Protein 3WAJ (pdb70)

InterPro domains:
  IPR003674 Oligosaccharyl transferase, STT3 subunit [PTHR13872] (5-811)
  IPR026410 Oligosaccharyl transferase, archaeal [TIGR04154] (15-861)
  IPR041154 Archaeal glycosylation protein B, peripheral domain [PF18079] (779-864)
  IPR048307 Oligosaccharyl transferase STT3, N-terminal domain [PF02516] (18-418)
  IPR054479 AglB-like, core domain [PF22627] (501-614)

CATH classification: 3.40.50.12610 (+2 more: 1.20.58.1650, 2.60.40.3390)

Structure (mmCIF, N/CA/C/O backbone):
data_3WAJ
#
_entry.id   3WAJ
#
_cell.length_a   234.195
_cell.length_b   108.961
_cell.length_c   56.069
_cell.angle_alpha   90.00
_cell.angle_beta   96.08
_cell.angle_gamma   90.00
#
_symmetry.space_group_name_H-M   'C 1 2 1'
#
loop_
_entity.id
_entity.type
_entity.pdbx_description
1 polymer 'Transmembrane oligosaccharyl transferase'
2 non-polymer 'ZINC ION'
3 non-polymer 'SULFATE ION'
4 water water
#
loop_
_atom_site.group_PDB
_atom_site.id
_atom_site.type_symbol
_atom_site.label_atom_id
_atom_site.label_alt_id
_atom_site.label_comp_id
_atom_site.label_asym_id
_atom_site.label_entity_id
_atom_site.label_seq_id
_atom_site.pdbx_PDB_ins_code
_atom_site.Cartn_x
_atom_site.Cartn_y
_atom_site.Cartn_z
_atom_site.occupancy
_atom_site.B_iso_or_equiv
_atom_site.auth_seq_id
_atom_site.auth_comp_id
_atom_site.auth_asym_id
_atom_site.auth_atom_id
_atom_site.pdbx_PDB_model_num
ATOM 1 N N . SER A 1 15 ? -33.201 -42.565 40.121 1.00 102.82 15 SER A N 1
ATOM 2 C CA . SER A 1 15 ? -33.902 -42.661 38.847 1.00 98.78 15 SER A CA 1
ATOM 3 C C . SER A 1 15 ? -33.124 -41.966 37.735 1.00 96.10 15 SER A C 1
ATOM 4 O O . SER A 1 15 ? -32.310 -41.077 37.993 1.00 93.97 15 SER A O 1
ATOM 7 N N . VAL A 1 16 ? -33.383 -42.383 36.498 1.00 98.17 16 VAL A N 1
ATOM 8 C CA . VAL A 1 16 ? -32.735 -41.809 35.319 1.00 99.78 16 VAL A CA 1
ATOM 9 C C . VAL A 1 16 ? -33.145 -40.341 35.083 1.00 98.80 16 VAL A C 1
ATOM 10 O O . VAL A 1 16 ? -32.509 -39.627 34.301 1.00 89.69 16 VAL A O 1
ATOM 14 N N . LEU A 1 17 ? -34.202 -39.904 35.774 1.00 101.37 17 LEU A N 1
ATOM 15 C CA . LEU A 1 17 ? -34.705 -38.527 35.694 1.00 95.49 17 LEU A CA 1
ATOM 16 C C . LEU A 1 17 ? -33.909 -37.562 36.578 1.00 93.87 17 LEU A C 1
ATOM 17 O O . LEU A 1 17 ? -34.341 -36.434 36.842 1.00 92.43 17 LEU A O 1
ATOM 22 N N . VAL A 1 18 ? -32.743 -38.009 37.032 1.00 90.17 18 VAL A N 1
ATOM 23 C CA . VAL A 1 18 ? -31.831 -37.130 37.747 1.00 84.30 18 VAL A CA 1
ATOM 24 C C . VAL A 1 18 ? -30.510 -36.989 36.979 1.00 79.51 18 VAL A C 1
ATOM 25 O O . VAL A 1 18 ? -29.837 -35.969 37.094 1.00 83.61 18 VAL A O 1
ATOM 29 N N . ILE A 1 19 ? -30.162 -37.997 36.179 1.00 72.67 19 ILE A N 1
ATOM 30 C CA . ILE A 1 19 ? -28.931 -37.968 35.380 1.00 73.02 19 ILE A CA 1
ATOM 31 C C . ILE A 1 19 ? -28.997 -36.920 34.275 1.00 70.08 19 ILE A C 1
ATOM 32 O O . ILE A 1 19 ? -28.186 -35.990 34.229 1.00 66.99 19 ILE A O 1
ATOM 37 N N . ALA A 1 20 ? -29.962 -37.095 33.376 1.00 73.77 20 ALA A N 1
ATOM 38 C CA . ALA A 1 20 ? -30.217 -36.138 32.305 1.00 71.04 20 ALA A CA 1
ATOM 39 C C . ALA A 1 20 ? -30.461 -34.734 32.863 1.00 64.82 20 ALA A C 1
ATOM 40 O O . ALA A 1 20 ? -30.005 -33.754 32.283 1.00 66.64 20 ALA A O 1
ATOM 42 N N . ALA A 1 21 ? -31.159 -34.645 33.996 1.00 59.24 21 ALA A N 1
ATOM 43 C CA . ALA A 1 21 ? -31.383 -33.357 34.658 1.00 56.51 21 ALA A CA 1
ATOM 44 C C . ALA A 1 21 ? -30.067 -32.680 35.014 1.00 66.85 21 ALA A C 1
ATOM 45 O O . ALA A 1 21 ? -30.002 -31.456 35.098 1.00 72.55 21 ALA A O 1
ATOM 47 N N . LEU A 1 22 ? -29.024 -33.480 35.224 1.00 70.80 22 LEU A N 1
ATOM 48 C CA . LEU A 1 22 ? -27.692 -32.953 35.532 1.00 68.94 22 LEU A CA 1
ATOM 49 C C . LEU A 1 22 ? -26.937 -32.605 34.248 1.00 64.36 22 LEU A C 1
ATOM 50 O O . LEU A 1 22 ? -26.238 -31.596 34.188 1.00 61.43 22 LEU A O 1
ATOM 55 N N . ILE A 1 23 ? -27.086 -33.449 33.231 1.00 60.06 23 ILE A N 1
ATOM 56 C CA . ILE A 1 23 ? -26.529 -33.186 31.910 1.00 65.01 23 ILE A CA 1
ATOM 57 C C . ILE A 1 23 ? -27.134 -31.901 31.345 1.00 69.53 23 ILE A C 1
ATOM 58 O O . ILE A 1 23 ? -26.478 -31.147 30.614 1.00 70.57 23 ILE A O 1
ATOM 63 N N . SER A 1 24 ? -28.391 -31.652 31.700 1.00 65.35 24 SER A N 1
ATOM 64 C CA . SER A 1 24 ? -29.104 -30.481 31.214 1.00 63.89 24 SER A CA 1
ATOM 65 C C . SER A 1 24 ? -28.622 -29.220 31.943 1.00 62.94 24 SER A C 1
ATOM 66 O O . SER A 1 24 ? -28.492 -28.155 31.334 1.00 61.20 24 SER A O 1
ATOM 69 N N . VAL A 1 25 ? -28.349 -29.343 33.240 1.00 56.54 25 VAL A N 1
ATOM 70 C CA . VAL A 1 25 ? -27.789 -28.226 33.988 1.00 53.60 25 VAL A CA 1
ATOM 71 C C . VAL A 1 25 ? -26.395 -27.929 33.468 1.00 59.64 25 VAL A C 1
ATOM 72 O O . VAL A 1 25 ? -26.029 -26.768 33.281 1.00 66.07 25 VAL A O 1
ATOM 76 N N . LYS A 1 26 ? -25.624 -28.985 33.239 1.00 60.91 26 LYS A N 1
ATOM 77 C CA . LYS A 1 26 ? -24.259 -28.852 32.736 1.00 63.66 26 LYS A CA 1
ATOM 78 C C . LYS A 1 26 ? -24.281 -28.100 31.415 1.00 57.29 26 LYS A C 1
ATOM 79 O O . LYS A 1 26 ? -23.516 -27.161 31.210 1.00 55.21 26 LYS A O 1
ATOM 85 N N . LEU A 1 27 ? -25.192 -28.510 30.540 1.00 60.58 27 LEU A N 1
ATOM 86 C CA . LEU A 1 27 ? -25.357 -27.891 29.226 1.00 58.45 27 LEU A CA 1
ATOM 87 C C . LEU A 1 27 ? -25.915 -26.466 29.301 1.00 52.82 27 LEU A C 1
ATOM 88 O O . LEU A 1 27 ? -25.443 -25.574 28.606 1.00 52.63 27 LEU A O 1
ATOM 93 N N . ARG A 1 28 ? -26.902 -26.223 30.151 1.00 57.82 28 ARG A N 1
ATOM 94 C CA . ARG A 1 28 ? -27.586 -24.925 30.097 1.00 56.59 28 ARG A CA 1
ATOM 95 C C . ARG A 1 28 ? -27.126 -23.851 31.080 1.00 57.94 28 ARG A C 1
ATOM 96 O O . ARG A 1 28 ? -27.272 -22.662 30.810 1.00 61.12 28 ARG A O 1
ATOM 104 N N . ILE A 1 29 ? -26.569 -24.271 32.209 1.00 58.45 29 ILE A N 1
ATOM 105 C CA . ILE A 1 29 ? -26.125 -23.333 33.237 1.00 54.92 29 ILE A CA 1
ATOM 106 C C . ILE A 1 29 ? -24.600 -23.245 33.300 1.00 58.02 29 ILE A C 1
ATOM 107 O O . ILE A 1 29 ? -24.036 -22.159 33.440 1.00 62.06 29 ILE A O 1
ATOM 112 N N . LEU A 1 30 ? -23.938 -24.391 33.170 1.00 59.88 30 LEU A N 1
ATOM 113 C CA . LEU A 1 30 ? -22.484 -24.488 33.370 1.00 63.82 30 LEU A CA 1
ATOM 114 C C . LEU A 1 30 ? -21.651 -24.152 32.135 1.00 60.29 30 LEU A C 1
ATOM 115 O O . LEU A 1 30 ? -20.705 -23.368 32.207 1.00 60.50 30 LEU A O 1
ATOM 120 N N . ASN A 1 31 ? -21.987 -24.764 31.008 1.00 59.69 31 ASN A N 1
ATOM 121 C CA . ASN A 1 31 ? -21.279 -24.489 29.759 1.00 62.68 31 ASN A CA 1
ATOM 122 C C . ASN A 1 31 ? -21.126 -23.002 29.369 1.00 60.02 31 ASN A C 1
ATOM 123 O O . ASN A 1 31 ? -20.011 -22.566 29.079 1.00 67.11 31 ASN A O 1
ATOM 128 N N . PRO A 1 32 ? -22.228 -22.217 29.375 1.00 50.26 32 PRO A N 1
ATOM 129 C CA . PRO A 1 32 ? -22.039 -20.832 28.930 1.00 49.84 32 PRO A CA 1
ATOM 130 C C . PRO A 1 32 ? -21.838 -19.852 30.088 1.00 49.81 32 PRO A C 1
ATOM 131 O O . PRO A 1 32 ? -21.891 -18.647 29.854 1.00 51.29 32 PRO A O 1
ATOM 135 N N . TRP A 1 33 ? -21.612 -20.357 31.299 1.00 46.03 33 TRP A N 1
ATOM 136 C CA . TRP A 1 33 ? -21.496 -19.516 32.492 1.00 45.28 33 TRP A CA 1
ATOM 137 C C . TRP A 1 33 ? -20.630 -18.249 32.317 1.00 52.80 33 TRP A C 1
ATOM 138 O O . TRP A 1 33 ? -21.018 -17.156 32.749 1.00 55.59 33 TRP A O 1
ATOM 149 N N . ASN A 1 34 ? -19.466 -18.390 31.691 1.00 54.02 34 ASN A N 1
ATOM 150 C CA . ASN A 1 34 ? -18.550 -17.255 31.574 1.00 53.62 34 ASN A CA 1
ATOM 151 C C . ASN A 1 34 ? -18.903 -16.297 30.435 1.00 57.29 34 ASN A C 1
ATOM 152 O O . ASN A 1 34 ? -18.366 -15.193 30.358 1.00 64.94 34 ASN A O 1
ATOM 157 N N . SER A 1 35 ? -19.804 -16.718 29.556 1.00 49.03 35 SER A N 1
ATOM 158 C CA . SER A 1 35 ? -20.321 -15.808 28.536 1.00 55.41 35 SER A CA 1
ATOM 159 C C . SER A 1 35 ? -21.425 -14.901 29.103 1.00 49.39 35 SER A C 1
ATOM 160 O O . SER A 1 35 ? -21.633 -13.786 28.629 1.00 46.72 35 SER A O 1
ATOM 163 N N . VAL A 1 36 ? -22.134 -15.401 30.109 1.00 45.93 36 VAL A N 1
ATOM 164 C CA . VAL A 1 36 ? -23.197 -14.653 30.763 1.00 43.12 36 VAL A CA 1
ATOM 165 C C . VAL A 1 36 ? -22.648 -13.817 31.919 1.00 47.86 36 VAL A C 1
ATOM 166 O O . VAL A 1 36 ? -22.971 -12.632 32.060 1.00 52.48 36 VAL A O 1
ATOM 170 N N . PHE A 1 37 ? -21.795 -14.416 32.739 1.00 52.40 37 PHE A N 1
ATOM 171 C CA . PHE A 1 37 ? -21.192 -13.652 33.827 1.00 47.83 37 PHE A CA 1
ATOM 172 C C . PHE A 1 37 ? -19.787 -13.155 33.484 1.00 48.90 37 PHE A C 1
ATOM 173 O O . PHE A 1 37 ? -18.790 -13.740 33.889 1.00 51.51 37 PHE A O 1
ATOM 181 N N . THR A 1 38 ? -19.743 -12.059 32.726 1.00 45.19 38 THR A N 1
ATOM 182 C CA . THR A 1 38 ? -18.498 -11.434 32.295 1.00 45.37 38 THR A CA 1
ATOM 183 C C . THR A 1 38 ? -18.406 -10.046 32.881 1.00 45.83 38 THR A C 1
ATOM 184 O O . THR A 1 38 ? -18.775 -9.819 34.039 1.00 48.30 38 THR A O 1
ATOM 188 N N . TRP A 1 39 ? -17.949 -9.110 32.051 1.00 40.43 39 TRP A N 1
ATOM 189 C CA . TRP A 1 39 ? -17.747 -7.730 32.472 1.00 41.10 39 TRP A CA 1
ATOM 190 C C . TRP A 1 39 ? -19.042 -7.103 33.001 1.00 38.12 39 TRP A C 1
ATOM 191 O O . TRP A 1 39 ? -18.993 -6.127 33.736 1.00 42.24 39 TRP A O 1
ATOM 202 N N . THR A 1 40 ? -20.186 -7.673 32.624 1.00 32.54 40 THR A N 1
ATOM 203 C CA . THR A 1 40 ? -21.472 -7.346 33.241 1.00 38.82 40 THR A CA 1
ATOM 204 C C . THR A 1 40 ? -22.275 -8.640 33.255 1.00 37.74 40 THR A C 1
ATOM 205 O O . THR A 1 40 ? -21.783 -9.660 32.770 1.00 38.88 40 THR A O 1
ATOM 209 N N . VAL A 1 41 ? -23.491 -8.639 33.799 1.00 38.16 41 VAL A N 1
ATOM 210 C CA . VAL A 1 41 ? -24.320 -9.826 33.597 1.00 33.48 41 VAL A CA 1
ATOM 211 C C . VAL A 1 41 ? -25.090 -9.597 32.320 1.00 38.89 41 VAL A C 1
ATOM 212 O O . VAL A 1 41 ? -25.836 -8.624 32.167 1.00 40.26 41 VAL A O 1
ATOM 216 N N . ARG A 1 42 ? -24.874 -10.511 31.393 1.00 40.33 42 ARG A N 1
ATOM 217 C CA . ARG A 1 42 ? -25.078 -10.240 29.989 1.00 41.08 42 ARG A CA 1
ATOM 218 C C . ARG A 1 42 ? -26.115 -11.207 29.443 1.00 39.76 42 ARG A C 1
ATOM 219 O O . ARG A 1 42 ? -25.812 -12.365 29.179 1.00 41.36 42 ARG A O 1
ATOM 227 N N . LEU A 1 43 ? -27.348 -10.718 29.315 1.00 40.88 43 LEU A N 1
ATOM 228 C CA . LEU A 1 43 ? -28.467 -11.495 28.790 1.00 40.94 43 LEU A CA 1
ATOM 229 C C . LEU A 1 43 ? -28.233 -11.704 27.299 1.00 33.73 43 LEU A C 1
ATOM 230 O O . LEU A 1 43 ? -27.548 -10.909 26.665 1.00 34.24 43 LEU A O 1
ATOM 235 N N . GLY A 1 44 ? -28.802 -12.764 26.739 1.00 30.97 44 GLY A N 1
ATOM 236 C CA . GLY A 1 44 ? -28.577 -13.079 25.342 1.00 33.46 44 GLY A CA 1
ATOM 237 C C . GLY A 1 44 ? -29.379 -12.225 24.378 1.00 38.20 44 GLY A C 1
ATOM 238 O O . GLY A 1 44 ? -30.338 -11.541 24.780 1.00 38.74 44 GLY A O 1
ATOM 239 N N . GLY A 1 45 ? -28.974 -12.271 23.105 1.00 35.21 45 GLY A N 1
ATOM 240 C CA . GLY A 1 45 ? -29.736 -11.721 21.992 1.00 28.16 45 GLY A CA 1
ATOM 241 C C . GLY A 1 45 ? -30.306 -10.323 22.176 1.00 35.92 45 GLY A C 1
ATOM 242 O O . GLY A 1 45 ? -29.641 -9.434 22.720 1.00 34.72 45 GLY A O 1
ATOM 243 N N . ASN A 1 46 ? -31.535 -10.120 21.703 1.00 35.22 46 ASN A N 1
ATOM 244 C CA . ASN A 1 46 ? -32.202 -8.843 21.874 1.00 35.02 46 ASN A CA 1
ATOM 245 C C . ASN A 1 46 ? -33.435 -8.977 22.768 1.00 34.65 46 ASN A C 1
ATOM 246 O O . ASN A 1 46 ? -33.621 -8.206 23.706 1.00 35.66 46 ASN A O 1
ATOM 251 N N . ASP A 1 47 ? -34.286 -9.943 22.453 1.00 37.68 47 ASP A N 1
ATOM 252 C CA . ASP A 1 47 ? -35.555 -10.091 23.167 1.00 42.05 47 ASP A CA 1
ATOM 253 C C . ASP A 1 47 ? -35.476 -10.296 24.696 1.00 37.31 47 ASP A C 1
ATOM 254 O O . ASP A 1 47 ? -36.320 -9.760 25.422 1.00 33.80 47 ASP A O 1
ATOM 259 N N . PRO A 1 48 ? -34.465 -11.041 25.190 1.00 32.92 48 PRO A N 1
ATOM 260 C CA . PRO A 1 48 ? -34.340 -11.097 26.655 1.00 35.99 48 PRO A CA 1
ATOM 261 C C . PRO A 1 48 ? -34.123 -9.721 27.284 1.00 37.57 48 PRO A C 1
ATOM 262 O O . PRO A 1 48 ? -34.536 -9.515 28.423 1.00 39.74 48 PRO A O 1
ATOM 266 N N . TRP A 1 49 ? -33.490 -8.793 26.575 1.00 36.11 49 TRP A N 1
ATOM 267 C CA . TRP A 1 49 ? -33.365 -7.444 27.122 1.00 35.79 49 TRP A CA 1
ATOM 268 C C . TRP A 1 49 ? -34.717 -6.740 27.263 1.00 34.77 49 TRP A C 1
ATOM 269 O O . TRP A 1 49 ? -34.906 -5.915 28.160 1.00 36.05 49 TRP A O 1
ATOM 280 N N . TYR A 1 50 ? -35.657 -7.066 26.384 1.00 25.71 50 TYR A N 1
ATOM 281 C CA . TYR A 1 50 ? -36.968 -6.438 26.453 1.00 26.22 50 TYR A CA 1
ATOM 282 C C . TYR A 1 50 ? -37.830 -7.059 27.558 1.00 32.93 50 TYR A C 1
ATOM 283 O O . TYR A 1 50 ? -38.575 -6.342 28.235 1.00 37.91 50 TYR A O 1
ATOM 292 N N . TYR A 1 51 ? -37.740 -8.381 27.744 1.00 31.95 51 TYR A N 1
ATOM 293 C CA . TYR A 1 51 ? -38.345 -8.988 28.936 1.00 34.27 51 TYR A CA 1
ATOM 294 C C . TYR A 1 51 ? -37.859 -8.271 30.189 1.00 35.10 51 TYR A C 1
ATOM 295 O O . TYR A 1 51 ? -38.648 -7.875 31.038 1.00 42.90 51 TYR A O 1
ATOM 304 N N . TYR A 1 52 ? -36.550 -8.086 30.257 1.00 27.21 52 TYR A N 1
ATOM 305 C CA . TYR A 1 52 ? -35.897 -7.386 31.344 1.00 32.13 52 TYR A CA 1
ATOM 306 C C . TYR A 1 52 ? -36.540 -6.017 31.556 1.00 35.37 52 TYR A C 1
ATOM 307 O O . TYR A 1 52 ? -36.903 -5.666 32.683 1.00 34.01 52 TYR A O 1
ATOM 316 N N . ARG A 1 53 ? -36.694 -5.262 30.469 1.00 29.87 53 ARG A N 1
ATOM 317 C CA . ARG A 1 53 ? -37.331 -3.951 30.516 1.00 30.78 53 ARG A CA 1
ATOM 318 C C . ARG A 1 53 ? -38.742 -4.074 31.113 1.00 34.07 53 ARG A C 1
ATOM 319 O O . ARG A 1 53 ? -39.132 -3.285 31.980 1.00 35.76 53 ARG A O 1
ATOM 327 N N . LEU A 1 54 ? -39.497 -5.057 30.636 1.00 34.42 54 LEU A N 1
ATOM 328 C CA . LEU A 1 54 ? -40.863 -5.255 31.105 1.00 37.69 54 LEU A CA 1
ATOM 329 C C . LEU A 1 54 ? -40.912 -5.699 32.574 1.00 39.56 54 LEU A C 1
ATOM 330 O O . LEU A 1 54 ? -41.714 -5.187 33.351 1.00 36.76 54 LEU A O 1
ATOM 335 N N . ILE A 1 55 ? -40.062 -6.653 32.948 1.00 39.30 55 ILE A N 1
ATOM 336 C CA . ILE A 1 55 ? -40.088 -7.208 34.299 1.00 38.76 55 ILE A CA 1
ATOM 337 C C . ILE A 1 55 ? -39.745 -6.130 35.357 1.00 39.74 55 ILE A C 1
ATOM 338 O O . ILE A 1 55 ? -40.391 -6.025 36.388 1.00 42.85 55 ILE A O 1
ATOM 343 N N . GLU A 1 56 ? -38.733 -5.326 35.069 1.00 40.28 56 GLU A N 1
ATOM 344 C CA . GLU A 1 56 ? -38.354 -4.188 35.894 1.00 45.43 56 GLU A CA 1
ATOM 345 C C . GLU A 1 56 ? -39.536 -3.232 36.098 1.00 49.73 56 GLU A C 1
ATOM 346 O O . GLU A 1 56 ? -39.820 -2.792 37.211 1.00 53.31 56 GLU A O 1
ATOM 352 N N . ASN A 1 57 ? -40.218 -2.906 35.010 1.00 44.86 57 ASN A N 1
ATOM 353 C CA . ASN A 1 57 ? -41.372 -2.024 35.077 1.00 42.42 57 ASN A CA 1
ATOM 354 C C . ASN A 1 57 ? -42.539 -2.682 35.830 1.00 47.83 57 ASN A C 1
ATOM 355 O O . ASN A 1 57 ? -43.252 -2.034 36.596 1.00 53.00 57 ASN A O 1
ATOM 360 N N . THR A 1 58 ? -42.730 -3.973 35.603 1.00 43.62 58 THR A N 1
ATOM 361 C CA . THR A 1 58 ? -43.796 -4.710 36.260 1.00 43.83 58 THR A CA 1
ATOM 362 C C . THR A 1 58 ? -43.520 -4.849 37.755 1.00 47.45 58 THR A C 1
ATOM 363 O O . THR A 1 58 ? -44.431 -4.728 38.573 1.00 43.65 58 THR A O 1
ATOM 367 N N . ILE A 1 59 ? -42.261 -5.103 38.110 1.00 44.60 59 ILE A N 1
ATOM 368 C CA . ILE A 1 59 ? -41.911 -5.204 39.515 1.00 49.80 59 ILE A CA 1
ATOM 369 C C . ILE A 1 59 ? -42.304 -3.902 40.210 1.00 54.06 59 ILE A C 1
ATOM 370 O O . ILE A 1 59 ? -42.998 -3.918 41.225 1.00 53.26 59 ILE A O 1
ATOM 375 N N . HIS A 1 60 ? -41.896 -2.779 39.626 1.00 53.19 60 HIS A N 1
ATOM 376 C CA . HIS A 1 60 ? -42.210 -1.465 40.171 1.00 46.04 60 HIS A CA 1
ATOM 377 C C . HIS A 1 60 ? -43.713 -1.218 40.352 1.00 50.02 60 HIS A C 1
ATOM 378 O O . HIS A 1 60 ? -44.126 -0.635 41.353 1.00 48.69 60 HIS A O 1
ATOM 385 N N . ASN A 1 61 ? -44.518 -1.644 39.381 1.00 46.15 61 ASN A N 1
ATOM 386 C CA . ASN A 1 61 ? -45.958 -1.400 39.402 1.00 41.63 61 ASN A CA 1
ATOM 387 C C . ASN A 1 61 ? -46.773 -2.636 39.841 1.00 47.03 61 ASN A C 1
ATOM 388 O O . ASN A 1 61 ? -47.959 -2.777 39.505 1.00 51.26 61 ASN A O 1
ATOM 393 N N . PHE A 1 62 ? -46.134 -3.522 40.598 1.00 44.18 62 PHE A N 1
ATOM 394 C CA . PHE A 1 62 ? -46.707 -4.827 40.910 1.00 48.11 62 PHE A CA 1
ATOM 395 C C . PHE A 1 62 ? -48.059 -4.746 41.652 1.00 56.51 62 PHE A C 1
ATOM 396 O O . PHE A 1 62 ? -48.224 -3.966 42.601 1.00 54.17 62 PHE A O 1
ATOM 404 N N . PRO A 1 63 ? -49.030 -5.579 41.238 1.00 60.59 63 PRO A N 1
ATOM 405 C CA . PRO A 1 63 ? -48.889 -6.599 40.196 1.00 61.44 63 PRO A CA 1
ATOM 406 C C . PRO A 1 63 ? -49.409 -6.157 38.833 1.00 57.70 63 PRO A C 1
ATOM 407 O O . PRO A 1 63 ? -49.911 -7.001 38.083 1.00 55.88 63 PRO A O 1
ATOM 411 N N . HIS A 1 64 ? -49.319 -4.875 38.507 1.00 50.55 64 HIS A N 1
ATOM 412 C CA . HIS A 1 64 ? -49.787 -4.448 37.195 1.00 53.54 64 HIS A CA 1
ATOM 413 C C . HIS A 1 64 ? -48.643 -4.471 36.186 1.00 47.41 64 HIS A C 1
ATOM 414 O O . HIS A 1 64 ? -47.478 -4.397 36.569 1.00 45.79 64 HIS A O 1
ATOM 421 N N . ARG A 1 65 ? -48.974 -4.596 34.903 1.00 42.51 65 ARG A N 1
ATOM 422 C CA . ARG A 1 65 ? -47.962 -4.508 33.856 1.00 39.47 65 ARG A CA 1
ATOM 423 C C . ARG A 1 65 ? -48.498 -3.651 32.735 1.00 35.66 65 ARG A C 1
ATOM 424 O O . ARG A 1 65 ? -49.707 -3.463 32.625 1.00 34.93 65 ARG A O 1
ATOM 432 N N . ILE A 1 66 ? -47.594 -3.103 31.924 1.00 34.10 66 ILE A N 1
ATOM 433 C CA . ILE A 1 66 ? -47.988 -2.321 30.752 1.00 31.20 66 ILE A CA 1
ATOM 434 C C . ILE A 1 66 ? -48.356 -3.247 29.580 1.00 32.20 66 ILE A C 1
ATOM 435 O O . ILE A 1 66 ? -47.956 -4.419 29.541 1.00 34.37 66 ILE A O 1
ATOM 440 N N . TRP A 1 67 ? -49.105 -2.710 28.621 1.00 30.74 67 TRP A N 1
ATOM 441 C CA . TRP A 1 67 ? -49.460 -3.433 27.398 1.00 28.81 67 TRP A CA 1
ATOM 442 C C . TRP A 1 67 ? -49.152 -2.541 26.225 1.00 33.76 67 TRP A C 1
ATOM 443 O O . TRP A 1 67 ? -49.476 -2.845 25.070 1.00 41.07 67 TRP A O 1
ATOM 454 N N . PHE A 1 68 ? -48.515 -1.421 26.543 1.00 33.81 68 PHE A N 1
ATOM 455 C CA . PHE A 1 68 ? -48.033 -0.486 25.538 1.00 34.55 68 PHE A CA 1
ATOM 456 C C . PHE A 1 68 ? -46.806 0.265 26.075 1.00 34.36 68 PHE A C 1
ATOM 457 O O . PHE A 1 68 ? -46.707 0.543 27.277 1.00 32.74 68 PHE A O 1
ATOM 465 N N . ASP A 1 69 ? -45.863 0.569 25.185 1.00 33.89 69 ASP A N 1
ATOM 466 C CA . ASP A 1 69 ? -44.549 1.038 25.608 1.00 28.98 69 ASP A CA 1
ATOM 467 C C . ASP A 1 69 ? -44.123 2.186 24.722 1.00 32.96 69 ASP A C 1
ATOM 468 O O . ASP A 1 69 ? -43.591 1.976 23.641 1.00 32.88 69 ASP A O 1
ATOM 473 N N . PRO A 1 70 ? -44.381 3.421 25.172 1.00 38.21 70 PRO A N 1
ATOM 474 C CA . PRO A 1 70 ? -44.012 4.593 24.374 1.00 40.37 70 PRO A CA 1
ATOM 475 C C . PRO A 1 70 ? -42.509 4.829 24.354 1.00 34.93 70 PRO A C 1
ATOM 476 O O . PRO A 1 70 ? -42.029 5.707 23.628 1.00 29.62 70 PRO A O 1
ATOM 480 N N . PHE A 1 71 ? -41.783 4.049 25.148 1.00 32.53 71 PHE A N 1
ATOM 481 C CA . PHE A 1 71 ? -40.337 4.211 25.284 1.00 36.57 71 PHE A CA 1
ATOM 482 C C . PHE A 1 71 ? -39.618 3.593 24.081 1.00 44.28 71 PHE A C 1
ATOM 483 O O . PHE A 1 71 ? -38.435 3.859 23.841 1.00 50.71 71 PHE A O 1
ATOM 491 N N . THR A 1 72 ? -40.335 2.767 23.324 1.00 40.82 72 THR A N 1
ATOM 492 C CA . THR A 1 72 ? -39.784 2.186 22.105 1.00 37.45 72 THR A CA 1
ATOM 493 C C . THR A 1 72 ? -40.558 2.617 20.855 1.00 39.61 72 THR A C 1
ATOM 494 O O . THR A 1 72 ? -41.613 3.247 20.958 1.00 37.29 72 THR A O 1
ATOM 498 N N . TYR A 1 73 ? -40.025 2.296 19.677 1.00 35.49 73 TYR A N 1
ATOM 499 C CA . TYR A 1 73 ? -40.641 2.745 18.422 1.00 32.74 73 TYR A CA 1
ATOM 500 C C . TYR A 1 73 ? -40.958 4.255 18.477 1.00 33.99 73 TYR A C 1
ATOM 501 O O . TYR A 1 73 ? -42.067 4.709 18.157 1.00 38.87 73 TYR A O 1
ATOM 510 N N . TYR A 1 74 ? -39.964 5.038 18.870 1.00 33.29 74 TYR A N 1
ATOM 511 C CA . TYR A 1 74 ? -40.137 6.477 19.012 1.00 35.66 74 TYR A CA 1
ATOM 512 C C . TYR A 1 74 ? -40.388 7.163 17.664 1.00 39.67 74 TYR A C 1
ATOM 513 O O . TYR A 1 74 ? -39.735 6.855 16.667 1.00 40.41 74 TYR A O 1
ATOM 522 N N . PRO A 1 75 ? -41.317 8.127 17.636 1.00 35.54 75 PRO A N 1
ATOM 523 C CA . PRO A 1 75 ? -42.099 8.598 18.781 1.00 30.45 75 PRO A CA 1
ATOM 524 C C . PRO A 1 75 ? -43.530 8.094 18.765 1.00 34.63 75 PRO A C 1
ATOM 525 O O . PRO A 1 75 ? -44.436 8.881 19.075 1.00 35.58 75 PRO A O 1
ATOM 529 N N . TYR A 1 76 ? -43.748 6.835 18.405 1.00 35.01 76 TYR A N 1
ATOM 530 C CA . TYR A 1 76 ? -45.119 6.310 18.357 1.00 34.59 76 TYR A CA 1
ATOM 531 C C . TYR A 1 76 ? -45.442 5.396 19.532 1.00 32.26 76 TYR A C 1
ATOM 532 O O . TYR A 1 76 ? -46.547 5.422 20.070 1.00 35.55 76 TYR A O 1
ATOM 541 N N . GLY A 1 77 ? -44.483 4.576 19.935 1.00 28.95 77 GLY A N 1
ATOM 542 C CA . GLY A 1 77 ? -44.743 3.614 20.991 1.00 30.95 77 GLY A CA 1
ATOM 543 C C . GLY A 1 77 ? -45.191 2.292 20.391 1.00 33.40 77 GLY A C 1
ATOM 544 O O . GLY A 1 77 ? -45.679 2.250 19.258 1.00 34.17 77 GLY A O 1
ATOM 545 N N . SER A 1 78 ? -45.031 1.211 21.147 1.00 30.97 78 SER A N 1
ATOM 546 C CA . SER A 1 78 ? -45.349 -0.127 20.668 1.00 36.04 78 SER A CA 1
ATOM 547 C C . SER A 1 78 ? -46.243 -0.859 21.667 1.00 41.10 78 SER A C 1
ATOM 548 O O . SER A 1 78 ? -45.954 -0.892 22.881 1.00 35.46 78 SER A O 1
ATOM 551 N N . TYR A 1 79 ? -47.307 -1.473 21.156 1.00 37.11 79 TYR A N 1
ATOM 552 C CA . TYR A 1 79 ? -48.039 -2.443 21.953 1.00 37.67 79 TYR A CA 1
ATOM 553 C C . TYR A 1 79 ? -47.109 -3.605 22.222 1.00 35.35 79 TYR A C 1
ATOM 554 O O . TYR A 1 79 ? -46.294 -3.947 21.379 1.00 39.16 79 TYR A O 1
ATOM 563 N N . THR A 1 80 ? -47.249 -4.221 23.386 1.00 30.08 80 THR A N 1
ATOM 564 C CA . THR A 1 80 ? -46.341 -5.276 23.804 1.00 30.67 80 THR A CA 1
ATOM 565 C C . THR A 1 80 ? -46.993 -6.630 23.598 1.00 38.24 80 THR A C 1
ATOM 566 O O . THR A 1 80 ? -47.933 -6.985 24.322 1.00 39.26 80 THR A O 1
ATOM 570 N N . HIS A 1 81 ? -46.512 -7.404 22.630 1.00 38.57 81 HIS A N 1
ATOM 571 C CA . HIS A 1 81 ? -47.056 -8.756 22.492 1.00 32.19 81 HIS A CA 1
ATOM 572 C C . HIS A 1 81 ? -46.450 -9.754 23.474 1.00 32.92 81 HIS A C 1
ATOM 573 O O . HIS A 1 81 ? -46.987 -10.852 23.634 1.00 37.76 81 HIS A O 1
ATOM 580 N N . PHE A 1 82 ? -45.352 -9.393 24.135 1.00 32.10 82 PHE A N 1
ATOM 581 C CA . PHE A 1 82 ? -44.716 -10.325 25.082 1.00 37.06 82 PHE A CA 1
ATOM 582 C C . PHE A 1 82 ? -45.674 -10.685 26.197 1.00 40.37 82 PHE A C 1
ATOM 583 O O . PHE A 1 82 ? -46.242 -9.805 26.845 1.00 40.20 82 PHE A O 1
ATOM 591 N N . GLY A 1 83 ? -45.852 -11.981 26.414 1.00 46.62 83 GLY A N 1
ATOM 592 C CA . GLY A 1 83 ? -46.912 -12.471 27.276 1.00 40.25 83 GLY A CA 1
ATOM 593 C C . GLY A 1 83 ? -46.716 -12.278 28.768 1.00 41.17 83 GLY A C 1
ATOM 594 O O . GLY A 1 83 ? -45.587 -12.126 29.249 1.00 41.36 83 GLY A O 1
ATOM 595 N N . PRO A 1 84 ? -47.832 -12.299 29.518 1.00 43.19 84 PRO A N 1
ATOM 596 C CA . PRO A 1 84 ? -47.751 -12.156 30.972 1.00 40.50 84 PRO A CA 1
ATOM 597 C C . PRO A 1 84 ? -47.081 -13.329 31.675 1.00 40.03 84 PRO A C 1
ATOM 598 O O . PRO A 1 84 ? -46.543 -13.096 32.757 1.00 44.08 84 PRO A O 1
ATOM 602 N N . PHE A 1 85 ? -47.087 -14.538 31.115 1.00 37.45 85 PHE A N 1
ATOM 603 C CA . PHE A 1 85 ? -46.460 -15.643 31.846 1.00 39.43 85 PHE A CA 1
ATOM 604 C C . PHE A 1 85 ? -45.026 -15.332 32.283 1.00 40.75 85 PHE A C 1
ATOM 605 O O . PHE A 1 85 ? -44.683 -15.409 33.471 1.00 44.58 85 PHE A O 1
ATOM 613 N N . LEU A 1 86 ? -44.180 -14.984 31.317 1.00 41.40 86 LEU A N 1
ATOM 614 C CA . LEU A 1 86 ? -42.761 -14.767 31.610 1.00 35.23 86 LEU A CA 1
ATOM 615 C C . LEU A 1 86 ? -42.574 -13.439 32.317 1.00 34.95 86 LEU A C 1
ATOM 616 O O . LEU A 1 86 ? -41.719 -13.329 33.190 1.00 36.21 86 LEU A O 1
ATOM 621 N N . VAL A 1 87 ? -43.356 -12.423 31.946 1.00 36.81 87 VAL A N 1
ATOM 622 C CA . VAL A 1 87 ? -43.248 -11.157 32.662 1.00 37.86 87 VAL A CA 1
ATOM 623 C C . VAL A 1 87 ? -43.513 -11.390 34.156 1.00 39.11 87 VAL A C 1
ATOM 624 O O . VAL A 1 87 ? -42.707 -11.009 34.984 1.00 40.97 87 VAL A O 1
ATOM 628 N N . TYR A 1 88 ? -44.617 -12.049 34.500 1.00 38.87 88 TYR A N 1
ATOM 629 C CA . TYR A 1 88 ? -44.899 -12.307 35.902 1.00 36.31 88 TYR A CA 1
ATOM 630 C C . TYR A 1 88 ? -43.919 -13.286 36.517 1.00 37.41 88 TYR A C 1
ATOM 631 O O . TYR A 1 88 ? -43.394 -12.998 37.586 1.00 46.49 88 TYR A O 1
ATOM 640 N N . LEU A 1 89 ? -43.644 -14.415 35.858 1.00 37.61 89 LEU A N 1
ATOM 641 C CA . LEU A 1 89 ? -42.614 -15.342 36.370 1.00 40.54 89 LEU A CA 1
ATOM 642 C C . LEU A 1 89 ? -41.336 -14.602 36.774 1.00 45.67 89 LEU A C 1
ATOM 643 O O . LEU A 1 89 ? -40.814 -14.800 37.881 1.00 51.61 89 LEU A O 1
ATOM 648 N N . GLY A 1 90 ? -40.860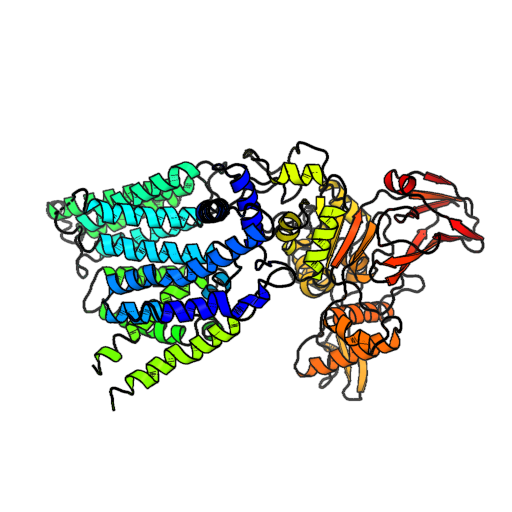 -13.716 35.895 1.00 40.07 90 GLY A N 1
ATOM 649 C CA . GLY A 1 90 ? -39.655 -12.940 36.169 1.00 38.37 90 GLY A CA 1
ATOM 650 C C . GLY A 1 90 ? -39.798 -11.856 37.236 1.00 43.71 90 GLY A C 1
ATOM 651 O O . GLY A 1 90 ? -38.863 -11.596 38.014 1.00 44.28 90 GLY A O 1
ATOM 652 N N . SER A 1 91 ? -40.954 -11.197 37.264 1.00 39.93 91 SER A N 1
ATOM 653 C CA . SER A 1 91 ? -41.262 -10.273 38.349 1.00 42.36 91 SER A CA 1
ATOM 654 C C . SER A 1 91 ? -41.294 -11.016 39.687 1.00 48.12 91 SER A C 1
ATOM 655 O O . SER A 1 91 ? -40.708 -10.557 40.678 1.00 45.23 91 SER A O 1
ATOM 658 N N . ILE A 1 92 ? -41.971 -12.166 39.713 1.00 43.13 92 ILE A N 1
ATOM 659 C CA . ILE A 1 92 ? -42.106 -12.923 40.954 1.00 48.09 92 ILE A CA 1
ATOM 660 C C . ILE A 1 92 ? -40.738 -13.395 41.433 1.00 50.15 92 ILE A C 1
ATOM 661 O O . ILE A 1 92 ? -40.396 -13.241 42.610 1.00 54.19 92 ILE A O 1
ATOM 666 N N . ALA A 1 93 ? -39.950 -13.945 40.511 1.00 45.34 93 ALA A N 1
ATOM 667 C CA . ALA A 1 93 ? -38.579 -14.341 40.822 1.00 45.47 93 ALA A CA 1
ATOM 668 C C . ALA A 1 93 ? -37.808 -13.174 41.425 1.00 46.94 93 ALA A C 1
ATOM 669 O O . ALA A 1 93 ? -37.071 -13.337 42.405 1.00 52.06 93 ALA A O 1
ATOM 671 N N . GLY A 1 94 ? -37.987 -11.994 40.840 1.00 44.28 94 GLY A N 1
ATOM 672 C CA . GLY A 1 94 ? -37.230 -10.822 41.253 1.00 49.19 94 GLY A CA 1
ATOM 673 C C . GLY A 1 94 ? -37.564 -10.375 42.660 1.00 50.99 94 GLY A C 1
ATOM 674 O O . GLY A 1 94 ? -36.676 -10.134 43.478 1.00 53.79 94 GLY A O 1
ATOM 675 N N . ILE A 1 95 ? -38.857 -10.267 42.936 1.00 51.96 95 ILE A N 1
ATOM 676 C CA . ILE A 1 95 ? -39.347 -9.901 44.260 1.00 53.82 95 ILE A CA 1
ATOM 677 C C . ILE A 1 95 ? -38.907 -10.930 45.308 1.00 55.63 95 ILE A C 1
ATOM 678 O O . ILE A 1 95 ? -38.456 -10.559 46.391 1.00 57.95 95 ILE A O 1
ATOM 683 N N . ILE A 1 96 ? -39.012 -12.214 44.966 1.00 57.48 96 ILE A N 1
ATOM 684 C CA . ILE A 1 96 ? -38.576 -13.307 45.846 1.00 58.33 96 ILE A CA 1
ATOM 685 C C . ILE A 1 96 ? -37.107 -13.192 46.271 1.00 63.18 96 ILE A C 1
ATOM 686 O O . ILE A 1 96 ? -36.777 -13.392 47.448 1.00 68.51 96 ILE A O 1
ATOM 691 N N . PHE A 1 97 ? -36.225 -12.887 45.320 1.00 57.74 97 PHE A N 1
ATOM 692 C CA . PHE A 1 97 ? -34.800 -12.830 45.626 1.00 52.80 97 PHE A CA 1
ATOM 693 C C . PHE A 1 97 ? -34.385 -11.388 45.826 1.00 55.03 97 PHE A C 1
ATOM 694 O O . PHE A 1 97 ? -33.191 -11.066 45.760 1.00 53.02 97 PHE A O 1
ATOM 702 N N . SER A 1 98 ? -35.384 -10.533 46.070 1.00 61.61 98 SER A N 1
ATOM 703 C CA . SER A 1 98 ? -35.193 -9.086 46.266 1.00 68.36 98 SER A CA 1
ATOM 704 C C . SER A 1 98 ? -34.141 -8.494 45.326 1.00 67.39 98 SER A C 1
ATOM 705 O O . SER A 1 98 ? -33.295 -7.696 45.730 1.00 68.35 98 SER A O 1
ATOM 708 N N . ALA A 1 99 ? -34.201 -8.926 44.072 1.00 64.80 99 ALA A N 1
ATOM 709 C CA . ALA A 1 99 ? -33.361 -8.405 43.014 1.00 56.66 99 ALA A CA 1
ATOM 710 C C . ALA A 1 99 ? -34.306 -7.724 42.034 1.00 55.74 99 ALA A C 1
ATOM 711 O O . ALA A 1 99 ? -34.865 -8.356 41.127 1.00 53.35 99 ALA A O 1
ATOM 713 N N . THR A 1 100 ? -34.470 -6.421 42.217 1.00 53.27 100 THR A N 1
ATOM 714 C CA . THR A 1 100 ? -35.524 -5.688 41.537 1.00 53.99 100 THR A CA 1
ATOM 715 C C . THR A 1 100 ? -35.067 -4.851 40.323 1.00 53.72 100 THR A C 1
ATOM 716 O O . THR A 1 100 ? -35.903 -4.320 39.577 1.00 52.66 100 THR A O 1
ATOM 720 N N . SER A 1 101 ? -33.755 -4.731 40.124 1.00 55.13 101 SER A N 1
ATOM 721 C CA . SER A 1 101 ? -33.211 -3.960 38.996 1.00 50.48 101 SER A CA 1
ATOM 722 C C . SER A 1 101 ? -31.755 -4.332 38.718 1.00 43.76 101 SER A C 1
ATOM 723 O O . SER A 1 101 ? -31.181 -5.140 39.445 1.00 53.22 101 SER A O 1
ATOM 726 N N . GLY A 1 102 ? -31.174 -3.762 37.659 1.00 36.53 102 GLY A N 1
ATOM 727 C CA . GLY A 1 102 ? -29.753 -3.916 37.359 1.00 32.63 102 GLY A CA 1
ATOM 728 C C . GLY A 1 102 ? -29.225 -5.341 37.247 1.00 41.33 102 GLY A C 1
ATOM 729 O O . GLY A 1 102 ? -29.965 -6.271 36.855 1.00 44.87 102 GLY A O 1
ATOM 730 N N . GLU A 1 103 ? -27.945 -5.502 37.589 1.00 46.46 103 GLU A N 1
ATOM 731 C CA . GLU A 1 103 ? -27.247 -6.791 37.558 1.00 51.89 103 GLU A CA 1
ATOM 732 C C . GLU A 1 103 ? -27.953 -7.894 38.331 1.00 47.43 103 GLU A C 1
ATOM 733 O O . GLU A 1 103 ? -28.088 -9.014 37.838 1.00 46.57 103 GLU A O 1
ATOM 739 N N . SER A 1 104 ? -28.392 -7.584 39.546 1.00 47.61 104 SER A N 1
ATOM 740 C CA . SER A 1 104 ? -29.074 -8.580 40.374 1.00 53.49 104 SER A CA 1
ATOM 741 C C . SER A 1 104 ? -30.296 -9.157 39.668 1.00 49.40 104 SER A C 1
ATOM 742 O O . SER A 1 104 ? -30.471 -10.373 39.623 1.00 51.94 104 SER A O 1
ATOM 745 N N . LEU A 1 105 ? -31.135 -8.280 39.116 1.00 45.89 105 LEU A N 1
ATOM 746 C CA . LEU A 1 105 ? -32.328 -8.702 38.384 1.00 42.54 105 LEU A CA 1
ATOM 747 C C . LEU A 1 105 ? -31.927 -9.599 37.222 1.00 40.67 105 LEU A C 1
ATOM 748 O O . LEU A 1 105 ? -32.442 -10.713 37.085 1.00 47.87 105 LEU A O 1
ATOM 753 N N . ARG A 1 106 ? -30.998 -9.107 36.402 1.00 34.86 106 ARG A N 1
ATOM 754 C CA . ARG A 1 106 ? -30.516 -9.821 35.221 1.00 35.39 106 ARG A CA 1
ATOM 755 C C . ARG A 1 106 ? -30.016 -11.220 35.556 1.00 38.41 106 ARG A C 1
ATOM 756 O O . ARG A 1 106 ? -30.322 -12.194 34.852 1.00 40.37 106 ARG A O 1
ATOM 764 N N . ALA A 1 107 ? -29.252 -11.315 36.641 1.00 44.00 107 ALA A N 1
ATOM 765 C CA . ALA A 1 107 ? -28.729 -12.602 37.113 1.00 46.26 107 ALA A CA 1
ATOM 766 C C . ALA A 1 107 ? -29.867 -13.586 37.355 1.00 41.26 107 ALA A C 1
ATOM 767 O O . ALA A 1 107 ? -29.880 -14.698 36.793 1.00 44.46 107 ALA A O 1
ATOM 769 N N . VAL A 1 108 ? -30.822 -13.182 38.188 1.00 35.95 108 VAL A N 1
ATOM 770 C CA . VAL A 1 108 ? -32.015 -14.004 38.402 1.00 43.62 108 VAL A CA 1
ATOM 771 C C . VAL A 1 108 ? -32.676 -14.380 37.062 1.00 41.57 108 VAL A C 1
ATOM 772 O O . VAL A 1 108 ? -32.866 -15.562 36.776 1.00 44.88 108 VAL A O 1
ATOM 776 N N . LEU A 1 109 ? -33.003 -13.382 36.241 1.00 37.84 109 LEU A N 1
ATOM 777 C CA . LEU A 1 109 ? -33.648 -13.641 34.956 1.00 40.30 109 LEU A CA 1
ATOM 778 C C . LEU A 1 109 ? -32.834 -14.595 34.092 1.00 41.40 109 LEU A C 1
ATOM 779 O O . LEU A 1 109 ? -33.406 -15.399 33.366 1.00 42.94 109 LEU A O 1
ATOM 784 N N . ALA A 1 110 ? -31.507 -14.516 34.185 1.00 40.96 110 ALA A N 1
ATOM 785 C CA . ALA A 1 110 ? -30.615 -15.385 33.396 1.00 43.07 110 ALA A CA 1
ATOM 786 C C . ALA A 1 110 ? -30.872 -16.872 33.621 1.00 45.29 110 ALA A C 1
ATOM 787 O O . ALA A 1 110 ? -30.756 -17.676 32.696 1.00 46.21 110 ALA A O 1
ATOM 789 N N . PHE A 1 111 ? -31.205 -17.238 34.855 1.00 46.52 111 PHE A N 1
ATOM 790 C CA . PHE A 1 111 ? -31.418 -18.644 35.196 1.00 45.04 111 PHE A CA 1
ATOM 791 C C . PHE A 1 111 ? -32.748 -19.195 34.719 1.00 47.67 111 PHE A C 1
ATOM 792 O O . PHE A 1 111 ? -32.890 -20.396 34.529 1.00 49.01 111 PHE A O 1
ATOM 800 N N . ILE A 1 112 ? -33.721 -18.312 34.536 1.00 44.30 112 ILE A N 1
ATOM 801 C CA . ILE A 1 112 ? -35.076 -18.726 34.203 1.00 38.97 112 ILE A CA 1
ATOM 802 C C . ILE A 1 112 ? -35.218 -19.622 32.955 1.00 45.19 112 ILE A C 1
ATOM 803 O O . ILE A 1 112 ? -35.936 -20.624 33.005 1.00 49.28 112 ILE A O 1
ATOM 808 N N . PRO A 1 113 ? -34.555 -19.272 31.835 1.00 44.95 113 PRO A N 1
ATOM 809 C CA . PRO A 1 113 ? -34.726 -20.167 30.679 1.00 37.83 113 PRO A CA 1
ATOM 810 C C . PRO A 1 113 ? -33.994 -21.489 30.867 1.00 43.92 113 PRO A C 1
ATOM 811 O O . PRO A 1 113 ? -34.448 -22.529 30.372 1.00 45.60 113 PRO A O 1
ATOM 815 N N . ALA A 1 114 ? -32.863 -21.453 31.562 1.00 46.08 114 ALA A N 1
ATOM 816 C CA . ALA A 1 114 ? -32.141 -22.694 31.880 1.00 44.57 114 ALA A CA 1
ATOM 817 C C . ALA A 1 114 ? -33.017 -23.616 32.717 1.00 44.27 114 ALA A C 1
ATOM 818 O O . ALA A 1 114 ? -33.118 -24.803 32.440 1.00 47.04 114 ALA A O 1
ATOM 820 N N . ILE A 1 115 ? -33.629 -23.069 33.760 1.00 47.95 115 ILE A N 1
ATOM 821 C CA . ILE A 1 115 ? -34.483 -23.867 34.630 1.00 56.25 115 ILE A CA 1
ATOM 822 C C . ILE A 1 115 ? -35.651 -24.425 33.817 1.00 59.93 115 ILE A C 1
ATOM 823 O O . ILE A 1 115 ? -36.000 -25.600 33.940 1.00 63.46 115 ILE A O 1
ATOM 828 N N . GLY A 1 116 ? -36.234 -23.577 32.974 1.00 56.51 116 GLY A N 1
ATOM 829 C CA . GLY A 1 116 ? -37.336 -23.982 32.115 1.00 55.44 116 GLY A CA 1
ATOM 830 C C . GLY A 1 116 ? -36.949 -25.129 31.196 1.00 55.47 116 GLY A C 1
ATOM 831 O O . GLY A 1 116 ? -37.715 -26.075 31.009 1.00 52.95 116 GLY A O 1
ATOM 832 N N . GLY A 1 117 ? -35.751 -25.052 30.624 1.00 53.48 117 GLY A N 1
ATOM 833 C CA . GLY A 1 117 ? -35.263 -26.112 29.761 1.00 54.68 117 GLY A CA 1
ATOM 834 C C . GLY A 1 117 ? -34.902 -27.407 30.478 1.00 66.21 117 GLY A C 1
ATOM 835 O O . GLY A 1 117 ? -34.979 -28.496 29.899 1.00 69.68 117 GLY A O 1
ATOM 836 N N . VAL A 1 118 ? -34.485 -27.299 31.736 1.00 64.83 118 VAL A N 1
ATOM 837 C CA . VAL A 1 118 ? -34.209 -28.490 32.531 1.00 62.43 118 VAL A CA 1
ATOM 838 C C . VAL A 1 118 ? -35.528 -29.150 32.929 1.00 60.99 118 VAL A C 1
ATOM 839 O O . VAL A 1 118 ? -35.698 -30.357 32.776 1.00 61.01 118 VAL A O 1
ATOM 843 N N . LEU A 1 119 ? -36.460 -28.335 33.420 1.00 61.90 119 LEU A N 1
ATOM 844 C CA . LEU A 1 119 ? -37.779 -28.796 33.840 1.00 62.31 119 LEU A CA 1
ATOM 845 C C . LEU A 1 119 ? -38.578 -29.426 32.697 1.00 66.73 119 LEU A C 1
ATOM 846 O O . LEU A 1 119 ? -39.614 -30.040 32.943 1.00 69.82 119 LEU A O 1
ATOM 851 N N . ALA A 1 120 ? -38.108 -29.277 31.455 1.00 65.30 120 ALA A N 1
ATOM 852 C CA . ALA A 1 120 ? -38.826 -29.817 30.288 1.00 58.08 120 ALA A CA 1
ATOM 853 C C . ALA A 1 120 ? -38.891 -31.338 30.337 1.00 62.55 120 ALA A C 1
ATOM 854 O O . ALA A 1 120 ? -39.676 -31.960 29.609 1.00 57.89 120 ALA A O 1
ATOM 856 N N . ILE A 1 121 ? -38.045 -31.923 31.187 1.00 63.94 121 ILE A N 1
ATOM 857 C CA . ILE A 1 121 ? -38.093 -33.350 31.484 1.00 60.95 121 ILE A CA 1
ATOM 858 C C . ILE A 1 121 ? -39.521 -33.762 31.868 1.00 57.89 121 ILE A C 1
ATOM 859 O O . ILE A 1 121 ? -40.072 -34.711 31.303 1.00 58.26 121 ILE A O 1
ATOM 864 N N . LEU A 1 122 ? -40.127 -33.022 32.797 1.00 56.71 122 LEU A N 1
ATOM 865 C CA . LEU A 1 122 ? -41.460 -33.363 33.310 1.00 61.92 122 LEU A CA 1
ATOM 866 C C . LEU A 1 122 ? -42.573 -33.494 32.231 1.00 60.65 122 LEU A C 1
ATOM 867 O O . LEU A 1 122 ? -43.178 -34.564 32.102 1.00 60.85 122 LEU A O 1
ATOM 872 N N . PRO A 1 123 ? -42.823 -32.432 31.436 1.00 60.80 123 PRO A N 1
ATOM 873 C CA . PRO A 1 123 ? -43.888 -32.581 30.431 1.00 57.88 123 PRO A CA 1
ATOM 874 C C . PRO A 1 123 ? -43.570 -33.643 29.382 1.00 55.62 123 PRO A C 1
ATOM 875 O O . PRO A 1 123 ? -44.505 -34.281 28.890 1.00 52.40 123 PRO A O 1
ATOM 879 N N . VAL A 1 124 ? -42.293 -33.814 29.027 1.00 54.18 124 VAL A N 1
ATOM 880 C CA . VAL A 1 124 ? -41.940 -34.806 28.012 1.00 59.42 124 VAL A CA 1
ATOM 881 C C . VAL A 1 124 ? -42.187 -36.218 28.533 1.00 67.62 124 VAL A C 1
ATOM 882 O O . VAL A 1 124 ? -42.967 -36.960 27.938 1.00 70.53 124 VAL A O 1
ATOM 886 N N . TYR A 1 125 ? -41.539 -36.568 29.644 1.00 63.53 125 TYR A N 1
ATOM 887 C CA . TYR A 1 125 ? -41.809 -37.826 30.322 1.00 70.53 125 TYR A CA 1
ATOM 888 C C . TYR A 1 125 ? -43.308 -38.056 30.386 1.00 73.48 125 TYR A C 1
ATOM 889 O O . TYR A 1 125 ? -43.794 -39.071 29.896 1.00 82.32 125 TYR A O 1
ATOM 898 N N . LEU A 1 126 ? -44.030 -37.102 30.976 1.00 68.03 126 LEU A N 1
ATOM 899 C CA . LEU A 1 126 ? -45.486 -37.190 31.101 1.00 60.70 126 LEU A CA 1
ATOM 900 C C . LEU A 1 126 ? -46.146 -37.500 29.772 1.00 63.19 126 LEU A C 1
ATOM 901 O O . LEU A 1 126 ? -46.965 -38.415 29.694 1.00 72.84 126 LEU A O 1
ATOM 906 N N . LEU A 1 127 ? -45.787 -36.756 28.726 1.00 57.40 127 LEU A N 1
ATOM 907 C CA . LEU A 1 127 ? -46.382 -36.976 27.400 1.00 60.74 127 LEU A CA 1
ATOM 908 C C . LEU A 1 127 ? -46.053 -38.338 26.775 1.00 68.65 127 LEU A C 1
ATOM 909 O O . LEU A 1 127 ? -46.956 -39.027 26.302 1.00 73.05 127 LEU A O 1
ATOM 914 N N . THR A 1 128 ? -44.777 -38.724 26.754 1.00 67.88 128 THR A N 1
ATOM 915 C CA . THR A 1 128 ? -44.421 -39.993 26.121 1.00 75.58 128 THR A CA 1
ATOM 916 C C . THR A 1 128 ? -44.698 -41.199 27.020 1.00 77.85 128 THR A C 1
ATOM 917 O O . THR A 1 128 ? -44.616 -42.342 26.571 1.00 72.10 128 THR A O 1
ATOM 921 N N . ARG A 1 129 ? -45.020 -40.938 28.284 1.00 80.49 129 ARG A N 1
ATOM 922 C CA . ARG A 1 129 ? -45.538 -41.981 29.168 1.00 82.77 129 ARG A CA 1
ATOM 923 C C . ARG A 1 129 ? -47.014 -42.216 28.848 1.00 82.77 129 ARG A C 1
ATOM 924 O O . ARG A 1 129 ? -47.468 -43.353 28.755 1.00 83.90 129 ARG A O 1
ATOM 932 N N . GLU A 1 130 ? -47.753 -41.124 28.676 1.00 79.74 130 GLU A N 1
ATOM 933 C CA . GLU A 1 130 ? -49.205 -41.171 28.524 1.00 73.78 130 GLU A CA 1
ATOM 934 C C . GLU A 1 130 ? -49.643 -41.711 27.173 1.00 70.05 130 GLU A C 1
ATOM 935 O O . GLU A 1 130 ? -50.800 -42.111 26.994 1.00 67.96 130 GLU A O 1
ATOM 941 N N . VAL A 1 131 ? -48.720 -41.708 26.219 1.00 68.08 131 VAL A N 1
ATOM 942 C CA . VAL A 1 131 ? -49.006 -42.215 24.886 1.00 71.10 131 VAL A CA 1
ATOM 943 C C . VAL A 1 131 ? -48.505 -43.638 24.823 1.00 84.28 131 VAL A C 1
ATOM 944 O O . VAL A 1 131 ? -49.201 -44.545 24.365 1.00 92.93 131 VAL A O 1
ATOM 948 N N . PHE A 1 132 ? -47.290 -43.832 25.314 1.00 86.62 132 PHE A N 1
ATOM 949 C CA . PHE A 1 132 ? -46.684 -45.152 25.305 1.00 84.95 132 PHE A CA 1
ATOM 950 C C . PHE A 1 132 ? -46.578 -45.769 26.707 1.00 90.49 132 PHE A C 1
ATOM 951 O O . PHE A 1 132 ? -47.596 -45.953 27.377 1.00 94.37 132 PHE A O 1
ATOM 959 N N . ASP A 1 133 ? -45.358 -46.080 27.133 1.00 92.18 133 ASP A N 1
ATOM 960 C CA . ASP A 1 133 ? -45.132 -46.672 28.446 1.00 95.45 133 ASP A CA 1
ATOM 961 C C . ASP A 1 133 ? -44.108 -45.873 29.244 1.00 97.32 133 ASP A C 1
ATOM 962 O O . ASP A 1 133 ? -43.852 -44.705 28.950 1.00 101.08 133 ASP A O 1
ATOM 967 N N . LYS A 1 134 ? -43.525 -46.509 30.254 1.00 90.54 134 LYS A N 1
ATOM 968 C CA . LYS A 1 134 ? -42.527 -45.859 31.096 1.00 80.36 134 LYS A CA 1
ATOM 969 C C . LYS A 1 134 ? -41.106 -45.974 30.557 1.00 76.83 134 LYS A C 1
ATOM 970 O O . LYS A 1 134 ? -40.303 -45.051 30.694 1.00 81.18 134 LYS A O 1
ATOM 976 N N . ARG A 1 135 ? -40.801 -47.113 29.943 1.00 78.54 135 ARG A N 1
ATOM 977 C CA . ARG A 1 135 ? -39.476 -47.350 29.382 1.00 81.46 135 ARG A CA 1
ATOM 978 C C . ARG A 1 135 ? -39.154 -46.245 28.382 1.00 72.00 135 ARG A C 1
ATOM 979 O O . ARG A 1 135 ? -38.065 -45.672 28.406 1.00 68.60 135 ARG A O 1
ATOM 987 N N . ALA A 1 136 ? -40.108 -45.950 27.505 1.00 71.63 136 ALA A N 1
ATOM 988 C CA . ALA A 1 136 ? -39.927 -44.906 26.491 1.00 75.90 136 ALA A CA 1
ATOM 989 C C . ALA A 1 136 ? -39.832 -43.507 27.114 1.00 76.49 136 ALA A C 1
ATOM 990 O O . ALA A 1 136 ? -39.059 -42.664 26.661 1.00 75.69 136 ALA A O 1
ATOM 992 N N . ALA A 1 137 ? -40.615 -43.281 28.163 1.00 75.61 137 ALA A N 1
ATOM 993 C CA . ALA A 1 137 ? -40.710 -41.974 28.802 1.00 76.56 137 ALA A CA 1
ATOM 994 C C . ALA A 1 137 ? -39.440 -41.550 29.527 1.00 85.03 137 ALA A C 1
ATOM 995 O O . ALA A 1 137 ? -39.275 -40.380 29.878 1.00 87.63 137 ALA A O 1
ATOM 997 N N . VAL A 1 138 ? -38.548 -42.508 29.751 1.00 89.39 138 VAL A N 1
ATOM 998 C CA . VAL A 1 138 ? -37.283 -42.246 30.429 1.00 89.10 138 VAL A CA 1
ATOM 999 C C . VAL A 1 138 ? -36.196 -41.901 29.412 1.00 82.61 138 VAL A C 1
ATOM 1000 O O . VAL A 1 138 ? -35.441 -40.938 29.594 1.00 81.04 138 VAL A O 1
ATOM 1004 N N . ILE A 1 139 ? -36.139 -42.680 28.336 1.00 74.89 139 ILE A N 1
ATOM 1005 C CA . ILE A 1 139 ? -35.263 -42.365 27.219 1.00 73.88 139 ILE A CA 1
ATOM 1006 C C . ILE A 1 139 ? -35.650 -40.987 26.678 1.00 75.63 139 ILE A C 1
ATOM 1007 O O . ILE A 1 139 ? -34.803 -40.216 26.219 1.00 72.16 139 ILE A O 1
ATOM 1012 N N . ALA A 1 140 ? -36.945 -40.694 26.763 1.00 73.68 140 ALA A N 1
ATOM 1013 C CA . ALA A 1 140 ? -37.508 -39.429 26.314 1.00 75.40 140 ALA A CA 1
ATOM 1014 C C . ALA A 1 140 ? -36.927 -38.254 27.078 1.00 73.54 140 ALA A C 1
ATOM 1015 O O . ALA A 1 140 ? -36.382 -37.322 26.482 1.00 69.55 140 ALA A O 1
ATOM 1017 N N . ALA A 1 141 ? -37.062 -38.303 28.399 1.00 72.44 141 ALA A N 1
ATOM 1018 C CA . ALA A 1 141 ? -36.585 -37.229 29.255 1.00 73.60 141 ALA A CA 1
ATOM 1019 C C . ALA A 1 141 ? -35.082 -37.028 29.102 1.00 77.43 141 ALA A C 1
ATOM 1020 O O . ALA A 1 141 ? -34.573 -35.930 29.326 1.00 80.62 141 ALA A O 1
ATOM 1022 N N . PHE A 1 142 ? -34.378 -38.090 28.719 1.00 80.40 142 PHE A N 1
ATOM 1023 C CA . PHE A 1 142 ? -32.934 -38.010 28.515 1.00 79.78 142 PHE A CA 1
ATOM 1024 C C . PHE A 1 142 ? -32.606 -37.335 27.187 1.00 70.04 142 PHE A C 1
ATOM 1025 O O . PHE A 1 142 ? -31.632 -36.595 27.079 1.00 69.35 142 PHE A O 1
ATOM 1033 N N . LEU A 1 143 ? -33.413 -37.609 26.172 1.00 68.52 143 LEU A N 1
ATOM 1034 C CA . LEU A 1 143 ? -33.163 -37.071 24.841 1.00 70.91 143 LEU A CA 1
ATOM 1035 C C . LEU A 1 143 ? -33.445 -35.576 24.745 1.00 72.04 143 LEU A C 1
ATOM 1036 O O . LEU A 1 143 ? -32.711 -34.844 24.075 1.00 76.78 143 LEU A O 1
ATOM 1041 N N . ILE A 1 144 ? -34.494 -35.117 25.422 1.00 68.61 144 ILE A N 1
ATOM 1042 C CA . ILE A 1 144 ? -34.835 -33.694 25.398 1.00 66.90 144 ILE A CA 1
ATOM 1043 C C . ILE A 1 144 ? -33.793 -32.899 26.181 1.00 66.51 144 ILE A C 1
ATOM 1044 O O . ILE A 1 144 ? -33.559 -31.722 25.906 1.00 65.47 144 ILE A O 1
ATOM 1049 N N . ALA A 1 145 ? -33.147 -33.562 27.138 1.00 63.24 145 ALA A N 1
ATOM 1050 C CA . ALA A 1 145 ? -32.113 -32.925 27.943 1.00 64.45 145 ALA A CA 1
ATOM 1051 C C . ALA A 1 145 ? -30.841 -32.638 27.138 1.00 59.15 145 ALA A C 1
ATOM 1052 O O . ALA A 1 145 ? -30.001 -31.851 27.564 1.00 64.95 145 ALA A O 1
ATOM 1054 N N . ILE A 1 146 ? -30.704 -33.268 25.975 1.00 52.93 146 ILE A N 1
ATOM 1055 C CA . ILE A 1 146 ? -29.491 -33.108 25.168 1.00 53.59 146 ILE A CA 1
ATOM 1056 C C . ILE A 1 146 ? -29.708 -32.689 23.711 1.00 57.70 146 ILE A C 1
ATOM 1057 O O . ILE A 1 146 ? -28.746 -32.493 22.985 1.00 59.45 146 ILE A O 1
ATOM 1062 N N . VAL A 1 147 ? -30.953 -32.573 23.262 1.00 62.59 147 VAL A N 1
ATOM 1063 C CA . VAL A 1 147 ? -31.184 -32.168 21.871 1.00 65.13 147 VAL A CA 1
ATOM 1064 C C . VAL A 1 147 ? -30.506 -30.795 21.690 1.00 67.58 147 VAL A C 1
ATOM 1065 O O . VAL A 1 147 ? -30.476 -29.986 22.624 1.00 66.86 147 VAL A O 1
ATOM 1069 N N . PRO A 1 148 ? -30.141 -30.379 20.523 1.00 66.96 148 PRO A N 1
ATOM 1070 C CA . PRO A 1 148 ? -29.324 -29.174 20.299 1.00 64.19 148 PRO A CA 1
ATOM 1071 C C . PRO A 1 148 ? -30.251 -28.284 19.475 1.00 59.59 148 PRO A C 1
ATOM 1072 O O . PRO A 1 148 ? -31.477 -28.419 19.557 1.00 64.13 148 PRO A O 1
ATOM 1076 N N . GLY A 1 149 ? -29.664 -27.385 18.686 1.00 52.56 149 GLY A N 1
ATOM 1077 C CA . GLY A 1 149 ? -30.432 -26.502 17.823 1.00 51.23 149 GLY A CA 1
ATOM 1078 C C . GLY A 1 149 ? -31.064 -25.320 18.546 1.00 53.98 149 GLY A C 1
ATOM 1079 O O . GLY A 1 149 ? -30.636 -24.933 19.648 1.00 52.77 149 GLY A O 1
ATOM 1080 N N . GLN A 1 150 ? -32.088 -24.748 17.917 1.00 54.11 150 GLN A N 1
ATOM 1081 C CA . GLN A 1 150 ? -32.800 -23.609 18.472 1.00 54.74 150 GLN A CA 1
ATOM 1082 C C . GLN A 1 150 ? -33.319 -23.877 19.869 1.00 51.97 150 GLN A C 1
ATOM 1083 O O . GLN A 1 150 ? -33.263 -23.003 20.733 1.00 60.32 150 GLN A O 1
ATOM 1089 N N . PHE A 1 151 ? -33.842 -25.079 20.079 1.00 43.97 151 PHE A N 1
ATOM 1090 C CA . PHE A 1 151 ? -34.472 -25.417 21.343 1.00 44.03 151 PHE A CA 1
ATOM 1091 C C . PHE A 1 151 ? -33.496 -25.262 22.486 1.00 48.84 151 PHE A C 1
ATOM 1092 O O . PHE A 1 151 ? -33.868 -24.789 23.549 1.00 50.46 151 PHE A O 1
ATOM 1100 N N . LEU A 1 152 ? -32.247 -25.660 22.264 1.00 51.05 152 LEU A N 1
ATOM 1101 C CA . LEU A 1 152 ? -31.195 -25.485 23.266 1.00 47.96 152 LEU A CA 1
ATOM 1102 C C . LEU A 1 152 ? -30.706 -24.035 23.353 1.00 47.55 152 LEU A C 1
ATOM 1103 O O . LEU A 1 152 ? -30.566 -23.485 24.455 1.00 51.96 152 LEU A O 1
ATOM 1108 N N . GLN A 1 153 ? -30.440 -23.419 22.201 1.00 41.05 153 GLN A N 1
ATOM 1109 C CA . GLN A 1 153 ? -29.899 -22.060 22.183 1.00 41.57 153 GLN A CA 1
ATOM 1110 C C . GLN A 1 153 ? -30.800 -21.065 22.914 1.00 44.96 153 GLN A C 1
ATOM 1111 O O . GLN A 1 153 ? -30.315 -20.143 23.556 1.00 49.17 153 GLN A O 1
ATOM 1117 N N . ARG A 1 154 ? -32.109 -21.287 22.839 1.00 44.41 154 ARG A N 1
ATOM 1118 C CA . ARG A 1 154 ? -33.098 -20.435 23.498 1.00 45.36 154 ARG A CA 1
ATOM 1119 C C . ARG A 1 154 ? -33.511 -20.923 24.888 1.00 45.11 154 ARG A C 1
ATOM 1120 O O . ARG A 1 154 ? -34.533 -20.508 25.429 1.00 42.18 154 ARG A O 1
ATOM 1128 N N . SER A 1 155 ? -32.675 -21.774 25.474 1.00 45.59 155 SER A N 1
ATOM 1129 C CA . SER A 1 155 ? -33.011 -22.486 26.699 1.00 46.29 155 SER A CA 1
ATOM 1130 C C . SER A 1 155 ? -31.785 -22.489 27.606 1.00 46.95 155 SER A C 1
ATOM 1131 O O . SER A 1 155 ? -31.727 -23.146 28.647 1.00 47.90 155 SER A O 1
ATOM 1134 N N . ILE A 1 156 ? -30.801 -21.726 27.165 1.00 46.00 156 ILE A N 1
ATOM 1135 C CA . ILE A 1 156 ? -29.505 -21.591 27.806 1.00 47.04 156 ILE A CA 1
ATOM 1136 C C . ILE A 1 156 ? -29.551 -20.459 28.847 1.00 49.10 156 ILE A C 1
ATOM 1137 O O . ILE A 1 156 ? -30.432 -19.589 28.788 1.00 47.45 156 ILE A O 1
ATOM 1142 N N . LEU A 1 157 ? -28.623 -20.488 29.806 1.00 49.26 157 LEU A N 1
ATOM 1143 C CA . LEU A 1 157 ? -28.420 -19.389 30.757 1.00 48.92 157 LEU A CA 1
ATOM 1144 C C . LEU A 1 157 ? -28.472 -18.038 30.035 1.00 49.11 157 LEU A C 1
ATOM 1145 O O . LEU A 1 157 ? -27.781 -17.833 29.027 1.00 45.51 157 LEU A O 1
ATOM 1150 N N . GLY A 1 158 ? -29.287 -17.113 30.535 1.00 41.46 158 GLY A N 1
ATOM 1151 C CA . GLY A 1 158 ? -29.288 -15.769 29.981 1.00 31.18 158 GLY A CA 1
ATOM 1152 C C . GLY A 1 158 ? -30.227 -15.516 28.809 1.00 43.96 158 GLY A C 1
ATOM 1153 O O . GLY A 1 158 ? -30.556 -14.358 28.545 1.00 41.02 158 GLY A O 1
ATOM 1154 N N . PHE A 1 159 ? -30.664 -16.556 28.093 1.00 45.36 159 PHE A N 1
ATOM 1155 C CA . PHE A 1 159 ? -31.595 -16.307 26.999 1.00 38.42 159 PHE A CA 1
ATOM 1156 C C . PHE A 1 159 ? -33.042 -16.303 27.467 1.00 42.20 159 PHE A C 1
ATOM 1157 O O . PHE A 1 159 ? -33.857 -17.139 27.056 1.00 37.93 159 PHE A O 1
ATOM 1165 N N . ASN A 1 160 ? -33.358 -15.333 28.315 1.00 41.01 160 ASN A N 1
ATOM 1166 C CA . ASN A 1 160 ? -34.653 -15.283 28.965 1.00 39.41 160 ASN A CA 1
ATOM 1167 C C . ASN A 1 160 ? -35.755 -14.813 28.020 1.00 42.23 160 ASN A C 1
ATOM 1168 O O . ASN A 1 160 ? -36.160 -13.649 28.050 1.00 42.74 160 ASN A O 1
ATOM 1173 N N . ASP A 1 161 ? -36.228 -15.733 27.183 1.00 39.62 161 ASP A N 1
ATOM 1174 C CA . ASP A 1 161 ? -37.226 -15.443 26.167 1.00 30.92 161 ASP A CA 1
ATOM 1175 C C . ASP A 1 161 ? -38.331 -16.497 26.330 1.00 31.44 161 ASP A C 1
ATOM 1176 O O . ASP A 1 161 ? -38.167 -17.457 27.095 1.00 34.83 161 ASP A O 1
ATOM 1181 N N . HIS A 1 162 ? -39.451 -16.320 25.634 1.00 28.03 162 HIS A N 1
ATOM 1182 C CA . HIS A 1 162 ? -40.605 -17.174 25.869 1.00 36.36 162 HIS A CA 1
ATOM 1183 C C . HIS A 1 162 ? -40.616 -18.463 25.029 1.00 40.75 162 HIS A C 1
ATOM 1184 O O . HIS A 1 162 ? -41.529 -19.282 25.163 1.00 43.90 162 HIS A O 1
ATOM 1191 N N . HIS A 1 163 ? -39.619 -18.650 24.166 1.00 38.30 163 HIS A N 1
ATOM 1192 C CA . HIS A 1 163 ? -39.650 -19.802 23.247 1.00 38.66 163 HIS A CA 1
ATOM 1193 C C . HIS A 1 163 ? -39.516 -21.140 23.990 1.00 38.14 163 HIS A C 1
ATOM 1194 O O . HIS A 1 163 ? -40.116 -22.140 23.592 1.00 36.12 163 HIS A O 1
ATOM 1201 N N . ILE A 1 164 ? -38.728 -21.176 25.062 1.00 36.10 164 ILE A N 1
ATOM 1202 C CA . ILE A 1 164 ? -38.664 -22.405 25.847 1.00 39.86 164 ILE A CA 1
ATOM 1203 C C . ILE A 1 164 ? -40.037 -22.691 26.441 1.00 43.98 164 ILE A C 1
ATOM 1204 O O . ILE A 1 164 ? -40.453 -23.842 26.515 1.00 47.19 164 ILE A O 1
ATOM 1209 N N . TRP A 1 165 ? -40.766 -21.638 26.806 1.00 41.02 165 TRP A N 1
ATOM 1210 C CA . TRP A 1 165 ? -42.054 -21.819 27.468 1.00 41.32 165 TRP A CA 1
ATOM 1211 C C . TRP A 1 165 ? -43.185 -22.170 26.520 1.00 40.36 165 TRP A C 1
ATOM 1212 O O . TRP A 1 165 ? -44.171 -22.793 26.927 1.00 49.81 165 TRP A O 1
ATOM 1223 N N . GLU A 1 166 ? -43.057 -21.756 25.265 1.00 35.24 166 GLU A N 1
ATOM 1224 C CA . GLU A 1 166 ? -43.950 -22.252 24.235 1.00 39.88 166 GLU A CA 1
ATOM 1225 C C . GLU A 1 166 ? -43.813 -23.766 24.203 1.00 41.48 166 GLU A C 1
ATOM 1226 O O . GLU A 1 166 ? -44.799 -24.486 24.268 1.00 41.44 166 GLU A O 1
ATOM 1232 N N . ALA A 1 167 ? -42.577 -24.249 24.109 1.00 38.98 167 ALA A N 1
ATOM 1233 C CA . ALA A 1 167 ? -42.354 -25.692 24.053 1.00 43.25 167 ALA A CA 1
ATOM 1234 C C . ALA A 1 167 ? -42.855 -26.384 25.322 1.00 46.96 167 ALA A C 1
ATOM 1235 O O . ALA A 1 167 ? -43.587 -27.373 25.259 1.00 50.98 167 ALA A O 1
ATOM 1237 N N . PHE A 1 168 ? -42.484 -25.841 26.473 1.00 40.47 168 PHE A N 1
ATOM 1238 C CA . PHE A 1 168 ? -42.829 -26.446 27.752 1.00 41.92 168 PHE A CA 1
ATOM 1239 C C . PHE A 1 168 ? -44.349 -26.541 27.933 1.00 48.37 168 PHE A C 1
ATOM 1240 O O . PHE A 1 168 ? -44.866 -27.599 28.267 1.00 55.57 168 PHE A O 1
ATOM 1248 N N . TRP A 1 169 ? -45.075 -25.451 27.725 1.00 45.48 169 TRP A N 1
ATOM 1249 C CA . TRP A 1 169 ? -46.514 -25.515 27.949 1.00 47.11 169 TRP A CA 1
ATOM 1250 C C . TRP A 1 169 ? -47.262 -26.272 26.844 1.00 52.50 169 TRP A C 1
ATOM 1251 O O . TRP A 1 169 ? -48.319 -26.853 27.100 1.00 62.55 169 TRP A O 1
ATOM 1262 N N . GLN A 1 170 ? -46.730 -26.284 25.624 1.00 46.14 170 GLN A N 1
ATOM 1263 C CA . GLN A 1 170 ? -47.411 -27.006 24.547 1.00 47.45 170 GLN A CA 1
ATOM 1264 C C . GLN A 1 170 ? -47.387 -28.506 24.820 1.00 49.44 170 GLN A C 1
ATOM 1265 O O . GLN A 1 170 ? -48.428 -29.170 24.800 1.00 44.64 170 GLN A O 1
ATOM 1271 N N . VAL A 1 171 ? -46.186 -29.023 25.072 1.00 50.59 171 VAL A N 1
ATOM 1272 C CA . VAL A 1 171 ? -45.992 -30.421 25.441 1.00 52.95 171 VAL A CA 1
ATOM 1273 C C . VAL A 1 171 ? -46.777 -30.759 26.709 1.00 57.19 171 VAL A C 1
ATOM 1274 O O . VAL A 1 171 ? -47.453 -31.786 26.771 1.00 66.18 171 VAL A O 1
ATOM 1278 N N . SER A 1 172 ? -46.683 -29.889 27.710 1.00 49.12 172 SER A N 1
ATOM 1279 C CA . SER A 1 172 ? -47.454 -30.031 28.943 1.00 46.58 172 SER A CA 1
ATOM 1280 C C . SER A 1 172 ? -48.929 -30.152 28.644 1.00 53.75 172 SER A C 1
ATOM 1281 O O . SER A 1 172 ? -49.610 -30.987 29.232 1.00 55.82 172 SER A O 1
ATOM 1284 N N . ALA A 1 173 ? -49.426 -29.306 27.741 1.00 55.99 173 ALA A N 1
ATOM 1285 C CA . ALA A 1 173 ? -50.848 -29.302 27.419 1.00 53.86 173 ALA A CA 1
ATOM 1286 C C . ALA A 1 173 ? -51.267 -30.638 26.799 1.00 57.82 173 ALA A C 1
ATOM 1287 O O . ALA A 1 173 ? -52.310 -31.182 27.148 1.00 57.18 173 ALA A O 1
ATOM 1289 N N . LEU A 1 174 ? -50.443 -31.171 25.898 1.00 56.36 174 LEU A N 1
ATOM 1290 C CA . LEU A 1 174 ? -50.724 -32.461 25.279 1.00 55.51 174 LEU A CA 1
ATOM 1291 C C . LEU A 1 174 ? -50.733 -33.592 26.319 1.00 58.76 174 LEU A C 1
ATOM 1292 O O . LEU A 1 174 ? -51.726 -34.316 26.460 1.00 59.07 174 LEU A O 1
ATOM 1297 N N . GLY A 1 175 ? -49.625 -33.738 27.039 1.00 54.09 175 GLY A N 1
ATOM 1298 C CA . GLY A 1 175 ? -49.484 -34.781 28.038 1.00 57.42 175 GLY A CA 1
ATOM 1299 C C . GLY A 1 175 ? -50.551 -34.732 29.112 1.00 58.51 175 GLY A C 1
ATOM 1300 O O . GLY A 1 175 ? -51.066 -35.765 29.533 1.00 63.83 175 GLY A O 1
ATOM 1301 N N . THR A 1 176 ? -50.885 -33.529 29.560 1.00 54.39 176 THR A N 1
ATOM 1302 C CA . THR A 1 176 ? -51.912 -33.370 30.584 1.00 57.95 176 THR A CA 1
ATOM 1303 C C . THR A 1 176 ? -53.304 -33.591 30.009 1.00 62.74 176 THR A C 1
ATOM 1304 O O . THR A 1 176 ? -54.206 -34.070 30.700 1.00 64.96 176 THR A O 1
ATOM 1308 N N . PHE A 1 177 ? -53.495 -33.213 28.749 1.00 60.77 177 PHE A N 1
ATOM 1309 C CA . PHE A 1 177 ? -54.765 -33.501 28.096 1.00 56.66 177 PHE A CA 1
ATOM 1310 C C . PHE A 1 177 ? -54.960 -35.011 27.909 1.00 61.04 177 PHE A C 1
ATOM 1311 O O . PHE A 1 177 ? -56.047 -35.535 28.158 1.00 59.52 177 PHE A O 1
ATOM 1319 N N . LEU A 1 178 ? -53.916 -35.704 27.460 1.00 57.75 178 LEU A N 1
ATOM 1320 C CA . LEU A 1 178 ? -54.029 -37.135 27.240 1.00 57.40 178 LEU A CA 1
ATOM 1321 C C . LEU A 1 178 ? -54.222 -37.831 28.578 1.00 67.71 178 LEU A C 1
ATOM 1322 O O . LEU A 1 178 ? -55.033 -38.747 28.696 1.00 79.03 178 LEU A O 1
ATOM 1327 N N . LEU A 1 179 ? -53.514 -37.357 29.595 1.00 70.53 179 LEU A N 1
ATOM 1328 C CA . LEU A 1 179 ? -53.697 -37.847 30.957 1.00 70.82 179 LEU A CA 1
ATOM 1329 C C . LEU A 1 179 ? -55.151 -37.687 31.418 1.00 77.08 179 LEU A C 1
ATOM 1330 O O . LEU A 1 179 ? -55.683 -38.541 32.124 1.00 87.21 179 LEU A O 1
ATOM 1335 N N . ALA A 1 180 ? -55.803 -36.604 31.015 1.00 76.34 180 ALA A N 1
ATOM 1336 C CA . ALA A 1 180 ? -57.206 -36.408 31.388 1.00 81.22 180 ALA A CA 1
ATOM 1337 C C . ALA A 1 180 ? -58.193 -37.280 30.578 1.00 86.21 180 ALA A C 1
ATOM 1338 O O . ALA A 1 180 ? -59.374 -37.355 30.923 1.00 82.38 180 ALA A O 1
ATOM 1340 N N . TYR A 1 181 ? -57.708 -37.925 29.509 1.00 93.48 181 TYR A N 1
ATOM 1341 C CA . TYR A 1 181 ? -58.505 -38.899 28.737 1.00 97.27 181 TYR A CA 1
ATOM 1342 C C . TYR A 1 181 ? -58.310 -40.319 29.275 1.00 98.92 181 TYR A C 1
ATOM 1343 O O . TYR A 1 181 ? -59.149 -41.188 29.060 1.00 99.41 181 TYR A O 1
ATOM 1352 N N . ASN A 1 182 ? -57.200 -40.539 29.971 1.00 102.11 182 ASN A N 1
ATOM 1353 C CA . ASN A 1 182 ? -56.895 -41.850 30.532 1.00 70.94 182 ASN A CA 1
ATOM 1354 C C . ASN A 1 182 ? -57.352 -41.981 31.981 1.00 76.25 182 ASN A C 1
ATOM 1355 O O . ASN A 1 182 ? -56.543 -42.214 32.878 1.00 89.33 182 ASN A O 1
ATOM 1360 N N . ARG A 1 183 ? -58.654 -41.831 32.202 1.00 105.14 183 ARG A N 1
ATOM 1361 C CA . ARG A 1 183 ? -59.221 -41.935 33.541 1.00 104.06 183 ARG A CA 1
ATOM 1362 C C . ARG A 1 183 ? -60.668 -41.454 33.569 1.00 102.04 183 ARG A C 1
ATOM 1363 O O . ARG A 1 183 ? -61.549 -42.136 34.094 1.00 101.78 183 ARG A O 1
ATOM 1371 N N . TRP A 1 184 ? -60.906 -40.277 33.000 1.00 94.67 184 TRP A N 1
ATOM 1372 C CA . TRP A 1 184 ? -62.238 -39.703 32.965 1.00 78.77 184 TRP A CA 1
ATOM 1373 C C . TRP A 1 184 ? -63.233 -40.665 32.386 1.00 73.37 184 TRP A C 1
ATOM 1374 O O . TRP A 1 184 ? -64.457 -40.416 32.421 1.00 67.07 184 TRP A O 1
ATOM 1385 N N . LYS A 1 185 ? -62.734 -41.772 31.846 1.00 73.63 185 LYS A N 1
ATOM 1386 C CA . LYS A 1 185 ? -63.593 -42.787 31.248 1.00 84.23 185 LYS A CA 1
ATOM 1387 C C . LYS A 1 185 ? -64.716 -43.191 32.197 1.00 88.87 185 LYS A C 1
ATOM 1388 O O . LYS A 1 185 ? -64.664 -42.903 33.393 1.00 94.36 185 LYS A O 1
ATOM 1394 N N . GLY A 1 186 ? -65.729 -43.859 31.657 1.00 80.86 186 GLY A N 1
ATOM 1395 C CA . GLY A 1 186 ? -66.861 -44.301 32.450 1.00 74.17 186 GLY A CA 1
ATOM 1396 C C . GLY A 1 186 ? -67.563 -43.154 33.148 1.00 84.45 186 GLY A C 1
ATOM 1397 O O . GLY A 1 186 ? -68.310 -42.399 32.525 1.00 92.31 186 GLY A O 1
ATOM 1398 N N . HIS A 1 187 ? -67.323 -43.023 34.449 1.00 93.41 187 HIS A N 1
ATOM 1399 C CA . HIS A 1 187 ? -67.933 -41.967 35.234 1.00 98.08 187 HIS A CA 1
ATOM 1400 C C . HIS A 1 187 ? -67.708 -42.183 36.701 1.00 106.29 187 HIS A C 1
ATOM 1401 O O . HIS A 1 187 ? -68.552 -42.789 37.396 1.00 109.76 187 HIS A O 1
ATOM 1408 N N . ASP A 1 188 ? -66.576 -41.696 37.199 1.00 102.91 188 ASP A N 1
ATOM 1409 C CA . ASP A 1 188 ? -66.236 -41.838 38.610 1.00 101.04 188 ASP A CA 1
ATOM 1410 C C . ASP A 1 188 ? -66.502 -40.546 39.374 1.00 92.88 188 ASP A C 1
ATOM 1411 O O . ASP A 1 188 ? -67.653 -40.160 39.578 1.00 85.99 188 ASP A O 1
ATOM 1416 N N . LEU A 1 193 ? -67.641 -36.211 36.146 1.00 93.51 193 LEU A N 1
ATOM 1417 C CA . LEU A 1 193 ? -67.066 -36.985 37.234 1.00 90.38 193 LEU A CA 1
ATOM 1418 C C . LEU A 1 193 ? -66.993 -36.116 38.479 1.00 93.70 193 LEU A C 1
ATOM 1419 O O . LEU A 1 193 ? -67.605 -35.047 38.527 1.00 92.93 193 LEU A O 1
ATOM 1424 N N . THR A 1 194 ? -66.239 -36.567 39.479 1.00 95.67 194 THR A N 1
ATOM 1425 C CA . THR A 1 194 ? -66.157 -35.856 40.753 1.00 98.93 194 THR A CA 1
ATOM 1426 C C . THR A 1 194 ? -65.003 -34.851 40.851 1.00 102.39 194 THR A C 1
ATOM 1427 O O . THR A 1 194 ? -64.127 -34.795 39.986 1.00 104.63 194 THR A O 1
ATOM 1431 N N . ALA A 1 195 ? -65.001 -34.079 41.935 1.00 98.70 195 ALA A N 1
ATOM 1432 C CA . ALA A 1 195 ? -64.012 -33.024 42.148 1.00 96.81 195 ALA A CA 1
ATOM 1433 C C . ALA A 1 195 ? -62.614 -33.532 42.519 1.00 90.96 195 ALA A C 1
ATOM 1434 O O . ALA A 1 195 ? -61.841 -32.811 43.129 1.00 83.05 195 ALA A O 1
ATOM 1436 N N . ARG A 1 196 ? -62.304 -34.773 42.166 1.00 92.42 196 ARG A N 1
ATOM 1437 C CA . ARG A 1 196 ? -60.948 -35.295 42.267 1.00 91.06 196 ARG A CA 1
ATOM 1438 C C . ARG A 1 196 ? -60.539 -35.634 40.856 1.00 85.88 196 ARG A C 1
ATOM 1439 O O . ARG A 1 196 ? -59.387 -35.462 40.466 1.00 80.11 196 ARG A O 1
ATOM 1447 N N . GLN A 1 197 ? -61.517 -36.124 40.100 1.00 86.34 197 GLN A N 1
ATOM 1448 C CA . GLN A 1 197 ? -61.357 -36.390 38.684 1.00 84.21 197 GLN A CA 1
ATOM 1449 C C . GLN A 1 197 ? -61.500 -35.096 37.873 1.00 79.93 197 GLN A C 1
ATOM 1450 O O . GLN A 1 197 ? -61.030 -35.014 36.743 1.00 77.44 197 GLN A O 1
ATOM 1456 N N . MET A 1 198 ? -62.156 -34.094 38.458 1.00 76.19 198 MET A N 1
ATOM 1457 C CA . MET A 1 198 ? -62.310 -32.780 37.836 1.00 73.13 198 MET A CA 1
ATOM 1458 C C . MET A 1 198 ? -60.960 -32.063 37.813 1.00 77.20 198 MET A C 1
ATOM 1459 O O . MET A 1 198 ? -60.729 -31.151 37.011 1.00 71.29 198 MET A O 1
ATOM 1464 N N . ALA A 1 199 ? -60.069 -32.484 38.705 1.00 82.06 199 ALA A N 1
ATOM 1465 C CA . ALA A 1 199 ? -58.759 -31.862 38.821 1.00 79.77 199 ALA A CA 1
ATOM 1466 C C . ALA A 1 199 ? -57.948 -32.101 37.558 1.00 77.44 199 ALA A C 1
ATOM 1467 O O . ALA A 1 199 ? -57.181 -31.228 37.134 1.00 72.67 199 ALA A O 1
ATOM 1469 N N . TYR A 1 200 ? -58.118 -33.277 36.960 1.00 69.90 200 TYR A N 1
ATOM 1470 C CA . TYR A 1 200 ? -57.299 -33.646 35.809 1.00 73.12 200 TYR A CA 1
ATOM 1471 C C . TYR A 1 200 ? -57.550 -32.755 34.563 1.00 82.11 200 TYR A C 1
ATOM 1472 O O . TYR A 1 200 ? -56.595 -32.252 33.964 1.00 73.19 200 TYR A O 1
ATOM 1481 N N . PRO A 1 201 ? -58.827 -32.539 34.174 1.00 83.34 201 PRO A N 1
ATOM 1482 C CA . PRO A 1 201 ? -59.020 -31.577 33.077 1.00 78.26 201 PRO A CA 1
ATOM 1483 C C . PRO A 1 201 ? -58.723 -30.126 33.468 1.00 71.76 201 PRO A C 1
ATOM 1484 O O . PRO A 1 201 ? -58.176 -29.403 32.636 1.00 70.14 201 PRO A O 1
ATOM 1488 N N . VAL A 1 202 ? -59.083 -29.715 34.686 1.00 70.22 202 VAL A N 1
ATOM 1489 C CA . VAL A 1 202 ? -58.774 -28.367 35.187 1.00 73.24 202 VAL A CA 1
ATOM 1490 C C . VAL A 1 202 ? -57.277 -28.028 35.056 1.00 73.13 202 VAL A C 1
ATOM 1491 O O . VAL A 1 202 ? -56.910 -26.911 34.664 1.00 73.55 202 VAL A O 1
ATOM 1495 N N . ILE A 1 203 ? -56.427 -29.004 35.368 1.00 68.10 203 ILE A N 1
ATOM 1496 C CA . ILE A 1 203 ? -54.986 -28.855 35.200 1.00 67.39 203 ILE A CA 1
ATOM 1497 C C . ILE A 1 203 ? -54.641 -28.648 33.723 1.00 62.32 203 ILE A C 1
ATOM 1498 O O . ILE A 1 203 ? -53.884 -27.738 33.371 1.00 55.07 203 ILE A O 1
ATOM 1503 N N . ALA A 1 204 ? -55.199 -29.501 32.867 1.00 55.94 204 ALA A N 1
ATOM 1504 C CA . ALA A 1 204 ? -54.928 -29.440 31.435 1.00 54.84 204 ALA A CA 1
ATOM 1505 C C . ALA A 1 204 ? -55.358 -28.085 30.863 1.00 52.63 204 ALA A C 1
ATOM 1506 O O . ALA A 1 204 ? -54.668 -27.502 30.025 1.00 50.73 204 ALA A O 1
ATOM 1508 N N . GLY A 1 205 ? -56.502 -27.589 31.323 1.00 51.34 205 GLY A N 1
ATOM 1509 C CA . GLY A 1 205 ? -56.965 -26.269 30.948 1.00 52.26 205 GLY A CA 1
ATOM 1510 C C . GLY A 1 205 ? -55.997 -25.192 31.411 1.00 61.03 205 GLY A C 1
ATOM 1511 O O . GLY A 1 205 ? -55.896 -24.135 30.792 1.00 63.20 205 GLY A O 1
ATOM 1512 N N . ILE A 1 206 ? -55.281 -25.462 32.502 1.00 63.39 206 ILE A N 1
ATOM 1513 C CA . ILE A 1 206 ? -54.314 -24.507 33.040 1.00 58.23 206 ILE A CA 1
ATOM 1514 C C . ILE A 1 206 ? -53.081 -24.450 32.157 1.00 52.41 206 ILE A C 1
ATOM 1515 O O . ILE A 1 206 ? -52.559 -23.371 31.879 1.00 56.16 206 ILE A O 1
ATOM 1520 N N . THR A 1 207 ? -52.619 -25.615 31.714 1.00 49.19 207 THR A N 1
ATOM 1521 C CA . THR A 1 207 ? -51.453 -25.688 30.837 1.00 50.83 207 THR A CA 1
ATOM 1522 C C . THR A 1 207 ? -51.735 -25.006 29.494 1.00 47.08 207 THR A C 1
ATOM 1523 O O . THR A 1 207 ? -50.866 -24.333 28.945 1.00 53.76 207 THR A O 1
ATOM 1527 N N . ILE A 1 208 ? -52.947 -25.164 28.967 1.00 38.85 208 ILE A N 1
ATOM 1528 C CA . ILE A 1 208 ? -53.297 -24.423 27.756 1.00 41.62 208 ILE A CA 1
ATOM 1529 C C . ILE A 1 208 ? -53.280 -22.921 28.030 1.00 46.20 208 ILE A C 1
ATOM 1530 O O . ILE A 1 208 ? -52.580 -22.161 27.347 1.00 45.30 208 ILE A O 1
ATOM 1535 N N . GLY A 1 209 ? -54.036 -22.508 29.047 1.00 47.78 209 GLY A N 1
ATOM 1536 C CA . GLY A 1 209 ? -54.024 -21.134 29.517 1.00 42.99 209 GLY A CA 1
ATOM 1537 C C . GLY A 1 209 ? -52.618 -20.572 29.617 1.00 43.18 209 GLY A C 1
ATOM 1538 O O . GLY A 1 209 ? -52.352 -19.470 29.109 1.00 42.89 209 GLY A O 1
ATOM 1539 N N . LEU A 1 210 ? -51.714 -21.326 30.242 1.00 44.04 210 LEU A N 1
ATOM 1540 C CA . LEU A 1 210 ? -50.346 -20.840 30.445 1.00 44.87 210 LEU A CA 1
ATOM 1541 C C . LEU A 1 210 ? -49.615 -20.742 29.114 1.00 40.39 210 LEU A C 1
ATOM 1542 O O . LEU A 1 210 ? -48.826 -19.814 28.893 1.00 36.87 210 LEU A O 1
ATOM 1547 N N . TYR A 1 211 ? -49.912 -21.677 28.213 1.00 35.45 211 TYR A N 1
ATOM 1548 C CA . TYR A 1 211 ? -49.366 -21.631 26.852 1.00 34.43 211 TYR A CA 1
ATOM 1549 C C . TYR A 1 211 ? -49.713 -20.308 26.136 1.00 39.02 211 TYR A C 1
ATOM 1550 O O . TYR A 1 211 ? -48.824 -19.587 25.680 1.00 41.62 211 TYR A O 1
ATOM 1559 N N . VAL A 1 212 ? -50.998 -19.972 26.058 1.00 42.30 212 VAL A N 1
ATOM 1560 C CA . VAL A 1 212 ? -51.411 -18.706 25.438 1.00 37.90 212 VAL A CA 1
ATOM 1561 C C . VAL A 1 212 ? -50.857 -17.510 26.213 1.00 36.68 212 VAL A C 1
ATOM 1562 O O . VAL A 1 212 ? -50.562 -16.469 25.638 1.00 38.48 212 VAL A O 1
ATOM 1566 N N . LEU A 1 213 ? -50.702 -17.654 27.525 1.00 38.68 213 LEU A N 1
ATOM 1567 C CA . LEU A 1 213 ? -50.189 -16.538 28.330 1.00 40.50 213 LEU A CA 1
ATOM 1568 C C . LEU A 1 213 ? -48.671 -16.376 28.154 1.00 42.47 213 LEU A C 1
ATOM 1569 O O . LEU A 1 213 ? -48.103 -15.343 28.513 1.00 38.33 213 LEU A O 1
ATOM 1574 N N . SER A 1 214 ? -48.018 -17.392 27.590 1.00 41.82 214 SER A N 1
ATOM 1575 C CA . SER A 1 214 ? -46.589 -17.295 27.268 1.00 41.30 214 SER A CA 1
ATOM 1576 C C . SER A 1 214 ? -46.395 -16.727 25.878 1.00 37.66 214 SER A C 1
ATOM 1577 O O . SER A 1 214 ? -45.399 -16.069 25.590 1.00 30.41 214 SER A O 1
ATOM 1580 N N . TRP A 1 215 ? -47.368 -16.999 25.020 1.00 37.78 215 TRP A N 1
ATOM 1581 C CA . TRP A 1 215 ? -47.289 -16.648 23.614 1.00 39.91 215 TRP A CA 1
ATOM 1582 C C . TRP A 1 215 ? -48.712 -16.502 23.051 1.00 39.17 215 TRP A C 1
ATOM 1583 O O . TRP A 1 215 ? -49.483 -17.476 23.034 1.00 38.51 215 TRP A O 1
ATOM 1594 N N . GLY A 1 216 ? -49.052 -15.296 22.591 1.00 33.82 216 GLY A N 1
ATOM 1595 C CA . GLY A 1 216 ? -50.410 -14.982 22.155 1.00 35.42 216 GLY A CA 1
ATOM 1596 C C . GLY A 1 216 ? -50.976 -15.854 21.040 1.00 38.87 216 GLY A C 1
ATOM 1597 O O . GLY A 1 216 ? -52.189 -16.095 20.979 1.00 40.75 216 GLY A O 1
ATOM 1598 N N . ALA A 1 217 ? -50.089 -16.333 20.168 1.00 36.78 217 ALA A N 1
ATOM 1599 C CA . ALA A 1 217 ? -50.460 -17.189 19.041 1.00 40.13 217 ALA A CA 1
ATOM 1600 C C . ALA A 1 217 ? -50.740 -18.615 19.493 1.00 39.55 217 ALA A C 1
ATOM 1601 O O . ALA A 1 217 ? -51.095 -19.474 18.677 1.00 42.26 217 ALA A O 1
ATOM 1603 N N . GLY A 1 218 ? -50.583 -18.855 20.795 1.00 37.29 218 GLY A N 1
ATOM 1604 C CA . GLY A 1 218 ? -50.703 -20.186 21.370 1.00 40.25 218 GLY A CA 1
ATOM 1605 C C . GLY A 1 218 ? -52.101 -20.753 21.375 1.00 44.17 218 GLY A C 1
ATOM 1606 O O . GLY A 1 218 ? -52.294 -21.926 21.712 1.00 49.57 218 GLY A O 1
ATOM 1607 N N . PHE A 1 219 ? -53.081 -19.935 20.994 1.00 43.63 219 PHE A N 1
ATOM 1608 C CA . PHE A 1 219 ? -54.448 -20.430 20.807 1.00 42.68 219 PHE A CA 1
ATOM 1609 C C . PHE A 1 219 ? -54.446 -21.571 19.784 1.00 40.38 219 PHE A C 1
ATOM 1610 O O . PHE A 1 219 ? -55.365 -22.373 19.741 1.00 41.34 219 PHE A O 1
ATOM 1618 N N . ILE A 1 220 ? -53.406 -21.616 18.955 1.00 39.09 220 ILE A N 1
ATOM 1619 C CA . ILE A 1 220 ? -53.245 -22.637 17.924 1.00 42.37 220 ILE A CA 1
ATOM 1620 C C . ILE A 1 220 ? -53.299 -24.069 18.472 1.00 44.36 220 ILE A C 1
ATOM 1621 O O . ILE A 1 220 ? -53.625 -24.994 17.739 1.00 53.44 220 ILE A O 1
ATOM 1626 N N . ILE A 1 221 ? -52.989 -24.259 19.754 1.00 41.07 221 ILE A N 1
ATOM 1627 C CA . ILE A 1 221 ? -53.106 -25.584 20.364 1.00 39.91 221 ILE A CA 1
ATOM 1628 C C . ILE A 1 221 ? -54.577 -26.028 20.386 1.00 49.85 221 ILE A C 1
ATOM 1629 O O . ILE A 1 221 ? -54.879 -27.222 20.418 1.00 54.53 221 ILE A O 1
ATOM 1634 N N . ALA A 1 222 ? -55.499 -25.067 20.352 1.00 50.62 222 ALA A N 1
ATOM 1635 C CA . ALA A 1 222 ? -56.927 -25.407 20.381 1.00 50.06 222 ALA A CA 1
ATOM 1636 C C . ALA A 1 222 ? -57.420 -26.173 19.129 1.00 48.43 222 ALA A C 1
ATOM 1637 O O . ALA A 1 222 ? -58.039 -27.230 19.273 1.00 46.73 222 ALA A O 1
ATOM 1639 N N . PRO A 1 223 ? -57.157 -25.646 17.908 1.00 45.09 223 PRO A N 1
ATOM 1640 C CA . PRO A 1 223 ? -57.477 -26.414 16.695 1.00 38.54 223 PRO A CA 1
ATOM 1641 C C . PRO A 1 223 ? -56.823 -27.793 16.696 1.00 44.52 223 PRO A C 1
ATOM 1642 O O . PRO A 1 223 ? -57.436 -28.764 16.247 1.00 54.47 223 PRO A O 1
ATOM 1646 N N . ILE A 1 224 ? -55.593 -27.878 17.199 1.00 43.68 224 ILE A N 1
ATOM 1647 C CA . ILE A 1 224 ? -54.871 -29.153 17.249 1.00 42.94 224 ILE A CA 1
ATOM 1648 C C . ILE A 1 224 ? -55.634 -30.217 18.041 1.00 44.57 224 ILE A C 1
ATOM 1649 O O . ILE A 1 224 ? -55.914 -31.295 17.529 1.00 46.89 224 ILE A O 1
ATOM 1654 N N . ILE A 1 225 ? -55.968 -29.906 19.289 1.00 46.42 225 ILE A N 1
ATOM 1655 C CA . ILE A 1 225 ? -56.768 -30.798 20.122 1.00 44.06 225 ILE A CA 1
ATOM 1656 C C . ILE A 1 225 ? -58.133 -31.114 19.504 1.00 50.43 225 ILE A C 1
ATOM 1657 O O . ILE A 1 225 ? -58.628 -32.233 19.621 1.00 54.00 225 ILE A O 1
ATOM 1662 N N . LEU A 1 226 ? -58.745 -30.133 18.847 1.00 51.52 226 LEU A N 1
ATOM 1663 C CA . LEU A 1 226 ? -60.038 -30.368 18.210 1.00 47.70 226 LEU A CA 1
ATOM 1664 C C . LEU A 1 226 ? -59.893 -31.356 17.062 1.00 47.85 226 LEU A C 1
ATOM 1665 O O . LEU A 1 226 ? -60.799 -32.141 16.806 1.00 52.38 226 LEU A O 1
ATOM 1670 N N . ALA A 1 227 ? -58.747 -31.334 16.384 1.00 44.85 227 ALA A N 1
ATOM 1671 C CA . ALA A 1 227 ? -58.454 -32.359 15.379 1.00 43.22 227 ALA A CA 1
ATOM 1672 C C . ALA A 1 227 ? -58.420 -33.767 15.995 1.00 48.39 227 ALA A C 1
ATOM 1673 O O . ALA A 1 227 ? -58.811 -34.738 15.338 1.00 47.94 227 ALA A O 1
ATOM 1675 N N . PHE A 1 228 ? -57.972 -33.875 17.249 1.00 48.90 228 PHE A N 1
ATOM 1676 C CA . PHE A 1 228 ? -57.995 -35.162 17.958 1.00 51.49 228 PHE A CA 1
ATOM 1677 C C . PHE A 1 228 ? -59.414 -35.686 18.012 1.00 59.49 228 PHE A C 1
ATOM 1678 O O . PHE A 1 228 ? -59.651 -36.879 17.820 1.00 72.15 228 PHE A O 1
ATOM 1686 N N . MET A 1 229 ? -60.357 -34.795 18.298 1.00 56.56 229 MET A N 1
ATOM 1687 C CA . MET A 1 229 ? -61.747 -35.200 18.430 1.00 55.53 229 MET A CA 1
ATOM 1688 C C . MET A 1 229 ? -62.343 -35.488 17.064 1.00 54.40 229 MET A C 1
ATOM 1689 O O . MET A 1 229 ? -63.038 -36.489 16.885 1.00 55.41 229 MET A O 1
ATOM 1694 N N . PHE A 1 230 ? -62.057 -34.616 16.105 1.00 49.11 230 PHE A N 1
ATOM 1695 C CA . PHE A 1 230 ? -62.520 -34.818 14.739 1.00 52.19 230 PHE A CA 1
ATOM 1696 C C . PHE A 1 230 ? -62.219 -36.253 14.289 1.00 55.22 230 PHE A C 1
ATOM 1697 O O . PHE A 1 230 ? -63.129 -37.011 13.961 1.00 58.73 230 PHE A O 1
ATOM 1705 N N . PHE A 1 231 ? -60.945 -36.634 14.334 1.00 58.70 231 PHE A N 1
ATOM 1706 C CA . PHE A 1 231 ? -60.513 -37.952 13.866 1.00 57.39 231 PHE A CA 1
ATOM 1707 C C . PHE A 1 231 ? -60.995 -39.129 14.724 1.00 55.28 231 PHE A C 1
ATOM 1708 O O . PHE A 1 231 ? -61.322 -40.181 14.184 1.00 60.69 231 PHE A O 1
ATOM 1716 N N . ALA A 1 232 ? -61.054 -38.955 16.044 1.00 51.64 232 ALA A N 1
ATOM 1717 C CA . ALA A 1 232 ? -61.645 -39.980 16.919 1.00 50.77 232 ALA A CA 1
ATOM 1718 C C . ALA A 1 232 ? -63.120 -40.243 16.584 1.00 53.70 232 ALA A C 1
ATOM 1719 O O . ALA A 1 232 ? -63.659 -41.309 16.885 1.00 58.93 232 ALA A O 1
ATOM 1721 N N . PHE A 1 233 ? -63.765 -39.261 15.967 1.00 53.16 233 PHE A N 1
ATOM 1722 C CA . PHE A 1 233 ? -65.152 -39.412 15.557 1.00 55.07 233 PHE A CA 1
ATOM 1723 C C . PHE A 1 233 ? -65.272 -39.998 14.145 1.00 57.94 233 PHE A C 1
ATOM 1724 O O . PHE A 1 233 ? -65.878 -41.056 13.981 1.00 56.81 233 PHE A O 1
ATOM 1732 N N . VAL A 1 234 ? -64.682 -39.356 13.131 1.00 53.12 234 VAL A N 1
ATOM 1733 C CA . VAL A 1 234 ? -64.835 -39.881 11.761 1.00 58.21 234 VAL A CA 1
ATOM 1734 C C . VAL A 1 234 ? -64.123 -41.221 11.535 1.00 65.14 234 VAL A C 1
ATOM 1735 O O . VAL A 1 234 ? -64.254 -41.821 10.471 1.00 70.85 234 VAL A O 1
ATOM 1739 N N . LEU A 1 235 ? -63.384 -41.684 12.541 1.00 64.21 235 LEU A N 1
ATOM 1740 C CA . LEU A 1 235 ? -62.759 -43.003 12.496 1.00 61.28 235 LEU A CA 1
ATOM 1741 C C . LEU A 1 235 ? -63.237 -43.904 13.637 1.00 65.82 235 LEU A C 1
ATOM 1742 O O . LEU A 1 235 ? -62.553 -44.860 14.005 1.00 73.90 235 LEU A O 1
ATOM 1747 N N . ALA A 1 236 ? -64.416 -43.611 14.187 1.00 64.11 236 ALA A N 1
ATOM 1748 C CA . ALA A 1 236 ? -64.979 -44.411 15.286 1.00 65.25 236 ALA A CA 1
ATOM 1749 C C . ALA A 1 236 ? -65.106 -45.900 14.934 1.00 70.51 236 ALA A C 1
ATOM 1750 O O . ALA A 1 236 ? -65.230 -46.752 15.821 1.00 73.71 236 ALA A O 1
ATOM 1752 N N . GLY A 1 237 ? -65.094 -46.197 13.638 1.00 73.50 237 GLY A N 1
ATOM 1753 C CA . GLY A 1 237 ? -64.929 -47.561 13.175 1.00 80.50 237 GLY A CA 1
ATOM 1754 C C . GLY A 1 237 ? -63.645 -48.191 13.698 1.00 83.65 237 GLY A C 1
ATOM 1755 O O . GLY A 1 237 ? -63.690 -49.006 14.623 1.00 83.08 237 GLY A O 1
ATOM 1756 N N . PHE A 1 238 ? -62.501 -47.820 13.122 1.00 88.24 238 PHE A N 1
ATOM 1757 C CA . PHE A 1 238 ? -61.241 -48.455 13.512 1.00 97.07 238 PHE A CA 1
ATOM 1758 C C . PHE A 1 238 ? -60.376 -47.641 14.483 1.00 96.67 238 PHE A C 1
ATOM 1759 O O . PHE A 1 238 ? -59.152 -47.701 14.436 1.00 102.03 238 PHE A O 1
ATOM 1767 N N . VAL A 1 239 ? -61.033 -46.885 15.360 1.00 89.11 239 VAL A N 1
ATOM 1768 C CA . VAL A 1 239 ? -60.387 -46.267 16.516 1.00 82.55 239 VAL A CA 1
ATOM 1769 C C . VAL A 1 239 ? -61.390 -46.221 17.662 1.00 80.46 239 VAL A C 1
ATOM 1770 O O . VAL A 1 239 ? -62.438 -45.587 17.538 1.00 84.79 239 VAL A O 1
ATOM 1774 N N . ASN A 1 240 ? -61.079 -46.886 18.771 1.00 79.91 240 ASN A N 1
ATOM 1775 C CA . ASN A 1 240 ? -61.936 -46.812 19.949 1.00 87.92 240 ASN A CA 1
ATOM 1776 C C . ASN A 1 240 ? -61.545 -45.627 20.838 1.00 90.31 240 ASN A C 1
ATOM 1777 O O . ASN A 1 240 ? -60.374 -45.239 20.883 1.00 94.73 240 ASN A O 1
ATOM 1782 N N . ALA A 1 241 ? -62.531 -45.055 21.526 1.00 81.53 241 ALA A N 1
ATOM 1783 C CA . ALA A 1 241 ? -62.316 -43.981 22.485 1.00 74.19 241 ALA A CA 1
ATOM 1784 C C . ALA A 1 241 ? -63.632 -43.706 23.171 1.00 72.58 241 ALA A C 1
ATOM 1785 O O . ALA A 1 241 ? -64.681 -43.765 22.528 1.00 81.28 241 ALA A O 1
ATOM 1787 N N . ASP A 1 242 ? -63.590 -43.418 24.470 1.00 68.15 242 ASP A N 1
ATOM 1788 C CA . ASP A 1 242 ? -64.799 -43.008 25.184 1.00 64.60 242 ASP A CA 1
ATOM 1789 C C . ASP A 1 242 ? -65.115 -41.564 24.757 1.00 70.78 242 ASP A C 1
ATOM 1790 O O . ASP A 1 242 ? -64.838 -40.590 25.477 1.00 72.39 242 ASP A O 1
ATOM 1795 N N . ARG A 1 243 ? -65.691 -41.457 23.565 1.00 63.65 243 ARG A N 1
ATOM 1796 C CA . ARG A 1 243 ? -65.926 -40.190 22.905 1.00 60.31 243 ARG A CA 1
ATOM 1797 C C . ARG A 1 243 ? -66.748 -39.206 23.733 1.00 57.89 243 ARG A C 1
ATOM 1798 O O . ARG A 1 243 ? -66.556 -37.998 23.616 1.00 59.93 243 ARG A O 1
ATOM 1806 N N . LYS A 1 244 ? -67.661 -39.703 24.564 1.00 56.55 244 LYS A N 1
ATOM 1807 C CA . LYS A 1 244 ? -68.425 -38.794 25.425 1.00 58.75 244 LYS A CA 1
ATOM 1808 C C . LYS A 1 244 ? -67.542 -38.127 26.486 1.00 65.14 244 LYS A C 1
ATOM 1809 O O . LYS A 1 244 ? -67.635 -36.915 26.711 1.00 60.27 244 LYS A O 1
ATOM 1815 N N . ASN A 1 245 ? -66.683 -38.915 27.125 1.00 62.21 245 ASN A N 1
ATOM 1816 C CA . ASN A 1 245 ? -65.743 -38.361 28.087 1.00 63.20 245 ASN A CA 1
ATOM 1817 C C . ASN A 1 245 ? -64.594 -37.579 27.426 1.00 64.60 245 ASN A C 1
ATOM 1818 O O . ASN A 1 245 ? -64.153 -36.559 27.964 1.00 66.80 245 ASN A O 1
ATOM 1823 N N . LEU A 1 246 ? -64.125 -38.043 26.267 1.00 64.02 246 LEU A N 1
ATOM 1824 C CA . LEU A 1 246 ? -63.109 -37.316 25.497 1.00 59.73 246 LEU A CA 1
ATOM 1825 C C . LEU A 1 246 ? -63.601 -35.896 25.247 1.00 61.36 246 LEU A C 1
ATOM 1826 O O . LEU A 1 246 ? -62.847 -34.930 25.367 1.00 62.70 246 LEU A O 1
ATOM 1831 N N . SER A 1 247 ? -64.885 -35.791 24.922 1.00 59.25 247 SER A N 1
ATOM 1832 C CA . SER A 1 247 ? -65.528 -34.515 24.664 1.00 60.73 247 SER A CA 1
ATOM 1833 C C . SER A 1 247 ? -65.735 -33.692 25.933 1.00 65.34 247 SER A C 1
ATOM 1834 O O . SER A 1 247 ? -65.459 -32.487 25.943 1.00 67.80 247 SER A O 1
ATOM 1837 N N . LEU A 1 248 ? -66.233 -34.334 26.991 1.00 66.98 24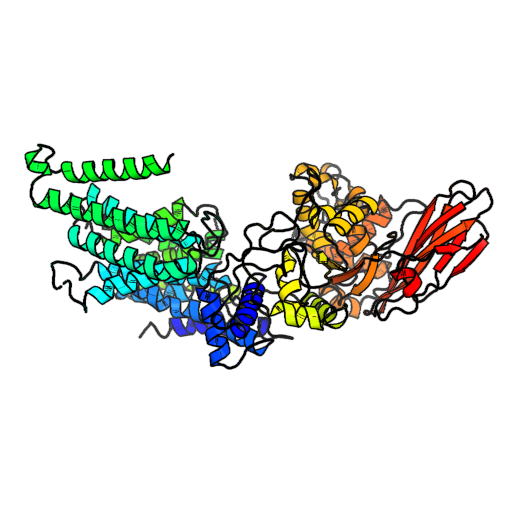8 LEU A N 1
ATOM 1838 C CA . LEU A 1 248 ? -66.518 -33.638 28.251 1.00 68.19 248 LEU A CA 1
ATOM 1839 C C . LEU A 1 248 ? -65.239 -33.026 28.849 1.00 64.28 248 LEU A C 1
ATOM 1840 O O . LEU A 1 248 ? -65.230 -31.868 29.289 1.00 60.60 248 LEU A O 1
ATOM 1845 N N . VAL A 1 249 ? -64.162 -33.806 28.834 1.00 55.45 249 VAL A N 1
ATOM 1846 C CA . VAL A 1 249 ? -62.854 -33.332 29.252 1.00 55.91 249 VAL A CA 1
ATOM 1847 C C . VAL A 1 249 ? -62.434 -32.079 28.479 1.00 59.78 249 VAL A C 1
ATOM 1848 O O . VAL A 1 249 ? -61.944 -31.100 29.064 1.00 59.41 249 VAL A O 1
ATOM 1852 N N . ALA A 1 250 ? -62.630 -32.121 27.162 1.00 55.18 250 ALA A N 1
ATOM 1853 C CA . ALA A 1 250 ? -62.305 -30.988 26.310 1.00 48.12 250 ALA A CA 1
ATOM 1854 C C . ALA A 1 250 ? -63.167 -29.789 26.696 1.00 47.24 250 ALA A C 1
ATOM 1855 O O . ALA A 1 250 ? -62.674 -28.667 26.744 1.00 50.13 250 ALA A O 1
ATOM 1857 N N . VAL A 1 251 ? -64.450 -30.027 26.978 1.00 47.35 251 VAL A N 1
ATOM 1858 C CA . VAL A 1 251 ? -65.331 -28.951 27.426 1.00 48.98 251 VAL A CA 1
ATOM 1859 C C . VAL A 1 251 ? -64.744 -28.251 28.653 1.00 57.69 251 VAL A C 1
ATOM 1860 O O . VAL A 1 251 ? -64.630 -27.027 28.673 1.00 60.59 251 VAL A O 1
ATOM 1864 N N . VAL A 1 252 ? -64.341 -29.033 29.652 1.00 61.17 252 VAL A N 1
ATOM 1865 C CA . VAL A 1 252 ? -63.766 -28.487 30.881 1.00 59.50 252 VAL A CA 1
ATOM 1866 C C . VAL A 1 252 ? -62.444 -27.772 30.606 1.00 59.92 252 VAL A C 1
ATOM 1867 O O . VAL A 1 252 ? -62.258 -26.614 31.007 1.00 57.48 252 VAL A O 1
ATOM 1871 N N . THR A 1 253 ? -61.542 -28.466 29.914 1.00 59.03 253 THR A N 1
ATOM 1872 C CA . THR A 1 253 ? -60.226 -27.931 29.545 1.00 59.27 253 THR A CA 1
ATOM 1873 C C . THR A 1 253 ? -60.313 -26.568 28.831 1.00 58.53 253 THR A C 1
ATOM 1874 O O . THR A 1 253 ? -59.697 -25.573 29.253 1.00 56.65 253 THR A O 1
ATOM 1878 N N . PHE A 1 254 ? -61.081 -26.529 27.752 1.00 54.21 254 PHE A N 1
ATOM 1879 C CA . PHE A 1 254 ? -61.257 -25.294 27.002 1.00 58.41 254 PHE A CA 1
ATOM 1880 C C . PHE A 1 254 ? -61.968 -24.232 27.835 1.00 58.36 254 PHE A C 1
ATOM 1881 O O . PHE A 1 254 ? -61.636 -23.056 27.741 1.00 59.65 254 PHE A O 1
ATOM 1889 N N . ALA A 1 255 ? -62.929 -24.645 28.660 1.00 52.35 255 ALA A N 1
ATOM 1890 C CA . ALA A 1 255 ? -63.579 -23.702 29.567 1.00 51.93 255 ALA A CA 1
ATOM 1891 C C . ALA A 1 255 ? -62.562 -23.079 30.529 1.00 51.79 255 ALA A C 1
ATOM 1892 O O . ALA A 1 255 ? -62.519 -21.853 30.702 1.00 53.35 255 ALA A O 1
ATOM 1894 N N . VAL A 1 256 ? -61.738 -23.922 31.145 1.00 48.78 256 VAL A N 1
ATOM 1895 C CA . VAL A 1 256 ? -60.762 -23.433 32.107 1.00 49.86 256 VAL A CA 1
ATOM 1896 C C . VAL A 1 256 ? -59.746 -22.513 31.434 1.00 51.12 256 VAL A C 1
ATOM 1897 O O . VAL A 1 256 ? -59.448 -21.443 31.953 1.00 52.50 256 VAL A O 1
ATOM 1901 N N . SER A 1 257 ? -59.239 -22.917 30.272 1.00 48.85 257 SER A N 1
ATOM 1902 C CA . SER A 1 257 ? -58.233 -22.123 29.563 1.00 48.61 257 SER A CA 1
ATOM 1903 C C . SER A 1 257 ? -58.755 -20.725 29.280 1.00 48.03 257 SER A C 1
ATOM 1904 O O . SER A 1 257 ? -58.014 -19.745 29.386 1.00 51.69 257 SER A O 1
ATOM 1907 N N . ALA A 1 258 ? -60.040 -20.640 28.928 1.00 44.32 258 ALA A N 1
ATOM 1908 C CA . ALA A 1 258 ? -60.686 -19.356 28.639 1.00 44.79 258 ALA A CA 1
ATOM 1909 C C . ALA A 1 258 ? -60.755 -18.463 29.886 1.00 50.55 258 ALA A C 1
ATOM 1910 O O . ALA A 1 258 ? -60.569 -17.252 29.805 1.00 48.57 258 ALA A O 1
ATOM 1912 N N . LEU A 1 259 ? -61.046 -19.074 31.031 1.00 53.54 259 LEU A N 1
ATOM 1913 C CA . LEU A 1 259 ? -61.088 -18.365 32.306 1.00 57.91 259 LEU A CA 1
ATOM 1914 C C . LEU A 1 259 ? -59.732 -17.781 32.658 1.00 59.17 259 LEU A C 1
ATOM 1915 O O . LEU A 1 259 ? -59.630 -16.642 33.118 1.00 66.42 259 LEU A O 1
ATOM 1920 N N . ILE A 1 260 ? -58.693 -18.581 32.464 1.00 51.08 260 ILE A N 1
ATOM 1921 C CA . ILE A 1 260 ? -57.329 -18.149 32.733 1.00 53.08 260 ILE A CA 1
ATOM 1922 C C . ILE A 1 260 ? -56.906 -17.038 31.771 1.00 51.79 260 ILE A C 1
ATOM 1923 O O . ILE A 1 260 ? -56.201 -16.104 32.150 1.00 51.45 260 ILE A O 1
ATOM 1928 N N . TYR A 1 261 ? -57.354 -17.136 30.526 1.00 48.31 261 TYR A N 1
ATOM 1929 C CA . TYR A 1 261 ? -57.007 -16.138 29.534 1.00 44.50 261 TYR A CA 1
ATOM 1930 C C . TYR A 1 261 ? -57.753 -14.838 29.772 1.00 47.33 261 TYR A C 1
ATOM 1931 O O . TYR A 1 261 ? -57.219 -13.752 29.520 1.00 50.00 261 TYR A O 1
ATOM 1940 N N . LEU A 1 262 ? -58.988 -14.978 30.255 1.00 45.19 262 LEU A N 1
ATOM 1941 C CA . LEU A 1 262 ? -59.966 -13.890 30.362 1.00 41.73 262 LEU A CA 1
ATOM 1942 C C . LEU A 1 262 ? -59.454 -12.539 30.890 1.00 43.55 262 LEU A C 1
ATOM 1943 O O . LEU A 1 262 ? -59.753 -11.500 30.296 1.00 47.68 262 LEU A O 1
ATOM 1948 N N . PRO A 1 263 ? -58.692 -12.541 31.998 1.00 40.92 263 PRO A N 1
ATOM 1949 C CA . PRO A 1 263 ? -58.227 -11.241 32.499 1.00 48.92 263 PRO A CA 1
ATOM 1950 C C . PRO A 1 263 ? -57.351 -10.469 31.516 1.00 49.69 263 PRO A C 1
ATOM 1951 O O . PRO A 1 263 ? -57.213 -9.247 31.660 1.00 48.64 263 PRO A O 1
ATOM 1955 N N . PHE A 1 264 ? -56.772 -11.159 30.536 1.00 46.83 264 PHE A N 1
ATOM 1956 C CA . PHE A 1 264 ? -55.808 -10.513 29.648 1.00 49.24 264 PHE A CA 1
ATOM 1957 C C . PHE A 1 264 ? -56.368 -10.248 28.255 1.00 47.80 264 PHE A C 1
ATOM 1958 O O . PHE A 1 264 ? -55.693 -9.665 27.400 1.00 48.62 264 PHE A O 1
ATOM 1966 N N . ALA A 1 265 ? -57.617 -10.651 28.056 1.00 36.19 265 ALA A N 1
ATOM 1967 C CA . ALA A 1 265 ? -58.245 -10.624 26.741 1.00 38.48 265 ALA A CA 1
ATOM 1968 C C . ALA A 1 265 ? -58.389 -9.229 26.177 1.00 39.32 265 ALA A C 1
ATOM 1969 O O . ALA A 1 265 ? -58.526 -9.065 24.976 1.00 44.49 265 ALA A O 1
ATOM 1971 N N . PHE A 1 266 ? -58.371 -8.218 27.038 1.00 48.01 266 PHE A N 1
ATOM 1972 C CA . PHE A 1 266 ? -58.761 -6.873 26.616 1.00 47.12 266 PHE A CA 1
ATOM 1973 C C . PHE A 1 266 ? -57.651 -5.839 26.706 1.00 52.39 266 PHE A C 1
ATOM 1974 O O . PHE A 1 266 ? -57.863 -4.729 27.210 1.00 56.73 266 PHE A O 1
ATOM 1982 N N . ASN A 1 267 ? -56.478 -6.201 26.195 1.00 44.70 267 ASN A N 1
ATOM 1983 C CA . ASN A 1 267 ? -55.303 -5.347 26.302 1.00 39.44 267 ASN A CA 1
ATOM 1984 C C . ASN A 1 267 ? -54.861 -4.830 24.947 1.00 45.49 267 ASN A C 1
ATOM 1985 O O . ASN A 1 267 ? -53.896 -4.067 24.835 1.00 42.57 267 ASN A O 1
ATOM 1990 N N . TYR A 1 268 ? -55.599 -5.234 23.918 1.00 44.74 268 TYR A N 1
ATOM 1991 C CA . TYR A 1 268 ? -55.331 -4.779 22.563 1.00 46.75 268 TYR A CA 1
ATOM 1992 C C . TYR A 1 268 ? -56.624 -4.332 21.885 1.00 49.28 268 TYR A C 1
ATOM 1993 O O . TYR A 1 268 ? -57.597 -5.072 21.874 1.00 43.84 268 TYR A O 1
ATOM 2002 N N . PRO A 1 269 ? -56.621 -3.121 21.302 1.00 54.91 269 PRO A N 1
ATOM 2003 C CA . PRO A 1 269 ? -57.806 -2.497 20.694 1.00 57.57 269 PRO A CA 1
ATOM 2004 C C . PRO A 1 269 ? -58.137 -3.082 19.327 1.00 60.09 269 PRO A C 1
ATOM 2005 O O . PRO A 1 269 ? -57.961 -2.396 18.310 1.00 60.56 269 PRO A O 1
ATOM 2009 N N . GLY A 1 270 ? -58.615 -4.324 19.306 1.00 57.42 270 GLY A N 1
ATOM 2010 C CA . GLY A 1 270 ? -58.897 -5.011 18.057 1.00 55.80 270 GLY A CA 1
ATOM 2011 C C . GLY A 1 270 ? -58.735 -6.515 18.171 1.00 59.33 270 GLY A C 1
ATOM 2012 O O . GLY A 1 270 ? -58.569 -7.050 19.266 1.00 63.53 270 GLY A O 1
ATOM 2013 N N . PHE A 1 271 ? -58.796 -7.198 17.034 1.00 56.33 271 PHE A N 1
ATOM 2014 C CA . PHE A 1 271 ? -58.593 -8.637 16.990 1.00 48.96 271 PHE A CA 1
ATOM 2015 C C . PHE A 1 271 ? -57.206 -8.955 16.475 1.00 46.12 271 PHE A C 1
ATOM 2016 O O . PHE A 1 271 ? -56.796 -8.466 15.419 1.00 50.67 271 PHE A O 1
ATOM 2024 N N . SER A 1 272 ? -56.480 -9.785 17.218 1.00 43.01 272 SER A N 1
ATOM 2025 C CA . SER A 1 272 ? -55.112 -10.111 16.848 1.00 39.23 272 SER A CA 1
ATOM 2026 C C . SER A 1 272 ? -54.815 -11.573 17.126 1.00 41.52 272 SER A C 1
ATOM 2027 O O . SER A 1 272 ? -55.378 -12.176 18.043 1.00 38.66 272 SER A O 1
ATOM 2030 N N . THR A 1 273 ? -53.913 -12.144 16.342 1.00 39.03 273 THR A N 1
ATOM 2031 C CA . THR A 1 273 ? -53.439 -13.491 16.624 1.00 43.69 273 THR A CA 1
ATOM 2032 C C . THR A 1 273 ? -52.136 -13.481 17.438 1.00 46.05 273 THR A C 1
ATOM 2033 O O . THR A 1 273 ? -51.642 -14.545 17.804 1.00 51.81 273 THR A O 1
ATOM 2037 N N . ILE A 1 274 ? -51.581 -12.295 17.713 1.00 36.73 274 ILE A N 1
ATOM 2038 C CA . ILE A 1 274 ? -50.320 -12.209 18.475 1.00 41.38 274 ILE A CA 1
ATOM 2039 C C . ILE A 1 274 ? -50.411 -11.350 19.762 1.00 36.44 274 ILE A C 1
ATOM 2040 O O . ILE A 1 274 ? -50.017 -11.787 20.844 1.00 41.68 274 ILE A O 1
ATOM 2045 N N . PHE A 1 275 ? -50.963 -10.151 19.644 1.00 32.36 275 PHE A N 1
ATOM 2046 C CA . PHE A 1 275 ? -51.275 -9.321 20.804 1.00 30.70 275 PHE A CA 1
ATOM 2047 C C . PHE A 1 275 ? -52.426 -9.882 21.656 1.00 41.55 275 PHE A C 1
ATOM 2048 O O . PHE A 1 275 ? -53.221 -10.713 21.189 1.00 42.08 275 PHE A O 1
ATOM 2056 N N . TYR A 1 276 ? -52.521 -9.421 22.902 1.00 44.46 276 TYR A N 1
ATOM 2057 C CA . TYR A 1 276 ? -53.499 -9.973 23.841 1.00 42.38 276 TYR A CA 1
ATOM 2058 C C . TYR A 1 276 ? -54.906 -9.388 23.671 1.00 43.39 276 TYR A C 1
ATOM 2059 O O . TYR A 1 276 ? -55.266 -8.372 24.268 1.00 43.59 276 TYR A O 1
ATOM 2068 N N . SER A 1 277 ? -55.684 -10.071 22.830 1.00 40.08 277 SER A N 1
ATOM 2069 C CA . SER A 1 277 ? -56.934 -9.551 22.299 1.00 40.79 277 SER A CA 1
ATOM 2070 C C . SER A 1 277 ? -58.074 -10.511 22.607 1.00 45.29 277 SER A C 1
ATOM 2071 O O . SER A 1 277 ? -57.842 -11.619 23.098 1.00 44.95 277 SER A O 1
ATOM 2074 N N . PRO A 1 278 ? -59.323 -10.084 22.358 1.00 48.49 278 PRO A N 1
ATOM 2075 C CA . PRO A 1 278 ? -60.349 -11.081 22.688 1.00 44.57 278 PRO A CA 1
ATOM 2076 C C . PRO A 1 278 ? -60.513 -12.168 21.618 1.00 42.34 278 PRO A C 1
ATOM 2077 O O . PRO A 1 278 ? -61.295 -13.099 21.826 1.00 45.50 278 PRO A O 1
ATOM 2081 N N . PHE A 1 279 ? -59.780 -12.066 20.512 1.00 43.47 279 PHE A N 1
ATOM 2082 C CA . PHE A 1 279 ? -59.760 -13.136 19.516 1.00 41.81 279 PHE A CA 1
ATOM 2083 C C . PHE A 1 279 ? -59.409 -14.485 20.156 1.00 42.94 279 PHE A C 1
ATOM 2084 O O . PHE A 1 279 ? -60.084 -15.498 19.937 1.00 41.48 279 PHE A O 1
ATOM 2092 N N . GLN A 1 280 ? -58.341 -14.488 20.945 1.00 39.41 280 GLN A N 1
ATOM 2093 C CA . GLN A 1 280 ? -57.870 -15.713 21.571 1.00 40.54 280 GLN A CA 1
ATOM 2094 C C . GLN A 1 280 ? -58.930 -16.294 22.518 1.00 47.30 280 GLN A C 1
ATOM 2095 O O . GLN A 1 280 ? -59.149 -17.511 22.530 1.00 50.27 280 GLN A O 1
ATOM 2101 N N . LEU A 1 281 ? -59.598 -15.413 23.276 1.00 45.61 281 LEU A N 1
ATOM 2102 C CA . LEU A 1 281 ? -60.724 -15.773 24.147 1.00 43.51 281 LEU A CA 1
ATOM 2103 C C . LEU A 1 281 ? -61.861 -16.437 23.359 1.00 45.77 281 LEU A C 1
ATOM 2104 O O . LEU A 1 281 ? -62.441 -17.431 23.799 1.00 46.36 281 LEU A O 1
ATOM 2109 N N . LEU A 1 282 ? -62.178 -15.873 22.196 1.00 42.54 282 LEU A N 1
ATOM 2110 C CA . LEU A 1 282 ? -63.180 -16.449 21.312 1.00 45.07 282 LEU A CA 1
ATOM 2111 C C . LEU A 1 282 ? -62.754 -17.850 20.904 1.00 50.36 282 LEU A C 1
ATOM 2112 O O . LEU A 1 282 ? -63.575 -18.771 20.889 1.00 55.23 282 LEU A O 1
ATOM 2117 N N . VAL A 1 283 ? -61.473 -18.018 20.580 1.00 41.29 283 VAL A N 1
ATOM 2118 C CA . VAL A 1 283 ? -60.988 -19.329 20.158 1.00 41.59 283 VAL A CA 1
ATOM 2119 C C . VAL A 1 283 ? -61.193 -20.361 21.256 1.00 37.80 283 VAL A C 1
ATOM 2120 O O . VAL A 1 283 ? -61.701 -21.446 21.009 1.00 39.25 283 VAL A O 1
ATOM 2124 N N . LEU A 1 284 ? -60.826 -20.005 22.478 1.00 37.47 284 LEU A N 1
ATOM 2125 C CA . LEU A 1 284 ? -60.930 -20.944 23.585 1.00 42.74 284 LEU A CA 1
ATOM 2126 C C . LEU A 1 284 ? -62.391 -21.213 24.001 1.00 49.43 284 LEU A C 1
ATOM 2127 O O . LEU A 1 284 ? -62.742 -22.351 24.317 1.00 53.43 284 LEU A O 1
ATOM 2132 N N . LEU A 1 285 ? -63.241 -20.184 23.979 1.00 49.60 285 LEU A N 1
ATOM 2133 C CA . LEU A 1 285 ? -64.668 -20.369 24.274 1.00 47.47 285 LEU A CA 1
ATOM 2134 C C . LEU A 1 285 ? -65.355 -21.147 23.159 1.00 45.79 285 LEU A C 1
ATOM 2135 O O . LEU A 1 285 ? -66.142 -22.053 23.420 1.00 48.23 285 LEU A O 1
ATOM 2140 N N . GLY A 1 286 ? -65.062 -20.787 21.915 1.00 42.99 286 GLY A N 1
ATOM 2141 C CA . GLY A 1 286 ? -65.628 -21.492 20.780 1.00 46.92 286 GLY A CA 1
ATOM 2142 C C . GLY A 1 286 ? -65.265 -22.964 20.835 1.00 51.48 286 GLY A C 1
ATOM 2143 O O . GLY A 1 286 ? -66.127 -23.825 20.649 1.00 53.33 286 GLY A O 1
ATOM 2144 N N . SER A 1 287 ? -63.993 -23.247 21.109 1.00 48.64 287 SER A N 1
ATOM 2145 C CA . SER A 1 287 ? -63.513 -24.625 21.208 1.00 49.80 287 SER A CA 1
ATOM 2146 C C . SER A 1 287 ? -64.296 -25.406 22.256 1.00 49.87 287 SER A C 1
ATOM 2147 O O . SER A 1 287 ? -64.550 -26.599 22.097 1.00 53.01 287 SER A O 1
ATOM 2150 N N . ALA A 1 288 ? -64.685 -24.716 23.324 1.00 43.31 288 ALA A N 1
ATOM 2151 C CA . ALA A 1 288 ? -65.434 -25.346 24.402 1.00 44.70 288 ALA A CA 1
ATOM 2152 C C . ALA A 1 288 ? -66.813 -25.729 23.882 1.00 46.99 288 ALA A C 1
ATOM 2153 O O . ALA A 1 288 ? -67.352 -26.783 24.214 1.00 50.12 288 ALA A O 1
ATOM 2155 N N . VAL A 1 289 ? -67.370 -24.856 23.056 1.00 44.55 289 VAL A N 1
ATOM 2156 C CA . VAL A 1 289 ? -68.657 -25.098 22.440 1.00 47.41 289 VAL A CA 1
ATOM 2157 C C . VAL A 1 289 ? -68.599 -26.262 21.450 1.00 50.04 289 VAL A C 1
ATOM 2158 O O . VAL A 1 289 ? -69.459 -27.144 21.504 1.00 53.67 289 VAL A O 1
ATOM 2162 N N . ILE A 1 290 ? -67.597 -26.257 20.561 1.00 46.88 290 ILE A N 1
ATOM 2163 C CA . ILE A 1 290 ? -67.368 -27.362 19.615 1.00 46.64 290 ILE A CA 1
ATOM 2164 C C . ILE A 1 290 ? -67.322 -28.714 20.338 1.00 44.08 290 ILE A C 1
ATOM 2165 O O . ILE A 1 290 ? -67.975 -29.684 19.937 1.00 48.08 290 ILE A O 1
ATOM 2170 N N . ALA A 1 291 ? -66.519 -28.768 21.393 1.00 38.21 291 ALA A N 1
ATOM 2171 C CA . ALA A 1 291 ? -66.403 -29.965 22.204 1.00 45.10 291 ALA A CA 1
ATOM 2172 C C . ALA A 1 291 ? -67.777 -30.394 22.706 1.00 49.03 291 ALA A C 1
ATOM 2173 O O . ALA A 1 291 ? -68.088 -31.580 22.735 1.00 52.80 291 ALA A O 1
ATOM 2175 N N . ALA A 1 292 ? -68.596 -29.422 23.100 1.00 51.90 292 ALA A N 1
ATOM 2176 C CA . ALA A 1 292 ? -69.940 -29.714 23.597 1.00 49.73 292 ALA A CA 1
ATOM 2177 C C . ALA A 1 292 ? -70.821 -30.244 22.477 1.00 51.04 292 ALA A C 1
ATOM 2178 O O . ALA A 1 292 ? -71.692 -31.081 22.716 1.00 54.35 292 ALA A O 1
ATOM 2180 N N . ALA A 1 293 ? -70.609 -29.750 21.258 1.00 44.01 293 ALA A N 1
ATOM 2181 C CA . ALA A 1 293 ? -71.367 -30.251 20.114 1.00 43.08 293 ALA A CA 1
ATOM 2182 C C . ALA A 1 293 ? -70.988 -31.703 19.856 1.00 51.43 293 ALA A C 1
ATOM 2183 O O . ALA A 1 293 ? -71.852 -32.540 19.564 1.00 49.73 293 ALA A O 1
ATOM 2185 N N . PHE A 1 294 ? -69.693 -31.993 19.969 1.00 48.17 294 PHE A N 1
ATOM 2186 C CA . PHE A 1 294 ? -69.201 -33.359 19.839 1.00 52.98 294 PHE A CA 1
ATOM 2187 C C . PHE A 1 294 ? -69.828 -34.280 20.865 1.00 56.69 294 PHE A C 1
ATOM 2188 O O . PHE A 1 294 ? -70.214 -35.394 20.546 1.00 56.49 294 PHE A O 1
ATOM 2196 N N . TYR A 1 295 ? -69.893 -33.814 22.104 1.00 63.92 295 TYR A N 1
ATOM 2197 C CA . TYR A 1 295 ? -70.515 -34.570 23.175 1.00 49.80 295 TYR A CA 1
ATOM 2198 C C . TYR A 1 295 ? -71.935 -34.951 22.786 1.00 47.94 295 TYR A C 1
ATOM 2199 O O . TYR A 1 295 ? -72.320 -36.126 22.857 1.00 57.74 295 TYR A O 1
ATOM 2208 N N . GLN A 1 296 ? -72.697 -33.941 22.380 1.00 55.97 296 GLN A N 1
ATOM 2209 C CA . GLN A 1 296 ? -74.055 -34.128 21.901 1.00 49.80 296 GLN A CA 1
ATOM 2210 C C . GLN A 1 296 ? -74.144 -35.069 20.684 1.00 49.34 296 GLN A C 1
ATOM 2211 O O . GLN A 1 296 ? -75.062 -35.889 20.587 1.00 51.86 296 GLN A O 1
ATOM 2217 N N . ILE A 1 297 ? -73.196 -34.956 19.760 1.00 44.90 297 ILE A N 1
ATOM 2218 C CA . ILE A 1 297 ? -73.186 -35.845 18.607 1.00 46.79 297 ILE A CA 1
ATOM 2219 C C . ILE A 1 297 ? -73.084 -37.297 19.085 1.00 48.39 297 ILE A C 1
ATOM 2220 O O . ILE A 1 297 ? -73.853 -38.174 18.633 1.00 47.84 297 ILE A O 1
ATOM 2225 N N . GLU A 1 298 ? -72.178 -37.544 20.031 1.00 39.16 298 GLU A N 1
ATOM 2226 C CA . GLU A 1 298 ? -72.041 -38.884 20.602 1.00 41.57 298 GLU A CA 1
ATOM 2227 C C . GLU A 1 298 ? -73.344 -39.362 21.293 1.00 44.72 298 GLU A C 1
ATOM 2228 O O . GLU A 1 298 ? -73.742 -40.531 21.157 1.00 41.56 298 GLU A O 1
ATOM 2234 N N . LYS A 1 299 ? -74.029 -38.453 21.986 1.00 42.66 299 LYS A N 1
ATOM 2235 C CA . LYS A 1 299 ? -75.278 -38.815 22.662 1.00 39.84 299 LYS A CA 1
ATOM 2236 C C . LYS A 1 299 ? -76.335 -39.300 21.676 1.00 41.98 299 LYS A C 1
ATOM 2237 O O . LYS A 1 299 ? -77.007 -40.297 21.937 1.00 43.67 299 LYS A O 1
ATOM 2243 N N . TRP A 1 300 ? -76.460 -38.604 20.544 1.00 42.93 300 TRP A N 1
ATOM 2244 C CA . TRP A 1 300 ? -77.389 -38.988 19.478 1.00 41.27 300 TRP A CA 1
ATOM 2245 C C . TRP A 1 300 ? -77.023 -40.337 18.892 1.00 44.17 300 TRP A C 1
ATOM 2246 O O . TRP A 1 300 ? -77.890 -41.150 18.556 1.00 47.68 300 TRP A O 1
ATOM 2257 N N . ASN A 1 301 ? -75.724 -40.561 18.763 1.00 43.25 301 ASN A N 1
ATOM 2258 C CA . ASN A 1 301 ? -75.209 -41.831 18.289 1.00 41.95 301 ASN A CA 1
ATOM 2259 C C . ASN A 1 301 ? -75.599 -42.955 19.250 1.00 41.55 301 ASN A C 1
ATOM 2260 O O . ASN A 1 301 ? -76.207 -43.954 18.846 1.00 37.64 301 ASN A O 1
ATOM 2265 N N . ASP A 1 302 ? -75.258 -42.770 20.525 1.00 41.81 302 ASP A N 1
ATOM 2266 C CA . ASP A 1 302 ? -75.498 -43.791 21.538 1.00 46.57 302 ASP A CA 1
ATOM 2267 C C . ASP A 1 302 ? -76.977 -44.119 21.717 1.00 47.09 302 ASP A C 1
ATOM 2268 O O . ASP A 1 302 ? -77.316 -45.250 22.053 1.00 40.81 302 ASP A O 1
ATOM 2273 N N . VAL A 1 303 ? -77.850 -43.138 21.481 1.00 42.91 303 VAL A N 1
ATOM 2274 C CA . VAL A 1 303 ? -79.285 -43.334 21.679 1.00 38.75 303 VAL A CA 1
ATOM 2275 C C . VAL A 1 303 ? -79.913 -44.050 20.483 1.00 41.02 303 VAL A C 1
ATOM 2276 O O . VAL A 1 303 ? -80.950 -44.696 20.605 1.00 42.88 303 VAL A O 1
ATOM 2280 N N . GLY A 1 304 ? -79.264 -43.969 19.329 1.00 39.09 304 GLY A N 1
ATOM 2281 C CA . GLY A 1 304 ? -79.766 -44.657 18.152 1.00 39.83 304 GLY A CA 1
ATOM 2282 C C . GLY A 1 304 ? -80.403 -43.695 17.172 1.00 43.72 304 GLY A C 1
ATOM 2283 O O . GLY A 1 304 ? -81.063 -44.103 16.226 1.00 44.70 304 GLY A O 1
ATOM 2284 N N . PHE A 1 305 ? -80.190 -42.406 17.394 1.00 45.93 305 PHE A N 1
ATOM 2285 C CA . PHE A 1 305 ? -80.797 -41.396 16.551 1.00 47.61 305 PHE A CA 1
ATOM 2286 C C . PHE A 1 305 ? -80.361 -41.510 15.091 1.00 49.79 305 PHE A C 1
ATOM 2287 O O . PHE A 1 305 ? -81.197 -41.481 14.186 1.00 50.08 305 PHE A O 1
ATOM 2295 N N . PHE A 1 306 ? -79.060 -41.628 14.850 1.00 49.44 306 PHE A N 1
ATOM 2296 C CA . PHE A 1 306 ? -78.602 -41.776 13.474 1.00 48.33 306 PHE A CA 1
ATOM 2297 C C . PHE A 1 306 ? -79.156 -43.070 12.886 1.00 51.30 306 PHE A C 1
ATOM 2298 O O . PHE A 1 306 ? -79.458 -43.134 11.702 1.00 53.65 306 PHE A O 1
ATOM 2306 N N . GLU A 1 307 ? -79.311 -44.089 13.727 1.00 57.61 307 GLU A N 1
ATOM 2307 C CA . GLU A 1 307 ? -79.900 -45.357 13.307 1.00 70.85 307 GLU A CA 1
ATOM 2308 C C . GLU A 1 307 ? -81.330 -45.164 12.798 1.00 71.35 307 GLU A C 1
ATOM 2309 O O . GLU A 1 307 ? -81.661 -45.606 11.701 1.00 73.22 307 GLU A O 1
ATOM 2315 N N . ARG A 1 308 ? -82.163 -44.494 13.596 1.00 68.49 308 ARG A N 1
ATOM 2316 C CA . ARG A 1 308 ? -83.571 -44.265 13.257 1.00 68.40 308 ARG A CA 1
ATOM 2317 C C . ARG A 1 308 ? -83.761 -43.428 11.991 1.00 70.58 308 ARG A C 1
ATOM 2318 O O . ARG A 1 308 ? -84.673 -43.689 11.204 1.00 72.59 308 ARG A O 1
ATOM 2326 N N . VAL A 1 309 ? -82.906 -42.429 11.787 1.00 70.45 309 VAL A N 1
ATOM 2327 C CA . VAL A 1 309 ? -83.017 -41.599 10.591 1.00 68.42 309 VAL A CA 1
ATOM 2328 C C . VAL A 1 309 ? -82.386 -42.274 9.374 1.00 67.94 309 VAL A C 1
ATOM 2329 O O . VAL A 1 309 ? -82.309 -41.676 8.300 1.00 68.24 309 VAL A O 1
ATOM 2333 N N . GLY A 1 310 ? -81.936 -43.515 9.553 1.00 65.18 310 GLY A N 1
ATOM 2334 C CA . GLY A 1 310 ? -81.404 -44.308 8.456 1.00 65.69 310 GLY A CA 1
ATOM 2335 C C . GLY A 1 310 ? -80.052 -43.856 7.919 1.00 71.74 310 GLY A C 1
ATOM 2336 O O . GLY A 1 310 ? -79.807 -43.900 6.710 1.00 73.01 310 GLY A O 1
ATOM 2337 N N . LEU A 1 311 ? -79.171 -43.414 8.813 1.00 70.11 311 LEU A N 1
ATOM 2338 C CA . LEU A 1 311 ? -77.805 -43.092 8.428 1.00 65.60 311 LEU A CA 1
ATOM 2339 C C . LEU A 1 311 ? -76.839 -44.178 8.901 1.00 65.39 311 LEU A C 1
ATOM 2340 O O . LEU A 1 311 ? -75.660 -44.166 8.530 1.00 66.76 311 LEU A O 1
ATOM 2345 N N . GLY A 1 312 ? -77.349 -45.113 9.712 1.00 63.73 312 GLY A N 1
ATOM 2346 C CA . GLY A 1 312 ? -76.562 -46.218 10.249 1.00 59.18 312 GLY A CA 1
ATOM 2347 C C . GLY A 1 312 ? -75.339 -45.765 11.026 1.00 63.53 312 GLY A C 1
ATOM 2348 O O . GLY A 1 312 ? -75.430 -44.875 11.874 1.00 63.26 312 GLY A O 1
ATOM 2349 N N . ARG A 1 313 ? -74.193 -46.371 10.722 1.00 68.03 313 ARG A N 1
ATOM 2350 C CA . ARG A 1 313 ? -72.933 -46.065 11.399 1.00 68.58 313 ARG A CA 1
ATOM 2351 C C . ARG A 1 313 ? -72.202 -44.896 10.729 1.00 72.29 313 ARG A C 1
ATOM 2352 O O . ARG A 1 313 ? -71.159 -44.451 11.210 1.00 78.52 313 ARG A O 1
ATOM 2360 N N . LYS A 1 314 ? -72.739 -44.402 9.617 1.00 72.96 314 LYS A N 1
ATOM 2361 C CA . LYS A 1 314 ? -72.135 -43.262 8.923 1.00 75.50 314 LYS A CA 1
ATOM 2362 C C . LYS A 1 314 ? -72.723 -41.960 9.467 1.00 71.54 314 LYS A C 1
ATOM 2363 O O . LYS A 1 314 ? -72.215 -40.865 9.200 1.00 65.47 314 LYS A O 1
ATOM 2369 N N . GLY A 1 315 ? -73.797 -42.101 10.240 1.00 75.72 315 GLY A N 1
ATOM 2370 C CA . GLY A 1 315 ? -74.534 -40.965 10.756 1.00 75.13 315 GLY A CA 1
ATOM 2371 C C . GLY A 1 315 ? -73.666 -40.009 11.538 1.00 73.54 315 GLY A C 1
ATOM 2372 O O . GLY A 1 315 ? -73.637 -38.804 11.255 1.00 74.84 315 GLY A O 1
ATOM 2373 N N . MET A 1 316 ? -72.946 -40.543 12.517 1.00 66.42 316 MET A N 1
ATOM 2374 C CA . MET A 1 316 ? -72.126 -39.694 13.361 1.00 62.06 316 MET A CA 1
ATOM 2375 C C . MET A 1 316 ? -70.978 -39.011 12.601 1.00 59.61 316 MET A C 1
ATOM 2376 O O . MET A 1 316 ? -70.845 -37.781 12.673 1.00 56.92 316 MET A O 1
ATOM 2381 N N . PRO A 1 317 ? -70.154 -39.788 11.867 1.00 58.22 317 PRO A N 1
ATOM 2382 C CA . PRO A 1 317 ? -69.073 -39.118 11.129 1.00 62.06 317 PRO A CA 1
ATOM 2383 C C . PRO A 1 317 ? -69.582 -38.055 10.154 1.00 60.29 317 PRO A C 1
ATOM 2384 O O . PRO A 1 317 ? -68.978 -36.984 10.067 1.00 55.85 317 PRO A O 1
ATOM 2388 N N . LEU A 1 318 ? -70.679 -38.331 9.453 1.00 61.97 318 LEU A N 1
ATOM 2389 C CA . LEU A 1 318 ? -71.286 -37.311 8.596 1.00 62.27 318 LEU A CA 1
ATOM 2390 C C . LEU A 1 318 ? -71.669 -36.036 9.369 1.00 55.84 318 LEU A C 1
ATOM 2391 O O . LEU A 1 318 ? -71.380 -34.922 8.926 1.00 53.55 318 LEU A O 1
ATOM 2396 N N . ALA A 1 319 ? -72.316 -36.197 10.520 1.00 49.55 319 ALA A N 1
ATOM 2397 C CA . ALA A 1 319 ? -72.675 -35.047 11.358 1.00 47.26 319 ALA A CA 1
ATOM 2398 C C . ALA A 1 319 ? -71.429 -34.259 11.733 1.00 54.48 319 ALA A C 1
ATOM 2399 O O . ALA A 1 319 ? -71.470 -33.033 11.870 1.00 56.90 319 ALA A O 1
ATOM 2401 N N . VAL A 1 320 ? -70.323 -34.975 11.908 1.00 50.73 320 VAL A N 1
ATOM 2402 C CA . VAL A 1 320 ? -69.066 -34.341 12.266 1.00 53.20 320 VAL A CA 1
ATOM 2403 C C . VAL A 1 320 ? -68.485 -33.601 11.060 1.00 56.42 320 VAL A C 1
ATOM 2404 O O . VAL A 1 320 ? -68.059 -32.454 11.186 1.00 56.27 320 VAL A O 1
ATOM 2408 N N . ILE A 1 321 ? -68.477 -34.262 9.902 1.00 60.63 321 ILE A N 1
ATOM 2409 C CA . ILE A 1 321 ? -68.045 -3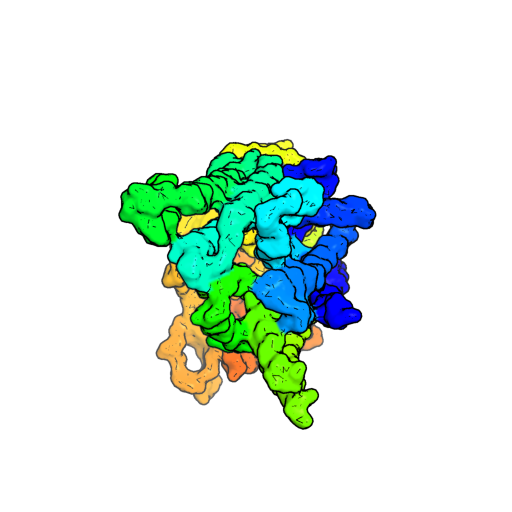3.640 8.650 1.00 64.35 321 ILE A CA 1
ATOM 2410 C C . ILE A 1 321 ? -68.821 -32.349 8.381 1.00 69.15 321 ILE A C 1
ATOM 2411 O O . ILE A 1 321 ? -68.245 -31.313 8.017 1.00 70.15 321 ILE A O 1
ATOM 2416 N N . VAL A 1 322 ? -70.133 -32.424 8.579 1.00 63.80 322 VAL A N 1
ATOM 2417 C CA . VAL A 1 322 ? -71.017 -31.294 8.348 1.00 62.32 322 VAL A CA 1
ATOM 2418 C C . VAL A 1 322 ? -70.763 -30.196 9.364 1.00 67.13 322 VAL A C 1
ATOM 2419 O O . VAL A 1 322 ? -70.650 -29.025 9.001 1.00 70.76 322 VAL A O 1
ATOM 2423 N N . LEU A 1 323 ? -70.671 -30.586 10.633 1.00 68.85 323 LEU A N 1
ATOM 2424 C CA . LEU A 1 323 ? -70.391 -29.650 11.721 1.00 70.65 323 LEU A CA 1
ATOM 2425 C C . LEU A 1 323 ? -69.141 -28.811 11.451 1.00 75.82 323 LEU A C 1
ATOM 2426 O O . LEU A 1 323 ? -69.171 -27.591 11.598 1.00 75.31 323 LEU A O 1
ATOM 2431 N N . THR A 1 324 ? -68.052 -29.463 11.052 1.00 79.92 324 THR A N 1
ATOM 2432 C CA . THR A 1 324 ? -66.811 -28.749 10.757 1.00 87.07 324 THR A CA 1
ATOM 2433 C C . THR A 1 324 ? -66.954 -27.846 9.533 1.00 90.18 324 THR A C 1
ATOM 2434 O O . THR A 1 324 ? -66.418 -26.737 9.517 1.00 92.02 324 THR A O 1
ATOM 2438 N N . ALA A 1 325 ? -67.666 -28.328 8.513 1.00 89.37 325 ALA A N 1
ATOM 2439 C CA . ALA A 1 325 ? -67.918 -27.551 7.297 1.00 85.12 325 ALA A CA 1
ATOM 2440 C C . ALA A 1 325 ? -68.522 -26.191 7.635 1.00 85.20 325 ALA A C 1
ATOM 2441 O O . ALA A 1 325 ? -68.042 -25.154 7.169 1.00 84.85 325 ALA A O 1
ATOM 2443 N N . LEU A 1 326 ? -69.571 -26.210 8.453 1.00 84.34 326 LEU A N 1
ATOM 2444 C CA . LEU A 1 326 ? -70.215 -24.989 8.930 1.00 87.12 326 LEU A CA 1
ATOM 2445 C C . LEU A 1 326 ? -69.258 -24.078 9.698 1.00 91.63 326 LEU A C 1
ATOM 2446 O O . LEU A 1 326 ? -69.189 -22.876 9.427 1.00 96.09 326 LEU A O 1
ATOM 2451 N N . ILE A 1 327 ? -68.534 -24.647 10.660 1.00 88.65 327 ILE A N 1
ATOM 2452 C CA . ILE A 1 327 ? -67.518 -23.898 11.398 1.00 88.12 327 ILE A CA 1
ATOM 2453 C C . ILE A 1 327 ? -66.504 -23.281 10.425 1.00 96.39 327 ILE A C 1
ATOM 2454 O O . ILE A 1 327 ? -66.176 -22.094 10.527 1.00 98.11 327 ILE A O 1
ATOM 2459 N N . MET A 1 328 ? -66.025 -24.094 9.482 1.00 100.00 328 MET A N 1
ATOM 2460 C CA . MET A 1 328 ? -65.201 -23.619 8.368 1.00 101.90 328 MET A CA 1
ATOM 2461 C C . MET A 1 328 ? -65.923 -22.516 7.593 1.00 106.75 328 MET A C 1
ATOM 2462 O O . MET A 1 328 ? -65.318 -21.509 7.228 1.00 108.50 328 MET A O 1
ATOM 2467 N N . GLY A 1 329 ? -67.218 -22.720 7.349 1.00 108.13 329 GLY A N 1
ATOM 2468 C CA . GLY A 1 329 ? -68.041 -21.781 6.605 1.00 107.56 329 GLY A CA 1
ATOM 2469 C C . GLY A 1 329 ? -68.157 -20.397 7.218 1.00 109.16 329 GLY A C 1
ATOM 2470 O O . GLY A 1 329 ? -67.815 -19.407 6.572 1.00 110.74 329 GLY A O 1
ATOM 2471 N N . LEU A 1 330 ? -68.641 -20.314 8.456 1.00 111.83 330 LEU A N 1
ATOM 2472 C CA . LEU A 1 330 ? -68.760 -19.020 9.134 1.00 115.04 330 LEU A CA 1
ATOM 2473 C C . LEU A 1 330 ? -67.421 -18.488 9.671 1.00 121.70 330 LEU A C 1
ATOM 2474 O O . LEU A 1 330 ? -67.392 -17.636 10.560 1.00 123.73 330 LEU A O 1
ATOM 2479 N N . PHE A 1 331 ? -66.322 -19.011 9.135 1.00 124.27 331 PHE A N 1
ATOM 2480 C CA . PHE A 1 331 ? -64.992 -18.460 9.375 1.00 126.47 331 PHE A CA 1
ATOM 2481 C C . PHE A 1 331 ? -64.355 -18.197 8.007 1.00 128.92 331 PHE A C 1
ATOM 2482 O O . PHE A 1 331 ? -63.446 -17.377 7.877 1.00 128.09 331 PHE A O 1
ATOM 2490 N N . PHE A 1 332 ? -64.858 -18.902 6.993 1.00 131.34 332 PHE A N 1
ATOM 2491 C CA . PHE A 1 332 ? -64.523 -18.646 5.593 1.00 131.13 332 PHE A CA 1
ATOM 2492 C C . PHE A 1 332 ? -64.947 -17.221 5.250 1.00 137.02 332 PHE A C 1
ATOM 2493 O O . PHE A 1 332 ? -64.274 -16.531 4.482 1.00 139.43 332 PHE A O 1
ATOM 2501 N N . VAL A 1 333 ? -66.061 -16.784 5.838 1.00 140.63 333 VAL A N 1
ATOM 2502 C CA . VAL A 1 333 ? -66.613 -15.455 5.579 1.00 105.27 333 VAL A CA 1
ATOM 2503 C C . VAL A 1 333 ? -66.572 -14.540 6.807 1.00 104.27 333 VAL A C 1
ATOM 2504 O O . VAL A 1 333 ? -66.332 -14.987 7.929 1.00 104.42 333 VAL A O 1
ATOM 2508 N N . LEU A 1 374 ? -29.819 -30.741 3.869 1.00 111.09 374 LEU A N 1
ATOM 2509 C CA . LEU A 1 374 ? -30.525 -31.283 5.022 1.00 112.63 374 LEU A CA 1
ATOM 2510 C C . LEU A 1 374 ? -29.655 -31.264 6.270 1.00 117.50 374 LEU A C 1
ATOM 2511 O O . LEU A 1 374 ? -30.179 -31.155 7.374 1.00 121.54 374 LEU A O 1
ATOM 2516 N N . THR A 1 375 ? -28.336 -31.370 6.095 1.00 116.60 375 THR A N 1
ATOM 2517 C CA . THR A 1 375 ? -27.391 -31.503 7.216 1.00 113.84 375 THR A CA 1
ATOM 2518 C C . THR A 1 375 ? -27.602 -30.444 8.313 1.00 111.21 375 THR A C 1
ATOM 2519 O O . THR A 1 375 ? -27.126 -30.600 9.442 1.00 108.00 375 THR A O 1
ATOM 2523 N N . ASN A 1 376 ? -28.316 -29.374 7.960 1.00 110.18 376 ASN A N 1
ATOM 2524 C CA . ASN A 1 376 ? -28.922 -28.474 8.933 1.00 107.93 376 ASN A CA 1
ATOM 2525 C C . ASN A 1 376 ? -29.656 -29.282 9.997 1.00 105.57 376 ASN A C 1
ATOM 2526 O O . ASN A 1 376 ? -29.495 -29.034 11.191 1.00 109.28 376 ASN A O 1
ATOM 2531 N N . ALA A 1 377 ? -30.456 -30.252 9.550 1.00 98.27 377 ALA A N 1
ATOM 2532 C CA . ALA A 1 377 ? -31.212 -31.127 10.447 1.00 89.74 377 ALA A CA 1
ATOM 2533 C C . ALA A 1 377 ? -30.305 -31.828 11.450 1.00 85.81 377 ALA A C 1
ATOM 2534 O O . ALA A 1 377 ? -30.678 -32.007 12.608 1.00 82.17 377 ALA A O 1
ATOM 2536 N N . VAL A 1 378 ? -29.116 -32.222 11.001 1.00 89.17 378 VAL A N 1
ATOM 2537 C CA . VAL A 1 378 ? -28.112 -32.796 11.894 1.00 90.98 378 VAL A CA 1
ATOM 2538 C C . VAL A 1 378 ? -27.593 -31.735 12.876 1.00 90.36 378 VAL A C 1
ATOM 2539 O O . VAL A 1 378 ? -27.424 -32.015 14.061 1.00 90.62 378 VAL A O 1
ATOM 2543 N N . LEU A 1 379 ? -27.347 -30.522 12.382 1.00 88.55 379 LEU A N 1
ATOM 2544 C CA . LEU A 1 379 ? -26.891 -29.428 13.236 1.00 90.47 379 LEU A CA 1
ATOM 2545 C C . LEU A 1 379 ? -27.949 -29.065 14.274 1.00 96.03 379 LEU A C 1
ATOM 2546 O O . LEU A 1 379 ? -27.630 -28.574 15.359 1.00 98.73 379 LEU A O 1
ATOM 2551 N N . HIS A 1 380 ? -29.210 -29.313 13.931 1.00 96.97 380 HIS A N 1
ATOM 2552 C CA . HIS A 1 380 ? -30.337 -28.851 14.735 1.00 92.62 380 HIS A CA 1
ATOM 2553 C C . HIS A 1 380 ? -30.930 -29.932 15.658 1.00 86.73 380 HIS A C 1
ATOM 2554 O O . HIS A 1 380 ? -31.501 -29.612 16.701 1.00 85.59 380 HIS A O 1
ATOM 2561 N N . PHE A 1 381 ? -30.791 -31.204 15.284 1.00 83.75 381 PHE A N 1
ATOM 2562 C CA . PHE A 1 381 ? -31.363 -32.295 16.078 1.00 79.33 381 PHE A CA 1
ATOM 2563 C C . PHE A 1 381 ? -30.360 -33.412 16.358 1.00 79.52 381 PHE A C 1
ATOM 2564 O O . PHE A 1 381 ? -30.616 -34.297 17.184 1.00 78.75 381 PHE A O 1
ATOM 2572 N N . GLY A 1 382 ? -29.216 -33.363 15.680 1.00 80.15 382 GLY A N 1
ATOM 2573 C CA . GLY A 1 382 ? -28.265 -34.459 15.714 1.00 78.61 382 GLY A CA 1
ATOM 2574 C C . GLY A 1 382 ? -28.835 -35.676 15.010 1.00 81.78 382 GLY A C 1
ATOM 2575 O O . GLY A 1 382 ? -29.421 -35.573 13.928 1.00 82.53 382 GLY A O 1
ATOM 2576 N N . ALA A 1 383 ? -28.669 -36.834 15.636 1.00 83.84 383 ALA A N 1
ATOM 2577 C CA . ALA A 1 383 ? -29.155 -38.094 15.097 1.00 84.70 383 ALA A CA 1
ATOM 2578 C C . ALA A 1 383 ? -30.594 -38.330 15.543 1.00 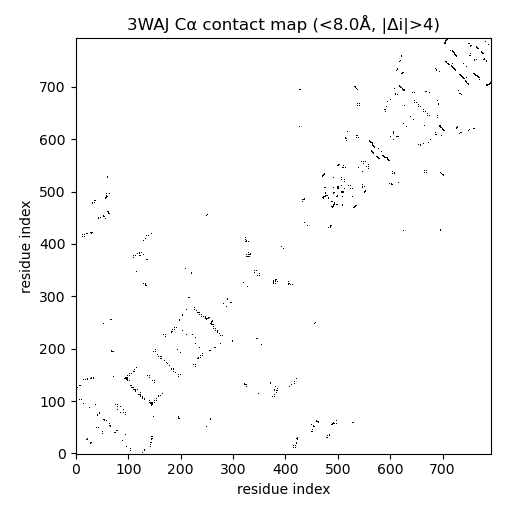89.60 383 ALA A C 1
ATOM 2579 O O . ALA A 1 383 ? -31.258 -39.250 15.059 1.00 95.10 383 ALA A O 1
ATOM 2581 N N . LEU A 1 384 ? -31.065 -37.498 16.473 1.00 87.73 384 LEU A N 1
ATOM 2582 C CA . LEU A 1 384 ? -32.443 -37.579 16.956 1.00 85.63 384 LEU A CA 1
ATOM 2583 C C . LEU A 1 384 ? -33.425 -37.229 15.849 1.00 84.65 384 LEU A C 1
ATOM 2584 O O . LEU A 1 384 ? -34.617 -37.517 15.944 1.00 84.29 384 LEU A O 1
ATOM 2589 N N . PHE A 1 385 ? -32.911 -36.601 14.802 1.00 84.00 385 PHE A N 1
ATOM 2590 C CA . PHE A 1 385 ? -33.692 -36.340 13.610 1.00 86.99 385 PHE A CA 1
ATOM 2591 C C . PHE A 1 385 ? -34.052 -37.661 12.928 1.00 86.84 385 PHE A C 1
ATOM 2592 O O . PHE A 1 385 ? -35.229 -37.986 12.754 1.00 84.61 385 PHE A O 1
ATOM 2600 N N . PHE A 1 386 ? -33.031 -38.423 12.552 1.00 89.04 386 PHE A N 1
ATOM 2601 C CA . PHE A 1 386 ? -33.229 -39.729 11.935 1.00 90.96 386 PHE A CA 1
ATOM 2602 C C . PHE A 1 386 ? -34.000 -40.685 12.839 1.00 87.96 386 PHE A C 1
ATOM 2603 O O . PHE A 1 386 ? -34.982 -41.308 12.425 1.00 86.15 386 PHE A O 1
ATOM 2611 N N . PHE A 1 387 ? -33.535 -40.797 14.077 1.00 86.51 387 PHE A N 1
ATOM 2612 C CA . PHE A 1 387 ? -34.064 -41.772 15.022 1.00 86.19 387 PHE A CA 1
ATOM 2613 C C . PHE A 1 387 ? -35.445 -41.360 15.521 1.00 89.61 387 PHE A C 1
ATOM 2614 O O . PHE A 1 387 ? -36.147 -42.141 16.161 1.00 92.26 387 PHE A O 1
ATOM 2622 N N . GLY A 1 388 ? -35.827 -40.124 15.217 1.00 88.56 388 GLY A N 1
ATOM 2623 C CA . GLY A 1 388 ? -37.173 -39.656 15.471 1.00 81.28 388 GLY A CA 1
ATOM 2624 C C . GLY A 1 388 ? -38.028 -39.817 14.231 1.00 77.51 388 GLY A C 1
ATOM 2625 O O . GLY A 1 388 ? -39.241 -39.952 14.331 1.00 73.64 388 GLY A O 1
ATOM 2626 N N . MET A 1 389 ? -37.395 -39.803 13.059 1.00 80.02 389 MET A N 1
ATOM 2627 C CA . MET A 1 389 ? -38.108 -39.996 11.796 1.00 81.18 389 MET A CA 1
ATOM 2628 C C . MET A 1 389 ? -38.551 -41.450 11.624 1.00 80.85 389 MET A C 1
ATOM 2629 O O . MET A 1 389 ? -39.624 -41.724 11.079 1.00 86.31 389 MET A O 1
ATOM 2634 N N . ALA A 1 390 ? -37.727 -42.380 12.098 1.00 78.37 390 ALA A N 1
ATOM 2635 C CA . ALA A 1 390 ? -38.074 -43.796 12.028 1.00 79.30 390 ALA A CA 1
ATOM 2636 C C . ALA A 1 390 ? -39.228 -44.074 12.977 1.00 82.09 390 ALA A C 1
ATOM 2637 O O . ALA A 1 390 ? -40.158 -44.810 12.641 1.00 85.03 390 ALA A O 1
ATOM 2639 N N . GLY A 1 391 ? -39.158 -43.475 14.163 1.00 81.10 391 GLY A N 1
ATOM 2640 C CA . GLY A 1 391 ? -40.217 -43.596 15.147 1.00 80.67 391 GLY A CA 1
ATOM 2641 C C . GLY A 1 391 ? -41.583 -43.183 14.625 1.00 79.03 391 GLY A C 1
ATOM 2642 O O . GLY A 1 391 ? -42.584 -43.837 14.943 1.00 77.77 391 GLY A O 1
ATOM 2643 N N . ILE A 1 392 ? -41.623 -42.103 13.837 1.00 80.98 392 ILE A N 1
ATOM 2644 C CA . ILE A 1 392 ? -42.866 -41.615 13.230 1.00 84.09 392 ILE A CA 1
ATOM 2645 C C . ILE A 1 392 ? -43.504 -42.738 12.449 1.00 84.83 392 ILE A C 1
ATOM 2646 O O . ILE A 1 392 ? -44.634 -43.154 12.727 1.00 86.16 392 ILE A O 1
ATOM 2651 N N . LEU A 1 393 ? -42.756 -43.201 11.451 1.00 83.79 393 LEU A N 1
ATOM 2652 C CA . LEU A 1 393 ? -43.209 -44.231 10.531 1.00 83.43 393 LEU A CA 1
ATOM 2653 C C . LEU A 1 393 ? -43.683 -45.458 11.285 1.00 76.46 393 LEU A C 1
ATOM 2654 O O . LEU A 1 393 ? -44.755 -45.979 10.999 1.00 73.74 393 LEU A O 1
ATOM 2659 N N . TYR A 1 394 ? -42.900 -45.892 12.269 1.00 77.70 394 TYR A N 1
ATOM 2660 C CA . TYR A 1 394 ? -43.247 -47.072 13.060 1.00 82.47 394 TYR A CA 1
ATOM 2661 C C . TYR A 1 394 ? -44.564 -46.864 13.782 1.00 82.81 394 TYR A C 1
ATOM 2662 O O . TYR A 1 394 ? -45.372 -47.787 13.902 1.00 83.82 394 TYR A O 1
ATOM 2671 N N . SER A 1 395 ? -44.772 -45.642 14.260 1.00 81.48 395 SER A N 1
ATOM 2672 C CA . SER A 1 395 ? -46.028 -45.285 14.898 1.00 79.36 395 SER A CA 1
ATOM 2673 C C . SER A 1 395 ? -47.128 -45.140 13.852 1.00 74.30 395 SER A C 1
ATOM 2674 O O . SER A 1 395 ? -48.279 -45.455 14.122 1.00 75.27 395 SER A O 1
ATOM 2677 N N . ALA A 1 396 ? -46.766 -44.680 12.654 1.00 71.91 396 ALA A N 1
ATOM 2678 C CA . ALA A 1 396 ? -47.727 -44.548 11.559 1.00 77.14 396 ALA A CA 1
ATOM 2679 C C . ALA A 1 396 ? -48.165 -45.913 11.023 1.00 87.39 396 ALA A C 1
ATOM 2680 O O . ALA A 1 396 ? -49.110 -46.004 10.244 1.00 93.40 396 ALA A O 1
ATOM 2682 N N . TYR A 1 397 ? -47.487 -46.973 11.459 1.00 91.63 397 TYR A N 1
ATOM 2683 C CA . TYR A 1 397 ? -47.847 -48.337 11.076 1.00 94.98 397 TYR A CA 1
ATOM 2684 C C . TYR A 1 397 ? -48.454 -49.106 12.234 1.00 88.82 397 TYR A C 1
ATOM 2685 O O . TYR A 1 397 ? -49.345 -49.935 12.041 1.00 88.19 397 TYR A O 1
ATOM 2694 N N . ARG A 1 398 ? -47.967 -48.830 13.438 1.00 82.11 398 ARG A N 1
ATOM 2695 C CA . ARG A 1 398 ? -48.422 -49.545 14.621 1.00 82.31 398 ARG A CA 1
ATOM 2696 C C . ARG A 1 398 ? -49.882 -49.252 14.979 1.00 84.63 398 ARG A C 1
ATOM 2697 O O . ARG A 1 398 ? -50.687 -50.166 15.079 1.00 87.57 398 ARG A O 1
ATOM 2705 N N . PHE A 1 399 ? -50.224 -47.982 15.177 1.00 87.22 399 PHE A N 1
ATOM 2706 C CA . PHE A 1 399 ? -51.623 -47.593 15.366 1.00 87.07 399 PHE A CA 1
ATOM 2707 C C . PHE A 1 399 ? -52.439 -47.964 14.120 1.00 86.18 399 PHE A C 1
ATOM 2708 O O . PHE A 1 399 ? -53.651 -48.131 14.191 1.00 84.41 399 PHE A O 1
ATOM 2716 N N . LEU A 1 400 ? -51.763 -48.082 12.976 1.00 88.53 400 LEU A N 1
ATOM 2717 C CA . LEU A 1 400 ? -52.397 -48.519 11.731 1.00 89.61 400 LEU A CA 1
ATOM 2718 C C . LEU A 1 400 ? -52.657 -50.026 11.801 1.00 93.89 400 LEU A C 1
ATOM 2719 O O . LEU A 1 400 ? -53.127 -50.632 10.839 1.00 95.24 400 LEU A O 1
ATOM 2724 N N . LYS A 1 401 ? -52.341 -50.614 12.955 1.00 96.73 401 LYS A N 1
ATOM 2725 C CA . LYS A 1 401 ? -52.544 -52.033 13.223 1.00 97.81 401 LYS A CA 1
ATOM 2726 C C . LYS A 1 401 ? -53.271 -52.248 14.559 1.00 104.52 401 LYS A C 1
ATOM 2727 O O . LYS A 1 401 ? -54.268 -52.971 14.617 1.00 111.58 401 LYS A O 1
ATOM 2733 N N . ARG A 1 402 ? -52.766 -51.620 15.617 1.00 103.79 402 ARG A N 1
ATOM 2734 C CA . ARG A 1 402 ? -53.351 -51.759 16.947 1.00 105.61 402 ARG A CA 1
ATOM 2735 C C . ARG A 1 402 ? -54.464 -50.742 17.183 1.00 101.78 402 ARG A C 1
ATOM 2736 O O . ARG A 1 402 ? -55.332 -50.945 18.031 1.00 96.75 402 ARG A O 1
ATOM 2744 N N . ARG A 1 403 ? -54.426 -49.648 16.430 1.00 105.33 403 ARG A N 1
ATOM 2745 C CA . ARG A 1 403 ? -55.437 -48.598 16.528 1.00 106.12 403 ARG A CA 1
ATOM 2746 C C . ARG A 1 403 ? -55.907 -47.785 17.735 1.00 104.10 403 ARG A C 1
ATOM 2747 O O . ARG A 1 403 ? -57.104 -47.570 17.927 1.00 108.61 403 ARG A O 1
ATOM 2755 N N . SER A 1 404 ? -54.950 -47.332 18.539 1.00 97.52 404 SER A N 1
ATOM 2756 C CA . SER A 1 404 ? -55.237 -46.484 19.690 1.00 89.90 404 SER A CA 1
ATOM 2757 C C . SER A 1 404 ? -55.430 -44.979 19.546 1.00 83.85 404 SER A C 1
ATOM 2758 O O . SER A 1 404 ? -55.050 -44.397 18.530 1.00 84.45 404 SER A O 1
ATOM 2761 N N . PHE A 1 405 ? -56.023 -44.345 20.554 1.00 75.82 405 PHE A N 1
ATOM 2762 C CA . PHE A 1 405 ? -56.284 -42.908 20.472 1.00 68.86 405 PHE A CA 1
ATOM 2763 C C . PHE A 1 405 ? -55.073 -42.024 20.815 1.00 67.80 405 PHE A C 1
ATOM 2764 O O . PHE A 1 405 ? -54.747 -41.132 20.030 1.00 65.51 405 PHE A O 1
ATOM 2772 N N . PRO A 1 406 ? -54.421 -42.250 21.982 1.00 70.72 406 PRO A N 1
ATOM 2773 C CA . PRO A 1 406 ? -53.258 -41.406 22.306 1.00 71.50 406 PRO A CA 1
ATOM 2774 C C . PRO A 1 406 ? -52.191 -41.413 21.219 1.00 75.96 406 PRO A C 1
ATOM 2775 O O . PRO A 1 406 ? -51.660 -40.346 20.888 1.00 77.75 406 PRO A O 1
ATOM 2779 N N . GLU A 1 407 ? -51.893 -42.589 20.672 1.00 72.10 407 GLU A N 1
ATOM 2780 C CA . GLU A 1 407 ? -50.913 -42.692 19.597 1.00 67.89 407 GLU A CA 1
ATOM 2781 C C . GLU A 1 407 ? -51.365 -41.878 18.383 1.00 61.84 407 GLU A C 1
ATOM 2782 O O . GLU A 1 407 ? -50.566 -41.199 17.740 1.00 58.68 407 GLU A O 1
ATOM 2788 N N . MET A 1 408 ? -52.655 -41.930 18.076 1.00 60.42 408 MET A N 1
ATOM 2789 C CA . MET A 1 408 ? -53.170 -41.150 16.960 1.00 63.20 408 MET A CA 1
ATOM 2790 C C . MET A 1 408 ? -53.024 -39.650 17.227 1.00 63.72 408 MET A C 1
ATOM 2791 O O . MET A 1 408 ? -52.665 -38.887 16.334 1.00 67.02 408 MET A O 1
ATOM 2796 N N . ALA A 1 409 ? -53.297 -39.240 18.463 1.00 60.65 409 ALA A N 1
ATOM 2797 C CA . ALA A 1 409 ? -53.195 -37.838 18.854 1.00 55.46 409 ALA A CA 1
ATOM 2798 C C . ALA A 1 409 ? -51.774 -37.325 18.625 1.00 51.55 409 ALA A C 1
ATOM 2799 O O . ALA A 1 409 ? -51.572 -36.230 18.109 1.00 51.45 409 ALA A O 1
ATOM 2801 N N . LEU A 1 410 ? -50.792 -38.138 18.993 1.00 49.41 410 LEU A N 1
ATOM 2802 C CA . LEU A 1 410 ? -49.393 -37.749 18.852 1.00 57.24 410 LEU A CA 1
ATOM 2803 C C . LEU A 1 410 ? -48.993 -37.513 17.391 1.00 65.13 410 LEU A C 1
ATOM 2804 O O . LEU A 1 410 ? -48.316 -36.527 17.079 1.00 71.88 410 LEU A O 1
ATOM 2809 N N . LEU A 1 411 ? -49.417 -38.412 16.503 1.00 66.12 411 LEU A N 1
ATOM 2810 C CA . LEU A 1 411 ? -49.144 -38.281 15.069 1.00 64.57 411 LEU A CA 1
ATOM 2811 C C . LEU A 1 411 ? -49.729 -36.998 14.482 1.00 61.45 411 LEU A C 1
ATOM 2812 O O . LEU A 1 411 ? -49.077 -36.311 13.694 1.00 62.81 411 LEU A O 1
ATOM 2817 N N . ILE A 1 412 ? -50.962 -36.696 14.882 1.00 56.23 412 ILE A N 1
ATOM 2818 C CA . ILE A 1 412 ? -51.669 -35.502 14.447 1.00 54.25 412 ILE A CA 1
ATOM 2819 C C . ILE A 1 412 ? -50.904 -34.262 14.882 1.00 55.44 412 ILE A C 1
ATOM 2820 O O . ILE A 1 412 ? -50.772 -33.301 14.128 1.00 56.98 412 ILE A O 1
ATOM 2825 N N . TRP A 1 413 ? -50.410 -34.286 16.114 1.00 56.58 413 TRP A N 1
ATOM 2826 C CA . TRP A 1 413 ? -49.586 -33.200 16.631 1.00 58.48 413 TRP A CA 1
ATOM 2827 C C . TRP A 1 413 ? -48.323 -33.047 15.789 1.00 57.39 413 TRP A C 1
ATOM 2828 O O . TRP A 1 413 ? -47.967 -31.943 15.393 1.00 57.86 413 TRP A O 1
ATOM 2839 N N . ALA A 1 414 ? -47.668 -34.169 15.503 1.00 56.63 414 ALA A N 1
ATOM 2840 C CA . ALA A 1 414 ? -46.432 -34.171 14.727 1.00 57.11 414 ALA A CA 1
ATOM 2841 C C . ALA A 1 414 ? -46.636 -33.657 13.298 1.00 58.12 414 ALA A C 1
ATOM 2842 O O . ALA A 1 414 ? -45.874 -32.814 12.817 1.00 56.02 414 ALA A O 1
ATOM 2844 N N . ILE A 1 415 ? -47.656 -34.177 12.622 1.00 59.55 415 ILE A N 1
ATOM 2845 C CA . ILE A 1 415 ? -47.974 -33.755 11.262 1.00 60.33 415 ILE A CA 1
ATOM 2846 C C . ILE A 1 415 ? -48.379 -32.284 11.193 1.00 65.30 415 ILE A C 1
ATOM 2847 O O . ILE A 1 415 ? -47.953 -31.569 10.294 1.00 68.80 415 ILE A O 1
ATOM 2852 N N . ALA A 1 416 ? -49.204 -31.834 12.134 1.00 70.94 416 ALA A N 1
ATOM 2853 C CA . ALA A 1 416 ? -49.625 -30.432 12.160 1.00 71.48 416 ALA A CA 1
ATOM 2854 C C . ALA A 1 416 ? -48.407 -29.542 12.313 1.00 74.39 416 ALA A C 1
ATOM 2855 O O . ALA A 1 416 ? -48.298 -28.500 11.666 1.00 78.20 416 ALA A O 1
ATOM 2857 N N . MET A 1 417 ? -47.498 -29.966 13.184 1.00 71.62 417 MET A N 1
ATOM 2858 C CA . MET A 1 417 ? -46.225 -29.293 13.379 1.00 72.29 417 MET A CA 1
ATOM 2859 C C . MET A 1 417 ? -45.505 -29.189 12.038 1.00 77.26 417 MET A C 1
ATOM 2860 O O . MET A 1 417 ? -45.134 -28.098 11.588 1.00 79.87 417 MET A O 1
ATOM 2865 N N . PHE A 1 418 ? -45.330 -30.344 11.405 1.00 72.99 418 PHE A N 1
ATOM 2866 C CA . PHE A 1 418 ? -44.692 -30.439 10.106 1.00 70.41 418 PHE A CA 1
ATOM 2867 C C . PHE A 1 418 ? -45.373 -29.569 9.060 1.00 73.63 418 PHE A C 1
ATOM 2868 O O . PHE A 1 418 ? -44.719 -28.775 8.392 1.00 79.13 418 PHE A O 1
ATOM 2876 N N . ILE A 1 419 ? -46.685 -29.729 8.921 1.00 73.76 419 ILE A N 1
ATOM 2877 C CA . ILE A 1 419 ? -47.453 -28.994 7.921 1.00 71.17 419 ILE A CA 1
ATOM 2878 C C . ILE A 1 419 ? -47.342 -27.475 8.112 1.00 70.24 419 ILE A C 1
ATOM 2879 O O . ILE A 1 419 ? -47.107 -26.737 7.160 1.00 73.98 419 ILE A O 1
ATOM 2884 N N . ALA A 1 420 ? -47.486 -27.007 9.343 1.00 72.15 420 ALA A N 1
ATOM 2885 C CA . ALA A 1 420 ? -47.496 -25.567 9.594 1.00 70.59 420 ALA A CA 1
ATOM 2886 C C . ALA A 1 420 ? -46.094 -24.953 9.632 1.00 80.46 420 ALA A C 1
ATOM 2887 O O . ALA A 1 420 ? -45.900 -23.815 9.200 1.00 87.39 420 ALA A O 1
ATOM 2889 N N . LEU A 1 421 ? -45.119 -25.701 10.145 1.00 82.15 421 LEU A N 1
ATOM 2890 C CA . LEU A 1 421 ? -43.793 -25.136 10.403 1.00 82.64 421 LEU A CA 1
ATOM 2891 C C . LEU A 1 421 ? -42.709 -25.657 9.466 1.00 88.99 421 LEU A C 1
ATOM 2892 O O . LEU A 1 421 ? -41.566 -25.836 9.875 1.00 91.51 421 LEU A O 1
ATOM 2897 N N . TRP A 1 422 ? -43.068 -25.889 8.209 1.00 93.78 422 TRP A N 1
ATOM 2898 C CA . TRP A 1 422 ? -42.118 -26.395 7.228 1.00 95.92 422 TRP A CA 1
ATOM 2899 C C . TRP A 1 422 ? -41.428 -25.237 6.517 1.00 98.58 422 TRP A C 1
ATOM 2900 O O . TRP A 1 422 ? -42.093 -24.385 5.917 1.00 99.24 422 TRP A O 1
ATOM 2911 N N . GLY A 1 423 ? -40.099 -25.198 6.604 1.00 98.89 423 GLY A N 1
ATOM 2912 C CA . GLY A 1 423 ? -39.315 -24.147 5.977 1.00 97.27 423 GLY A CA 1
ATOM 2913 C C . GLY A 1 423 ? -39.248 -22.867 6.792 1.00 97.01 423 GLY A C 1
ATOM 2914 O O . GLY A 1 423 ? -38.531 -21.932 6.423 1.00 99.14 423 GLY A O 1
ATOM 2915 N N . GLN A 1 424 ? -40.000 -22.824 7.891 1.00 94.05 424 GLN A N 1
ATOM 2916 C CA . GLN A 1 424 ? -39.997 -21.683 8.806 1.00 88.08 424 GLN A CA 1
ATOM 2917 C C . GLN A 1 424 ? -38.954 -21.869 9.900 1.00 87.58 424 GLN A C 1
ATOM 2918 O O . GLN A 1 424 ? -39.264 -22.399 10.968 1.00 88.05 424 GLN A O 1
ATOM 2924 N N . ASN A 1 425 ? -37.727 -21.427 9.640 1.00 85.58 425 ASN A N 1
ATOM 2925 C CA . ASN A 1 425 ? -36.637 -21.614 10.592 1.00 85.12 425 ASN A CA 1
ATOM 2926 C C . ASN A 1 425 ? -36.911 -21.062 11.995 1.00 81.87 425 ASN A C 1
ATOM 2927 O O . ASN A 1 425 ? -36.308 -21.521 12.964 1.00 84.04 425 ASN A O 1
ATOM 2932 N N . ARG A 1 426 ? -37.824 -20.099 12.117 1.00 74.46 426 ARG A N 1
ATOM 2933 C CA . ARG A 1 426 ? -38.034 -19.443 13.412 1.00 70.69 426 ARG A CA 1
ATOM 2934 C C . ARG A 1 426 ? -38.830 -20.289 14.416 1.00 58.18 426 ARG A C 1
ATOM 2935 O O . ARG A 1 426 ? -38.921 -19.933 15.594 1.00 53.02 426 ARG A O 1
ATOM 2943 N N . PHE A 1 427 ? -39.378 -21.409 13.943 1.00 48.60 427 PHE A N 1
ATOM 2944 C CA . PHE A 1 427 ? -40.185 -22.306 14.773 1.00 51.28 427 PHE A CA 1
ATOM 2945 C C . PHE A 1 427 ? -39.570 -23.695 14.918 1.00 54.75 427 PHE A C 1
ATOM 2946 O O . PHE A 1 427 ? -40.251 -24.637 15.326 1.00 54.52 427 PHE A O 1
ATOM 2954 N N . ALA A 1 428 ? -38.286 -23.820 14.583 1.00 59.81 428 ALA A N 1
ATOM 2955 C CA . ALA A 1 428 ? -37.584 -25.099 14.664 1.00 56.95 428 ALA A CA 1
ATOM 2956 C C . ALA A 1 428 ? -37.690 -25.741 16.046 1.00 56.71 428 ALA A C 1
ATOM 2957 O O . ALA A 1 428 ? -37.810 -26.967 16.149 1.00 61.27 428 ALA A O 1
ATOM 2959 N N . TYR A 1 429 ? -37.658 -24.915 17.097 1.00 49.00 429 TYR A N 1
ATOM 2960 C CA . TYR A 1 429 ? -37.672 -25.415 18.478 1.00 46.99 429 TYR A CA 1
ATOM 2961 C C . TYR A 1 429 ? -38.876 -26.308 18.798 1.00 53.80 429 TYR A C 1
ATOM 2962 O O . TYR A 1 429 ? -38.820 -27.154 19.693 1.00 56.55 429 TYR A O 1
ATOM 2971 N N . TYR A 1 430 ? -39.961 -26.136 18.055 1.00 52.10 430 TYR A N 1
ATOM 2972 C CA . TYR A 1 430 ? -41.127 -26.981 18.258 1.00 49.34 430 TYR A CA 1
ATOM 2973 C C . TYR A 1 430 ? -40.894 -28.443 17.853 1.00 55.04 430 TYR A C 1
ATOM 2974 O O . TYR A 1 430 ? -41.604 -29.343 18.322 1.00 54.75 430 TYR A O 1
ATOM 2983 N N . PHE A 1 431 ? -39.906 -28.690 16.992 1.00 53.85 431 PHE A N 1
ATOM 2984 C CA . PHE A 1 431 ? -39.634 -30.061 16.550 1.00 61.64 431 PHE A CA 1
ATOM 2985 C C . PHE A 1 431 ? -38.841 -30.828 17.605 1.00 59.78 431 PHE A C 1
ATOM 2986 O O . PHE A 1 431 ? -38.829 -32.060 17.611 1.00 57.61 431 PHE A O 1
ATOM 2994 N N . ALA A 1 432 ? -38.192 -30.087 18.502 1.00 56.92 432 ALA A N 1
ATOM 2995 C CA . ALA A 1 432 ? -37.342 -30.685 19.525 1.00 54.76 432 ALA A CA 1
ATOM 2996 C C . ALA A 1 432 ? -38.067 -31.782 20.318 1.00 51.03 432 ALA A C 1
ATOM 2997 O O . ALA A 1 432 ? -37.630 -32.931 20.344 1.00 51.51 432 ALA A O 1
ATOM 2999 N N . ALA A 1 433 ? -39.178 -31.424 20.955 1.00 45.54 433 ALA A N 1
ATOM 3000 C CA . ALA A 1 433 ? -39.976 -32.400 21.687 1.00 48.43 433 ALA A CA 1
ATOM 3001 C C . ALA A 1 433 ? -40.434 -33.529 20.779 1.00 56.31 433 ALA A C 1
ATOM 3002 O O . ALA A 1 433 ? -40.527 -34.668 21.225 1.00 63.62 433 ALA A O 1
ATOM 3004 N N . VAL A 1 434 ? -40.731 -33.216 19.517 1.00 53.56 434 VAL A N 1
ATOM 3005 C CA . VAL A 1 434 ? -41.157 -34.247 18.575 1.00 59.69 434 VAL A CA 1
ATOM 3006 C C . VAL A 1 434 ? -40.047 -35.252 18.337 1.00 59.05 434 VAL A C 1
ATOM 3007 O O . VAL A 1 434 ? -40.260 -36.459 18.452 1.00 57.03 434 VAL A O 1
ATOM 3011 N N . SER A 1 435 ? -38.862 -34.752 18.006 1.00 60.11 435 SER A N 1
ATOM 3012 C CA . SER A 1 435 ? -37.738 -35.631 17.690 1.00 63.73 435 SER A CA 1
ATOM 3013 C C . SER A 1 435 ? -37.268 -36.427 18.910 1.00 73.26 435 SER A C 1
ATOM 3014 O O . SER A 1 435 ? -36.658 -37.488 18.762 1.00 76.99 435 SER A O 1
ATOM 3017 N N . ALA A 1 436 ? -37.568 -35.929 20.111 1.00 70.51 436 ALA A N 1
ATOM 3018 C CA . ALA A 1 436 ? -37.191 -36.628 21.348 1.00 67.78 436 ALA A CA 1
ATOM 3019 C C . ALA A 1 436 ? -38.153 -37.767 21.750 1.00 71.33 436 ALA A C 1
ATOM 3020 O O . ALA A 1 436 ? -37.734 -38.764 22.348 1.00 66.73 436 ALA A O 1
ATOM 3022 N N . VAL A 1 437 ? -39.439 -37.595 21.443 1.00 72.71 437 VAL A N 1
ATOM 3023 C CA . VAL A 1 437 ? -40.464 -38.586 21.772 1.00 72.35 437 VAL A CA 1
ATOM 3024 C C . VAL A 1 437 ? -40.423 -39.758 20.806 1.00 71.58 437 VAL A C 1
ATOM 3025 O O . VAL A 1 437 ? -40.461 -40.914 21.231 1.00 75.09 437 VAL A O 1
ATOM 3029 N N . TYR A 1 438 ? -40.335 -39.452 19.510 1.00 70.27 438 TYR A N 1
ATOM 3030 C CA . TYR A 1 438 ? -40.295 -40.474 18.457 1.00 74.14 438 TYR A CA 1
ATOM 3031 C C . TYR A 1 438 ? -38.911 -41.132 18.302 1.00 75.67 438 TYR A C 1
ATOM 3032 O O . TYR A 1 438 ? -38.715 -42.002 17.453 1.00 78.56 438 TYR A O 1
ATOM 3041 N N . SER A 1 439 ? -37.956 -40.710 19.123 1.00 73.74 439 SER A N 1
ATOM 3042 C CA . SER A 1 439 ? -36.674 -41.399 19.212 1.00 73.67 439 SER A CA 1
ATOM 3043 C C . SER A 1 439 ? -36.687 -42.314 20.428 1.00 73.95 439 SER A C 1
ATOM 3044 O O . SER A 1 439 ? -36.203 -43.447 20.371 1.00 77.31 439 SER A O 1
ATOM 3047 N N . ALA A 1 440 ? -37.274 -41.822 21.517 1.00 68.64 440 ALA A N 1
ATOM 3048 C CA . ALA A 1 440 ? -37.491 -42.633 22.713 1.00 75.23 440 ALA A CA 1
ATOM 3049 C C . ALA A 1 440 ? -38.435 -43.800 22.424 1.00 77.06 440 ALA A C 1
ATOM 3050 O O . ALA A 1 440 ? -38.501 -44.758 23.187 1.00 73.36 440 ALA A O 1
ATOM 3052 N N . LEU A 1 441 ? -39.184 -43.695 21.333 1.00 77.17 441 LEU A N 1
ATOM 3053 C CA . LEU A 1 441 ? -40.067 -44.766 20.906 1.00 79.05 441 LEU A CA 1
ATOM 3054 C C . LEU A 1 441 ? -39.265 -45.745 20.049 1.00 79.23 441 LEU A C 1
ATOM 3055 O O . LEU A 1 441 ? -39.234 -46.943 20.335 1.00 80.44 441 LEU A O 1
ATOM 3060 N N . ALA A 1 442 ? -38.587 -45.218 19.027 1.00 75.22 442 ALA A N 1
ATOM 3061 C CA . ALA A 1 442 ? -37.719 -46.011 18.152 1.00 71.25 442 ALA A CA 1
ATOM 3062 C C . ALA A 1 442 ? -36.694 -46.835 18.933 1.00 81.34 442 ALA A C 1
ATOM 3063 O O . ALA A 1 442 ? -36.312 -47.928 18.516 1.00 87.70 442 ALA A O 1
ATOM 3065 N N . LEU A 1 443 ? -36.234 -46.292 20.053 1.00 83.77 443 LEU A N 1
ATOM 3066 C CA . LEU A 1 443 ? -35.329 -47.017 20.928 1.00 86.26 443 LEU A CA 1
ATOM 3067 C C . LEU A 1 443 ? -36.107 -48.002 21.797 1.00 93.25 443 LEU A C 1
ATOM 3068 O O . LEU A 1 443 ? -35.804 -49.195 21.803 1.00 102.83 443 LEU A O 1
ATOM 3073 N N . SER A 1 444 ? -37.132 -47.517 22.499 1.00 93.84 444 SER A N 1
ATOM 3074 C CA . SER A 1 444 ? -37.978 -48.374 23.340 1.00 99.94 444 SER A CA 1
ATOM 3075 C C . SER A 1 444 ? -38.807 -49.348 22.501 1.00 108.18 444 SER A C 1
ATOM 3076 O O . SER A 1 444 ? -39.996 -49.566 22.757 1.00 116.77 444 SER A O 1
ATOM 3079 N N . VAL A 1 445 ? -38.153 -49.933 21.503 1.00 100.43 445 VAL A N 1
ATOM 3080 C CA . VAL A 1 445 ? -38.765 -50.864 20.577 1.00 95.21 445 VAL A CA 1
ATOM 3081 C C . VAL A 1 445 ? -37.651 -51.782 20.108 1.00 102.51 445 VAL A C 1
ATOM 3082 O O . VAL A 1 445 ? -37.802 -53.002 20.124 1.00 107.93 445 VAL A O 1
ATOM 3086 N N . VAL A 1 446 ? -36.523 -51.191 19.717 1.00 98.24 446 VAL A N 1
ATOM 3087 C CA . VAL A 1 446 ? -35.322 -51.964 19.430 1.00 98.76 446 VAL A CA 1
ATOM 3088 C C . VAL A 1 446 ? -34.858 -52.636 20.719 1.00 107.97 446 VAL A C 1
ATOM 3089 O O . VAL A 1 446 ? -34.404 -53.785 20.718 1.00 111.48 446 VAL A O 1
ATOM 3093 N N . PHE A 1 447 ? -34.990 -51.901 21.819 1.00 110.09 447 PHE A N 1
ATOM 3094 C CA . PHE A 1 447 ? -34.626 -52.390 23.144 1.00 112.48 447 PHE A CA 1
ATOM 3095 C C . PHE A 1 447 ? -35.484 -53.580 23.560 1.00 116.54 447 PHE A C 1
ATOM 3096 O O . PHE A 1 447 ? -34.964 -54.600 24.017 1.00 114.09 447 PHE A O 1
ATOM 3104 N N . ASP A 1 448 ? -36.800 -53.437 23.396 1.00 118.51 448 ASP A N 1
ATOM 3105 C CA . ASP A 1 448 ? -37.755 -54.476 23.771 1.00 117.39 448 ASP A CA 1
ATOM 3106 C C . ASP A 1 448 ? -37.776 -55.632 22.762 1.00 121.56 448 ASP A C 1
ATOM 3107 O O . ASP A 1 448 ? -38.540 -56.585 22.917 1.00 125.79 448 ASP A O 1
ATOM 3112 N N . LYS A 1 449 ? -36.935 -55.537 21.733 1.00 118.76 449 LYS A N 1
ATOM 3113 C CA . LYS A 1 449 ? -36.672 -56.665 20.839 1.00 115.17 449 LYS A CA 1
ATOM 3114 C C . LYS A 1 449 ? -35.563 -57.544 21.423 1.00 116.25 449 LYS A C 1
ATOM 3115 O O . LYS A 1 449 ? -35.621 -58.773 21.345 1.00 118.82 449 LYS A O 1
ATOM 3121 N N . LEU A 1 450 ? -34.561 -56.902 22.021 1.00 113.99 450 LEU A N 1
ATOM 3122 C CA . LEU A 1 450 ? -33.398 -57.603 22.565 1.00 110.16 450 LEU A CA 1
ATOM 3123 C C . LEU A 1 450 ? -33.417 -57.621 24.099 1.00 107.97 450 LEU A C 1
ATOM 3124 O O . LEU A 1 450 ? -32.366 -57.671 24.745 1.00 103.33 450 LEU A O 1
ATOM 3129 N N . HIS A 1 451 ? -34.621 -57.584 24.669 1.00 111.00 451 HIS A N 1
ATOM 3130 C CA . HIS A 1 451 ? -34.809 -57.538 26.120 1.00 110.68 451 HIS A CA 1
ATOM 3131 C C . HIS A 1 451 ? -36.240 -57.904 26.506 1.00 107.66 451 HIS A C 1
ATOM 3132 O O . HIS A 1 451 ? -36.740 -57.485 27.552 1.00 102.12 451 HIS A O 1
ATOM 3139 N N . PHE A 1 469 ? -24.617 -60.949 24.012 1.00 126.64 469 PHE A N 1
ATOM 3140 C CA . PHE A 1 469 ? -23.860 -60.043 23.155 1.00 131.48 469 PHE A CA 1
ATOM 3141 C C . PHE A 1 469 ? -24.793 -59.235 22.261 1.00 135.22 469 PHE A C 1
ATOM 3142 O O . PHE A 1 469 ? -24.373 -58.279 21.609 1.00 135.65 469 PHE A O 1
ATOM 3150 N N . ARG A 1 470 ? -26.059 -59.641 22.223 1.00 138.49 470 ARG A N 1
ATOM 3151 C CA . ARG A 1 470 ? -27.111 -58.821 21.639 1.00 137.82 470 ARG A CA 1
ATOM 3152 C C . ARG A 1 470 ? -27.402 -57.711 22.630 1.00 139.04 470 ARG A C 1
ATOM 3153 O O . ARG A 1 470 ? -27.574 -56.545 22.256 1.00 139.60 470 ARG A O 1
ATOM 3161 N N . VAL A 1 471 ? -27.422 -58.090 23.907 1.00 138.31 471 VAL A N 1
ATOM 3162 C CA . VAL A 1 471 ? -27.699 -57.176 25.015 1.00 134.95 471 VAL A CA 1
ATOM 3163 C C . VAL A 1 471 ? -26.570 -56.152 25.231 1.00 128.54 471 VAL A C 1
ATOM 3164 O O . VAL A 1 471 ? -26.366 -55.642 26.337 1.00 126.10 471 VAL A O 1
ATOM 3168 N N . ALA A 1 472 ? -25.843 -55.865 24.154 1.00 123.36 472 ALA A N 1
ATOM 3169 C CA . ALA A 1 472 ? -24.839 -54.815 24.125 1.00 114.80 472 ALA A CA 1
ATOM 3170 C C . ALA A 1 472 ? -24.627 -54.359 22.684 1.00 114.67 472 ALA A C 1
ATOM 3171 O O . ALA A 1 472 ? -23.660 -53.667 22.385 1.00 116.65 472 ALA A O 1
ATOM 3173 N N . PHE A 1 473 ? -25.520 -54.774 21.788 1.00 116.10 473 PHE A N 1
ATOM 3174 C CA . PHE A 1 473 ? -25.659 -54.102 20.500 1.00 117.41 473 PHE A CA 1
ATOM 3175 C C . PHE A 1 473 ? -26.756 -53.060 20.673 1.00 115.30 473 PHE A C 1
ATOM 3176 O O . PHE A 1 473 ? -26.888 -52.129 19.875 1.00 110.79 473 PHE A O 1
ATOM 3184 N N . ALA A 1 474 ? -27.539 -53.240 21.735 1.00 115.48 474 ALA A N 1
ATOM 3185 C CA . ALA A 1 474 ? -28.539 -52.269 22.157 1.00 110.56 474 ALA A CA 1
ATOM 3186 C C . ALA A 1 474 ? -27.851 -50.946 22.453 1.00 114.80 474 ALA A C 1
ATOM 3187 O O . ALA A 1 474 ? -28.441 -49.879 22.290 1.00 113.53 474 ALA A O 1
ATOM 3189 N N . LEU A 1 475 ? -26.596 -51.029 22.888 1.00 116.90 475 LEU A N 1
ATOM 3190 C CA . LEU A 1 475 ? -25.807 -49.844 23.199 1.00 115.09 475 LEU A CA 1
ATOM 3191 C C . LEU A 1 475 ? -25.113 -49.270 21.962 1.00 117.03 475 LEU A C 1
ATOM 3192 O O . LEU A 1 475 ? -24.752 -48.095 21.942 1.00 117.23 475 LEU A O 1
ATOM 3197 N N . LEU A 1 476 ? -24.950 -50.088 20.924 1.00 116.93 476 LEU A N 1
ATOM 3198 C CA . LEU A 1 476 ? -24.234 -49.650 19.723 1.00 115.27 476 LEU A CA 1
ATOM 3199 C C . LEU A 1 476 ? -25.067 -48.750 18.797 1.00 115.33 476 LEU A C 1
ATOM 3200 O O . LEU A 1 476 ? -24.531 -48.121 17.881 1.00 116.27 476 LEU A O 1
ATOM 3205 N N . ILE A 1 477 ? -26.373 -48.686 19.041 1.00 110.51 477 ILE A N 1
ATOM 3206 C CA . ILE A 1 477 ? -27.225 -47.721 18.356 1.00 109.83 477 ILE A CA 1
ATOM 3207 C C . ILE A 1 477 ? -27.741 -46.681 19.349 1.00 104.60 477 ILE A C 1
ATOM 3208 O O . ILE A 1 477 ? -27.951 -45.525 18.991 1.00 98.29 477 ILE A O 1
ATOM 3213 N N . ALA A 1 478 ? -27.921 -47.090 20.605 1.00 103.20 478 ALA A N 1
ATOM 3214 C CA . ALA A 1 478 ? -28.261 -46.155 21.677 1.00 98.78 478 ALA A CA 1
ATOM 3215 C C . ALA A 1 478 ? -27.076 -45.242 21.958 1.00 100.98 478 ALA A C 1
ATOM 3216 O O . ALA A 1 478 ? -27.153 -44.351 22.804 1.00 102.98 478 ALA A O 1
ATOM 3218 N N . LEU A 1 479 ? -25.971 -45.500 21.263 1.00 100.83 479 LEU A N 1
ATOM 3219 C CA . LEU A 1 479 ? -24.851 -44.572 21.204 1.00 97.88 479 LEU A CA 1
ATOM 3220 C C . LEU A 1 479 ? -24.888 -43.823 19.872 1.00 98.17 479 LEU A C 1
ATOM 3221 O O . LEU A 1 479 ? -24.526 -42.652 19.812 1.00 103.40 479 LEU A O 1
ATOM 3226 N N . ALA A 1 480 ? -25.339 -44.491 18.811 1.00 92.86 480 ALA A N 1
ATOM 3227 C CA . ALA A 1 480 ? -25.514 -43.839 17.512 1.00 88.76 480 ALA A CA 1
ATOM 3228 C C . ALA A 1 480 ? -26.476 -42.659 17.639 1.00 90.57 480 ALA A C 1
ATOM 3229 O O . ALA A 1 480 ? -26.401 -41.686 16.883 1.00 87.86 480 ALA A O 1
ATOM 3231 N N . ALA A 1 481 ? -27.387 -42.760 18.601 1.00 92.08 481 ALA A N 1
ATOM 3232 C CA . ALA A 1 481 ? -28.319 -41.683 18.889 1.00 96.44 481 ALA A CA 1
ATOM 3233 C C . ALA A 1 481 ? -27.672 -40.647 19.812 1.00 101.04 481 ALA A C 1
ATOM 3234 O O . ALA A 1 481 ? -27.304 -39.565 19.367 1.00 105.37 481 ALA A O 1
ATOM 3236 N N . ILE A 1 482 ? -27.521 -41.005 21.086 1.00 98.33 482 ILE A N 1
ATOM 3237 C CA . ILE A 1 482 ? -27.032 -40.102 22.136 1.00 93.17 482 ILE A CA 1
ATOM 3238 C C . ILE A 1 482 ? -25.668 -39.424 21.880 1.00 92.26 482 ILE A C 1
ATOM 3239 O O . ILE A 1 482 ? -25.463 -38.271 22.268 1.00 96.51 482 ILE A O 1
ATOM 3244 N N . TYR A 1 483 ? -24.741 -40.107 21.220 1.00 86.94 483 TYR A N 1
ATOM 3245 C CA . TYR A 1 483 ? -23.388 -39.552 21.127 1.00 84.43 483 TYR A CA 1
ATOM 3246 C C . TYR A 1 483 ? -23.227 -38.270 20.303 1.00 81.68 483 TYR A C 1
ATOM 3247 O O . TYR A 1 483 ? -22.843 -37.245 20.852 1.00 85.99 483 TYR A O 1
ATOM 3256 N N . PRO A 1 484 ? -23.497 -38.316 18.985 1.00 81.96 484 PRO A N 1
ATOM 3257 C CA . PRO A 1 484 ? -23.187 -37.080 18.255 1.00 84.30 484 PRO A CA 1
ATOM 3258 C C . PRO A 1 484 ? -24.184 -35.949 18.523 1.00 86.50 484 PRO A C 1
ATOM 3259 O O . PRO A 1 484 ? -23.947 -34.826 18.079 1.00 88.48 484 PRO A O 1
ATOM 3263 N N . THR A 1 485 ? -25.271 -36.229 19.240 1.00 86.17 485 THR A N 1
ATOM 3264 C CA . THR A 1 485 ? -26.190 -35.155 19.628 1.00 89.18 485 THR A CA 1
ATOM 3265 C C . THR A 1 485 ? -25.901 -34.584 21.029 1.00 88.18 485 THR A C 1
ATOM 3266 O O . THR A 1 485 ? -26.455 -33.554 21.406 1.00 89.00 485 THR A O 1
ATOM 3270 N N . TYR A 1 486 ? -25.037 -35.247 21.795 1.00 83.61 486 TYR A N 1
ATOM 3271 C CA . TYR A 1 486 ? -24.471 -34.610 22.981 1.00 77.45 486 TYR A CA 1
ATOM 3272 C C . TYR A 1 486 ? -23.341 -33.704 22.533 1.00 76.40 486 TYR A C 1
ATOM 3273 O O . TYR A 1 486 ? -23.120 -32.632 23.103 1.00 73.64 486 TYR A O 1
ATOM 3282 N N . ILE A 1 487 ? -22.627 -34.152 21.506 1.00 79.13 487 ILE A N 1
ATOM 3283 C CA . ILE A 1 487 ? -21.493 -33.416 20.955 1.00 85.78 487 ILE A CA 1
ATOM 3284 C C . ILE A 1 487 ? -21.887 -32.014 20.483 1.00 88.85 487 ILE A C 1
ATOM 3285 O O . ILE A 1 487 ? -21.350 -31.014 20.972 1.00 93.21 487 ILE A O 1
ATOM 3290 N N . LEU A 1 488 ? -22.824 -31.942 19.540 1.00 88.76 488 LEU A N 1
ATOM 3291 C CA . LEU A 1 488 ? -23.329 -30.650 19.071 1.00 85.83 488 LEU A CA 1
ATOM 3292 C C . LEU A 1 488 ? -23.914 -29.826 20.222 1.00 74.49 488 LEU A C 1
ATOM 3293 O O . LEU A 1 488 ? -23.660 -28.628 20.329 1.00 76.68 488 LEU A O 1
ATOM 3298 N N . ALA A 1 489 ? -24.679 -30.494 21.082 1.00 67.65 489 ALA A N 1
ATOM 3299 C CA . ALA A 1 489 ? -25.304 -29.865 22.243 1.00 67.01 489 ALA A CA 1
ATOM 3300 C C . ALA A 1 489 ? -24.292 -29.293 23.226 1.00 73.80 489 ALA A C 1
ATOM 3301 O O . ALA A 1 489 ? -24.572 -28.309 23.898 1.00 76.46 489 ALA A O 1
ATOM 3303 N N . ASP A 1 490 ? -23.130 -29.927 23.336 1.00 72.68 490 ASP A N 1
ATOM 3304 C CA . ASP A 1 490 ? -22.082 -29.395 24.191 1.00 68.68 490 ASP A CA 1
ATOM 3305 C C . ASP A 1 490 ? -21.346 -28.237 23.496 1.00 71.84 490 ASP A C 1
ATOM 3306 O O . ASP A 1 490 ? -21.037 -27.206 24.118 1.00 72.35 490 ASP A O 1
ATOM 3311 N N . ALA A 1 491 ? -21.101 -28.398 22.198 1.00 70.47 491 ALA A N 1
ATOM 3312 C CA . ALA A 1 491 ? -20.383 -27.391 21.413 1.00 71.05 491 ALA A CA 1
ATOM 3313 C C . ALA A 1 491 ? -21.201 -26.129 21.145 1.00 79.03 491 ALA A C 1
ATOM 3314 O O . ALA A 1 491 ? -20.630 -25.064 20.926 1.00 83.79 491 ALA A O 1
ATOM 3316 N N . GLN A 1 492 ? -22.528 -26.249 21.128 1.00 75.20 492 GLN A N 1
ATOM 3317 C CA . GLN A 1 492 ? -23.388 -25.092 20.887 1.00 69.56 492 GLN A CA 1
ATOM 3318 C C . GLN A 1 492 ? -23.781 -24.391 22.179 1.00 63.09 492 GLN A C 1
ATOM 3319 O O . GLN A 1 492 ? -24.266 -23.281 22.159 1.00 58.71 492 GLN A O 1
ATOM 3325 N N . SER A 1 493 ? -23.570 -25.068 23.297 1.00 70.41 493 SER A N 1
ATOM 3326 C CA . SER A 1 493 ? -24.039 -24.625 24.598 1.00 66.22 493 SER A CA 1
ATOM 3327 C C . SER A 1 493 ? -22.967 -23.808 25.304 1.00 64.73 493 SER A C 1
ATOM 3328 O O . SER A 1 493 ? -23.197 -23.241 26.377 1.00 59.10 493 SER A O 1
ATOM 3331 N N . SER A 1 494 ? -21.791 -23.744 24.694 1.00 75.32 494 SER A N 1
ATOM 3332 C CA . SER A 1 494 ? -20.641 -23.142 25.356 1.00 56.30 494 SER A CA 1
ATOM 3333 C C . SER A 1 494 ? -20.456 -21.659 25.028 1.00 67.75 494 SER A C 1
ATOM 3334 O O . SER A 1 494 ? -19.715 -20.956 25.712 1.00 74.12 494 SER A O 1
ATOM 3337 N N . TYR A 1 495 ? -21.145 -21.181 23.998 1.00 110.02 495 TYR A N 1
ATOM 3338 C CA . TYR A 1 495 ? -21.129 -19.756 23.673 1.00 115.83 495 TYR A CA 1
ATOM 3339 C C . TYR A 1 495 ? -22.489 -19.108 23.928 1.00 95.05 495 TYR A C 1
ATOM 3340 O O . TYR A 1 495 ? -23.526 -19.694 23.631 1.00 95.33 495 TYR A O 1
ATOM 3349 N N . ALA A 1 496 ? -22.485 -17.899 24.479 1.00 80.16 496 ALA A N 1
ATOM 3350 C CA . ALA A 1 496 ? -23.722 -17.144 24.642 1.00 67.20 496 ALA A CA 1
ATOM 3351 C C . ALA A 1 496 ? -23.628 -15.797 23.933 1.00 59.79 496 ALA A C 1
ATOM 3352 O O . ALA A 1 496 ? -22.556 -15.193 23.857 1.00 58.86 496 ALA A O 1
ATOM 3354 N N . GLY A 1 497 ? -24.756 -15.323 23.417 1.00 52.72 497 GLY A N 1
ATOM 3355 C CA . GLY A 1 497 ? -24.781 -14.067 22.693 1.00 44.07 497 GLY A CA 1
ATOM 3356 C C . GLY A 1 497 ? -25.151 -12.882 23.564 1.00 43.57 497 GLY A C 1
ATOM 3357 O O . GLY A 1 497 ? -24.995 -12.926 24.789 1.00 46.22 497 GLY A O 1
ATOM 3358 N N . GLY A 1 498 ? -25.644 -11.820 22.932 1.00 36.11 498 GLY A N 1
ATOM 3359 C CA . GLY A 1 498 ? -25.915 -10.572 23.624 1.00 29.91 498 GLY A CA 1
ATOM 3360 C C . GLY A 1 498 ? -24.970 -9.499 23.114 1.00 34.61 498 GLY A C 1
ATOM 3361 O O . GLY A 1 498 ? -24.086 -9.791 22.306 1.00 37.83 498 GLY A O 1
ATOM 3362 N N . PRO A 1 499 ? -25.131 -8.258 23.600 1.00 30.42 499 PRO A N 1
ATOM 3363 C CA . PRO A 1 499 ? -24.266 -7.145 23.182 1.00 34.64 499 PRO A CA 1
ATOM 3364 C C . PRO A 1 499 ? -22.785 -7.419 23.498 1.00 40.57 499 PRO A C 1
ATOM 3365 O O . PRO A 1 499 ? -22.474 -8.097 24.482 1.00 39.31 499 PRO A O 1
ATOM 3369 N N . ASN A 1 500 ? -21.877 -6.926 22.659 1.00 35.44 500 ASN A N 1
ATOM 3370 C CA . ASN A 1 500 ? -20.465 -6.994 23.002 1.00 29.13 500 ASN A CA 1
ATOM 3371 C C . ASN A 1 500 ? -20.129 -5.823 23.943 1.00 36.73 500 ASN A C 1
ATOM 3372 O O . ASN A 1 500 ? -20.970 -4.941 24.179 1.00 40.28 500 ASN A O 1
ATOM 3377 N N . LYS A 1 501 ? -18.918 -5.811 24.484 1.00 34.87 501 LYS A N 1
ATOM 3378 C CA . LYS A 1 501 ? -18.544 -4.819 25.480 1.00 34.53 501 LYS A CA 1
ATOM 3379 C C . LYS A 1 501 ? -18.546 -3.389 24.934 1.00 37.48 501 LYS A C 1
ATOM 3380 O O . LYS A 1 501 ? -18.910 -2.439 25.652 1.00 32.54 501 LYS A O 1
ATOM 3386 N N . GLN A 1 502 ? -18.166 -3.239 23.667 1.00 36.48 502 GLN A N 1
ATOM 3387 C CA . GLN A 1 502 ? -18.183 -1.926 23.027 1.00 32.80 502 GLN A CA 1
ATOM 3388 C C . GLN A 1 502 ? -19.581 -1.316 23.044 1.00 36.30 502 GLN A C 1
ATOM 3389 O O . GLN A 1 502 ? -19.761 -0.165 23.460 1.00 35.39 502 GLN A O 1
ATOM 3395 N N . TRP A 1 503 ? -20.560 -2.099 22.593 1.00 28.14 503 TRP A N 1
ATOM 3396 C CA . TRP A 1 503 ? -21.969 -1.690 22.606 1.00 32.70 503 TRP A CA 1
ATOM 3397 C C . TRP A 1 503 ? -22.507 -1.449 24.008 1.00 33.61 503 TRP A C 1
ATOM 3398 O O . TRP A 1 503 ? -23.148 -0.434 24.276 1.00 35.63 503 TRP A O 1
ATOM 3409 N N . TYR A 1 504 ? -22.266 -2.390 24.909 1.00 31.18 504 TYR A N 1
ATOM 3410 C CA . TYR A 1 504 ? -22.802 -2.239 26.255 1.00 32.17 504 TYR A CA 1
ATOM 3411 C C . TYR A 1 504 ? -22.242 -0.987 26.912 1.00 34.39 504 TYR A C 1
ATOM 3412 O O . TYR A 1 504 ? -22.986 -0.244 27.564 1.00 38.63 504 TYR A O 1
ATOM 3421 N N . ASP A 1 505 ? -20.945 -0.731 26.734 1.00 34.44 505 ASP A N 1
ATOM 3422 C CA . ASP A 1 505 ? -20.335 0.466 27.343 1.00 34.88 505 ASP A CA 1
ATOM 3423 C C . ASP A 1 505 ? -20.825 1.746 26.686 1.00 34.69 505 ASP A C 1
ATOM 3424 O O . ASP A 1 505 ? -21.049 2.751 27.361 1.00 40.07 505 ASP A O 1
ATOM 3429 N N . ALA A 1 506 ? -20.994 1.702 25.367 1.00 25.46 506 ALA A N 1
ATOM 3430 C CA . ALA A 1 506 ? -21.491 2.867 24.639 1.00 28.62 506 ALA A CA 1
ATOM 3431 C C . ALA A 1 506 ? -22.863 3.285 25.183 1.00 30.04 506 ALA A C 1
ATOM 3432 O O . ALA A 1 506 ? -23.122 4.456 25.424 1.00 30.54 506 ALA A O 1
ATOM 3434 N N . LEU A 1 507 ? -23.731 2.308 25.411 1.00 31.49 507 LEU A N 1
ATOM 3435 C CA . LEU A 1 507 ? -25.077 2.594 25.905 1.00 35.31 507 LEU A CA 1
ATOM 3436 C C . LEU A 1 507 ? -25.109 3.041 27.371 1.00 37.60 507 LEU A C 1
ATOM 3437 O O . LEU A 1 507 ? -25.852 3.960 27.705 1.00 35.17 507 LEU A O 1
ATOM 3442 N N . THR A 1 508 ? -24.309 2.413 28.241 1.00 31.80 508 THR A N 1
ATOM 3443 C CA . THR A 1 508 ? -24.224 2.902 29.624 1.00 36.99 508 THR A CA 1
ATOM 3444 C C . THR A 1 508 ? -23.682 4.314 29.618 1.00 38.80 508 THR A C 1
ATOM 3445 O O . THR A 1 508 ? -24.129 5.159 30.389 1.00 43.99 508 THR A O 1
ATOM 3449 N N . TRP A 1 509 ? -22.717 4.573 28.740 1.00 35.87 509 TRP A N 1
ATOM 3450 C CA . TRP A 1 509 ? -22.200 5.929 28.582 1.00 37.69 509 TRP A CA 1
ATOM 3451 C C . TRP A 1 509 ? -23.328 6.889 28.206 1.00 39.81 509 TRP A C 1
ATOM 3452 O O . TRP A 1 509 ? -23.474 7.955 28.801 1.00 39.66 509 TRP A O 1
ATOM 3463 N N . MET A 1 510 ? -24.116 6.498 27.208 1.00 39.09 510 MET A N 1
ATOM 3464 C CA . MET A 1 510 ? -25.228 7.308 26.733 1.00 41.16 510 MET A CA 1
ATOM 3465 C C . MET A 1 510 ? -26.193 7.647 27.859 1.00 38.94 510 MET A C 1
ATOM 3466 O O . MET A 1 510 ? -26.617 8.801 27.996 1.00 37.35 510 MET A O 1
ATOM 3471 N N . ARG A 1 511 ? -26.508 6.648 28.682 1.00 35.31 511 ARG A N 1
ATOM 3472 C CA . ARG A 1 511 ? -27.449 6.833 29.794 1.00 37.80 511 ARG A CA 1
ATOM 3473 C C . ARG A 1 511 ? -26.989 7.940 30.733 1.00 37.23 511 ARG A C 1
ATOM 3474 O O . ARG A 1 511 ? -27.803 8.672 31.301 1.00 39.22 511 ARG A O 1
ATOM 3482 N N . GLU A 1 512 ? -25.674 8.068 30.858 1.00 31.65 512 GLU A N 1
ATOM 3483 C CA . GLU A 1 512 ? -25.074 8.957 31.842 1.00 43.56 512 GLU A CA 1
ATOM 3484 C C . GLU A 1 512 ? -24.757 10.341 31.279 1.00 42.44 512 GLU A C 1
ATOM 3485 O O . GLU A 1 512 ? -24.721 11.316 32.012 1.00 45.99 512 GLU A O 1
ATOM 3491 N N . ASN A 1 513 ? -24.571 10.435 29.970 1.00 36.65 513 ASN A N 1
ATOM 3492 C CA . ASN A 1 513 ? -23.976 11.644 29.395 1.00 33.48 513 ASN A CA 1
ATOM 3493 C C . ASN A 1 513 ? -24.850 12.409 28.403 1.00 31.75 513 ASN A C 1
ATOM 3494 O O . ASN A 1 513 ? -24.414 13.399 27.836 1.00 42.75 513 ASN A O 1
ATOM 3499 N N . THR A 1 514 ? -26.074 11.939 28.184 1.00 32.02 514 THR A N 1
ATOM 3500 C CA . THR A 1 514 ? -27.043 12.670 27.375 1.00 31.49 514 THR A CA 1
ATOM 3501 C C . THR A 1 514 ? -28.088 13.245 28.328 1.00 35.00 514 THR A C 1
ATOM 3502 O O . THR A 1 514 ? -28.241 12.737 29.432 1.00 37.22 514 THR A O 1
ATOM 3506 N N . PRO A 1 515 ? -28.781 14.324 27.923 1.00 39.54 515 PRO A N 1
ATOM 3507 C CA . PRO A 1 515 ? -29.588 15.081 28.897 1.00 40.24 515 PRO A CA 1
ATOM 3508 C C . PRO A 1 515 ? -30.882 14.418 29.340 1.00 39.12 515 PRO A C 1
ATOM 3509 O O . PRO A 1 515 ? -31.385 13.525 28.652 1.00 34.90 515 PRO A O 1
ATOM 3513 N N . ASP A 1 516 ? -31.391 14.877 30.486 1.00 38.76 516 ASP A N 1
ATOM 3514 C CA . ASP A 1 516 ? -32.678 14.466 31.048 1.00 29.82 516 ASP A CA 1
ATOM 3515 C C . ASP A 1 516 ? -32.724 13.025 31.588 1.00 36.60 516 ASP A C 1
ATOM 3516 O O . ASP A 1 516 ? -33.793 12.392 31.614 1.00 40.16 516 ASP A O 1
ATOM 3521 N N . GLY A 1 517 ? -31.578 12.518 32.045 1.00 33.33 517 GLY A N 1
ATOM 3522 C CA . GLY A 1 517 ? -31.480 11.134 32.499 1.00 28.14 517 GLY A CA 1
ATOM 3523 C C . GLY A 1 517 ? -32.444 10.763 33.605 1.00 32.39 517 GLY A C 1
ATOM 3524 O O . GLY A 1 517 ? -33.023 9.668 33.606 1.00 40.06 517 GLY A O 1
ATOM 3525 N N . GLU A 1 518 ? -32.640 11.681 34.546 1.00 39.33 518 GLU A N 1
ATOM 3526 C CA . GLU A 1 518 ? -33.560 11.437 35.660 1.00 44.43 518 GLU A CA 1
ATOM 3527 C C . GLU A 1 518 ? -35.006 11.214 35.173 1.00 44.95 518 GLU A C 1
ATOM 3528 O O . GLU A 1 518 ? -35.708 10.309 35.648 1.00 49.38 518 GLU A O 1
ATOM 3534 N N . LYS A 1 519 ? -35.450 12.025 34.217 1.00 39.49 519 LYS A N 1
ATOM 3535 C CA . LYS A 1 519 ? -36.799 11.864 33.684 1.00 42.04 519 LYS A CA 1
ATOM 3536 C C . LYS A 1 519 ? -36.967 10.522 32.981 1.00 37.46 519 LYS A C 1
ATOM 3537 O O . LYS A 1 519 ? -37.943 9.787 33.236 1.00 37.77 519 LYS A O 1
ATOM 3543 N N . TYR A 1 520 ? -36.004 10.198 32.120 1.00 30.65 520 TYR A N 1
ATOM 3544 C CA . TYR A 1 520 ? -35.993 8.902 31.449 1.00 30.04 520 TYR A CA 1
ATOM 3545 C C . TYR A 1 520 ? -36.069 7.770 32.474 1.00 34.90 520 TYR A C 1
ATOM 3546 O O . TYR A 1 520 ? -36.842 6.831 32.295 1.00 36.41 520 TYR A O 1
ATOM 3555 N N . ASP A 1 521 ? -35.302 7.869 33.563 1.00 33.02 521 ASP A N 1
ATOM 3556 C CA . ASP A 1 521 ? -35.353 6.835 34.607 1.00 30.35 521 ASP A CA 1
ATOM 3557 C C . ASP A 1 521 ? -36.706 6.712 35.300 1.00 35.77 521 ASP A C 1
ATOM 3558 O O . ASP A 1 521 ? -37.180 5.596 35.511 1.00 42.05 521 ASP A O 1
ATOM 3563 N N . GLU A 1 522 ? -37.344 7.834 35.636 1.00 39.12 522 GLU A N 1
ATOM 3564 C CA . GLU A 1 522 ? -38.707 7.774 36.210 1.00 38.17 522 GLU A CA 1
ATOM 3565 C C . GLU A 1 522 ? -39.689 7.177 35.220 1.00 34.70 522 GLU A C 1
ATOM 3566 O O . GLU A 1 522 ? -40.491 6.309 35.564 1.00 38.67 522 GLU A O 1
ATOM 3572 N N . TYR A 1 523 ? -39.647 7.692 33.991 1.00 32.09 523 TYR A N 1
ATOM 3573 C CA . TYR A 1 523 ? -40.660 7.372 32.986 1.00 36.45 523 TYR A CA 1
ATOM 3574 C C . TYR A 1 523 ? -40.580 5.892 32.623 1.00 37.88 523 TYR A C 1
ATOM 3575 O O . TYR A 1 523 ? -41.598 5.225 32.459 1.00 38.39 523 TYR A O 1
ATOM 3584 N N . TYR A 1 524 ? -39.352 5.389 32.537 1.00 39.48 524 TYR A N 1
ATOM 3585 C CA . TYR A 1 524 ? -39.068 3.974 32.315 1.00 36.40 524 TYR A CA 1
ATOM 3586 C C . TYR A 1 524 ? -39.896 3.067 33.227 1.00 36.11 524 TYR A C 1
ATOM 3587 O O . TYR A 1 524 ? -40.280 1.965 32.825 1.00 28.52 524 TYR A O 1
ATOM 3596 N N . LEU A 1 525 ? -40.184 3.536 34.445 1.00 27.52 525 LEU A N 1
ATOM 3597 C CA . LEU A 1 525 ? -40.860 2.691 35.430 1.00 32.01 525 LEU A CA 1
ATOM 3598 C C . LEU A 1 525 ? -42.363 2.942 35.556 1.00 40.40 525 LEU A C 1
ATOM 3599 O O . LEU A 1 525 ? -43.036 2.301 36.357 1.00 44.16 525 LEU A O 1
ATOM 3604 N N . GLN A 1 526 ? -42.896 3.853 34.746 1.00 36.19 526 GLN A N 1
ATOM 3605 C CA . GLN A 1 526 ? -44.312 4.206 34.837 1.00 30.64 526 GLN A CA 1
ATOM 3606 C C . GLN A 1 526 ? -45.238 3.224 34.141 1.00 35.56 526 GLN A C 1
ATOM 3607 O O . GLN A 1 526 ? -44.909 2.639 33.090 1.00 35.78 526 GLN A O 1
ATOM 3613 N N . LEU A 1 527 ? -46.429 3.102 34.711 1.00 33.83 527 LEU A N 1
ATOM 3614 C CA . LEU A 1 527 ? -47.445 2.227 34.182 1.00 39.15 527 LEU A CA 1
ATOM 3615 C C . LEU A 1 527 ? -48.206 2.953 33.090 1.00 41.20 527 LEU A C 1
ATOM 3616 O O . LEU A 1 527 ? -49.272 3.505 33.335 1.00 51.03 527 LEU A O 1
ATOM 3621 N N . TYR A 1 528 ? -47.658 2.959 31.883 1.00 44.15 528 TYR A N 1
ATOM 3622 C CA . TYR A 1 528 ? -48.307 3.642 30.769 1.00 46.35 528 TYR A CA 1
ATOM 3623 C C . TYR A 1 528 ? -49.683 3.046 30.526 1.00 49.57 528 TYR A C 1
ATOM 3624 O O . TYR A 1 528 ? -49.884 1.844 30.686 1.00 45.30 528 TYR A O 1
ATOM 3633 N N . PRO A 1 529 ? -50.644 3.898 30.150 1.00 56.91 529 PRO A N 1
ATOM 3634 C CA . PRO A 1 529 ? -51.999 3.458 29.793 1.00 52.15 529 PRO A CA 1
ATOM 3635 C C . PRO A 1 529 ? -52.021 2.936 28.361 1.00 45.77 529 PRO A C 1
ATOM 3636 O O . PRO A 1 529 ? -51.272 3.425 27.517 1.00 47.16 529 PRO A O 1
ATOM 3640 N N . THR A 1 530 ? -52.866 1.954 28.085 1.00 48.57 530 THR A N 1
ATOM 3641 C CA . THR A 1 530 ? -52.976 1.411 26.731 1.00 46.20 530 THR A CA 1
ATOM 3642 C C . THR A 1 530 ? -53.865 2.291 25.860 1.00 50.49 530 THR A C 1
ATOM 3643 O O . THR A 1 530 ? -55.032 2.507 26.182 1.00 63.22 530 THR A O 1
ATOM 3647 N N . PRO A 1 531 ? -53.305 2.817 24.758 1.00 47.69 531 PRO A N 1
ATOM 3648 C CA . PRO A 1 531 ? -54.016 3.721 23.839 1.00 38.70 531 PRO A CA 1
ATOM 3649 C C . PRO A 1 531 ? -54.733 2.979 22.723 1.00 43.32 531 PRO A C 1
ATOM 3650 O O . PRO A 1 531 ? -54.385 1.834 22.408 1.00 49.09 531 PRO A O 1
ATOM 3654 N N . GLN A 1 532 ? -55.715 3.638 22.123 1.00 45.01 532 GLN A N 1
ATOM 3655 C CA . GLN A 1 532 ? -56.540 3.033 21.081 1.00 45.54 532 GLN A CA 1
ATOM 3656 C C . GLN A 1 532 ? -55.792 2.884 19.771 1.00 49.15 532 GLN A C 1
ATOM 3657 O O . GLN A 1 532 ? -56.093 1.995 18.964 1.00 49.44 532 GLN A O 1
ATOM 3663 N N . SER A 1 533 ? -54.806 3.752 19.567 1.00 47.19 533 SER A N 1
ATOM 3664 C CA . SER A 1 533 ? -54.025 3.734 18.336 1.00 42.10 533 SER A CA 1
ATOM 3665 C C . SER A 1 533 ? -52.582 4.174 18.597 1.00 42.90 533 SER A C 1
ATOM 3666 O O . SER A 1 533 ? -52.286 4.778 19.633 1.00 50.95 533 SER A O 1
ATOM 3669 N N . ASN A 1 534 ? -51.689 3.845 17.667 1.00 42.43 534 ASN A N 1
ATOM 3670 C CA . ASN A 1 534 ? -50.313 4.343 17.691 1.00 44.43 534 ASN A CA 1
ATOM 3671 C C . ASN A 1 534 ? -49.906 4.848 16.305 1.00 44.67 534 ASN A C 1
ATOM 3672 O O . ASN A 1 534 ? -48.726 4.860 15.943 1.00 44.59 534 ASN A O 1
ATOM 3677 N N . LYS A 1 535 ? -50.903 5.264 15.530 1.00 46.34 535 LYS A N 1
ATOM 3678 C CA . LYS A 1 535 ? -50.655 5.742 14.174 1.00 51.60 535 LYS A CA 1
ATOM 3679 C C . LYS A 1 535 ? -50.040 7.129 14.173 1.00 43.17 535 LYS A C 1
ATOM 3680 O O . LYS A 1 535 ? -49.321 7.486 13.248 1.00 49.40 535 LYS A O 1
ATOM 3686 N N . GLU A 1 536 ? -50.333 7.906 15.212 1.00 41.64 536 GLU A N 1
ATOM 3687 C CA . GLU A 1 536 ? -49.819 9.273 15.344 1.00 44.73 536 GLU A CA 1
ATOM 3688 C C . GLU A 1 536 ? -48.801 9.363 16.512 1.00 53.40 536 GLU A C 1
ATOM 3689 O O . GLU A 1 536 ? -48.864 8.556 17.453 1.00 46.80 536 GLU A O 1
ATOM 3695 N N . PRO A 1 537 ? -47.851 10.321 16.443 1.00 50.16 537 PRO A N 1
ATOM 3696 C CA . PRO A 1 537 ? -46.844 10.449 17.511 1.00 40.67 537 PRO A CA 1
ATOM 3697 C C . PRO A 1 537 ? -47.478 10.456 18.912 1.00 38.37 537 PRO A C 1
ATOM 3698 O O . PRO A 1 537 ? -48.488 11.099 19.118 1.00 35.72 537 PRO A O 1
ATOM 3702 N N . PHE A 1 538 ? -46.897 9.715 19.848 1.00 45.42 538 PHE A N 1
ATOM 3703 C CA . PHE A 1 538 ? -47.436 9.581 21.196 1.00 37.75 538 PHE A CA 1
ATOM 3704 C C . PHE A 1 538 ? -47.277 10.904 21.900 1.00 35.37 538 PHE A C 1
ATOM 3705 O O . PHE A 1 538 ? -46.383 11.680 21.585 1.00 42.64 538 PHE A O 1
ATOM 3713 N N . SER A 1 539 ? -48.131 11.155 22.875 1.00 36.36 539 SER A N 1
ATOM 3714 C CA . SER A 1 539 ? -48.095 12.413 23.596 1.00 44.00 539 SER A CA 1
ATOM 3715 C C . SER A 1 539 ? -47.300 12.229 24.892 1.00 45.35 539 SER A C 1
ATOM 3716 O O . SER A 1 539 ? -47.864 11.865 25.929 1.00 46.10 539 SER A O 1
ATOM 3719 N N . TYR A 1 540 ? -45.990 12.466 24.828 1.00 40.64 540 TYR A N 1
ATOM 3720 C CA . TYR A 1 540 ? -45.109 12.257 25.981 1.00 37.23 540 TYR A CA 1
ATOM 3721 C C . TYR A 1 540 ? -45.344 13.292 27.076 1.00 36.23 540 TYR A C 1
ATOM 3722 O O . TYR A 1 540 ? -45.651 14.434 26.768 1.00 38.07 540 TYR A O 1
ATOM 3731 N N . PRO A 1 541 ? -45.194 12.883 28.356 1.00 41.79 541 PRO A N 1
ATOM 3732 C CA . PRO A 1 541 ? -45.454 13.714 29.545 1.00 43.00 541 PRO A CA 1
ATOM 3733 C C . PRO A 1 541 ? -44.318 14.681 29.791 1.00 41.85 541 PRO A C 1
ATOM 3734 O O . PRO A 1 541 ? -44.323 15.440 30.762 1.00 48.49 541 PRO A O 1
ATOM 3738 N N . PHE A 1 542 ? -43.323 14.623 28.921 1.00 35.94 542 PHE A N 1
ATOM 3739 C CA . PHE A 1 542 ? -42.225 15.565 28.985 1.00 32.64 542 PHE A CA 1
ATOM 3740 C C . PHE A 1 542 ? -41.523 15.712 27.639 1.00 33.78 542 PHE A C 1
ATOM 3741 O O . PHE A 1 542 ? -41.705 14.934 26.695 1.00 36.60 542 PHE A O 1
ATOM 3749 N N . GLU A 1 543 ? -40.720 16.752 27.602 1.00 33.04 543 GLU A N 1
ATOM 3750 C CA . GLU A 1 543 ? -39.835 17.107 26.518 1.00 45.13 543 GLU A CA 1
ATOM 3751 C C . GLU A 1 543 ? -38.853 15.940 26.172 1.00 46.40 543 GLU A C 1
ATOM 3752 O O . GLU A 1 543 ? -37.874 15.711 26.874 1.00 54.36 543 GLU A O 1
ATOM 3758 N N . THR A 1 544 ? -39.124 15.192 25.101 1.00 41.85 544 THR A N 1
ATOM 3759 C CA . THR A 1 544 ? -38.311 14.010 24.761 1.00 33.98 544 THR A CA 1
ATOM 3760 C C . THR A 1 544 ? -37.465 14.107 23.477 1.00 33.15 544 THR A C 1
ATOM 3761 O O . THR A 1 544 ? -37.609 15.038 22.697 1.00 38.21 544 THR A O 1
ATOM 3765 N N . TYR A 1 545 ? -36.606 13.115 23.244 1.00 32.58 545 TYR A N 1
ATOM 3766 C CA . TYR A 1 545 ? -35.875 13.018 21.972 1.00 35.56 545 TYR A CA 1
ATOM 3767 C C . TYR A 1 545 ? -35.656 11.558 21.578 1.00 36.25 545 TYR A C 1
ATOM 3768 O O . TYR A 1 545 ? -35.730 10.661 22.425 1.00 31.98 545 TYR A O 1
ATOM 3777 N N . GLY A 1 546 ? -35.379 11.317 20.298 1.00 34.21 546 GLY A N 1
ATOM 3778 C CA . GLY A 1 546 ? -35.209 9.959 19.832 1.00 26.91 546 GLY A CA 1
ATOM 3779 C C . GLY A 1 546 ? -33.765 9.618 19.531 1.00 35.22 546 GLY A C 1
ATOM 3780 O O . GLY A 1 546 ? -32.927 10.490 19.251 1.00 32.06 546 GLY A O 1
ATOM 3781 N N . VAL A 1 547 ? -33.487 8.322 19.591 1.00 30.35 547 VAL A N 1
ATOM 3782 C CA . VAL A 1 547 ? -32.182 7.785 19.299 1.00 26.01 547 VAL A CA 1
ATOM 3783 C C . VAL A 1 547 ? -32.319 6.862 18.082 1.00 31.87 547 VAL A C 1
ATOM 3784 O O . VAL A 1 547 ? -33.024 5.842 18.126 1.00 30.01 547 VAL A O 1
ATOM 3788 N N . ILE A 1 548 ? -31.642 7.218 16.994 1.00 26.92 548 ILE A N 1
ATOM 3789 C CA . ILE A 1 548 ? -31.781 6.466 15.760 1.00 28.86 548 ILE A CA 1
ATOM 3790 C C . ILE A 1 548 ? -30.596 5.527 15.482 1.00 31.53 548 ILE A C 1
ATOM 3791 O O . ILE A 1 548 ? -29.429 5.902 15.557 1.00 28.36 548 ILE A O 1
ATOM 3796 N N . SER A 1 549 ? -30.920 4.291 15.139 1.00 28.29 549 SER A N 1
ATOM 3797 C CA . SER A 1 549 ? -29.921 3.271 14.885 1.00 27.70 549 SER A CA 1
ATOM 3798 C C . SER A 1 549 ? -30.642 2.153 14.136 1.00 26.53 549 SER A C 1
ATOM 3799 O O . SER A 1 549 ? -31.849 2.206 13.966 1.00 29.02 549 SER A O 1
ATOM 3802 N N . TRP A 1 550 ? -29.923 1.138 13.688 1.00 24.71 550 TRP A N 1
ATOM 3803 C CA . TRP A 1 550 ? -30.575 0.043 12.980 1.00 28.35 550 TRP A CA 1
ATOM 3804 C C . TRP A 1 550 ? -31.563 -0.659 13.935 1.00 33.41 550 TRP A C 1
ATOM 3805 O O . TRP A 1 550 ? -31.426 -0.547 15.162 1.00 30.33 550 TRP A O 1
ATOM 3816 N N . TRP A 1 551 ? -32.556 -1.367 13.397 1.00 29.54 551 TRP A N 1
ATOM 3817 C CA . TRP A 1 551 ? -33.644 -1.868 14.247 1.00 25.83 551 TRP A CA 1
ATOM 3818 C C . TRP A 1 551 ? -33.211 -2.971 15.216 1.00 31.84 551 TRP A C 1
ATOM 3819 O O . TRP A 1 551 ? -33.810 -3.117 16.282 1.00 31.43 551 TRP A O 1
ATOM 3830 N N . ASP A 1 552 ? -32.175 -3.729 14.844 1.00 28.05 552 ASP A N 1
ATOM 3831 C CA . ASP A 1 552 ? -31.602 -4.788 15.693 1.00 28.69 552 ASP A CA 1
ATOM 3832 C C . ASP A 1 552 ? -31.340 -4.344 17.128 1.00 34.78 552 ASP A C 1
ATOM 3833 O O . ASP A 1 552 ? -31.525 -5.121 18.067 1.00 37.46 552 ASP A O 1
ATOM 3838 N N . TYR A 1 553 ? -30.911 -3.088 17.266 1.00 29.90 553 TYR A N 1
ATOM 3839 C CA . TYR A 1 553 ? -30.301 -2.559 18.484 1.00 30.41 553 TYR A CA 1
ATOM 3840 C C . TYR A 1 553 ? -31.299 -1.907 19.454 1.00 34.00 553 TYR A C 1
ATOM 3841 O O . TYR A 1 553 ? -30.914 -1.492 20.553 1.00 38.85 553 TYR A O 1
ATOM 3850 N N . GLY A 1 554 ? -32.574 -1.836 19.052 1.00 28.94 554 GLY A N 1
ATOM 3851 C CA . GLY A 1 554 ? -33.598 -1.119 19.805 1.00 23.49 554 GLY A CA 1
ATOM 3852 C C . GLY A 1 554 ? -33.750 -1.543 21.257 1.00 27.69 554 GLY A C 1
ATOM 3853 O O . GLY A 1 554 ? -33.827 -0.702 22.173 1.00 30.09 554 GLY A O 1
ATOM 3854 N N . HIS A 1 555 ? -33.783 -2.853 21.481 1.00 22.62 555 HIS A N 1
ATOM 3855 C CA . HIS A 1 555 ? -33.925 -3.373 22.838 1.00 26.73 555 HIS A CA 1
ATOM 3856 C C . HIS A 1 555 ? -32.752 -2.996 23.755 1.00 33.66 555 HIS A C 1
ATOM 3857 O O . HIS A 1 555 ? -32.972 -2.617 24.919 1.00 36.72 555 HIS A O 1
ATOM 3864 N N . TRP A 1 556 ? -31.522 -3.074 23.237 1.00 36.00 556 TRP A N 1
ATOM 3865 C CA . TRP A 1 556 ? -30.342 -2.650 24.006 1.00 31.06 556 TRP A CA 1
ATOM 3866 C C . TRP A 1 556 ? -30.385 -1.164 24.356 1.00 32.14 556 TRP A C 1
ATOM 3867 O O . TRP A 1 556 ? -30.079 -0.778 25.487 1.00 38.77 556 TRP A O 1
ATOM 3878 N N . ILE A 1 557 ? -30.749 -0.335 23.379 1.00 24.73 557 ILE A N 1
ATOM 3879 C CA . ILE A 1 557 ? -30.779 1.106 23.575 1.00 23.96 557 ILE A CA 1
ATOM 3880 C C . ILE A 1 557 ? -31.747 1.428 24.695 1.00 29.07 557 ILE A C 1
ATOM 3881 O O . ILE A 1 557 ? -31.431 2.184 25.606 1.00 32.55 557 ILE A O 1
ATOM 3886 N N . GLU A 1 558 ? -32.926 0.824 24.641 1.00 33.37 558 GLU A N 1
ATOM 3887 C CA . GLU A 1 558 ? -33.924 1.031 25.680 1.00 32.43 558 GLU A CA 1
ATOM 3888 C C . GLU A 1 558 ? -33.529 0.443 27.043 1.00 30.29 558 GLU A C 1
ATOM 3889 O O . GLU A 1 558 ? -33.619 1.121 28.055 1.00 27.34 558 GLU A O 1
ATOM 3895 N N . ALA A 1 559 ? -33.109 -0.820 27.073 1.00 26.70 559 ALA A N 1
ATOM 3896 C CA . ALA A 1 559 ? -32.811 -1.467 28.347 1.00 30.11 559 ALA A CA 1
ATOM 3897 C C . ALA A 1 559 ? -31.495 -0.993 28.981 1.00 35.20 559 ALA A C 1
ATOM 3898 O O . ALA A 1 559 ? -31.370 -0.997 30.197 1.00 43.05 559 ALA A O 1
ATOM 3900 N N . VAL A 1 560 ? -30.533 -0.559 28.169 1.00 33.91 560 VAL A N 1
ATOM 3901 C CA . VAL A 1 560 ? -29.222 -0.202 28.706 1.00 33.74 560 VAL A CA 1
ATOM 3902 C C . VAL A 1 560 ? -28.989 1.303 28.768 1.00 31.91 560 VAL A C 1
ATOM 3903 O O . VAL A 1 560 ? -28.498 1.823 29.764 1.00 35.79 560 VAL A O 1
ATOM 3907 N N . ALA A 1 561 ? -29.337 2.006 27.704 1.00 29.53 561 ALA A N 1
ATOM 3908 C CA . ALA A 1 561 ? -29.173 3.453 27.689 1.00 27.07 561 ALA A CA 1
ATOM 3909 C C . ALA A 1 561 ? -30.332 4.181 28.375 1.00 29.46 561 ALA A C 1
ATOM 3910 O O . ALA A 1 561 ? -30.209 5.366 28.691 1.00 26.58 561 ALA A O 1
ATOM 3912 N N . HIS A 1 562 ? -31.448 3.478 28.591 1.00 23.66 562 HIS A N 1
ATOM 3913 C CA . HIS A 1 562 ? -32.704 4.123 29.002 1.00 35.11 562 HIS A CA 1
ATOM 3914 C C . HIS A 1 562 ? -32.985 5.352 28.121 1.00 35.74 562 HIS A C 1
ATOM 3915 O O . HIS A 1 562 ? -33.338 6.417 28.628 1.00 37.87 562 HIS A O 1
ATOM 3922 N N . ARG A 1 563 ? -32.793 5.204 26.811 1.00 30.35 563 ARG A N 1
ATOM 3923 C CA . ARG A 1 563 ? -33.199 6.227 25.846 1.00 30.92 563 ARG A CA 1
ATOM 3924 C C . ARG A 1 563 ? -34.207 5.630 24.878 1.00 30.91 563 ARG A C 1
ATOM 3925 O O . ARG A 1 563 ? -34.478 4.438 24.930 1.00 29.15 563 ARG A O 1
ATOM 3933 N N . MET A 1 564 ? -34.772 6.442 23.995 1.00 33.89 564 MET A N 1
ATOM 3934 C CA . MET A 1 564 ? -35.884 5.950 23.190 1.00 31.31 564 MET A CA 1
ATOM 3935 C C . MET A 1 564 ? -35.504 5.738 21.729 1.00 27.64 564 MET A C 1
ATOM 3936 O O . MET A 1 564 ? -35.284 6.698 20.998 1.00 28.18 564 MET A O 1
ATOM 3941 N N . PRO A 1 565 ? -35.443 4.465 21.299 1.00 27.48 565 PRO A N 1
ATOM 3942 C CA . PRO A 1 565 ? -35.047 4.151 19.919 1.00 30.39 565 PRO A CA 1
ATOM 3943 C C . PRO A 1 565 ? -36.180 4.342 18.928 1.00 33.90 565 PRO A C 1
ATOM 3944 O O . PRO A 1 565 ? -37.359 4.061 19.212 1.00 34.14 565 PRO A O 1
ATOM 3948 N N . ILE A 1 566 ? -35.805 4.830 17.756 1.00 32.44 566 ILE A N 1
ATOM 3949 C CA . ILE A 1 566 ? -36.723 4.986 16.632 1.00 29.41 566 ILE A CA 1
ATOM 3950 C C . ILE A 1 566 ? -37.169 3.601 16.104 1.00 34.61 566 ILE A C 1
ATOM 3951 O O . ILE A 1 566 ? -38.320 3.406 15.684 1.00 31.40 566 ILE A O 1
ATOM 3956 N N . ALA A 1 567 ? -36.250 2.637 16.139 1.00 32.13 567 ALA A N 1
ATOM 3957 C CA . ALA A 1 567 ? -36.521 1.320 15.574 1.00 33.38 567 ALA A CA 1
ATOM 3958 C C . ALA A 1 567 ? -36.258 0.162 16.560 1.00 38.31 567 ALA A C 1
ATOM 3959 O O . ALA A 1 567 ? -35.425 0.285 17.463 1.00 41.20 567 ALA A O 1
ATOM 3961 N N . ASN A 1 568 ? -36.926 -0.966 16.302 1.00 31.67 568 ASN A N 1
ATOM 3962 C CA . ASN A 1 568 ? -37.165 -2.067 17.241 1.00 34.24 568 ASN A CA 1
ATOM 3963 C C . ASN A 1 568 ? -36.800 -3.401 16.642 1.00 33.37 568 ASN A C 1
ATOM 3964 O O . ASN A 1 568 ? -36.941 -3.595 15.430 1.00 33.11 568 ASN A O 1
ATOM 3969 N N . PRO A 1 569 ? -36.467 -4.376 17.496 1.00 33.31 569 PRO A N 1
ATOM 3970 C CA . PRO A 1 569 ? -36.382 -5.762 17.018 1.00 34.78 569 PRO A CA 1
ATOM 3971 C C . PRO A 1 569 ? -37.745 -6.429 16.756 1.00 38.40 569 PRO A C 1
ATOM 3972 O O . PRO A 1 569 ? -37.757 -7.600 16.381 1.00 46.13 569 PRO A O 1
ATOM 3976 N N . PHE A 1 570 ? -38.855 -5.713 16.957 1.00 37.78 570 PHE A N 1
ATOM 3977 C CA . PHE A 1 570 ? -40.159 -6.131 16.406 1.00 33.83 570 PHE A CA 1
ATOM 3978 C C . PHE A 1 570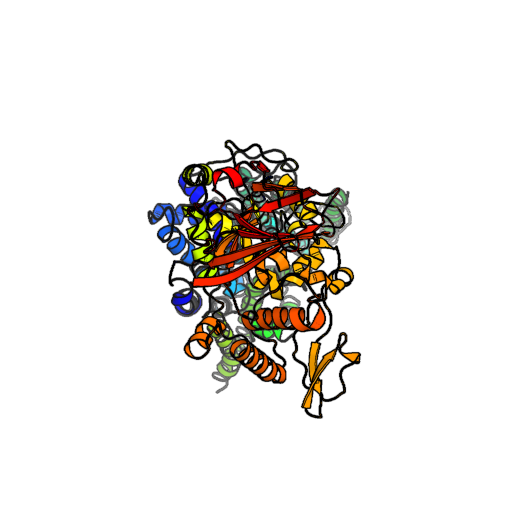 ? -40.332 -5.597 14.995 1.00 38.39 570 PHE A C 1
ATOM 3979 O O . PHE A 1 570 ? -41.425 -5.686 14.442 1.00 46.73 570 PHE A O 1
ATOM 3987 N N . GLN A 1 571 ? -39.262 -5.005 14.452 1.00 40.56 571 GLN A N 1
ATOM 3988 C CA . GLN A 1 571 ? -39.236 -4.386 13.120 1.00 36.74 571 GLN A CA 1
ATOM 3989 C C . GLN A 1 571 ? -40.136 -3.162 12.959 1.00 40.07 571 GLN A C 1
ATOM 3990 O O . GLN A 1 571 ? -40.576 -2.852 11.852 1.00 44.92 571 GLN A O 1
ATOM 3996 N N . ALA A 1 572 ? -40.392 -2.467 14.071 1.00 35.52 572 ALA A N 1
ATOM 3997 C CA . ALA A 1 572 ? -41.020 -1.148 14.037 1.00 31.67 572 ALA A CA 1
ATOM 3998 C C . ALA A 1 572 ? -39.965 -0.068 13.730 1.00 38.34 572 ALA A C 1
ATOM 3999 O O . ALA A 1 572 ? -38.803 -0.206 14.119 1.00 38.14 572 ALA A O 1
ATOM 4001 N N . GLY A 1 573 ? -40.373 1.009 13.053 1.00 39.06 573 GLY A N 1
ATOM 4002 C CA . GLY A 1 573 ? -39.506 2.163 12.858 1.00 40.05 573 GLY A CA 1
ATOM 4003 C C . GLY A 1 573 ? -38.407 2.015 11.807 1.00 41.90 573 GLY A C 1
ATOM 4004 O O . GLY A 1 573 ? -37.489 2.843 11.741 1.00 38.38 573 GLY A O 1
ATOM 4005 N N . ILE A 1 574 ? -38.490 0.975 10.979 1.00 35.81 574 ILE A N 1
ATOM 4006 C CA . ILE A 1 574 ? -37.532 0.818 9.886 1.00 37.43 574 ILE A CA 1
ATOM 4007 C C . ILE A 1 574 ? -37.761 1.854 8.773 1.00 39.49 574 ILE A C 1
ATOM 4008 O O . ILE A 1 574 ? -36.807 2.342 8.168 1.00 38.10 574 ILE A O 1
ATOM 4013 N N . GLY A 1 575 ? -39.025 2.187 8.506 1.00 35.73 575 GLY A N 1
ATOM 4014 C CA . GLY A 1 575 ? -39.363 3.115 7.432 1.00 33.95 575 GLY A CA 1
ATOM 4015 C C . GLY A 1 575 ? -38.920 2.633 6.045 1.00 32.43 575 GLY A C 1
ATOM 4016 O O . GLY A 1 575 ? -38.707 1.440 5.838 1.00 31.30 575 GLY A O 1
ATOM 4017 N N . ASN A 1 576 ? -38.802 3.557 5.092 1.00 31.59 576 ASN A N 1
ATOM 4018 C CA . ASN A 1 576 ? -38.339 3.244 3.727 1.00 40.52 576 ASN A CA 1
ATOM 4019 C C . ASN A 1 576 ? -38.198 4.496 2.874 1.00 42.02 576 ASN A C 1
ATOM 4020 O O . ASN A 1 576 ? -38.728 5.551 3.229 1.00 42.84 576 ASN A O 1
ATOM 4025 N N . LYS A 1 577 ? -37.533 4.371 1.729 1.00 42.47 577 LYS A N 1
ATOM 4026 C CA . LYS A 1 577 ? -37.393 5.518 0.818 1.00 45.98 577 LYS A CA 1
ATOM 4027 C C . LYS A 1 577 ? -38.462 5.582 -0.270 1.00 48.41 577 LYS A C 1
ATOM 4028 O O . LYS A 1 577 ? -38.890 6.667 -0.656 1.00 58.12 577 LYS A O 1
ATOM 4034 N N . TYR A 1 578 ? -38.912 4.427 -0.746 1.00 45.82 578 TYR A N 1
ATOM 4035 C CA . TYR A 1 578 ? -39.885 4.398 -1.847 1.00 46.93 578 TYR A CA 1
ATOM 4036 C C . TYR A 1 578 ? -41.252 5.031 -1.497 1.00 47.81 578 TYR A C 1
ATOM 4037 O O . TYR A 1 578 ? -41.891 5.632 -2.362 1.00 54.51 578 TYR A O 1
ATOM 4046 N N . ASN A 1 579 ? -41.693 4.910 -0.242 1.00 45.73 579 ASN A N 1
ATOM 4047 C CA . ASN A 1 579 ? -42.915 5.601 0.213 1.00 44.23 579 ASN A CA 1
ATOM 4048 C C . ASN A 1 579 ? -42.629 6.761 1.173 1.00 42.14 579 ASN A C 1
ATOM 4049 O O . ASN A 1 579 ? -43.531 7.259 1.854 1.00 42.02 579 ASN A O 1
ATOM 4054 N N . ASN A 1 580 ? -41.364 7.166 1.223 1.00 44.32 580 ASN A N 1
ATOM 4055 C CA . ASN A 1 580 ? -40.900 8.247 2.092 1.00 42.83 580 ASN A CA 1
ATOM 4056 C C . ASN A 1 580 ? -41.382 8.175 3.547 1.00 39.40 580 ASN A C 1
ATOM 4057 O O . ASN A 1 580 ? -41.801 9.174 4.130 1.00 44.69 580 ASN A O 1
ATOM 4062 N N . VAL A 1 581 ? -41.329 6.974 4.118 1.00 40.59 581 VAL A N 1
ATOM 4063 C CA . VAL A 1 581 ? -41.673 6.761 5.522 1.00 38.57 581 VAL A CA 1
ATOM 4064 C C . VAL A 1 581 ? -40.422 6.902 6.367 1.00 34.93 581 VAL A C 1
ATOM 4065 O O . VAL A 1 581 ? -39.530 6.057 6.311 1.00 37.71 581 VAL A O 1
ATOM 4069 N N . PRO A 1 582 ? -40.345 7.994 7.135 1.00 33.76 582 PRO A N 1
ATOM 4070 C CA . PRO A 1 582 ? -39.137 8.202 7.943 1.00 33.70 582 PRO A CA 1
ATOM 4071 C C . PRO A 1 582 ? -38.961 7.073 8.939 1.00 36.69 582 PRO A C 1
ATOM 4072 O O . PRO A 1 582 ? -39.926 6.634 9.593 1.00 38.41 582 PRO A O 1
ATOM 4076 N N . GLY A 1 583 ? -37.725 6.596 9.028 1.00 34.33 583 GLY A N 1
ATOM 4077 C CA . GLY A 1 583 ? -37.383 5.440 9.835 1.00 33.62 583 GLY A CA 1
ATOM 4078 C C . GLY A 1 583 ? -35.897 5.187 9.671 1.00 35.11 583 GLY A C 1
ATOM 4079 O O . GLY A 1 583 ? -35.197 5.959 9.021 1.00 38.50 583 GLY A O 1
ATOM 4080 N N . ALA A 1 584 ? -35.411 4.104 10.259 1.00 29.07 584 ALA A N 1
ATOM 4081 C CA . ALA A 1 584 ? -33.984 3.818 10.254 1.00 30.18 584 ALA A CA 1
ATOM 4082 C C . ALA A 1 584 ? -33.380 3.631 8.854 1.00 32.35 584 ALA A C 1
ATOM 4083 O O . ALA A 1 584 ? -32.296 4.132 8.577 1.00 40.08 584 ALA A O 1
ATOM 4085 N N . SER A 1 585 ? -34.065 2.924 7.966 1.00 28.83 585 SER A N 1
ATOM 4086 C CA . SER A 1 585 ? -33.482 2.634 6.661 1.00 32.34 585 SER A CA 1
ATOM 4087 C C . SER A 1 585 ? -33.413 3.893 5.801 1.00 31.74 585 SER A C 1
ATOM 4088 O O . SER A 1 585 ? -32.494 4.067 5.006 1.00 42.48 585 SER A O 1
ATOM 4091 N N . SER A 1 586 ? -34.372 4.787 5.974 1.00 30.73 586 SER A N 1
ATOM 4092 C CA . SER A 1 586 ? -34.435 5.982 5.131 1.00 34.63 586 SER A CA 1
ATOM 4093 C C . SER A 1 586 ? -33.478 7.037 5.670 1.00 35.58 586 SER A C 1
ATOM 4094 O O . SER A 1 586 ? -33.057 7.944 4.949 1.00 38.05 586 SER A O 1
ATOM 4097 N N . PHE A 1 587 ? -33.126 6.918 6.946 1.00 29.82 587 PHE A N 1
ATOM 4098 C CA . PHE A 1 587 ? -32.111 7.804 7.486 1.00 30.87 587 PHE A CA 1
ATOM 4099 C C . PHE A 1 587 ? -30.719 7.356 6.985 1.00 33.01 587 PHE A C 1
ATOM 4100 O O . PHE A 1 587 ? -30.014 8.123 6.331 1.00 37.33 587 PHE A O 1
ATOM 4108 N N . PHE A 1 588 ? -30.347 6.106 7.244 1.00 31.50 588 PHE A N 1
ATOM 4109 C CA . PHE A 1 588 ? -28.973 5.645 6.958 1.00 34.20 588 PHE A CA 1
ATOM 4110 C C . PHE A 1 588 ? -28.603 5.451 5.494 1.00 40.91 588 PHE A C 1
ATOM 4111 O O . PHE A 1 588 ? -27.415 5.466 5.153 1.00 40.59 588 PHE A O 1
ATOM 4119 N N . THR A 1 589 ? -29.596 5.270 4.626 1.00 37.31 589 THR A N 1
ATOM 4120 C CA . THR A 1 589 ? -29.284 5.147 3.201 1.00 38.40 589 THR A CA 1
ATOM 4121 C C . THR A 1 589 ? -29.581 6.433 2.454 1.00 37.02 589 THR A C 1
ATOM 4122 O O . THR A 1 589 ? -29.588 6.455 1.217 1.00 34.06 589 THR A O 1
ATOM 4126 N N . ALA A 1 590 ? -29.875 7.487 3.208 1.00 35.10 590 ALA A N 1
ATOM 4127 C CA . ALA A 1 590 ? -30.199 8.775 2.610 1.00 34.98 590 ALA A CA 1
ATOM 4128 C C . ALA A 1 590 ? -28.953 9.306 1.910 1.00 39.64 590 ALA A C 1
ATOM 4129 O O . ALA A 1 590 ? -27.845 9.318 2.483 1.00 44.85 590 ALA A O 1
ATOM 4131 N N . GLU A 1 591 ? -29.138 9.754 0.676 1.00 38.00 591 GLU A N 1
ATOM 4132 C CA . GLU A 1 591 ? -28.019 10.120 -0.174 1.00 41.14 591 GLU A CA 1
ATOM 4133 C C . GLU A 1 591 ? -27.634 11.590 -0.129 1.00 40.29 591 GLU A C 1
ATOM 4134 O O . GLU A 1 591 ? -26.726 12.009 -0.842 1.00 46.19 591 GLU A O 1
ATOM 4140 N N . ASN A 1 592 ? -28.306 12.365 0.719 1.00 41.63 592 ASN A N 1
ATOM 4141 C CA . ASN A 1 592 ? -27.853 13.724 1.052 1.00 42.28 592 ASN A CA 1
ATOM 4142 C C . ASN A 1 592 ? -28.294 14.117 2.461 1.00 40.89 592 ASN A C 1
ATOM 4143 O O . ASN A 1 592 ? -29.216 13.519 3.021 1.00 38.12 592 ASN A O 1
ATOM 4148 N N . GLU A 1 593 ? -27.638 15.113 3.043 1.00 45.43 593 GLU A N 1
ATOM 4149 C CA . GLU A 1 593 ? -27.957 15.486 4.416 1.00 44.82 593 GLU A CA 1
ATOM 4150 C C . GLU A 1 593 ? -29.377 16.069 4.563 1.00 52.04 593 GLU A C 1
ATOM 4151 O O . GLU A 1 593 ? -30.030 15.837 5.574 1.00 55.30 593 GLU A O 1
ATOM 4157 N N . SER A 1 594 ? -29.846 16.808 3.555 1.00 49.66 594 SER A N 1
ATOM 4158 C CA . SER A 1 594 ? -31.192 17.398 3.576 1.00 47.82 594 SER A CA 1
ATOM 4159 C C . SER A 1 594 ? -32.294 16.368 3.767 1.00 46.34 594 SER A C 1
ATOM 4160 O O . SER A 1 594 ? -33.190 16.563 4.594 1.00 47.54 594 SER A O 1
ATOM 4163 N N . TYR A 1 595 ? -32.244 15.289 2.987 1.00 42.52 595 TYR A N 1
ATOM 4164 C CA . TYR A 1 595 ? -33.221 14.215 3.122 1.00 41.67 595 TYR A CA 1
ATOM 4165 C C . TYR A 1 595 ? -33.138 13.579 4.512 1.00 47.98 595 TYR A C 1
ATOM 4166 O O . TYR A 1 595 ? -34.162 13.347 5.148 1.00 49.88 595 TYR A O 1
ATOM 4175 N N . ALA A 1 596 ? -31.917 13.304 4.976 1.00 44.10 596 ALA A N 1
ATOM 4176 C CA . ALA A 1 596 ? -31.713 12.769 6.324 1.00 43.05 596 ALA A CA 1
ATOM 4177 C C . ALA A 1 596 ? -32.348 13.660 7.395 1.00 40.41 596 ALA A C 1
ATOM 4178 O O . ALA A 1 596 ? -32.982 13.170 8.345 1.00 38.01 596 ALA A O 1
ATOM 4180 N N . GLU A 1 597 ? -32.153 14.967 7.228 1.00 38.59 597 GLU A N 1
ATOM 4181 C CA . GLU A 1 597 ? -32.697 15.992 8.121 1.00 44.20 597 GLU A CA 1
ATOM 4182 C C . GLU A 1 597 ? -34.233 15.978 8.123 1.00 44.38 597 GLU A C 1
ATOM 4183 O O . GLU A 1 597 ? -34.868 16.168 9.162 1.00 44.97 597 GLU A O 1
ATOM 4189 N N . PHE A 1 598 ? -34.820 15.732 6.956 1.00 42.39 598 PHE A N 1
ATOM 4190 C CA . PHE A 1 598 ? -36.257 15.563 6.853 1.00 41.17 598 PHE A CA 1
ATOM 4191 C C . PHE A 1 598 ? -36.684 14.378 7.715 1.00 41.58 598 PHE A C 1
ATOM 4192 O O . PHE A 1 598 ? -37.604 14.477 8.527 1.00 46.63 598 PHE A O 1
ATOM 4200 N N . VAL A 1 599 ? -36.000 13.255 7.550 1.00 42.79 599 VAL A N 1
ATOM 4201 C CA . VAL A 1 599 ? -36.338 12.058 8.310 1.00 42.55 599 VAL A CA 1
ATOM 4202 C C . VAL A 1 599 ? -36.146 12.270 9.817 1.00 43.93 599 VAL A C 1
ATOM 4203 O O . VAL A 1 599 ? -37.011 11.890 10.628 1.00 41.15 599 VAL A O 1
ATOM 4207 N N . ALA A 1 600 ? -35.023 12.894 10.182 1.00 39.31 600 ALA A N 1
ATOM 4208 C CA . ALA A 1 600 ? -34.666 13.048 11.593 1.00 36.97 600 ALA A CA 1
ATOM 4209 C C . ALA A 1 600 ? -35.616 13.996 12.297 1.00 37.88 600 ALA A C 1
ATOM 4210 O O . ALA A 1 600 ? -35.985 13.771 13.442 1.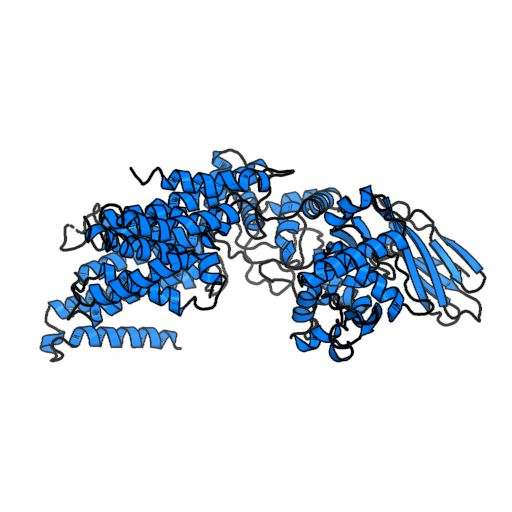00 43.00 600 ALA A O 1
ATOM 4212 N N . GLU A 1 601 ? -35.990 15.068 11.606 1.00 36.05 601 GLU A N 1
ATOM 4213 C CA . GLU A 1 601 ? -36.925 16.037 12.153 1.00 36.22 601 GLU A CA 1
ATOM 4214 C C . GLU A 1 601 ? -38.269 15.382 12.470 1.00 39.12 601 GLU A C 1
ATOM 4215 O O . GLU A 1 601 ? -38.788 15.566 13.562 1.00 46.95 601 GLU A O 1
ATOM 4221 N N . LYS A 1 602 ? -38.805 14.604 11.524 1.00 34.10 602 LYS A N 1
ATOM 4222 C CA . LYS A 1 602 ? -40.057 13.864 11.718 1.00 39.78 602 LYS A CA 1
ATOM 4223 C C . LYS A 1 602 ? -40.050 12.979 12.945 1.00 41.10 602 LYS A C 1
ATOM 4224 O O . LYS A 1 602 ? -41.068 12.850 13.613 1.00 39.73 602 LYS A O 1
ATOM 4230 N N . LEU A 1 603 ? -38.905 12.354 13.221 1.00 41.79 603 LEU A N 1
ATOM 4231 C CA . LEU A 1 603 ? -38.804 11.412 14.333 1.00 41.36 603 LEU A CA 1
ATOM 4232 C C . LEU A 1 603 ? -38.131 12.062 15.523 1.00 41.08 603 LEU A C 1
ATOM 4233 O O . LEU A 1 603 ? -37.841 11.401 16.526 1.00 38.50 603 LEU A O 1
ATOM 4238 N N . ASN A 1 604 ? -37.884 13.364 15.404 1.00 33.47 604 ASN A N 1
ATOM 4239 C CA . ASN A 1 604 ? -37.330 14.126 16.511 1.00 31.23 604 ASN A CA 1
ATOM 4240 C C . ASN A 1 604 ? -36.049 13.480 17.069 1.00 39.35 604 ASN A C 1
ATOM 4241 O O . ASN A 1 604 ? -35.906 13.297 18.291 1.00 38.58 604 ASN A O 1
ATOM 4246 N N . VAL A 1 605 ? -35.115 13.109 16.196 1.00 36.03 605 VAL A N 1
ATOM 4247 C CA . VAL A 1 605 ? -33.925 12.452 16.724 1.00 34.31 605 VAL A CA 1
ATOM 4248 C C . VAL A 1 605 ? -32.909 13.469 17.226 1.00 36.82 605 VAL A C 1
ATOM 4249 O O . VAL A 1 605 ? -32.764 14.555 16.663 1.00 35.42 605 VAL A O 1
ATOM 4253 N N . LYS A 1 606 ? -32.225 13.113 18.305 1.00 36.24 606 LYS A N 1
ATOM 4254 C CA . LYS A 1 606 ? -31.151 13.933 18.821 1.00 37.40 606 LYS A CA 1
ATOM 4255 C C . LYS A 1 606 ? -29.807 13.170 18.823 1.00 39.38 606 LYS A C 1
ATOM 4256 O O . LYS A 1 606 ? -28.729 13.772 18.827 1.00 41.88 606 LYS A O 1
ATOM 4262 N N . TYR A 1 607 ? -29.871 11.846 18.811 1.00 36.04 607 TYR A N 1
ATOM 4263 C CA . TYR A 1 607 ? -28.653 11.037 18.735 1.00 32.94 607 TYR A CA 1
ATOM 4264 C C . TYR A 1 607 ? -28.763 9.946 17.700 1.00 32.75 607 TYR A C 1
ATOM 4265 O O . TYR A 1 607 ? -29.840 9.385 17.473 1.00 35.27 607 TYR A O 1
ATOM 4274 N N . VAL A 1 608 ? -27.630 9.673 17.067 1.00 31.33 608 VAL A N 1
ATOM 4275 C CA . VAL A 1 608 ? -27.500 8.589 16.108 1.00 32.99 608 VAL A CA 1
ATOM 4276 C C . VAL A 1 608 ? -26.480 7.615 16.710 1.00 33.21 608 VAL A C 1
ATOM 4277 O O . VAL A 1 608 ? -25.438 8.042 17.212 1.00 31.77 608 VAL A O 1
ATOM 4281 N N . VAL A 1 609 ? -26.781 6.319 16.681 1.00 27.95 609 VAL A N 1
ATOM 4282 C CA . VAL A 1 609 ? -25.807 5.303 17.071 1.00 24.87 609 VAL A CA 1
ATOM 4283 C C . VAL A 1 609 ? -25.536 4.376 15.887 1.00 34.13 609 VAL A C 1
ATOM 4284 O O . VAL A 1 609 ? -26.461 3.749 15.341 1.00 29.39 609 VAL A O 1
ATOM 4288 N N . SER A 1 610 ? -24.269 4.291 15.484 1.00 33.59 610 SER A N 1
ATOM 4289 C CA . SER A 1 610 ? -23.899 3.523 14.301 1.00 28.70 610 SER A CA 1
ATOM 4290 C C . SER A 1 610 ? -22.779 2.558 14.626 1.00 33.86 610 SER A C 1
ATOM 4291 O O . SER A 1 610 ? -21.829 2.901 15.352 1.00 34.91 610 SER A O 1
ATOM 4294 N N . ASP A 1 611 ? -22.871 1.345 14.089 1.00 33.15 611 ASP A N 1
ATOM 4295 C CA . ASP A 1 611 ? -21.822 0.369 14.367 1.00 33.30 611 ASP A CA 1
ATOM 4296 C C . ASP A 1 611 ? -21.165 -0.195 13.109 1.00 32.56 611 ASP A C 1
ATOM 4297 O O . ASP A 1 611 ? -21.576 0.114 11.993 1.00 32.98 611 ASP A O 1
ATOM 4302 N N . ILE A 1 612 ? -20.128 -1.001 13.289 1.00 27.81 612 ILE A N 1
ATOM 4303 C CA . ILE A 1 612 ? -19.337 -1.401 12.146 1.00 27.42 612 ILE A CA 1
ATOM 4304 C C . ILE A 1 612 ? -20.130 -2.367 11.280 1.00 31.49 612 ILE A C 1
ATOM 4305 O O . ILE A 1 612 ? -19.845 -2.540 10.093 1.00 39.90 612 ILE A O 1
ATOM 4310 N N . GLU A 1 613 ? -21.145 -2.979 11.873 1.00 33.22 613 GLU A N 1
ATOM 4311 C CA . GLU A 1 613 ? -21.965 -3.941 11.148 1.00 36.82 613 GLU A CA 1
ATOM 4312 C C . GLU A 1 613 ? -22.910 -3.215 10.193 1.00 31.45 613 GLU A C 1
ATOM 4313 O O . GLU A 1 613 ? -23.061 -3.606 9.033 1.00 32.67 613 GLU A O 1
ATOM 4319 N N . MET A 1 614 ? -23.545 -2.170 10.709 1.00 27.57 614 MET A N 1
ATOM 4320 C CA . MET A 1 614 ? -24.292 -1.216 9.898 1.00 29.50 614 MET A CA 1
ATOM 4321 C C . MET A 1 614 ? -23.466 -0.675 8.733 1.00 34.33 614 MET A C 1
ATOM 4322 O O . MET A 1 614 ? -23.963 -0.528 7.616 1.00 30.74 614 MET A O 1
ATOM 4327 N N . GLU A 1 615 ? -22.195 -0.391 8.996 1.00 34.20 615 GLU A N 1
ATOM 4328 C CA . GLU A 1 615 ? -21.320 0.137 7.961 1.00 32.76 615 GLU A CA 1
ATOM 4329 C C . GLU A 1 615 ? -21.028 -0.933 6.912 1.00 38.61 615 GLU A C 1
ATOM 4330 O O . GLU A 1 615 ? -20.986 -0.650 5.718 1.00 38.51 615 GLU A O 1
ATOM 4336 N N . THR A 1 616 ? -20.846 -2.169 7.367 1.00 37.24 616 THR A N 1
ATOM 4337 C CA . THR A 1 616 ? -20.416 -3.246 6.490 1.00 34.94 616 THR A CA 1
ATOM 4338 C C . THR A 1 616 ? -21.489 -4.295 6.207 1.00 31.83 616 THR A C 1
ATOM 4339 O O . THR A 1 616 ? -22.292 -4.130 5.302 1.00 35.19 616 THR A O 1
ATOM 4343 N N . GLY A 1 617 ? -21.490 -5.382 6.967 1.00 33.98 617 GLY A N 1
ATOM 4344 C CA . GLY A 1 617 ? -22.304 -6.550 6.646 1.00 31.71 617 GLY A CA 1
ATOM 4345 C C . GLY A 1 617 ? -23.804 -6.316 6.587 1.00 39.45 617 GLY A C 1
ATOM 4346 O O . GLY A 1 617 ? -24.497 -6.877 5.737 1.00 45.99 617 GLY A O 1
ATOM 4347 N N . LYS A 1 618 ? -24.313 -5.483 7.487 1.00 31.00 618 LYS A N 1
ATOM 4348 C CA . LYS A 1 618 ? -25.736 -5.233 7.528 1.00 38.12 618 LYS A CA 1
ATOM 4349 C C . LYS A 1 618 ? -26.151 -4.086 6.614 1.00 40.52 618 LYS A C 1
ATOM 4350 O O . LYS A 1 618 ? -27.343 -3.774 6.542 1.00 34.19 618 LYS A O 1
ATOM 4356 N N . TYR A 1 619 ? -25.196 -3.444 5.936 1.00 38.21 619 TYR A N 1
ATOM 4357 C CA . TYR A 1 619 ? -25.583 -2.292 5.121 1.00 39.72 619 TYR A CA 1
ATOM 4358 C C . TYR A 1 619 ? -26.577 -2.693 4.025 1.00 36.09 619 TYR A C 1
ATOM 4359 O O . TYR A 1 619 ? -27.561 -1.994 3.784 1.00 36.29 619 TYR A O 1
ATOM 4368 N N . TYR A 1 620 ? -26.317 -3.821 3.374 1.00 33.59 620 TYR A N 1
ATOM 4369 C CA . TYR A 1 620 ? -27.182 -4.317 2.308 1.00 35.78 620 TYR A CA 1
ATOM 4370 C C . TYR A 1 620 ? -28.628 -4.457 2.790 1.00 36.47 620 TYR A C 1
ATOM 4371 O O . TYR A 1 620 ? -29.566 -4.048 2.112 1.00 33.87 620 TYR A O 1
ATOM 4380 N N . ALA A 1 621 ? -28.791 -5.039 3.973 1.00 36.34 621 ALA A N 1
ATOM 4381 C CA . ALA A 1 621 ? -30.098 -5.179 4.591 1.00 37.52 621 ALA A CA 1
ATOM 4382 C C . ALA A 1 621 ? -30.814 -3.832 4.743 1.00 40.39 621 ALA A C 1
ATOM 4383 O O . ALA A 1 621 ? -32.038 -3.745 4.549 1.00 42.14 621 ALA A O 1
ATOM 4385 N N . MET A 1 622 ? -30.076 -2.784 5.113 1.00 34.07 622 MET A N 1
ATOM 4386 C CA . MET A 1 622 ? -30.700 -1.462 5.246 1.00 35.41 622 MET A CA 1
ATOM 4387 C C . MET A 1 622 ? -31.151 -0.955 3.875 1.00 39.74 622 MET A C 1
ATOM 4388 O O . MET A 1 622 ? -32.237 -0.376 3.727 1.00 36.54 622 MET A O 1
ATOM 4393 N N . ALA A 1 623 ? -30.307 -1.195 2.874 1.00 35.49 623 ALA A N 1
ATOM 4394 C CA . ALA A 1 623 ? -30.625 -0.822 1.498 1.00 36.69 623 ALA A CA 1
ATOM 4395 C C . ALA A 1 623 ? -31.871 -1.538 1.005 1.00 40.62 623 ALA A C 1
ATOM 4396 O O . ALA A 1 623 ? -32.758 -0.902 0.424 1.00 44.00 623 ALA A O 1
ATOM 4398 N N . VAL A 1 624 ? -31.944 -2.853 1.229 1.00 40.09 624 VAL A N 1
ATOM 4399 C CA . VAL A 1 624 ? -33.123 -3.623 0.815 1.00 43.65 624 VAL A CA 1
ATOM 4400 C C . VAL A 1 624 ? -34.408 -3.048 1.409 1.00 40.27 624 VAL A C 1
ATOM 4401 O O . VAL A 1 624 ? -35.329 -2.729 0.663 1.00 44.53 624 VAL A O 1
ATOM 4405 N N . TRP A 1 625 ? -34.460 -2.874 2.728 1.00 35.61 625 TRP A N 1
ATOM 4406 C CA . TRP A 1 625 ? -35.636 -2.266 3.361 1.00 36.43 625 TRP A CA 1
ATOM 4407 C C . TRP A 1 625 ? -35.958 -0.878 2.791 1.00 43.05 625 TRP A C 1
ATOM 4408 O O . TRP A 1 625 ? -37.126 -0.539 2.575 1.00 41.22 625 TRP A O 1
ATOM 4419 N N . ALA A 1 626 ? -34.915 -0.073 2.573 1.00 36.55 626 ALA A N 1
ATOM 4420 C CA . ALA A 1 626 ? -35.097 1.304 2.116 1.00 40.18 626 ALA A CA 1
ATOM 4421 C C . ALA A 1 626 ? -35.672 1.332 0.708 1.00 41.04 626 ALA A C 1
ATOM 4422 O O . ALA A 1 626 ? -36.534 2.148 0.402 1.00 37.36 626 ALA A O 1
ATOM 4424 N N . GLU A 1 627 ? -35.172 0.437 -0.140 1.00 41.89 627 GLU A N 1
ATOM 4425 C CA . GLU A 1 627 ? -35.492 0.458 -1.564 1.00 50.31 627 GLU A CA 1
ATOM 4426 C C . GLU A 1 627 ? -36.723 -0.360 -1.935 1.00 51.84 627 GLU A C 1
ATOM 4427 O O . GLU A 1 627 ? -37.416 -0.020 -2.887 1.00 50.82 627 GLU A O 1
ATOM 4433 N N . GLY A 1 628 ? -36.981 -1.441 -1.203 1.00 49.79 628 GLY A N 1
ATOM 4434 C CA . GLY A 1 628 ? -38.132 -2.283 -1.482 1.00 49.95 628 GLY A CA 1
ATOM 4435 C C . GLY A 1 628 ? -37.814 -3.660 -2.051 1.00 56.46 628 GLY A C 1
ATOM 4436 O O . GLY A 1 628 ? -38.655 -4.562 -2.010 1.00 61.12 628 GLY A O 1
ATOM 4437 N N . ASP A 1 629 ? -36.612 -3.835 -2.590 1.00 55.26 629 ASP A N 1
ATOM 4438 C CA . ASP A 1 629 ? -36.218 -5.133 -3.132 1.00 59.85 629 ASP A CA 1
ATOM 4439 C C . ASP A 1 629 ? -34.709 -5.307 -3.246 1.00 69.11 629 ASP A C 1
ATOM 4440 O O . ASP A 1 629 ? -33.942 -4.378 -2.985 1.00 74.83 629 ASP A O 1
ATOM 4445 N N . LEU A 1 630 ? -34.291 -6.494 -3.672 1.00 68.13 630 LEU A N 1
ATOM 4446 C CA . LEU A 1 630 ? -32.874 -6.796 -3.795 1.00 63.98 630 LEU A CA 1
ATOM 4447 C C . LEU A 1 630 ? -32.154 -6.108 -4.970 1.00 67.53 630 LEU A C 1
ATOM 4448 O O . LEU A 1 630 ? -31.031 -5.622 -4.792 1.00 75.35 630 LEU A O 1
ATOM 4453 N N . PRO A 1 631 ? -32.776 -6.068 -6.170 1.00 64.53 631 PRO A N 1
ATOM 4454 C CA . PRO A 1 631 ? -32.007 -5.469 -7.276 1.00 64.39 631 PRO A CA 1
ATOM 4455 C C . PRO A 1 631 ? -31.682 -3.978 -7.093 1.00 59.87 631 PRO A C 1
ATOM 4456 O O . PRO A 1 631 ? -30.592 -3.547 -7.455 1.00 58.35 631 PRO A O 1
ATOM 4460 N N . LEU A 1 632 ? -32.599 -3.203 -6.529 1.00 62.45 632 LEU A N 1
ATOM 4461 C CA . LEU A 1 632 ? -32.325 -1.789 -6.276 1.00 63.27 632 LEU A CA 1
ATOM 4462 C C . LEU A 1 632 ? -31.192 -1.594 -5.263 1.00 61.34 632 LEU A C 1
ATOM 4463 O O . LEU A 1 632 ? -30.350 -0.710 -5.425 1.00 66.04 632 LEU A O 1
ATOM 4468 N N . ALA A 1 633 ? -31.155 -2.437 -4.236 1.00 51.00 633 ALA A N 1
ATOM 4469 C CA . ALA A 1 633 ? -30.077 -2.380 -3.253 1.00 50.18 633 ALA A CA 1
ATOM 4470 C C . ALA A 1 633 ? -28.705 -2.640 -3.890 1.00 55.09 633 ALA A C 1
ATOM 4471 O O . ALA A 1 633 ? -27.670 -2.186 -3.379 1.00 55.71 633 ALA A O 1
ATOM 4473 N N . GLU A 1 634 ? -28.694 -3.360 -5.007 1.00 57.24 634 GLU A N 1
ATOM 4474 C CA . GLU A 1 634 ? -27.436 -3.731 -5.642 1.00 43.86 634 GLU A CA 1
ATOM 4475 C C . GLU A 1 634 ? -26.656 -2.553 -6.239 1.00 47.66 634 GLU A C 1
ATOM 4476 O O . GLU A 1 634 ? -25.486 -2.690 -6.594 1.00 60.20 634 GLU A O 1
ATOM 4482 N N . LYS A 1 635 ? -27.299 -1.398 -6.335 1.00 55.48 635 LYS A N 1
ATOM 4483 C CA . LYS A 1 635 ? -26.636 -0.201 -6.830 1.00 48.09 635 LYS A CA 1
ATOM 4484 C C . LYS A 1 635 ? -25.667 0.368 -5.788 1.00 46.21 635 LYS A C 1
ATOM 4485 O O . LYS A 1 635 ? -24.889 1.286 -6.079 1.00 40.56 635 LYS A O 1
ATOM 4491 N N . TYR A 1 636 ? -25.716 -0.159 -4.569 1.00 43.27 636 TYR A N 1
ATOM 4492 C CA . TYR A 1 636 ? -24.775 0.295 -3.548 1.00 47.01 636 TYR A CA 1
ATOM 4493 C C . TYR A 1 636 ? -23.430 -0.462 -3.628 1.00 44.12 636 TYR A C 1
ATOM 4494 O O . TYR A 1 636 ? -22.496 -0.148 -2.902 1.00 39.38 636 TYR A O 1
ATOM 4503 N N . TYR A 1 637 ? -23.330 -1.427 -4.543 1.00 42.00 637 TYR A N 1
ATOM 4504 C CA . TYR A 1 637 ? -22.138 -2.273 -4.649 1.00 38.32 637 TYR A CA 1
ATOM 4505 C C . TYR A 1 637 ? -21.516 -2.329 -6.045 1.00 42.37 637 TYR A C 1
ATOM 4506 O O . TYR A 1 637 ? -22.220 -2.229 -7.051 1.00 45.80 637 TYR A O 1
ATOM 4515 N N . GLY A 1 638 ? -20.185 -2.451 -6.083 1.00 37.84 638 GLY A N 1
ATOM 4516 C CA . GLY A 1 638 ? -19.419 -2.534 -7.319 1.00 25.15 638 GLY A CA 1
ATOM 4517 C C . GLY A 1 638 ? -18.825 -3.919 -7.446 1.00 34.44 638 GLY A C 1
ATOM 4518 O O . GLY A 1 638 ? -19.559 -4.918 -7.340 1.00 35.38 638 GLY A O 1
ATOM 4519 N N . GLY A 1 639 ? -17.505 -4.000 -7.645 1.00 35.53 639 GLY A N 1
ATOM 4520 C CA . GLY A 1 639 ? -16.859 -5.290 -7.834 1.00 30.85 639 GLY A CA 1
ATOM 4521 C C . GLY A 1 639 ? -15.922 -5.758 -6.727 1.00 38.75 639 GLY A C 1
ATOM 4522 O O . GLY A 1 639 ? -16.285 -5.815 -5.545 1.00 40.79 639 GLY A O 1
ATOM 4523 N N . TYR A 1 640 ? -14.702 -6.118 -7.122 1.00 37.56 640 TYR A N 1
ATOM 4524 C CA . TYR A 1 640 ? -13.788 -6.814 -6.232 1.00 32.93 640 TYR A CA 1
ATOM 4525 C C . TYR A 1 640 ? -12.374 -6.412 -6.501 1.00 37.07 640 TYR A C 1
ATOM 4526 O O . TYR A 1 640 ? -12.017 -6.064 -7.645 1.00 41.73 640 TYR A O 1
ATOM 4535 N N . PHE A 1 641 ? -11.565 -6.485 -5.448 1.00 31.32 641 PHE A N 1
ATOM 4536 C CA . PHE A 1 641 ? -10.112 -6.440 -5.593 1.00 33.00 641 PHE A CA 1
ATOM 4537 C C . PHE A 1 641 ? -9.621 -7.860 -5.833 1.00 33.84 641 PHE A C 1
ATOM 4538 O O . PHE A 1 641 ? -10.185 -8.817 -5.292 1.00 36.12 641 PHE A O 1
ATOM 4546 N N . TYR A 1 642 ? -8.566 -7.999 -6.622 1.00 31.09 642 TYR A N 1
ATOM 4547 C CA . TYR A 1 642 ? -7.999 -9.319 -6.906 1.00 36.48 642 TYR A CA 1
ATOM 4548 C C . TYR A 1 642 ? -6.521 -9.248 -7.332 1.00 37.21 642 TYR A C 1
ATOM 4549 O O . TYR A 1 642 ? -6.045 -8.199 -7.789 1.00 34.84 642 TYR A O 1
ATOM 4558 N N . TYR A 1 643 ? -5.824 -10.378 -7.220 1.00 34.58 643 TYR A N 1
ATOM 4559 C CA . TYR A 1 643 ? -4.523 -10.568 -7.867 1.00 36.96 643 TYR A CA 1
ATOM 4560 C C . TYR A 1 643 ? -4.642 -11.518 -9.058 1.00 42.26 643 TYR A C 1
ATOM 4561 O O . TYR A 1 643 ? -5.202 -12.617 -8.945 1.00 36.29 643 TYR A O 1
ATOM 4570 N N . SER A 1 644 ? -4.115 -11.084 -10.200 1.00 43.43 644 SER A N 1
ATOM 4571 C CA . SER A 1 644 ? -4.174 -11.870 -11.426 1.00 42.20 644 SER A CA 1
ATOM 4572 C C . SER A 1 644 ? -3.261 -13.081 -11.288 1.00 45.32 644 SER A C 1
ATOM 4573 O O . SER A 1 644 ? -2.457 -13.154 -10.352 1.00 44.62 644 SER A O 1
ATOM 4576 N N . PRO A 1 645 ? -3.384 -14.051 -12.211 1.00 47.49 645 PRO A N 1
ATOM 4577 C CA . PRO A 1 645 ? -2.442 -15.179 -12.157 1.00 48.48 645 PRO A CA 1
ATOM 4578 C C . PRO A 1 645 ? -0.982 -14.784 -12.433 1.00 52.44 645 PRO A C 1
ATOM 4579 O O . PRO A 1 645 ? -0.098 -15.561 -12.082 1.00 52.74 645 PRO A O 1
ATOM 4583 N N . THR A 1 646 ? -0.749 -13.615 -13.038 1.00 53.29 646 THR A N 1
ATOM 4584 C CA . THR A 1 646 ? 0.600 -13.058 -13.184 1.00 48.96 646 THR A CA 1
ATOM 4585 C C . THR A 1 646 ? 1.000 -12.235 -11.957 1.00 51.76 646 THR A C 1
ATOM 4586 O O . THR A 1 646 ? 2.084 -11.643 -11.910 1.00 56.14 646 THR A O 1
ATOM 4590 N N . GLY A 1 647 ? 0.114 -12.187 -10.967 1.00 47.27 647 GLY A N 1
ATOM 4591 C CA . GLY A 1 647 ? 0.433 -11.537 -9.703 1.00 40.77 647 GLY A CA 1
ATOM 4592 C C . GLY A 1 647 ? 0.258 -10.030 -9.709 1.00 41.55 647 GLY A C 1
ATOM 4593 O O . GLY A 1 647 ? 0.840 -9.347 -8.883 1.00 44.85 647 GLY A O 1
ATOM 4594 N N . THR A 1 648 ? -0.544 -9.507 -10.635 1.00 39.58 648 THR A N 1
ATOM 4595 C CA . THR A 1 648 ? -0.830 -8.081 -10.653 1.00 36.42 648 THR A CA 1
ATOM 4596 C C . THR A 1 648 ? -2.084 -7.775 -9.844 1.00 33.90 648 THR A C 1
ATOM 4597 O O . THR A 1 648 ? -3.088 -8.474 -9.953 1.00 34.26 648 THR A O 1
ATOM 4601 N N . PHE A 1 649 ? -2.004 -6.737 -9.018 1.00 35.83 649 PHE A N 1
ATOM 4602 C CA . PHE A 1 649 ? -3.141 -6.274 -8.238 1.00 32.19 649 PHE A CA 1
ATOM 4603 C C . PHE A 1 649 ? -4.086 -5.482 -9.125 1.00 42.75 649 PHE A C 1
ATOM 4604 O O . PHE A 1 649 ? -3.646 -4.652 -9.936 1.00 44.05 649 PHE A O 1
ATOM 4612 N N . GLY A 1 650 ? -5.387 -5.721 -8.967 1.00 44.58 650 GLY A N 1
ATOM 4613 C CA . GLY A 1 650 ? -6.363 -4.983 -9.735 1.00 32.18 650 GLY A CA 1
ATOM 4614 C C . GLY A 1 650 ? -7.702 -4.857 -9.049 1.00 36.38 650 GLY A C 1
ATOM 4615 O O . GLY A 1 650 ? -7.979 -5.532 -8.043 1.00 37.34 650 GLY A O 1
ATOM 4616 N N . TYR A 1 651 ? -8.528 -3.975 -9.609 1.00 38.73 651 TYR A N 1
ATOM 4617 C CA . TYR A 1 651 ? -9.928 -3.863 -9.254 1.00 41.91 651 TYR A CA 1
ATOM 4618 C C . TYR A 1 651 ? -10.798 -4.098 -10.501 1.00 39.58 651 TYR A C 1
ATOM 4619 O O . TYR A 1 651 ? -10.559 -3.542 -11.572 1.00 36.39 651 TYR A O 1
ATOM 4628 N N . ALA A 1 652 ? -11.821 -4.920 -10.354 1.00 39.72 652 ALA A N 1
ATOM 4629 C CA . ALA A 1 652 ? -12.799 -5.102 -11.424 1.00 37.12 652 ALA A CA 1
ATOM 4630 C C . ALA A 1 652 ? -14.183 -4.716 -10.908 1.00 43.58 652 ALA A C 1
ATOM 4631 O O . ALA A 1 652 ? -14.586 -5.158 -9.834 1.00 40.13 652 ALA A O 1
ATOM 4633 N N . ASN A 1 653 ? -14.911 -3.904 -11.672 1.00 49.14 653 ASN A N 1
ATOM 4634 C CA . ASN A 1 653 ? -16.258 -3.508 -11.277 1.00 55.67 653 ASN A CA 1
ATOM 4635 C C . ASN A 1 653 ? -17.188 -4.693 -11.322 1.00 47.83 653 ASN A C 1
ATOM 4636 O O . ASN A 1 653 ? -18.260 -4.672 -10.739 1.00 46.69 653 ASN A O 1
ATOM 4641 N N . SER A 1 654 ? -16.759 -5.738 -12.013 1.00 45.85 654 SER A N 1
ATOM 4642 C CA . SER A 1 654 ? -17.542 -6.958 -12.121 1.00 46.21 654 SER A CA 1
ATOM 4643 C C . SER A 1 654 ? -16.597 -8.150 -12.083 1.00 45.69 654 SER A C 1
ATOM 4644 O O . SER A 1 654 ? -15.501 -8.091 -12.640 1.00 49.72 654 SER A O 1
ATOM 4647 N N . GLN A 1 655 ? -17.013 -9.238 -11.450 1.00 45.43 655 GLN A N 1
ATOM 4648 C CA . GLN A 1 655 ? -16.204 -10.457 -11.463 1.00 49.99 655 GLN A CA 1
ATOM 4649 C C . GLN A 1 655 ? -15.923 -10.994 -12.877 1.00 51.14 655 GLN A C 1
ATOM 4650 O O . GLN A 1 655 ? -14.998 -11.780 -13.069 1.00 49.44 655 GLN A O 1
ATOM 4656 N N . TRP A 1 656 ? -16.713 -10.577 -13.864 1.00 47.42 656 TRP A N 1
ATOM 4657 C CA . TRP A 1 656 ? -16.555 -11.103 -15.219 1.00 48.37 656 TRP A CA 1
ATOM 4658 C C . TRP A 1 656 ? -15.379 -10.448 -15.917 1.00 49.34 656 TRP A C 1
ATOM 4659 O O . TRP A 1 656 ? -14.991 -10.863 -17.006 1.00 55.64 656 TRP A O 1
ATOM 4670 N N . ASP A 1 657 ? -14.813 -9.423 -15.280 1.00 43.66 657 ASP A N 1
ATOM 4671 C CA . ASP A 1 657 ? -13.612 -8.762 -15.786 1.00 46.38 657 ASP A CA 1
ATOM 4672 C C . ASP A 1 657 ? -12.350 -9.347 -15.158 1.00 49.43 657 ASP A C 1
ATOM 4673 O O . ASP A 1 657 ? -11.234 -8.903 -15.442 1.00 50.72 657 ASP A O 1
ATOM 4678 N N . ILE A 1 658 ? -12.542 -10.340 -14.294 1.00 46.02 658 ILE A N 1
ATOM 4679 C CA . ILE A 1 658 ? -11.455 -10.945 -13.545 1.00 39.68 658 ILE A CA 1
ATOM 4680 C C . ILE A 1 658 ? -10.955 -12.206 -14.263 1.00 42.24 658 ILE A C 1
ATOM 4681 O O . ILE A 1 658 ? -11.719 -13.161 -14.430 1.00 49.85 658 ILE A O 1
ATOM 4686 N N . PRO A 1 659 ? -9.675 -12.199 -14.701 1.00 41.33 659 PRO A N 1
ATOM 4687 C CA . PRO A 1 659 ? -9.102 -13.338 -15.432 1.00 45.62 659 PRO A CA 1
ATOM 4688 C C . PRO A 1 659 ? -9.309 -14.601 -14.624 1.00 48.19 659 PRO A C 1
ATOM 4689 O O . PRO A 1 659 ? -9.201 -14.534 -13.396 1.00 43.88 659 PRO A O 1
ATOM 4693 N N . LEU A 1 660 ? -9.622 -15.712 -15.290 1.00 53.33 660 LEU A N 1
ATOM 4694 C CA . LEU A 1 660 ? -9.718 -17.005 -14.617 1.00 53.41 660 LEU A CA 1
ATOM 4695 C C . LEU A 1 660 ? -8.437 -17.260 -13.816 1.00 52.22 660 LEU A C 1
ATOM 4696 O O . LEU A 1 660 ? -7.364 -16.763 -14.178 1.00 52.25 660 LEU A O 1
ATOM 4701 N N . ASN A 1 661 ? -8.569 -18.017 -12.727 1.00 52.16 661 ASN A N 1
ATOM 4702 C CA . ASN A 1 661 ? -7.447 -18.409 -11.869 1.00 54.39 661 ASN A CA 1
ATOM 4703 C C . ASN A 1 661 ? -6.816 -17.254 -11.079 1.00 54.92 661 ASN A C 1
ATOM 4704 O O . ASN A 1 661 ? -5.662 -17.335 -10.652 1.00 56.39 661 ASN A O 1
ATOM 4709 N N . SER A 1 662 ? -7.574 -16.179 -10.897 1.00 44.60 662 SER A N 1
ATOM 4710 C CA . SER A 1 662 ? -7.118 -15.073 -10.078 1.00 39.19 662 SER A CA 1
ATOM 4711 C C . SER A 1 662 ? -7.358 -15.417 -8.623 1.00 37.45 662 SER A C 1
ATOM 4712 O O . SER A 1 662 ? -8.163 -16.277 -8.311 1.00 38.29 662 SER A O 1
ATOM 4715 N N . ILE A 1 663 ? -6.678 -14.753 -7.709 1.00 41.46 663 ILE A N 1
ATOM 4716 C CA . ILE A 1 663 ? -7.174 -14.822 -6.349 1.00 46.56 663 ILE A CA 1
ATOM 4717 C C . ILE A 1 663 ? -7.981 -13.540 -6.056 1.00 43.17 663 ILE A C 1
ATOM 4718 O O . ILE A 1 663 ? -7.495 -12.420 -6.206 1.00 43.12 663 ILE A O 1
ATOM 4723 N N . ILE A 1 664 ? -9.252 -13.732 -5.720 1.00 41.62 664 ILE A N 1
ATOM 4724 C CA . ILE A 1 664 ? -10.199 -12.632 -5.552 1.00 37.84 664 ILE A CA 1
ATOM 4725 C C . ILE A 1 664 ? -10.522 -12.439 -4.075 1.00 39.66 664 ILE A C 1
ATOM 4726 O O . ILE A 1 664 ? -10.892 -13.394 -3.384 1.00 41.88 664 ILE A O 1
ATOM 4731 N N . ILE A 1 665 ? -10.390 -11.210 -3.584 1.00 36.67 665 ILE A N 1
ATOM 4732 C CA . ILE A 1 665 ? -10.783 -10.942 -2.210 1.00 37.13 665 ILE A CA 1
ATOM 4733 C C . ILE A 1 665 ? -12.309 -10.944 -2.153 1.00 36.08 665 ILE A C 1
ATOM 4734 O O . ILE A 1 665 ? -12.960 -10.048 -2.705 1.00 40.20 665 ILE A O 1
ATOM 4739 N N . PRO A 1 666 ? -12.887 -11.952 -1.467 1.00 38.93 666 PRO A N 1
ATOM 4740 C CA . PRO A 1 666 ? -14.342 -12.170 -1.438 1.00 44.93 666 PRO A CA 1
ATOM 4741 C C . PRO A 1 666 ? -15.002 -11.141 -0.536 1.00 44.79 666 PRO A C 1
ATOM 4742 O O . PRO A 1 666 ? -15.584 -11.468 0.508 1.00 47.58 666 PRO A O 1
ATOM 4746 N N . LEU A 1 667 ? -14.864 -9.886 -0.941 1.00 41.81 667 LEU A N 1
ATOM 4747 C CA . LEU A 1 667 ? -15.515 -8.766 -0.290 1.00 38.88 667 LEU A CA 1
ATOM 4748 C C . LEU A 1 667 ? -15.963 -7.846 -1.407 1.00 35.07 667 LEU A C 1
ATOM 4749 O O . LEU A 1 667 ? -15.141 -7.282 -2.121 1.00 38.75 667 LEU A O 1
ATOM 4754 N N . ARG A 1 668 ? -17.270 -7.705 -1.572 1.00 40.25 668 ARG A N 1
ATOM 4755 C CA . ARG A 1 668 ? -17.800 -6.836 -2.608 1.00 42.42 668 ARG A CA 1
ATOM 4756 C C . ARG A 1 668 ? -17.567 -5.371 -2.218 1.00 41.04 668 ARG A C 1
ATOM 4757 O O . ARG A 1 668 ? -17.967 -4.942 -1.136 1.00 39.08 668 ARG A O 1
ATOM 4765 N N . ILE A 1 669 ? -16.899 -4.620 -3.094 1.00 41.68 669 ILE A N 1
ATOM 4766 C CA . ILE A 1 669 ? -16.585 -3.208 -2.848 1.00 36.27 669 ILE A CA 1
ATOM 4767 C C . ILE A 1 669 ? -17.800 -2.329 -3.100 1.00 42.67 669 ILE A C 1
ATOM 4768 O O . ILE A 1 669 ? -18.491 -2.506 -4.110 1.00 46.81 669 ILE A O 1
ATOM 4773 N N . PRO A 1 670 ? -18.077 -1.383 -2.179 1.00 42.94 670 PRO A N 1
ATOM 4774 C CA . PRO A 1 670 ? -19.239 -0.495 -2.381 1.00 38.14 670 PRO A CA 1
ATOM 4775 C C . PRO A 1 670 ? -19.062 0.369 -3.623 1.00 39.03 670 PRO A C 1
ATOM 4776 O O . PRO A 1 670 ? -17.913 0.642 -4.005 1.00 42.51 670 PRO A O 1
ATOM 4780 N N . SER A 1 671 ? -20.176 0.767 -4.244 1.00 37.10 671 SER A N 1
ATOM 4781 C CA . SER A 1 671 ? -20.174 1.649 -5.419 1.00 38.41 671 SER A CA 1
ATOM 4782 C C . SER A 1 671 ? -19.927 3.075 -4.957 1.00 42.93 671 SER A C 1
ATOM 4783 O O . SER A 1 671 ? -19.841 3.332 -3.749 1.00 45.82 671 SER A O 1
ATOM 4786 N N . GLU A 1 672 ? -19.831 4.007 -5.901 1.00 44.63 672 GLU A N 1
ATOM 4787 C CA . GLU A 1 672 ? -19.696 5.416 -5.547 1.00 47.42 672 GLU A CA 1
ATOM 4788 C C . GLU A 1 672 ? -20.889 5.884 -4.707 1.00 46.12 672 GLU A C 1
ATOM 4789 O O . GLU A 1 672 ? -20.741 6.713 -3.800 1.00 42.53 672 GLU A O 1
ATOM 4795 N N . LEU A 1 673 ? -22.065 5.333 -5.000 1.00 47.25 673 LEU A N 1
ATOM 4796 C CA . LEU A 1 673 ? -23.292 5.704 -4.294 1.00 43.84 673 LEU A CA 1
ATOM 4797 C C . LEU A 1 673 ? -23.187 5.533 -2.778 1.00 43.59 673 LEU A C 1
ATOM 4798 O O . LEU A 1 673 ? -23.530 6.436 -2.016 1.00 44.60 673 LEU A O 1
ATOM 4803 N N . TYR A 1 674 ? -22.711 4.369 -2.354 1.00 42.08 674 TYR A N 1
ATOM 4804 C CA . TYR A 1 674 ? -22.508 4.081 -0.941 1.00 36.15 674 TYR A CA 1
ATOM 4805 C C . TYR A 1 674 ? -21.838 5.250 -0.191 1.00 38.78 674 TYR A C 1
ATOM 4806 O O . TYR A 1 674 ? -22.334 5.702 0.853 1.00 35.10 674 TYR A O 1
ATOM 4815 N N . TYR A 1 675 ? -20.745 5.771 -0.753 1.00 28.52 675 TYR A N 1
ATOM 4816 C CA . TYR A 1 675 ? -19.988 6.821 -0.082 1.00 28.41 675 TYR A CA 1
ATOM 4817 C C . TYR A 1 675 ? -20.742 8.133 0.129 1.00 34.79 675 TYR A C 1
ATOM 4818 O O . TYR A 1 675 ? -20.283 9.014 0.861 1.00 43.30 675 TYR A O 1
ATOM 4827 N N . SER A 1 676 ? -21.917 8.236 -0.482 1.00 34.01 676 SER A N 1
ATOM 4828 C CA . SER A 1 676 ? -22.791 9.390 -0.276 1.00 39.67 676 SER A CA 1
ATOM 4829 C C . SER A 1 676 ? -23.874 9.157 0.778 1.00 37.72 676 SER A C 1
ATOM 4830 O O . SER A 1 676 ? -24.560 10.084 1.186 1.00 42.21 676 SER A O 1
ATOM 4833 N N . THR A 1 677 ? -24.039 7.919 1.210 1.00 28.67 677 THR A N 1
ATOM 4834 C CA . THR A 1 677 ? -25.080 7.628 2.184 1.00 37.62 677 THR A CA 1
ATOM 4835 C C . THR A 1 677 ? -24.687 8.176 3.543 1.00 41.19 677 THR A C 1
ATOM 4836 O O . THR A 1 677 ? -23.486 8.355 3.823 1.00 45.49 677 THR A O 1
ATOM 4840 N N . MET A 1 678 ? -25.695 8.432 4.377 1.00 32.38 678 MET A N 1
ATOM 4841 C CA . MET A 1 678 ? -25.461 8.851 5.754 1.00 34.38 678 MET A CA 1
ATOM 4842 C C . MET A 1 678 ? -24.651 7.817 6.523 1.00 36.55 678 MET A C 1
ATOM 4843 O O . MET A 1 678 ? -23.805 8.172 7.345 1.00 37.40 678 MET A O 1
ATOM 4848 N N . GLU A 1 679 ? -24.914 6.539 6.272 1.00 27.53 679 GLU A N 1
ATOM 4849 C CA . GLU A 1 679 ? -24.183 5.514 7.000 1.00 33.56 679 GLU A CA 1
ATOM 4850 C C . GLU A 1 679 ? -22.692 5.605 6.689 1.00 36.16 679 GLU A C 1
ATOM 4851 O O . GLU A 1 679 ? -21.866 5.450 7.587 1.00 35.31 679 GLU A O 1
ATOM 4857 N N . ALA A 1 680 ? -22.337 5.914 5.443 1.00 34.40 680 ALA A N 1
ATOM 4858 C CA . ALA A 1 680 ? -20.904 6.025 5.112 1.00 36.66 680 ALA A CA 1
ATOM 4859 C C . ALA A 1 680 ? -20.301 7.319 5.632 1.00 37.29 680 ALA A C 1
ATOM 4860 O O . ALA A 1 680 ? -19.157 7.339 6.081 1.00 41.18 680 ALA A O 1
ATOM 4862 N N . LYS A 1 681 ? -21.065 8.404 5.540 1.00 35.91 681 LYS A N 1
ATOM 4863 C CA . LYS A 1 681 ? -20.595 9.706 6.013 1.00 37.38 681 LYS A CA 1
ATOM 4864 C C . LYS A 1 681 ? -20.381 9.683 7.519 1.00 41.27 681 LYS A C 1
ATOM 4865 O O . LYS A 1 681 ? -19.461 10.294 8.035 1.00 39.68 681 LYS A O 1
ATOM 4871 N N . LEU A 1 682 ? -21.250 8.962 8.215 1.00 41.83 682 LEU A N 1
ATOM 4872 C CA . LEU A 1 682 ? -21.176 8.853 9.661 1.00 37.62 682 LEU A CA 1
ATOM 4873 C C . LEU A 1 682 ? -20.076 7.880 10.100 1.00 39.60 682 LEU A C 1
ATOM 4874 O O . LEU A 1 682 ? -19.134 8.250 10.801 1.00 37.14 682 LEU A O 1
ATOM 4879 N N . HIS A 1 683 ? -20.180 6.629 9.678 1.00 36.98 683 HIS A N 1
ATOM 4880 C CA . HIS A 1 683 ? -19.271 5.646 10.218 1.00 35.17 683 HIS A CA 1
ATOM 4881 C C . HIS A 1 683 ? -17.934 5.633 9.506 1.00 37.91 683 HIS A C 1
ATOM 4882 O O . HIS A 1 683 ? -16.902 5.436 10.152 1.00 43.08 683 HIS A O 1
ATOM 4889 N N . LEU A 1 684 ? -17.934 5.842 8.190 1.00 33.73 684 LEU A N 1
ATOM 4890 C CA . LEU A 1 684 ? -16.684 5.724 7.434 1.00 33.63 684 LEU A CA 1
ATOM 4891 C C . LEU A 1 684 ? -15.910 7.036 7.458 1.00 38.04 684 LEU A C 1
ATOM 4892 O O . LEU A 1 684 ? -14.719 7.044 7.735 1.00 37.06 684 LEU A O 1
ATOM 4897 N N . PHE A 1 685 ? -16.592 8.148 7.203 1.00 39.17 685 PHE A N 1
ATOM 4898 C CA . PHE A 1 685 ? -15.935 9.456 7.220 1.00 37.49 685 PHE A CA 1
ATOM 4899 C C . PHE A 1 685 ? -15.992 10.159 8.585 1.00 38.74 685 PHE A C 1
ATOM 4900 O O . PHE A 1 685 ? -15.586 11.321 8.698 1.00 39.58 685 PHE A O 1
ATOM 4908 N N . ASP A 1 686 ? -16.497 9.462 9.608 1.00 37.04 686 ASP A N 1
ATOM 4909 C CA . ASP A 1 686 ? -16.544 10.001 10.969 1.00 33.80 686 ASP A CA 1
ATOM 4910 C C . ASP A 1 686 ? -17.351 11.287 11.047 1.00 33.05 686 ASP A C 1
ATOM 4911 O O . ASP A 1 686 ? -17.123 12.141 11.901 1.00 36.57 686 ASP A O 1
ATOM 4916 N N . GLY A 1 687 ? -18.296 11.412 10.129 1.00 35.66 687 GLY A N 1
ATOM 4917 C CA . GLY A 1 687 ? -19.205 12.537 10.111 1.00 31.46 687 GLY A CA 1
ATOM 4918 C C . GLY A 1 687 ? -18.666 13.724 9.350 1.00 37.38 687 GLY A C 1
ATOM 4919 O O . GLY A 1 687 ? -19.258 14.801 9.383 1.00 43.96 687 GLY A O 1
ATOM 4920 N N . SER A 1 688 ? -17.550 13.541 8.655 1.00 37.64 688 SER A N 1
ATOM 4921 C CA . SER A 1 688 ? -16.952 14.648 7.904 1.00 40.49 688 SER A CA 1
ATOM 4922 C C . SER A 1 688 ? -17.863 15.079 6.752 1.00 44.89 688 SER A C 1
ATOM 4923 O O . SER A 1 688 ? -18.424 14.235 6.044 1.00 47.12 688 SER A O 1
ATOM 4926 N N . GLY A 1 689 ? -18.022 16.387 6.560 1.00 44.87 689 GLY A N 1
ATOM 4927 C CA . GLY A 1 689 ? -18.856 16.883 5.471 1.00 42.70 689 GLY A CA 1
ATOM 4928 C C . GLY A 1 689 ? -20.228 17.337 5.925 1.00 46.49 689 GLY A C 1
ATOM 4929 O O . GLY A 1 689 ? -20.818 18.229 5.314 1.00 49.35 689 GLY A O 1
ATOM 4930 N N . LEU A 1 690 ? -20.721 16.727 7.008 1.00 44.86 690 LEU A N 1
ATOM 4931 C CA . LEU A 1 690 ? -22.066 16.986 7.545 1.00 43.81 690 LEU A CA 1
ATOM 4932 C C . LEU A 1 690 ? -22.159 18.265 8.388 1.00 43.91 690 LEU A C 1
ATOM 4933 O O . LEU A 1 690 ? -21.213 18.624 9.103 1.00 41.29 690 LEU A O 1
ATOM 4938 N N . SER A 1 691 ? -23.314 18.928 8.321 1.00 46.63 691 SER A N 1
ATOM 4939 C CA . SER A 1 691 ? -23.519 20.216 8.986 1.00 45.32 691 SER A CA 1
ATOM 4940 C C . SER A 1 691 ? -24.156 20.102 10.359 1.00 45.55 691 SER A C 1
ATOM 4941 O O . SER A 1 691 ? -23.900 20.929 11.236 1.00 45.66 691 SER A O 1
ATOM 4944 N N . HIS A 1 692 ? -24.980 19.071 10.531 1.00 40.80 692 HIS A N 1
ATOM 4945 C CA . HIS A 1 692 ? -25.882 18.958 11.669 1.00 39.60 692 HIS A CA 1
ATOM 4946 C C . HIS A 1 692 ? -25.590 17.754 12.555 1.00 41.32 692 HIS A C 1
ATOM 4947 O O . HIS A 1 692 ? -26.424 17.366 13.372 1.00 41.68 692 HIS A O 1
ATOM 4954 N N . TYR A 1 693 ? -24.415 17.153 12.392 1.00 39.33 693 TYR A N 1
ATOM 4955 C CA . TYR A 1 693 ? -24.045 15.985 13.197 1.00 35.25 693 TYR A CA 1
ATOM 4956 C C . TYR A 1 693 ? -22.605 16.115 13.645 1.00 37.40 693 TYR A C 1
ATOM 4957 O O . TYR A 1 693 ? -21.767 16.580 12.879 1.00 39.02 693 TYR A O 1
ATOM 4966 N N . ARG A 1 694 ? -22.317 15.716 14.883 1.00 40.98 694 ARG A N 1
ATOM 4967 C CA . ARG A 1 694 ? -20.939 15.712 15.405 1.00 41.65 694 ARG A CA 1
ATOM 4968 C C . ARG A 1 694 ? -20.755 14.404 16.149 1.00 40.31 694 ARG A C 1
ATOM 4969 O O . ARG A 1 694 ? -21.719 13.874 16.717 1.00 38.68 694 ARG A O 1
ATOM 4977 N N . MET A 1 695 ? -19.547 13.858 16.139 1.00 36.25 695 MET A N 1
ATOM 4978 C CA . MET A 1 695 ? -19.292 12.669 16.936 1.00 34.13 695 MET A CA 1
ATOM 4979 C C . MET A 1 695 ? -19.142 13.111 18.390 1.00 34.15 695 MET A C 1
ATOM 4980 O O . MET A 1 695 ? -18.575 14.172 18.663 1.00 34.67 695 MET A O 1
ATOM 4985 N N . ILE A 1 696 ? -19.666 12.324 19.324 1.00 32.24 696 ILE A N 1
ATOM 4986 C CA . ILE A 1 696 ? -19.516 12.677 20.735 1.00 36.45 696 ILE A CA 1
ATOM 4987 C C . ILE A 1 696 ? -18.813 11.599 21.543 1.00 38.35 696 ILE A C 1
ATOM 4988 O O . ILE A 1 696 ? -18.317 11.867 22.646 1.00 41.85 696 ILE A O 1
ATOM 4993 N N . TYR A 1 697 ? -18.776 10.389 20.983 1.00 33.28 697 TYR A N 1
ATOM 4994 C CA . TYR A 1 697 ? -18.200 9.211 21.642 1.00 32.16 697 TYR A CA 1
ATOM 4995 C C . TYR A 1 697 ? -17.978 8.076 20.638 1.00 29.62 697 TYR A C 1
ATOM 4996 O O . TYR A 1 697 ? -18.801 7.872 19.740 1.00 30.29 697 TYR A O 1
ATOM 5005 N N . GLU A 1 698 ? -16.886 7.331 20.790 1.00 34.65 698 GLU A N 1
ATOM 5006 C CA . GLU A 1 698 ? -16.754 6.026 20.122 1.00 37.33 698 GLU A CA 1
ATOM 5007 C C . GLU A 1 698 ? -16.194 4.993 21.095 1.00 36.27 698 GLU A C 1
ATOM 5008 O O . GLU A 1 698 ? -15.509 5.333 22.058 1.00 35.84 698 GLU A O 1
ATOM 5014 N N . SER A 1 699 ? -16.500 3.726 20.841 1.00 34.36 699 SER A N 1
ATOM 5015 C CA . SER A 1 699 ? -15.985 2.628 21.653 1.00 30.55 699 SER A CA 1
ATOM 5016 C C . SER A 1 699 ? -14.601 2.246 21.191 1.00 32.92 699 SER A C 1
ATOM 5017 O O . SER A 1 699 ? -14.060 2.815 20.241 1.00 39.07 699 SER A O 1
ATOM 5020 N N . ASP A 1 700 ? -14.060 1.234 21.854 1.00 35.92 700 ASP A N 1
ATOM 5021 C CA . ASP A 1 700 ? -12.837 0.581 21.445 1.00 42.37 700 ASP A CA 1
ATOM 5022 C C . ASP A 1 700 ? -12.964 -0.057 20.043 1.00 45.09 700 ASP A C 1
ATOM 5023 O O . ASP A 1 700 ? -14.070 -0.172 19.492 1.00 49.61 700 ASP A O 1
ATOM 5028 N N . TYR A 1 701 ? -11.829 -0.466 19.477 1.00 38.65 701 TYR A N 1
ATOM 5029 C CA . TYR A 1 701 ? -11.763 -1.040 18.131 1.00 38.84 701 TYR A CA 1
ATOM 5030 C C . TYR A 1 701 ? -12.434 -2.408 18.058 1.00 33.75 701 TYR A C 1
ATOM 5031 O O . TYR A 1 701 ? -12.624 -3.061 19.092 1.00 32.57 701 TYR A O 1
ATOM 5040 N N . PRO A 1 702 ? -12.791 -2.858 16.837 1.00 34.73 702 PRO A N 1
ATOM 5041 C CA . PRO A 1 702 ? -13.089 -4.294 16.698 1.00 35.04 702 PRO A CA 1
ATOM 5042 C C . PRO A 1 702 ? -11.904 -5.121 17.213 1.00 40.87 702 PRO A C 1
ATOM 5043 O O . PRO A 1 702 ? -10.752 -4.695 17.074 1.00 44.68 702 PRO A O 1
ATOM 5047 N N . ALA A 1 703 ? -12.196 -6.279 17.796 1.00 39.20 703 ALA A N 1
ATOM 5048 C CA . ALA A 1 703 ? -11.199 -7.108 18.465 1.00 37.33 703 ALA A CA 1
ATOM 5049 C C . ALA A 1 703 ? -9.892 -7.346 17.677 1.00 38.88 703 ALA A C 1
ATOM 5050 O O . ALA A 1 703 ? -8.797 -7.193 18.220 1.00 42.17 703 ALA A O 1
ATOM 5052 N N . GLU A 1 704 ? -10.019 -7.735 16.412 1.00 39.11 704 GLU A N 1
ATOM 5053 C CA . GLU A 1 704 ? -8.866 -8.146 15.619 1.00 39.62 704 GLU A CA 1
ATOM 5054 C C . GLU A 1 704 ? -7.883 -7.007 15.431 1.00 39.83 704 GLU A C 1
ATOM 5055 O O . GLU A 1 704 ? -6.673 -7.232 15.403 1.00 46.37 704 GLU A O 1
ATOM 5061 N N . TRP A 1 705 ? -8.394 -5.781 15.340 1.00 39.73 705 TRP A N 1
ATOM 5062 C CA . TRP A 1 705 ? -7.532 -4.614 15.174 1.00 39.64 705 TRP A CA 1
ATOM 5063 C C . TRP A 1 705 ? -6.955 -4.121 16.501 1.00 43.67 705 TRP A C 1
ATOM 5064 O O . TRP A 1 705 ? -5.845 -3.576 16.559 1.00 44.88 705 TRP A O 1
ATOM 5075 N N . LYS A 1 706 ? -7.696 -4.343 17.577 1.00 45.22 706 LYS A N 1
ATOM 5076 C CA . LYS A 1 706 ? -7.169 -4.059 18.905 1.00 44.84 706 LYS A CA 1
ATOM 5077 C C . LYS A 1 706 ? -5.934 -4.941 19.065 1.00 42.60 706 LYS A C 1
ATOM 5078 O O . LYS A 1 706 ? -4.859 -4.493 19.476 1.00 45.12 706 LYS A O 1
ATOM 5084 N N . SER A 1 707 ? -6.097 -6.194 18.663 1.00 31.71 707 SER A N 1
ATOM 5085 C CA . SER A 1 707 ? -5.044 -7.197 18.718 1.00 36.60 707 SER A CA 1
ATOM 5086 C C . SER A 1 707 ? -3.871 -6.888 17.767 1.00 42.14 707 SER A C 1
ATOM 5087 O O . SER A 1 707 ? -2.710 -6.983 18.165 1.00 47.47 707 SER A O 1
ATOM 5090 N N . TYR A 1 708 ? -4.169 -6.492 16.530 1.00 43.13 708 TYR A N 1
ATOM 5091 C CA . TYR A 1 708 ? -3.120 -6.072 15.595 1.00 45.57 708 TYR A CA 1
ATOM 5092 C C . TYR A 1 708 ? -2.270 -4.920 16.126 1.00 45.62 708 TYR A C 1
ATOM 5093 O O . TYR A 1 708 ? -1.079 -4.862 15.862 1.00 41.00 708 TYR A O 1
ATOM 5102 N N . SER A 1 709 ? -2.899 -3.984 16.832 1.00 46.19 709 SER A N 1
ATOM 5103 C CA . SER A 1 709 ? -2.257 -2.701 17.144 1.00 48.33 709 SER A CA 1
ATOM 5104 C C . SER A 1 709 ? -1.031 -2.851 18.038 1.00 44.71 709 SER A C 1
ATOM 5105 O O . SER A 1 709 ? -0.207 -1.947 18.121 1.00 45.72 709 SER A O 1
ATOM 5108 N N . SER A 1 710 ? -0.905 -3.998 18.695 1.00 43.60 710 SER A N 1
ATOM 5109 C CA . SER A 1 710 ? 0.291 -4.280 19.483 1.00 49.03 710 SER A CA 1
ATOM 5110 C C . SER A 1 710 ? 1.523 -4.509 18.596 1.00 53.00 710 SER A C 1
ATOM 5111 O O . SER A 1 710 ? 2.634 -4.548 19.095 1.00 56.90 710 SER A O 1
ATOM 5114 N N . GLN A 1 711 ? 1.328 -4.684 17.290 1.00 51.29 711 GLN A N 1
ATOM 5115 C CA . GLN A 1 711 ? 2.452 -4.732 16.350 1.00 49.42 711 GLN A CA 1
ATOM 5116 C C . GLN A 1 711 ? 2.282 -3.731 15.220 1.00 46.92 711 GLN A C 1
ATOM 5117 O O . GLN A 1 711 ? 3.197 -3.504 14.442 1.00 49.58 711 GLN A O 1
ATOM 5123 N N . VAL A 1 712 ? 1.105 -3.131 15.122 1.00 45.72 712 VAL A N 1
ATOM 5124 C CA . VAL A 1 712 ? 0.830 -2.242 14.009 1.00 43.43 712 VAL A CA 1
ATOM 5125 C C . VAL A 1 712 ? 0.563 -0.867 14.568 1.00 46.03 712 VAL A C 1
ATOM 5126 O O . VAL A 1 712 ? -0.177 -0.724 15.542 1.00 45.53 712 VAL A O 1
ATOM 5130 N N . ASN A 1 713 ? 1.196 0.147 13.987 1.00 45.99 713 ASN A N 1
ATOM 5131 C CA . ASN A 1 713 ? 0.877 1.516 14.354 1.00 45.70 713 ASN A CA 1
ATOM 5132 C C . ASN A 1 713 ? -0.362 1.983 13.569 1.00 51.30 713 ASN A C 1
ATOM 5133 O O . ASN A 1 713 ? -0.312 2.158 12.346 1.00 52.43 713 ASN A O 1
ATOM 5138 N N . LEU A 1 714 ? -1.468 2.198 14.271 1.00 47.10 714 LEU A N 1
ATOM 5139 C CA . LEU A 1 714 ? -2.727 2.510 13.607 1.00 44.82 714 LEU A CA 1
ATOM 5140 C C . LEU A 1 714 ? -2.704 3.878 12.933 1.00 47.90 714 LEU A C 1
ATOM 5141 O O . LEU A 1 714 ? -3.614 4.216 12.183 1.00 46.51 714 LEU A O 1
ATOM 5146 N N . ASN A 1 715 ? -1.651 4.652 13.191 1.00 54.86 715 ASN A N 1
ATOM 5147 C CA . ASN A 1 715 ? -1.481 5.966 12.567 1.00 55.54 715 ASN A CA 1
ATOM 5148 C C . ASN A 1 715 ? -0.692 5.895 11.268 1.00 49.61 715 ASN A C 1
ATOM 5149 O O . ASN A 1 715 ? -0.593 6.881 10.524 1.00 40.64 715 ASN A O 1
ATOM 5154 N N . ASN A 1 716 ? -0.134 4.717 11.011 1.00 44.92 716 ASN A N 1
ATOM 5155 C CA . ASN A 1 716 ? 0.595 4.438 9.789 1.00 34.73 716 ASN A CA 1
ATOM 5156 C C . ASN A 1 716 ? -0.321 3.764 8.765 1.00 39.32 716 ASN A C 1
ATOM 5157 O O . ASN A 1 716 ? -0.593 2.557 8.852 1.00 44.52 716 ASN A O 1
ATOM 5162 N N . GLU A 1 717 ? -0.785 4.540 7.791 1.00 35.25 717 GLU A N 1
ATOM 5163 C CA . GLU A 1 717 ? -1.698 4.044 6.771 1.00 34.12 717 GLU A CA 1
ATOM 5164 C C . GLU A 1 717 ? -1.132 2.868 5.983 1.00 34.78 717 GLU A C 1
ATOM 5165 O O . GLU A 1 717 ? -1.861 1.919 5.658 1.00 38.38 717 GLU A O 1
ATOM 5171 N N . SER A 1 718 ? 0.162 2.916 5.672 1.00 39.07 718 SER A N 1
ATOM 5172 C CA . SER A 1 718 ? 0.760 1.859 4.847 1.00 41.24 718 SER A CA 1
ATOM 5173 C C . SER A 1 718 ? 0.770 0.519 5.580 1.00 40.11 718 SER A C 1
ATOM 5174 O O . SER A 1 718 ? 0.337 -0.512 5.039 1.00 40.92 718 SER A O 1
ATOM 5177 N N . GLN A 1 719 ? 1.241 0.549 6.826 1.00 34.35 719 GLN A N 1
ATOM 5178 C CA . GLN A 1 719 ? 1.286 -0.660 7.656 1.00 35.06 719 GLN A CA 1
ATOM 5179 C C . GLN A 1 719 ? -0.128 -1.191 7.896 1.00 34.63 719 GLN A C 1
ATOM 5180 O O . GLN A 1 719 ? -0.359 -2.397 7.799 1.00 33.96 719 GLN A O 1
ATOM 5186 N N . VAL A 1 720 ? -1.071 -0.291 8.191 1.00 36.75 720 VAL A N 1
ATOM 5187 C CA . VAL A 1 720 ? -2.463 -0.694 8.369 1.00 36.39 720 VAL A CA 1
ATOM 5188 C C . VAL A 1 720 ? -2.952 -1.401 7.104 1.00 38.63 720 VAL A C 1
ATOM 5189 O O . VAL A 1 720 ? -3.421 -2.543 7.161 1.00 34.73 720 VAL A O 1
ATOM 5193 N N . LEU A 1 721 ? -2.804 -0.738 5.961 1.00 31.60 721 LEU A N 1
ATOM 5194 C CA . LEU A 1 721 ? -3.263 -1.300 4.688 1.00 32.97 721 LEU A CA 1
ATOM 5195 C C . LEU A 1 721 ? -2.596 -2.637 4.323 1.00 36.05 721 LEU A C 1
ATOM 5196 O O . LEU A 1 721 ? -3.271 -3.585 3.933 1.00 40.69 721 LEU A O 1
ATOM 5201 N N . GLN A 1 722 ? -1.279 -2.729 4.464 1.00 35.59 722 GLN A N 1
ATOM 5202 C CA . GLN A 1 722 ? -0.596 -3.987 4.158 1.00 35.22 722 GLN A CA 1
ATOM 5203 C C . GLN A 1 722 ? -1.025 -5.124 5.062 1.00 32.28 722 GLN A C 1
ATOM 5204 O O . GLN A 1 722 ? -1.071 -6.274 4.638 1.00 33.25 722 GLN A O 1
ATOM 5210 N N . THR A 1 723 ? -1.321 -4.799 6.317 1.00 30.31 723 THR A N 1
ATOM 5211 C CA . THR A 1 723 ? -1.894 -5.774 7.239 1.00 34.40 723 THR A CA 1
ATOM 5212 C C . THR A 1 723 ? -3.275 -6.249 6.761 1.00 38.40 723 THR A C 1
ATOM 5213 O O . THR A 1 723 ? -3.545 -7.456 6.663 1.00 41.92 723 THR A O 1
ATOM 5217 N N . ALA A 1 724 ? -4.141 -5.289 6.444 1.00 38.34 724 ALA A N 1
ATOM 5218 C CA . ALA A 1 724 ? -5.489 -5.581 5.965 1.00 35.16 724 ALA A CA 1
ATOM 5219 C C . ALA A 1 724 ? -5.499 -6.462 4.693 1.00 34.41 724 ALA A C 1
ATOM 5220 O O . ALA A 1 724 ? -6.160 -7.499 4.655 1.00 33.09 724 ALA A O 1
ATOM 5222 N N . LEU A 1 725 ? -4.767 -6.062 3.659 1.00 34.58 725 LEU A N 1
ATOM 5223 C CA . LEU A 1 725 ? -4.691 -6.874 2.437 1.00 32.62 725 LEU A CA 1
ATOM 5224 C C . LEU A 1 725 ? -4.169 -8.279 2.699 1.00 33.73 725 LEU A C 1
ATOM 5225 O O . LEU A 1 725 ? -4.680 -9.250 2.152 1.00 35.60 725 LEU A O 1
ATOM 5230 N N . TYR A 1 726 ? -3.151 -8.396 3.540 1.00 32.45 726 TYR A N 1
ATOM 5231 C CA . TYR A 1 726 ? -2.631 -9.711 3.886 1.00 30.67 726 TYR A CA 1
ATOM 5232 C C . TYR A 1 726 ? -3.713 -10.579 4.519 1.00 33.33 726 TYR A C 1
ATOM 5233 O O . TYR A 1 726 ? -3.884 -11.739 4.139 1.00 35.35 726 TYR A O 1
ATOM 5242 N N . GLU A 1 727 ? -4.437 -10.024 5.490 1.00 33.45 727 GLU A N 1
ATOM 5243 C CA . GLU A 1 727 ? -5.535 -10.761 6.125 1.00 32.61 727 GLU A CA 1
ATOM 5244 C C . GLU A 1 727 ? -6.559 -11.190 5.081 1.00 32.01 727 GLU A C 1
ATOM 5245 O O . GLU A 1 727 ? -7.061 -12.319 5.104 1.00 36.78 727 GLU A O 1
ATOM 5251 N N . ALA A 1 728 ? -6.851 -10.292 4.146 1.00 29.44 728 ALA A N 1
ATOM 5252 C CA . ALA A 1 728 ? -7.914 -10.552 3.173 1.00 39.34 728 ALA A CA 1
ATOM 5253 C C . ALA A 1 728 ? -7.531 -11.725 2.263 1.00 42.88 728 ALA A C 1
ATOM 5254 O O . ALA A 1 728 ? -8.293 -12.677 2.097 1.00 41.63 728 ALA A O 1
ATOM 5256 N N . VAL A 1 729 ? -6.332 -11.649 1.694 1.00 42.57 729 VAL A N 1
ATOM 5257 C CA . VAL A 1 729 ? -5.857 -12.662 0.768 1.00 42.73 729 VAL A CA 1
ATOM 5258 C C . VAL A 1 729 ? -5.730 -13.980 1.493 1.00 44.60 729 VAL A C 1
ATOM 5259 O O . VAL A 1 729 ? -6.141 -15.022 0.984 1.00 44.16 729 VAL A O 1
ATOM 5263 N N . MET A 1 730 ? -5.158 -13.923 2.691 1.00 46.13 730 MET A N 1
ATOM 5264 C CA . MET A 1 730 ? -5.050 -15.100 3.531 1.00 48.19 730 MET A CA 1
ATOM 5265 C C . MET A 1 730 ? -6.404 -15.793 3.693 1.00 48.31 730 MET A C 1
ATOM 5266 O O . MET A 1 730 ? -6.501 -16.990 3.454 1.00 51.49 730 MET A O 1
ATOM 5271 N N . ARG A 1 731 ? -7.443 -15.045 4.077 1.00 44.66 731 ARG A N 1
ATOM 5272 C CA . ARG A 1 731 ? -8.758 -15.640 4.310 1.00 40.84 731 ARG A CA 1
ATOM 5273 C C . ARG A 1 731 ? -9.433 -16.040 3.005 1.00 41.47 731 ARG A C 1
ATOM 5274 O O . ARG A 1 731 ? -10.238 -16.960 2.967 1.00 45.70 731 ARG A O 1
ATOM 5282 N N . ALA A 1 732 ? -9.070 -15.356 1.930 1.00 44.38 732 ALA A N 1
ATOM 5283 C CA . ALA A 1 732 ? -9.687 -15.565 0.620 1.00 51.00 732 ALA A CA 1
ATOM 5284 C C . ALA A 1 732 ? -9.532 -16.971 0.044 1.00 60.75 732 ALA A C 1
ATOM 5285 O O . ALA A 1 732 ? -10.295 -17.368 -0.834 1.00 68.00 732 ALA A O 1
ATOM 5287 N N . ARG A 1 733 ? -8.541 -17.718 0.513 1.00 68.19 733 ARG A N 1
ATOM 5288 C CA . ARG A 1 733 ? -8.328 -19.071 0.002 1.00 69.82 733 ARG A CA 1
ATOM 5289 C C . ARG A 1 733 ? -9.090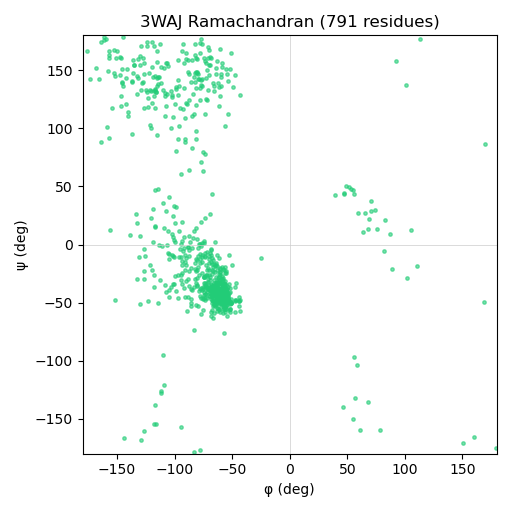 -20.128 0.794 1.00 72.13 733 ARG A C 1
ATOM 5290 O O . ARG A 1 733 ? -9.280 -21.243 0.318 1.00 74.97 733 ARG A O 1
ATOM 5298 N N . TYR A 1 734 ? -9.515 -19.770 2.004 1.00 74.28 734 TYR A N 1
ATOM 5299 C CA . TYR A 1 734 ? -10.501 -20.544 2.746 1.00 66.71 734 TYR A CA 1
ATOM 5300 C C . TYR A 1 734 ? -11.867 -20.106 2.253 1.00 60.85 734 TYR A C 1
ATOM 5301 O O . TYR A 1 734 ? -12.895 -20.501 2.796 1.00 65.74 734 TYR A O 1
ATOM 5310 N N . GLY A 1 735 ? -11.871 -19.253 1.237 1.00 56.53 735 GLY A N 1
ATOM 5311 C CA . GLY A 1 735 ? -13.100 -18.691 0.716 1.00 57.38 735 GLY A CA 1
ATOM 5312 C C . GLY A 1 735 ? -13.877 -17.805 1.682 1.00 61.74 735 GLY A C 1
ATOM 5313 O O . GLY A 1 735 ? -15.016 -17.450 1.379 1.00 69.60 735 GLY A O 1
ATOM 5314 N N . VAL A 1 736 ? -13.288 -17.441 2.826 1.00 55.27 736 VAL A N 1
ATOM 5315 C CA . VAL A 1 736 ? -13.974 -16.552 3.764 1.00 52.89 736 VAL A CA 1
ATOM 5316 C C . VAL A 1 736 ? -13.552 -15.091 3.614 1.00 48.62 736 VAL A C 1
ATOM 5317 O O . VAL A 1 736 ? -12.487 -14.773 3.068 1.00 48.45 736 VAL A O 1
ATOM 5321 N N . SER A 1 737 ? -14.411 -14.204 4.093 1.00 40.89 737 SER A N 1
ATOM 5322 C CA . SER A 1 737 ? -14.234 -12.786 3.861 1.00 45.18 737 SER A CA 1
ATOM 5323 C C . SER A 1 737 ? -13.470 -12.174 5.042 1.00 44.39 737 SER A C 1
ATOM 5324 O O . SER A 1 737 ? -13.295 -12.838 6.075 1.00 46.74 737 SER A O 1
ATOM 5327 N N . PRO A 1 738 ? -12.969 -10.934 4.885 1.00 38.16 738 PRO A N 1
ATOM 5328 C CA . PRO A 1 738 ? -12.153 -10.381 5.981 1.00 36.50 738 PRO A CA 1
ATOM 5329 C C . PRO A 1 738 ? -12.991 -10.026 7.207 1.00 38.13 738 PRO A C 1
ATOM 5330 O O . PRO A 1 738 ? -14.220 -9.867 7.076 1.00 34.54 738 PRO A O 1
ATOM 5334 N N . THR A 1 739 ? -12.337 -9.906 8.371 1.00 31.10 739 THR A N 1
ATOM 5335 C CA . THR A 1 739 ? -12.983 -9.379 9.575 1.00 29.45 739 THR A CA 1
ATOM 5336 C C . THR A 1 739 ? -13.496 -7.977 9.284 1.00 33.32 739 THR A C 1
ATOM 5337 O O . THR A 1 739 ? -12.933 -7.265 8.443 1.00 36.07 739 THR A O 1
ATOM 5341 N N . MET A 1 740 ? -14.538 -7.569 9.995 1.00 40.86 740 MET A N 1
ATOM 5342 C CA . MET A 1 740 ? -15.221 -6.316 9.670 1.00 43.70 740 MET A CA 1
ATOM 5343 C C . MET A 1 740 ? -14.334 -5.071 9.746 1.00 38.31 740 MET A C 1
ATOM 5344 O O . MET A 1 740 ? -14.456 -4.167 8.917 1.00 42.46 740 MET A O 1
ATOM 5349 N N . GLY A 1 741 ? -13.441 -5.030 10.729 1.00 24.39 741 GLY A N 1
ATOM 5350 C CA . GLY A 1 741 ? -12.452 -3.965 10.814 1.00 26.03 741 GLY A CA 1
ATOM 5351 C C . GLY A 1 741 ? -11.590 -3.865 9.564 1.00 28.96 741 GLY A C 1
ATOM 5352 O O . GLY A 1 741 ? -11.306 -2.768 9.050 1.00 26.20 741 GLY A O 1
ATOM 5353 N N . THR A 1 742 ? -11.178 -5.016 9.056 1.00 32.97 742 THR A N 1
ATOM 5354 C CA . THR A 1 742 ? -10.434 -5.049 7.805 1.00 37.39 742 THR A CA 1
ATOM 5355 C C . THR A 1 742 ? -11.330 -4.610 6.638 1.00 31.93 742 THR A C 1
ATOM 5356 O O . THR A 1 742 ? -10.891 -3.888 5.723 1.00 34.29 742 THR A O 1
ATOM 5360 N N . GLN A 1 743 ? -12.590 -5.013 6.671 1.00 33.97 743 GLN A N 1
ATOM 5361 C CA . GLN A 1 743 ? -13.505 -4.598 5.606 1.00 33.06 743 GLN A CA 1
ATOM 5362 C C . GLN A 1 743 ? -13.603 -3.093 5.533 1.00 30.89 743 GLN A C 1
ATOM 5363 O O . GLN A 1 743 ? -13.621 -2.521 4.445 1.00 31.09 743 GLN A O 1
ATOM 5369 N N . GLU A 1 744 ? -13.675 -2.452 6.695 1.00 30.58 744 GLU A N 1
ATOM 5370 C CA . GLU A 1 744 ? -13.762 -0.991 6.745 1.00 34.92 744 GLU A CA 1
ATOM 5371 C C . GLU A 1 744 ? -12.474 -0.358 6.176 1.00 39.62 744 GLU A C 1
ATOM 5372 O O . GLU A 1 744 ? -12.529 0.605 5.397 1.00 35.06 744 GLU A O 1
ATOM 5378 N N . VAL A 1 745 ? -11.323 -0.914 6.566 1.00 30.04 745 VAL A N 1
ATOM 5379 C CA . VAL A 1 745 ? -10.039 -0.468 6.024 1.00 37.19 745 VAL A CA 1
ATOM 5380 C C . VAL A 1 745 ? -10.061 -0.576 4.505 1.00 32.01 745 VAL A C 1
ATOM 5381 O O . VAL A 1 745 ? -9.699 0.363 3.809 1.00 28.59 745 VAL A O 1
ATOM 5385 N N . LEU A 1 746 ? -10.521 -1.710 3.989 1.00 28.57 746 LEU A N 1
ATOM 5386 C CA . LEU A 1 746 ? -10.595 -1.876 2.544 1.00 33.65 746 LEU A CA 1
ATOM 5387 C C . LEU A 1 746 ? -11.609 -0.921 1.873 1.00 35.51 746 LEU A C 1
ATOM 5388 O O . LEU A 1 746 ? -11.348 -0.385 0.790 1.00 38.97 746 LEU A O 1
ATOM 5393 N N . TYR A 1 747 ? -12.755 -0.708 2.512 1.00 32.00 747 TYR A N 1
ATOM 5394 C CA . TYR A 1 747 ? -13.745 0.244 2.016 1.00 27.93 747 TYR A CA 1
ATOM 5395 C C . TYR A 1 747 ? -13.105 1.611 1.837 1.00 30.06 747 TYR A C 1
ATOM 5396 O O . TYR A 1 747 ? -13.316 2.275 0.818 1.00 30.58 747 TYR A O 1
ATOM 5405 N N . LYS A 1 748 ? -12.340 2.031 2.849 1.00 29.95 748 LYS A N 1
ATOM 5406 C CA . LYS A 1 748 ? -11.665 3.328 2.833 1.00 31.89 748 LYS A CA 1
ATOM 5407 C C . LYS A 1 748 ? -10.610 3.381 1.752 1.00 31.88 748 LYS A C 1
ATOM 5408 O O . LYS A 1 748 ? -10.474 4.386 1.046 1.00 35.62 748 LYS A O 1
ATOM 5414 N N . TYR A 1 749 ? -9.848 2.299 1.640 1.00 32.07 749 TYR A N 1
ATOM 5415 C CA . TYR A 1 749 ? -8.847 2.166 0.572 1.00 35.13 749 TYR A CA 1
ATOM 5416 C C . TYR A 1 749 ? -9.499 2.304 -0.806 1.00 36.14 749 TYR A C 1
ATOM 5417 O O . TYR A 1 749 ? -9.064 3.123 -1.612 1.00 38.44 749 TYR A O 1
ATOM 5426 N N . ALA A 1 750 ? -10.554 1.520 -1.050 1.00 35.70 750 ALA A N 1
ATOM 5427 C CA . ALA A 1 750 ? -11.333 1.599 -2.288 1.00 36.48 750 ALA A CA 1
ATOM 5428 C C . ALA A 1 750 ? -11.768 3.025 -2.617 1.00 39.04 750 ALA A C 1
ATOM 5429 O O . ALA A 1 750 ? -11.630 3.482 -3.758 1.00 34.56 750 ALA A O 1
ATOM 5431 N N . TYR A 1 751 ? -12.294 3.726 -1.616 1.00 36.64 751 TYR A N 1
ATOM 5432 C CA . TYR A 1 751 ? -12.721 5.106 -1.823 1.00 39.76 751 TYR A CA 1
ATOM 5433 C C . TYR A 1 751 ? -11.589 5.998 -2.345 1.00 42.83 751 TYR A C 1
ATOM 5434 O O . TYR A 1 751 ? -11.755 6.695 -3.351 1.00 44.09 751 TYR A O 1
ATOM 5443 N N . THR A 1 752 ? -10.444 5.966 -1.664 1.00 43.24 752 THR A N 1
ATOM 5444 C CA . THR A 1 752 ? -9.302 6.806 -2.048 1.00 46.93 752 THR A CA 1
ATOM 5445 C C . THR A 1 752 ? -8.788 6.498 -3.451 1.00 44.15 752 THR A C 1
ATOM 5446 O O . THR A 1 752 ? -8.221 7.359 -4.109 1.00 48.70 752 THR A O 1
ATOM 5450 N N . GLN A 1 753 ? -8.968 5.261 -3.893 1.00 45.04 753 GLN A N 1
ATOM 5451 C CA . GLN A 1 753 ? -8.439 4.820 -5.182 1.00 44.84 753 GLN A CA 1
ATOM 5452 C C . GLN A 1 753 ? -9.416 4.983 -6.342 1.00 46.54 753 GLN A C 1
ATOM 5453 O O . GLN A 1 753 ? -9.005 5.343 -7.438 1.00 47.86 753 GLN A O 1
ATOM 5459 N N . LEU A 1 754 ? -10.702 4.740 -6.095 1.00 40.93 754 LEU A N 1
ATOM 5460 C CA . LEU A 1 754 ? -11.698 4.749 -7.168 1.00 37.24 754 LEU A CA 1
ATOM 5461 C C . LEU A 1 754 ? -12.538 6.026 -7.264 1.00 40.31 754 LEU A C 1
ATOM 5462 O O . LEU A 1 754 ? -12.925 6.429 -8.355 1.00 44.35 754 LEU A O 1
ATOM 5467 N N . TYR A 1 755 ? -12.830 6.652 -6.127 1.00 39.22 755 TYR A N 1
ATOM 5468 C CA . TYR A 1 755 ? -13.922 7.618 -6.065 1.00 40.62 755 TYR A CA 1
ATOM 5469 C C . TYR A 1 755 ? -13.540 8.986 -5.516 1.00 45.90 755 TYR A C 1
ATOM 5470 O O . TYR A 1 755 ? -14.167 9.984 -5.863 1.00 57.87 755 TYR A O 1
ATOM 5479 N N . GLU A 1 756 ? -12.548 9.035 -4.636 1.00 48.08 756 GLU A N 1
ATOM 5480 C CA . GLU A 1 756 ? -12.087 10.320 -4.110 1.00 53.62 756 GLU A CA 1
ATOM 5481 C C . GLU A 1 756 ? -11.729 11.286 -5.246 1.00 54.57 756 GLU A C 1
ATOM 5482 O O . GLU A 1 756 ? -10.774 11.061 -5.995 1.00 55.72 756 GLU A O 1
ATOM 5488 N N . LYS A 1 757 ? -12.519 12.345 -5.381 1.00 61.22 757 LYS A N 1
ATOM 5489 C CA . LYS A 1 757 ? -12.308 13.332 -6.432 1.00 70.57 757 LYS A CA 1
ATOM 5490 C C . LYS A 1 757 ? -11.165 14.255 -6.039 1.00 85.46 757 LYS A C 1
ATOM 5491 O O . LYS A 1 757 ? -10.664 14.175 -4.915 1.00 90.60 757 LYS A O 1
ATOM 5497 N N . LYS A 1 758 ? -10.761 15.122 -6.966 1.00 92.86 758 LYS A N 1
ATOM 5498 C CA . LYS A 1 758 ? -9.671 16.076 -6.747 1.00 97.22 758 LYS A CA 1
ATOM 5499 C C . LYS A 1 758 ? -9.744 16.769 -5.382 1.00 98.04 758 LYS A C 1
ATOM 5500 O O . LYS A 1 758 ? -8.771 16.760 -4.624 1.00 100.22 758 LYS A O 1
ATOM 5506 N N . MET A 1 759 ? -10.897 17.356 -5.068 1.00 93.84 759 MET A N 1
ATOM 5507 C CA . MET A 1 759 ? -11.061 18.072 -3.805 1.00 93.51 759 MET A CA 1
ATOM 5508 C C . MET A 1 759 ? -12.154 17.486 -2.913 1.00 93.89 759 MET A C 1
ATOM 5509 O O . MET A 1 759 ? -12.775 18.211 -2.132 1.00 91.80 759 MET A O 1
ATOM 5514 N N . GLY A 1 760 ? -12.369 16.174 -3.020 1.00 94.55 760 GLY A N 1
ATOM 5515 C CA . GLY A 1 760 ? -13.383 15.486 -2.233 1.00 63.39 760 GLY A CA 1
ATOM 5516 C C . GLY A 1 760 ? -13.000 15.255 -0.774 1.00 59.63 760 GLY A C 1
ATOM 5517 O O . GLY A 1 760 ? -11.862 15.509 -0.366 1.00 65.01 760 GLY A O 1
ATOM 5518 N N . ILE A 1 761 ? -13.957 14.771 0.013 1.00 71.87 761 ILE A N 1
ATOM 5519 C CA . ILE A 1 761 ? -13.748 14.497 1.433 1.00 56.91 761 ILE A CA 1
ATOM 5520 C C . ILE A 1 761 ? -12.656 13.441 1.636 1.00 49.43 761 ILE A C 1
ATOM 5521 O O . ILE A 1 761 ? -12.790 12.310 1.165 1.00 48.88 761 ILE A O 1
ATOM 5526 N N . PRO A 1 762 ? -11.561 13.801 2.333 1.00 44.12 762 PRO A N 1
ATOM 5527 C CA . PRO A 1 762 ? -10.502 12.791 2.509 1.00 43.82 762 PRO A CA 1
ATOM 5528 C C . PRO A 1 762 ? -10.805 11.909 3.695 1.00 46.07 762 PRO A C 1
ATOM 5529 O O . PRO A 1 762 ? -11.571 12.336 4.563 1.00 50.58 762 PRO A O 1
ATOM 5533 N N . VAL A 1 763 ? -10.211 10.714 3.731 1.00 41.63 763 VAL A N 1
ATOM 5534 C CA . VAL A 1 763 ? -10.382 9.792 4.843 1.00 41.14 763 VAL A CA 1
ATOM 5535 C C . VAL A 1 763 ? -9.071 9.034 5.082 1.00 50.56 763 VAL A C 1
ATOM 5536 O O . VAL A 1 763 ? -8.419 8.590 4.134 1.00 49.94 763 VAL A O 1
ATOM 5540 N N . LYS A 1 764 ? -8.665 8.890 6.340 1.00 53.79 764 LYS A N 1
ATOM 5541 C CA . LYS A 1 764 ? -7.447 8.135 6.604 1.00 49.81 764 LYS A CA 1
ATOM 5542 C C . LYS A 1 764 ? -7.715 6.640 6.530 1.00 49.37 764 LYS A C 1
ATOM 5543 O O . LYS A 1 764 ? -8.788 6.166 6.932 1.00 43.84 764 LYS A O 1
ATOM 5549 N N . ILE A 1 765 ? -6.741 5.906 5.992 1.00 47.99 765 ILE A N 1
ATOM 5550 C CA . ILE A 1 765 ? -6.835 4.453 5.919 1.00 40.59 765 ILE A CA 1
ATOM 5551 C C . ILE A 1 765 ? -6.435 3.882 7.282 1.00 39.56 765 ILE A C 1
ATOM 5552 O O . ILE A 1 765 ? -5.253 3.763 7.596 1.00 44.82 765 ILE A O 1
ATOM 5557 N N . ALA A 1 766 ? -7.447 3.574 8.095 1.00 37.00 766 ALA A N 1
ATOM 5558 C CA . ALA A 1 766 ? -7.275 3.186 9.497 1.00 32.41 766 ALA A CA 1
ATOM 5559 C C . ALA A 1 766 ? -8.575 2.632 10.055 1.00 35.73 766 ALA A C 1
ATOM 5560 O O . ALA A 1 766 ? -9.657 3.021 9.603 1.00 39.27 766 ALA A O 1
ATOM 5562 N N . PRO A 1 767 ? -8.478 1.739 11.058 1.00 28.62 767 PRO A N 1
ATOM 5563 C CA . PRO A 1 767 ? -9.722 1.250 11.648 1.00 25.88 767 PRO A CA 1
ATOM 5564 C C . PRO A 1 767 ? -10.272 2.309 12.608 1.00 33.07 767 PRO A C 1
ATOM 5565 O O . PRO A 1 767 ? -9.693 3.384 12.703 1.00 33.08 767 PRO A O 1
ATOM 5569 N N . SER A 1 768 ? -11.369 2.015 13.298 1.00 35.46 768 SER A N 1
ATOM 5570 C CA . SER A 1 768 ? -12.049 3.006 14.131 1.00 34.79 768 SER A CA 1
ATOM 5571 C C . SER A 1 768 ? -12.934 2.249 15.115 1.00 36.39 768 SER A C 1
ATOM 5572 O O . SER A 1 768 ? -13.000 1.006 15.082 1.00 32.07 768 SER A O 1
ATOM 5575 N N . GLY A 1 769 ? -13.623 2.984 15.981 1.00 37.33 769 GLY A N 1
ATOM 5576 C CA . GLY A 1 769 ? -14.441 2.346 16.999 1.00 34.41 769 GLY A CA 1
ATOM 5577 C C . GLY A 1 769 ? -15.569 1.513 16.407 1.00 33.01 769 GLY A C 1
ATOM 5578 O O . GLY A 1 769 ? -16.237 1.923 15.429 1.00 34.68 769 GLY A O 1
ATOM 5579 N N . TYR A 1 770 ? -15.790 0.349 17.015 1.00 30.00 770 TYR A N 1
ATOM 5580 C CA . TYR A 1 770 ? -16.898 -0.542 16.652 1.00 35.54 770 TYR A CA 1
ATOM 5581 C C . TYR A 1 770 ? -18.237 0.202 16.718 1.00 36.28 770 TYR A C 1
ATOM 5582 O O . TYR A 1 770 ? -19.065 0.100 15.807 1.00 37.88 770 TYR A O 1
ATOM 5591 N N . VAL A 1 771 ? -18.442 0.940 17.806 1.00 29.30 771 VAL A N 1
ATOM 5592 C CA . VAL A 1 771 ? -19.673 1.702 17.996 1.00 31.90 771 VAL A CA 1
ATOM 5593 C C . VAL A 1 771 ? -19.356 3.187 18.050 1.00 31.10 771 VAL A C 1
ATOM 5594 O O . VAL A 1 771 ? -18.423 3.593 18.735 1.00 38.17 771 VAL A O 1
ATOM 5598 N N . LYS A 1 772 ? -20.124 3.990 17.317 1.00 34.52 772 LYS A N 1
ATOM 5599 C CA . LYS A 1 772 ? -19.964 5.445 17.333 1.00 37.57 772 LYS A CA 1
ATOM 5600 C C . LYS A 1 772 ? -21.292 6.133 17.632 1.00 35.32 772 LYS A C 1
ATOM 5601 O O . LYS A 1 772 ? -22.335 5.709 17.146 1.00 32.52 772 LYS A O 1
ATOM 5607 N N . ILE A 1 773 ? -21.241 7.188 18.437 1.00 29.00 773 ILE A N 1
ATOM 5608 C CA . ILE A 1 773 ? -22.430 7.961 18.764 1.00 30.25 773 ILE A CA 1
ATOM 5609 C C . ILE A 1 773 ? -22.299 9.391 18.240 1.00 30.22 773 ILE A C 1
ATOM 5610 O O . ILE A 1 773 ? -21.291 10.061 18.458 1.00 39.42 773 ILE A O 1
ATOM 5615 N N . PHE A 1 774 ? -23.327 9.866 17.559 1.00 31.08 774 PHE A N 1
ATOM 5616 C CA . PHE A 1 774 ? -23.343 11.234 17.072 1.00 28.60 774 PHE A CA 1
ATOM 5617 C C . PHE A 1 774 ? -24.520 12.004 17.678 1.00 36.23 774 PHE A C 1
ATOM 5618 O O . PHE A 1 774 ? -25.549 11.413 18.032 1.00 37.08 774 PHE A O 1
ATOM 5626 N N . GLU A 1 775 ? -24.369 13.322 17.788 1.00 37.60 775 GLU A N 1
ATOM 5627 C CA . GLU A 1 775 ? -25.455 14.183 18.233 1.00 38.18 775 GLU A CA 1
ATOM 5628 C C . GLU A 1 775 ? -25.972 15.006 17.068 1.00 40.63 775 GLU A C 1
ATOM 5629 O O . GLU A 1 775 ? -25.191 15.633 16.338 1.00 39.07 775 GLU A O 1
ATOM 5635 N N . ARG A 1 776 ? -27.290 15.006 16.892 1.00 38.50 776 ARG A N 1
ATOM 5636 C CA . ARG A 1 776 ? -27.902 15.880 15.900 1.00 39.33 776 ARG A CA 1
ATOM 5637 C C . ARG A 1 776 ? -28.028 17.274 16.511 1.00 44.36 776 ARG A C 1
ATOM 5638 O O . ARG A 1 776 ? -28.456 17.439 17.655 1.00 50.57 776 ARG A O 1
ATOM 5646 N N . VAL A 1 777 ? -27.663 18.279 15.730 1.00 38.93 777 VAL A N 1
ATOM 5647 C CA . VAL A 1 777 ? -27.362 19.594 16.259 1.00 36.85 777 VAL A CA 1
ATOM 5648 C C . VAL A 1 777 ? -27.773 20.640 15.225 1.00 41.58 777 VAL A C 1
ATOM 5649 O O . VAL A 1 777 ? -27.677 20.382 14.021 1.00 45.10 777 VAL A O 1
ATOM 5653 N N . LYS A 1 778 ? -28.237 21.806 15.675 1.00 44.56 778 LYS A N 1
ATOM 5654 C CA . LYS A 1 778 ? -28.592 22.882 14.743 1.00 49.28 778 LYS A CA 1
ATOM 5655 C C . LYS A 1 778 ? -27.375 23.315 13.932 1.00 54.05 778 LYS A C 1
ATOM 5656 O O . LYS A 1 778 ? -27.407 23.296 12.702 1.00 59.76 778 LYS A O 1
ATOM 5662 N N . GLY A 1 779 ? -26.307 23.694 14.633 1.00 54.19 779 GLY A N 1
ATOM 5663 C CA . GLY A 1 779 ? -25.054 24.088 14.007 1.00 51.29 779 GLY A CA 1
ATOM 5664 C C . GLY A 1 779 ? -24.895 25.600 13.961 1.00 57.97 779 GLY A C 1
ATOM 5665 O O . GLY A 1 779 ? -25.855 26.316 13.657 1.00 56.72 779 GLY A O 1
ATOM 5666 N N . ALA A 1 780 ? -23.689 26.087 14.261 1.00 56.44 780 ALA A N 1
ATOM 5667 C CA . ALA A 1 780 ? -23.390 27.520 14.196 1.00 57.53 780 ALA A CA 1
ATOM 5668 C C . ALA A 1 780 ? -23.298 27.983 12.751 1.00 62.17 780 ALA A C 1
ATOM 5669 O O . ALA A 1 780 ? -22.519 27.433 11.969 1.00 64.49 780 ALA A O 1
ATOM 5671 N N . VAL A 1 781 ? -24.079 28.997 12.394 1.00 62.31 781 VAL A N 1
ATOM 5672 C CA . VAL A 1 781 ? -24.040 29.503 11.029 1.00 59.54 781 VAL A CA 1
ATOM 5673 C C . VAL A 1 781 ? -22.908 30.519 10.873 1.00 62.36 781 VAL A C 1
ATOM 5674 O O . VAL A 1 781 ? -22.954 31.604 11.443 1.00 67.32 781 VAL A O 1
ATOM 5678 N N . VAL A 1 782 ? -21.877 30.145 10.121 1.00 63.73 782 VAL A N 1
ATOM 5679 C CA . VAL A 1 782 ? -20.799 31.074 9.784 1.00 68.11 782 VAL A CA 1
ATOM 5680 C C . VAL A 1 782 ? -20.993 31.558 8.348 1.00 71.21 782 VAL A C 1
ATOM 5681 O O . VAL A 1 782 ? -21.137 30.752 7.418 1.00 71.33 782 VAL A O 1
ATOM 5685 N N . THR A 1 783 ? -21.006 32.877 8.174 1.00 71.86 783 THR A N 1
ATOM 5686 C CA . THR A 1 783 ? -21.290 33.470 6.874 1.00 74.95 783 THR A CA 1
ATOM 5687 C C . THR A 1 783 ? -20.565 34.798 6.717 1.00 84.73 783 THR A C 1
ATOM 5688 O O . THR A 1 783 ? -20.057 35.367 7.690 1.00 88.28 783 THR A O 1
ATOM 5692 N N . GLY A 1 784 ? -20.523 35.298 5.490 1.00 86.73 784 GLY A N 1
ATOM 5693 C CA . GLY A 1 784 ? -19.835 36.543 5.219 1.00 88.29 784 GLY A CA 1
ATOM 5694 C C . GLY A 1 784 ? -19.488 36.679 3.752 1.00 90.75 784 GLY A C 1
ATOM 5695 O O . GLY A 1 784 ? -19.999 35.939 2.913 1.00 89.79 784 GLY A O 1
ATOM 5696 N N . LYS A 1 785 ? -18.605 37.621 3.441 1.00 93.07 785 LYS A N 1
ATOM 5697 C CA . LYS A 1 785 ? -18.306 37.932 2.052 1.00 89.09 785 LYS A CA 1
ATOM 5698 C C . LYS A 1 785 ? -16.923 37.481 1.607 1.00 82.92 785 LYS A C 1
ATOM 5699 O O . LYS A 1 785 ? -15.984 37.385 2.402 1.00 76.42 785 LYS A O 1
ATOM 5705 N N . VAL A 1 786 ? -16.815 37.203 0.315 1.00 84.67 786 VAL A N 1
ATOM 5706 C CA . VAL A 1 786 ? -15.552 36.802 -0.274 1.00 90.75 786 VAL A CA 1
ATOM 5707 C C . VAL A 1 786 ? -15.101 37.845 -1.297 1.00 97.49 786 VAL A C 1
ATOM 5708 O O . VAL A 1 786 ? -15.485 39.012 -1.208 1.00 97.21 786 VAL A O 1
ATOM 5712 N N . SER A 1 787 ? -14.295 37.417 -2.266 1.00 103.58 787 SER A N 1
ATOM 5713 C CA . SER A 1 787 ? -13.743 38.321 -3.273 1.00 110.52 787 SER A CA 1
ATOM 5714 C C . SER A 1 787 ? -13.297 37.569 -4.527 1.00 117.07 787 SER A C 1
ATOM 5715 O O . SER A 1 787 ? -12.224 36.966 -4.528 1.00 122.88 787 SER A O 1
ATOM 5718 N N . ALA A 1 788 ? -14.115 37.608 -5.583 1.00 116.68 788 ALA A N 1
ATOM 5719 C CA . ALA A 1 788 ? -13.856 36.864 -6.822 1.00 114.08 788 ALA A CA 1
ATOM 5720 C C . ALA A 1 788 ? -12.418 37.063 -7.294 1.00 115.16 788 ALA A C 1
ATOM 5721 O O . ALA A 1 788 ? -11.859 38.142 -7.100 1.00 118.70 788 ALA A O 1
ATOM 5723 N N . ASN A 1 789 ? -11.808 36.046 -7.906 1.00 113.36 789 ASN A N 1
ATOM 5724 C CA . ASN A 1 789 ? -12.457 34.782 -8.255 1.00 112.61 789 ASN A CA 1
ATOM 5725 C C . ASN A 1 789 ? -12.349 33.704 -7.173 1.00 106.00 789 ASN A C 1
ATOM 5726 O O . ASN A 1 789 ? -11.392 32.925 -7.144 1.00 105.48 789 ASN A O 1
ATOM 5731 N N . VAL A 1 790 ? -13.340 33.677 -6.286 1.00 100.99 790 VAL A N 1
ATOM 5732 C CA . VAL A 1 790 ? -13.507 32.597 -5.317 1.00 94.40 790 VAL A CA 1
ATOM 5733 C C . VAL A 1 790 ? -14.892 31.990 -5.502 1.00 86.56 790 VAL A C 1
ATOM 5734 O O . VAL A 1 790 ? -15.911 32.663 -5.349 1.00 85.26 790 VAL A O 1
ATOM 5738 N N . THR A 1 791 ? -14.923 30.714 -5.850 1.00 83.38 791 THR A N 1
ATOM 5739 C CA . THR A 1 791 ? -16.185 30.036 -6.100 1.00 85.02 791 THR A CA 1
ATOM 5740 C C . THR A 1 791 ? -16.570 29.096 -4.955 1.00 84.34 791 THR A C 1
ATOM 5741 O O . THR A 1 791 ? -17.707 28.620 -4.886 1.00 80.70 791 THR A O 1
ATOM 5745 N N . GLU A 1 792 ? -15.618 28.837 -4.059 1.00 86.80 792 GLU A N 1
ATOM 5746 C CA . GLU A 1 792 ? -15.891 28.016 -2.882 1.00 89.11 792 GLU A CA 1
ATOM 5747 C C . GLU A 1 792 ? -15.021 28.293 -1.654 1.00 84.18 792 GLU A C 1
ATOM 5748 O O . GLU A 1 792 ? -13.847 28.666 -1.765 1.00 83.43 792 GLU A O 1
ATOM 5754 N N . VAL A 1 793 ? -15.632 28.099 -0.486 1.00 77.88 793 VAL A N 1
ATOM 5755 C CA . VAL A 1 793 ? -14.977 28.275 0.807 1.00 74.28 793 VAL A CA 1
ATOM 5756 C C . VAL A 1 793 ? -14.925 26.930 1.537 1.00 66.14 793 VAL A C 1
ATOM 5757 O O . VAL A 1 793 ? -15.940 26.230 1.628 1.00 63.58 793 VAL A O 1
ATOM 5761 N N . SER A 1 794 ? -13.755 26.554 2.050 1.00 61.07 794 SER A N 1
ATOM 5762 C CA . SER A 1 794 ? -13.635 25.271 2.750 1.00 57.96 794 SER A CA 1
ATOM 5763 C C . SER A 1 794 ? -13.330 25.461 4.230 1.00 60.33 794 SER A C 1
ATOM 5764 O O . SER A 1 794 ? -12.598 26.376 4.607 1.00 66.68 794 SER A O 1
ATOM 5767 N N . VAL A 1 795 ? -13.895 24.592 5.065 1.00 60.81 795 VAL A N 1
ATOM 5768 C CA . VAL A 1 795 ? -13.590 24.594 6.495 1.00 64.07 795 VAL A CA 1
ATOM 5769 C C . VAL A 1 795 ? -12.919 23.277 6.903 1.00 63.00 795 VAL A C 1
ATOM 5770 O O . VAL A 1 795 ? -13.241 22.206 6.379 1.00 64.13 795 VAL A O 1
ATOM 5774 N N . ASN A 1 796 ? -11.998 23.370 7.858 1.00 66.23 796 ASN A N 1
ATOM 5775 C CA . ASN A 1 796 ? -11.155 22.251 8.258 1.00 64.59 796 ASN A CA 1
ATOM 5776 C C . ASN A 1 796 ? -10.866 22.316 9.760 1.00 60.69 796 ASN A C 1
ATOM 5777 O O . ASN A 1 796 ? -10.658 23.398 10.311 1.00 63.90 796 ASN A O 1
ATOM 5782 N N . ALA A 1 797 ? -10.881 21.163 10.421 1.00 55.40 797 ALA A N 1
ATOM 5783 C CA . ALA A 1 797 ? -10.589 21.070 11.854 1.00 47.99 797 ALA A CA 1
ATOM 5784 C C . ALA A 1 797 ? -10.153 19.651 12.201 1.00 47.39 797 ALA A C 1
ATOM 5785 O O . ALA A 1 797 ? -10.582 18.683 11.571 1.00 48.88 797 ALA A O 1
ATOM 5787 N N . THR A 1 798 ? -9.297 19.514 13.203 1.00 48.93 798 THR A N 1
ATOM 5788 C CA . THR A 1 798 ? -8.875 18.177 13.613 1.00 48.69 798 THR A CA 1
ATOM 5789 C C . THR A 1 798 ? -9.687 17.746 14.836 1.00 48.36 798 THR A C 1
ATOM 5790 O O . THR A 1 798 ? -9.869 18.526 15.781 1.00 52.43 798 THR A O 1
ATOM 5794 N N . ILE A 1 799 ? -10.188 16.515 14.802 1.00 46.38 799 ILE A N 1
ATOM 5795 C CA . ILE A 1 799 ? -11.056 15.999 15.863 1.00 42.19 799 ILE A CA 1
ATOM 5796 C C . ILE A 1 799 ? -10.346 14.843 16.561 1.00 39.69 799 ILE A C 1
ATOM 5797 O O . ILE A 1 799 ? -9.755 14.001 15.895 1.00 42.32 799 ILE A O 1
ATOM 5802 N N . LYS A 1 800 ? -10.396 14.804 17.894 1.00 45.21 800 LYS A N 1
ATOM 5803 C CA . LYS A 1 800 ? -9.818 13.690 18.654 1.00 45.29 800 LYS A CA 1
ATOM 5804 C C . LYS A 1 800 ? -10.886 12.941 19.461 1.00 45.64 800 LYS A C 1
ATOM 5805 O O . LYS A 1 800 ? -11.639 13.544 20.231 1.00 49.27 800 LYS A O 1
ATOM 5811 N N . THR A 1 801 ? -10.930 11.621 19.302 1.00 38.67 801 THR A N 1
ATOM 5812 C CA . THR A 1 801 ? -11.941 10.813 19.971 1.00 45.75 801 THR A CA 1
ATOM 5813 C C . THR A 1 801 ? -11.428 10.366 21.329 1.00 46.19 801 THR A C 1
ATOM 5814 O O . THR A 1 801 ? -10.227 10.410 21.590 1.00 46.96 801 THR A O 1
ATOM 5818 N N . ASN A 1 802 ? -12.334 9.893 22.177 1.00 44.21 802 ASN A N 1
ATOM 5819 C CA . ASN A 1 802 ? -11.961 9.366 23.486 1.00 39.70 802 ASN A CA 1
ATOM 5820 C C . ASN A 1 802 ? -11.107 8.103 23.412 1.00 44.86 802 ASN A C 1
ATOM 5821 O O . ASN A 1 802 ? -10.785 7.517 24.438 1.00 53.07 802 ASN A O 1
ATOM 5826 N N . GLN A 1 803 ? -10.768 7.665 22.202 1.00 44.04 803 GLN A N 1
ATOM 5827 C CA . GLN A 1 803 ? -9.849 6.545 22.010 1.00 46.25 803 GLN A CA 1
ATOM 5828 C C . GLN A 1 803 ? -8.514 7.083 21.546 1.00 49.16 803 GLN A C 1
ATOM 5829 O O . GLN A 1 803 ? -7.656 6.321 21.105 1.00 48.53 803 GLN A O 1
ATOM 5835 N N . ASN A 1 804 ? -8.360 8.402 21.637 1.00 54.30 804 ASN A N 1
ATOM 5836 C CA . ASN A 1 804 ? -7.151 9.090 21.197 1.00 59.99 804 ASN A CA 1
ATOM 5837 C C . ASN A 1 804 ? -6.822 8.757 19.746 1.00 57.18 804 ASN A C 1
ATOM 5838 O O . ASN A 1 804 ? -5.683 8.416 19.407 1.00 60.44 804 ASN A O 1
ATOM 5843 N N . ARG A 1 805 ? -7.855 8.836 18.910 1.00 47.01 805 ARG A N 1
ATOM 5844 C CA . ARG A 1 805 ? -7.735 8.706 17.461 1.00 40.13 805 ARG A CA 1
ATOM 5845 C C . ARG A 1 805 ? -8.124 10.039 16.852 1.00 45.17 805 ARG A C 1
ATOM 5846 O O . ARG A 1 805 ? -9.020 10.721 17.366 1.00 52.68 805 ARG A O 1
ATOM 5854 N N . THR A 1 806 ? -7.450 10.427 15.773 1.00 45.62 806 THR A N 1
ATOM 5855 C CA . THR A 1 806 ? -7.790 11.673 15.092 1.00 46.85 806 THR A CA 1
ATOM 5856 C C . THR A 1 806 ? -8.319 11.452 13.675 1.00 45.46 806 THR A C 1
ATOM 5857 O O . THR A 1 806 ? -8.060 10.424 13.046 1.00 42.73 806 THR A O 1
ATOM 5861 N N . PHE A 1 807 ? -9.068 12.434 13.186 1.00 40.85 807 PHE A N 1
ATOM 5862 C CA . PHE A 1 807 ? -9.511 12.454 11.798 1.00 40.26 807 PHE A CA 1
ATOM 5863 C C . PHE A 1 807 ? -9.793 13.900 11.483 1.00 44.16 807 PHE A C 1
ATOM 5864 O O . PHE A 1 807 ? -9.927 14.715 12.401 1.00 49.84 807 PHE A O 1
ATOM 5872 N N . GLU A 1 808 ? -9.881 14.231 10.200 1.00 48.38 808 GLU A N 1
ATOM 5873 C CA . GLU A 1 808 ? -10.155 15.606 9.806 1.00 43.39 808 GLU A CA 1
ATOM 5874 C C . GLU A 1 808 ? -11.633 15.816 9.514 1.00 44.91 808 GLU A C 1
ATOM 5875 O O . GLU A 1 808 ? -12.243 15.040 8.764 1.00 50.45 808 GLU A O 1
ATOM 5881 N N . TYR A 1 809 ? -12.217 16.845 10.128 1.00 41.48 809 TYR A N 1
ATOM 5882 C CA . TYR A 1 809 ? -13.527 17.324 9.709 1.00 40.87 809 TYR A CA 1
ATOM 5883 C C . TYR A 1 809 ? -13.316 18.281 8.542 1.00 46.81 809 TYR A C 1
ATOM 5884 O O . TYR A 1 809 ? -12.503 19.206 8.623 1.00 47.27 809 TYR A O 1
ATOM 5893 N N . TRP A 1 810 ? -14.044 18.059 7.455 1.00 54.34 810 TRP A N 1
ATOM 5894 C CA . TRP A 1 810 ? -13.998 18.957 6.304 1.00 58.17 810 TRP A CA 1
ATOM 5895 C C . TRP A 1 810 ? -15.407 19.306 5.862 1.00 56.15 810 TRP A C 1
ATOM 5896 O O . TRP A 1 810 ? -16.297 18.463 5.908 1.00 57.27 810 TRP A O 1
ATOM 5907 N N . GLN A 1 811 ? -15.606 20.542 5.428 1.00 51.15 811 GLN A N 1
ATOM 5908 C CA . GLN A 1 811 ? -16.817 20.888 4.698 1.00 58.60 811 GLN A CA 1
ATOM 5909 C C . GLN A 1 811 ? -16.442 21.939 3.669 1.00 62.73 811 GLN A C 1
ATOM 5910 O O . GLN A 1 811 ? -15.640 22.830 3.961 1.00 63.13 811 GLN A O 1
ATOM 5916 N N . THR A 1 812 ? -16.989 21.820 2.461 1.00 65.01 812 THR A N 1
ATOM 5917 C CA . THR A 1 812 ? -16.721 22.801 1.414 1.00 67.14 812 THR A CA 1
ATOM 5918 C C . THR A 1 812 ? -18.027 23.361 0.882 1.00 68.25 812 THR A C 1
ATOM 5919 O O . THR A 1 812 ? -18.967 22.617 0.585 1.00 65.21 812 THR A O 1
ATOM 5923 N N . VAL A 1 813 ? -18.067 24.683 0.762 1.00 66.56 813 VAL A N 1
ATOM 5924 C CA . VAL A 1 813 ? -19.297 25.391 0.463 1.00 67.20 813 VAL A CA 1
ATOM 5925 C C . VAL A 1 813 ? -19.148 26.261 -0.784 1.00 77.23 813 VAL A C 1
ATOM 5926 O O . VAL A 1 813 ? -18.172 27.003 -0.930 1.00 79.38 813 VAL A O 1
ATOM 5930 N N . GLU A 1 814 ? -20.112 26.139 -1.690 1.00 81.83 814 GLU A N 1
ATOM 5931 C CA . GLU A 1 814 ? -20.097 26.885 -2.942 1.00 87.22 814 GLU A CA 1
ATOM 5932 C C . GLU A 1 814 ? -20.503 28.332 -2.673 1.00 85.68 814 GLU A C 1
ATOM 5933 O O . GLU A 1 814 ? -21.372 28.596 -1.837 1.00 82.78 814 GLU A O 1
ATOM 5939 N N . VAL A 1 815 ? -19.871 29.269 -3.377 1.00 85.76 815 VAL A N 1
ATOM 5940 C CA . VAL A 1 815 ? -20.138 30.694 -3.177 1.00 81.72 815 VAL A CA 1
ATOM 5941 C C . VAL A 1 815 ? -21.332 31.181 -3.998 1.00 82.87 815 VAL A C 1
ATOM 5942 O O . VAL A 1 815 ? -21.528 30.774 -5.143 1.00 83.55 815 VAL A O 1
ATOM 5946 N N . LYS A 1 816 ? -22.136 32.043 -3.388 1.00 86.78 816 LYS A N 1
ATOM 5947 C CA . LYS A 1 816 ? -23.284 32.649 -4.044 1.00 93.92 816 LYS A CA 1
ATOM 5948 C C . LYS A 1 816 ? -23.208 34.170 -3.918 1.00 99.23 816 LYS A C 1
ATOM 5949 O O . LYS A 1 816 ? -23.226 34.702 -2.805 1.00 101.18 816 LYS A O 1
ATOM 5955 N N . ASN A 1 817 ? -23.112 34.863 -5.053 1.00 99.43 817 ASN A N 1
ATOM 5956 C CA . ASN A 1 817 ? -23.109 36.329 -5.079 1.00 97.12 817 ASN A CA 1
ATOM 5957 C C . ASN A 1 817 ? -22.097 36.973 -4.140 1.00 88.31 817 ASN A C 1
ATOM 5958 O O . ASN A 1 817 ? -22.443 37.872 -3.364 1.00 82.38 817 ASN A O 1
ATOM 5963 N N . GLY A 1 818 ? -20.855 36.500 -4.201 1.00 85.03 818 GLY A N 1
ATOM 5964 C CA . GLY A 1 818 ? -19.789 37.074 -3.402 1.00 88.09 818 GLY A CA 1
ATOM 5965 C C . GLY A 1 818 ? -19.942 36.836 -1.911 1.00 90.93 818 GLY A C 1
ATOM 5966 O O . GLY A 1 818 ? -19.258 37.469 -1.101 1.00 89.88 818 GLY A O 1
ATOM 5967 N N . THR A 1 819 ? -20.839 35.923 -1.545 1.00 93.89 819 THR A N 1
ATOM 5968 C CA . THR A 1 819 ? -20.989 35.536 -0.145 1.00 96.23 819 THR A CA 1
ATOM 5969 C C . THR A 1 819 ? -20.963 34.011 0.046 1.00 95.34 819 THR A C 1
ATOM 5970 O O . THR A 1 819 ? -21.142 33.239 -0.904 1.00 92.43 819 THR A O 1
ATOM 5974 N N . TYR A 1 820 ? -20.717 33.591 1.283 1.00 94.71 820 TYR A N 1
ATOM 5975 C CA . TYR A 1 820 ? -20.691 32.178 1.631 1.00 85.57 820 TYR A CA 1
ATOM 5976 C C . TYR A 1 820 ? -21.527 31.960 2.887 1.00 81.48 820 TYR A C 1
ATOM 5977 O O . TYR A 1 820 ? -21.778 32.895 3.646 1.00 81.82 820 TYR A O 1
ATOM 5986 N N . THR A 1 821 ? -21.958 30.726 3.106 1.00 77.27 821 THR A N 1
ATOM 5987 C CA . THR A 1 821 ? -22.615 30.372 4.358 1.00 72.37 821 THR A CA 1
ATOM 5988 C C . THR A 1 821 ? -22.269 28.929 4.723 1.00 68.54 821 THR A C 1
ATOM 5989 O O . THR A 1 821 ? -22.406 28.021 3.897 1.00 63.00 821 THR A O 1
ATOM 5993 N N . VAL A 1 822 ? -21.794 28.717 5.946 1.00 66.63 822 VAL A N 1
ATOM 5994 C CA . VAL A 1 822 ? -21.456 27.363 6.375 1.00 63.69 822 VAL A CA 1
ATOM 5995 C C . VAL A 1 822 ? -21.932 27.050 7.805 1.00 65.25 822 VAL A C 1
ATOM 5996 O O . VAL A 1 822 ? -21.860 27.898 8.704 1.00 63.70 822 VAL A O 1
ATOM 6000 N N . VAL A 1 823 ? -22.438 25.833 7.994 1.00 60.06 823 VAL A N 1
ATOM 6001 C CA . VAL A 1 823 ? -22.961 25.390 9.285 1.00 58.13 823 VAL A CA 1
ATOM 6002 C C . VAL A 1 823 ? -21.985 24.386 9.917 1.00 58.23 823 VAL A C 1
ATOM 6003 O O . VAL A 1 823 ? -21.711 23.332 9.338 1.00 58.18 823 VAL A O 1
ATOM 6007 N N . LEU A 1 824 ? -21.457 24.729 11.094 1.00 58.59 824 LEU A N 1
ATOM 6008 C CA . LEU A 1 824 ? -20.457 23.913 11.788 1.00 54.32 824 LEU A CA 1
ATOM 6009 C C . LEU A 1 824 ? -21.063 23.278 13.048 1.00 57.87 824 LEU A C 1
ATOM 6010 O O . LEU A 1 824 ? -21.737 23.957 13.825 1.00 61.60 824 LEU A O 1
ATOM 6015 N N . PRO A 1 825 ? -20.834 21.968 13.254 1.00 53.32 825 PRO A N 1
ATOM 6016 C CA . PRO A 1 825 ? -21.444 21.278 14.398 1.00 49.65 825 PRO A CA 1
ATOM 6017 C C . PRO A 1 825 ? -20.514 21.075 15.600 1.00 51.41 825 PRO A C 1
ATOM 6018 O O . PRO A 1 825 ? -20.996 20.663 16.654 1.00 52.53 825 PRO A O 1
ATOM 6022 N N . TYR A 1 826 ? -19.215 21.324 15.460 1.00 51.00 826 TYR A N 1
ATOM 6023 C CA . TYR A 1 826 ? -18.318 21.113 16.599 1.00 48.92 826 TYR A CA 1
ATOM 6024 C C . TYR A 1 826 ? -18.066 22.413 17.362 1.00 49.13 826 TYR A C 1
ATOM 6025 O O . TYR A 1 826 ? -17.851 23.465 16.758 1.00 56.03 826 TYR A O 1
ATOM 6034 N N . SER A 1 827 ? -18.104 22.339 18.689 1.00 46.07 827 SER A N 1
ATOM 6035 C CA . SER A 1 827 ? -17.774 23.498 19.526 1.00 51.28 827 SER A CA 1
ATOM 6036 C C . SER A 1 827 ? -16.530 23.204 20.343 1.00 57.37 827 SER A C 1
ATOM 6037 O O . SER A 1 827 ? -16.097 22.050 20.451 1.00 54.14 827 SER A O 1
ATOM 6040 N N . HIS A 1 828 ? -15.956 24.245 20.930 1.00 63.42 828 HIS A N 1
ATOM 6041 C CA . HIS A 1 828 ? -14.710 24.078 21.662 1.00 65.06 828 HIS A CA 1
ATOM 6042 C C . HIS A 1 828 ? -14.889 24.005 23.181 1.00 57.63 828 HIS A C 1
ATOM 6043 O O . HIS A 1 828 ? -13.916 23.884 23.920 1.00 54.89 828 HIS A O 1
ATOM 6050 N N . ASN A 1 829 ? -16.139 24.020 23.639 1.00 57.39 829 ASN A N 1
ATOM 6051 C CA . ASN A 1 829 ? -16.405 23.909 25.069 1.00 59.92 829 ASN A CA 1
ATOM 6052 C C . ASN A 1 829 ? -17.486 22.896 25.440 1.00 68.57 829 ASN A C 1
ATOM 6053 O O . ASN A 1 829 ? -18.028 22.945 26.545 1.00 76.60 829 ASN A O 1
ATOM 6058 N N . SER A 1 830 ? -17.804 21.975 24.531 1.00 67.32 830 SER A N 1
ATOM 6059 C CA . SER A 1 830 ? -18.780 20.931 24.848 1.00 64.83 830 SER A CA 1
ATOM 6060 C C . SER A 1 830 ? -18.189 19.918 25.831 1.00 63.61 830 SER A C 1
ATOM 6061 O O . SER A 1 830 ? -16.978 19.688 25.861 1.00 62.08 830 SER A O 1
ATOM 6064 N N . ASP A 1 831 ? -19.041 19.322 26.654 1.00 71.01 831 ASP A N 1
ATOM 6065 C CA . ASP A 1 831 ? -18.554 18.401 27.677 1.00 76.78 831 ASP A CA 1
ATOM 6066 C C . ASP A 1 831 ? -18.328 16.979 27.147 1.00 71.47 831 ASP A C 1
ATOM 6067 O O . ASP A 1 831 ? -18.093 16.041 27.907 1.00 70.85 831 ASP A O 1
ATOM 6072 N N . TYR A 1 832 ? -18.360 16.846 25.826 1.00 67.23 832 TYR A N 1
ATOM 6073 C CA . TYR A 1 832 ? -18.183 15.560 25.176 1.00 57.04 832 TYR A CA 1
ATOM 6074 C C . TYR A 1 832 ? -16.704 15.180 25.030 1.00 56.24 832 TYR A C 1
ATOM 6075 O O . TYR A 1 832 ? -15.858 16.040 24.746 1.00 63.96 832 TYR A O 1
ATOM 6084 N N . PRO A 1 833 ? -16.393 13.889 25.264 1.00 45.63 833 PRO A N 1
ATOM 6085 C CA . PRO A 1 833 ? -15.043 13.308 25.180 1.00 47.61 833 PRO A CA 1
ATOM 6086 C C . PRO A 1 833 ? -14.466 13.290 23.762 1.00 52.84 833 PRO A C 1
ATOM 6087 O O . PRO A 1 833 ? -13.259 13.152 23.606 1.00 60.44 833 PRO A O 1
ATOM 6091 N N . VAL A 1 834 ? -15.313 13.398 22.743 1.00 50.18 834 VAL A N 1
ATOM 6092 C CA . VAL A 1 834 ? -14.812 13.635 21.394 1.00 49.36 834 VAL A CA 1
ATOM 6093 C C . VAL A 1 834 ? -14.807 15.139 21.187 1.00 50.30 834 VAL A C 1
ATOM 6094 O O . VAL A 1 834 ? -15.865 15.772 21.226 1.00 52.01 834 VAL A O 1
ATOM 6098 N N . LYS A 1 835 ? -13.626 15.722 20.995 1.00 53.23 835 LYS A N 1
ATOM 6099 C CA . LYS A 1 835 ? -13.529 17.178 20.819 1.00 60.46 835 LYS A CA 1
ATOM 6100 C C . LYS A 1 835 ? -12.601 17.618 19.687 1.00 57.74 835 LYS A C 1
ATOM 6101 O O . LYS A 1 835 ? -11.690 16.883 19.290 1.00 59.35 835 LYS A O 1
ATOM 6107 N N . PRO A 1 836 ? -12.858 18.813 19.137 1.00 47.72 836 PRO A N 1
ATOM 6108 C CA . PRO A 1 836 ? -11.887 19.336 18.173 1.00 46.20 836 PRO A CA 1
ATOM 6109 C C . PRO A 1 836 ? -10.627 19.773 18.922 1.00 53.32 836 PRO A C 1
ATOM 6110 O O . PRO A 1 836 ? -10.726 20.267 20.051 1.00 57.47 836 PRO A O 1
ATOM 6114 N N . ILE A 1 837 ? -9.456 19.565 18.321 1.00 55.01 837 ILE A N 1
ATOM 6115 C CA . ILE A 1 837 ? -8.199 19.981 18.945 1.00 54.80 837 ILE A CA 1
ATOM 6116 C C . ILE A 1 837 ? -7.516 21.140 18.217 1.00 58.14 837 ILE A C 1
ATOM 6117 O O . ILE A 1 837 ? -6.449 21.588 18.628 1.00 60.98 837 ILE A O 1
ATOM 6122 N N . THR A 1 838 ? -8.121 21.597 17.125 1.00 60.85 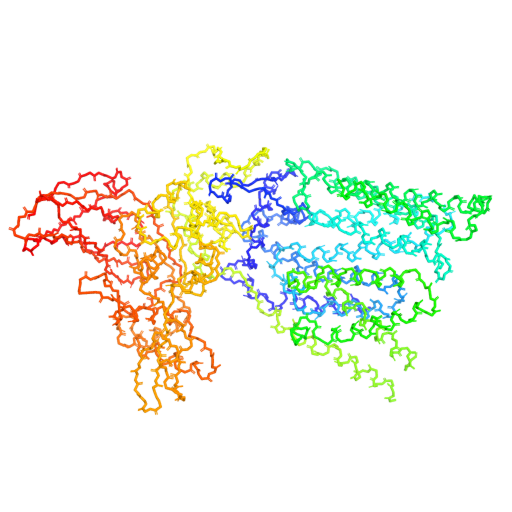838 THR A N 1
ATOM 6123 C CA . THR A 1 838 ? -7.719 22.844 16.473 1.00 57.53 838 THR A CA 1
ATOM 6124 C C . THR A 1 838 ? -8.969 23.692 16.313 1.00 57.41 838 THR A C 1
ATOM 6125 O O . THR A 1 838 ? -10.078 23.171 16.362 1.00 60.75 838 THR A O 1
ATOM 6129 N N . PRO A 1 839 ? -8.797 25.006 16.124 1.00 63.60 839 PRO A N 1
ATOM 6130 C CA . PRO A 1 839 ? -9.944 25.821 15.706 1.00 61.31 839 PRO A CA 1
ATOM 6131 C C . PRO A 1 839 ? -10.286 25.477 14.264 1.00 59.90 839 PRO A C 1
ATOM 6132 O O . PRO A 1 839 ? -9.513 24.764 13.616 1.00 64.89 839 PRO A O 1
ATOM 6136 N N . TYR A 1 840 ? -11.416 25.958 13.762 1.00 53.66 840 TYR A N 1
ATOM 6137 C CA . TYR A 1 840 ? -11.721 25.769 12.351 1.00 54.37 840 TYR A CA 1
ATOM 6138 C C . TYR A 1 840 ? -10.795 26.644 11.497 1.00 60.19 840 TYR A C 1
ATOM 6139 O O . TYR A 1 840 ? -10.606 27.831 11.787 1.00 63.00 840 TYR A O 1
ATOM 6148 N N . HIS A 1 841 ? -10.216 26.066 10.450 1.00 61.45 841 HIS A N 1
ATOM 6149 C CA . HIS A 1 841 ? -9.437 26.852 9.497 1.00 64.01 841 HIS A CA 1
ATOM 6150 C C . HIS A 1 841 ? -10.278 27.069 8.237 1.00 72.83 841 HIS A C 1
ATOM 6151 O O . HIS A 1 841 ? -10.397 26.166 7.403 1.00 78.34 841 HIS A O 1
ATOM 6158 N N . ILE A 1 842 ? -10.887 28.248 8.112 1.00 70.50 842 ILE A N 1
ATOM 6159 C CA . ILE A 1 842 ? -11.615 28.587 6.893 1.00 70.71 842 ILE A CA 1
ATOM 6160 C C . ILE A 1 842 ? -10.613 29.076 5.875 1.00 76.54 842 ILE A C 1
ATOM 6161 O O . ILE A 1 842 ? -9.616 29.722 6.223 1.00 79.62 842 ILE A O 1
ATOM 6166 N N . LYS A 1 843 ? -10.898 28.796 4.612 1.00 70.82 843 LYS A N 1
ATOM 6167 C CA . LYS A 1 843 ? -10.027 29.216 3.541 1.00 73.16 843 LYS A CA 1
ATOM 6168 C C . LYS A 1 843 ? -10.904 29.633 2.377 1.00 79.89 843 LYS A C 1
ATOM 6169 O O . LYS A 1 843 ? -11.726 28.849 1.889 1.00 82.06 843 LYS A O 1
ATOM 6175 N N . ALA A 1 844 ? -10.750 30.890 1.973 1.00 81.07 844 ALA A N 1
ATOM 6176 C CA . ALA A 1 844 ? -11.386 31.415 0.776 1.00 83.00 844 ALA A CA 1
ATOM 6177 C C . ALA A 1 844 ? -10.270 31.923 -0.127 1.00 89.10 844 ALA A C 1
ATOM 6178 O O . ALA A 1 844 ? -9.708 32.989 0.118 1.00 89.69 844 ALA A O 1
ATOM 6180 N N . GLY A 1 845 ? -9.946 31.145 -1.156 1.00 90.16 845 GLY A N 1
ATOM 6181 C CA . GLY A 1 845 ? -8.847 31.463 -2.047 1.00 91.59 845 GLY A CA 1
ATOM 6182 C C . GLY A 1 845 ? -7.524 31.650 -1.325 1.00 97.89 845 GLY A C 1
ATOM 6183 O O . GLY A 1 845 ? -6.822 30.682 -1.021 1.00 100.21 845 GLY A O 1
ATOM 6184 N N . ASN A 1 846 ? -7.195 32.909 -1.047 1.00 102.24 846 ASN A N 1
ATOM 6185 C CA . ASN A 1 846 ? -5.908 33.280 -0.469 1.00 105.74 846 ASN A CA 1
ATOM 6186 C C . ASN A 1 846 ? -6.015 33.591 1.024 1.00 102.66 846 ASN A C 1
ATOM 6187 O O . ASN A 1 846 ? -5.100 33.292 1.799 1.00 102.32 846 ASN A O 1
ATOM 6192 N N . VAL A 1 847 ? -7.132 34.204 1.417 1.00 98.10 847 VAL A N 1
ATOM 6193 C CA . VAL A 1 847 ? -7.358 34.586 2.810 1.00 97.72 847 VAL A CA 1
ATOM 6194 C C . VAL A 1 847 ? -7.779 33.393 3.670 1.00 98.21 847 VAL A C 1
ATOM 6195 O O . VAL A 1 847 ? -8.746 32.696 3.351 1.00 101.34 847 VAL A O 1
ATOM 6199 N N . VAL A 1 848 ? -7.030 33.153 4.747 1.00 93.29 848 VAL A N 1
ATOM 6200 C CA . VAL A 1 848 ? -7.350 32.092 5.696 1.00 86.92 848 VAL A CA 1
ATOM 6201 C C . VAL A 1 848 ? -7.621 32.673 7.077 1.00 86.87 848 VAL A C 1
ATOM 6202 O O . VAL A 1 848 ? -6.994 33.646 7.485 1.00 90.53 848 VAL A O 1
ATOM 6206 N N . LYS A 1 849 ? -8.565 32.077 7.796 1.00 87.76 849 LYS A N 1
ATOM 6207 C CA . LYS A 1 849 ? -8.873 32.527 9.144 1.00 85.82 849 LYS A CA 1
ATOM 6208 C C . LYS A 1 849 ? -8.879 31.370 10.135 1.00 80.80 849 LYS A C 1
ATOM 6209 O O . LYS A 1 849 ? -8.464 30.255 9.821 1.00 78.77 849 LYS A O 1
ATOM 6215 N N . GLU A 1 850 ? -9.379 31.648 11.331 1.00 76.34 850 GLU A N 1
ATOM 6216 C CA . GLU A 1 850 ? -9.191 30.764 12.463 1.00 71.72 850 GLU A CA 1
ATOM 6217 C C . GLU A 1 850 ? -10.315 31.037 13.464 1.00 78.06 850 GLU A C 1
ATOM 6218 O O . GLU A 1 850 ? -10.185 31.910 14.325 1.00 85.63 850 GLU A O 1
ATOM 6224 N N . ILE A 1 851 ? -11.419 30.299 13.338 1.00 73.51 851 ILE A N 1
ATOM 6225 C CA . ILE A 1 851 ? -12.594 30.485 14.193 1.00 71.63 851 ILE A CA 1
ATOM 6226 C C . ILE A 1 851 ? -12.614 29.495 15.347 1.00 70.32 851 ILE A C 1
ATOM 6227 O O . ILE A 1 851 ? -12.291 28.310 15.177 1.00 70.33 851 ILE A O 1
ATOM 6232 N N . THR A 1 852 ? -13.040 29.966 16.511 1.00 64.47 852 THR A N 1
ATOM 6233 C CA . THR A 1 852 ? -13.437 29.052 17.570 1.00 68.08 852 THR A CA 1
ATOM 6234 C C . THR A 1 852 ? -14.937 29.250 17.800 1.00 69.51 852 THR A C 1
ATOM 6235 O O . THR A 1 852 ? -15.433 30.384 17.779 1.00 69.03 852 THR A O 1
ATOM 6239 N N . ILE A 1 853 ? -15.654 28.140 17.974 1.00 64.92 853 ILE A N 1
ATOM 6240 C CA . ILE A 1 853 ? -17.108 28.159 18.124 1.00 63.11 853 ILE A CA 1
ATOM 6241 C C . ILE A 1 853 ? -17.472 27.710 19.534 1.00 61.45 853 ILE A C 1
ATOM 6242 O O . ILE A 1 853 ? -16.822 26.820 20.089 1.00 68.36 853 ILE A O 1
ATOM 6247 N N . TYR A 1 854 ? -18.512 28.307 20.111 1.00 57.96 854 TYR A N 1
ATOM 6248 C CA . TYR A 1 854 ? -18.960 27.902 21.443 1.00 58.29 854 TYR A CA 1
ATOM 6249 C C . TYR A 1 854 ? -20.264 27.093 21.408 1.00 58.10 854 TYR A C 1
ATOM 6250 O O . TYR A 1 854 ? -21.073 27.211 20.469 1.00 52.34 854 TYR A O 1
ATOM 6259 N N . GLU A 1 855 ? -20.433 26.257 22.431 1.00 56.71 855 GLU A N 1
ATOM 6260 C CA . GLU A 1 855 ? -21.534 25.310 22.512 1.00 53.14 855 GLU A CA 1
ATOM 6261 C C . GLU A 1 855 ? -22.902 25.960 22.291 1.00 58.79 855 GLU A C 1
ATOM 6262 O O . GLU A 1 855 ? -23.776 25.373 21.646 1.00 60.64 855 GLU A O 1
ATOM 6268 N N . SER A 1 856 ? -23.077 27.180 22.796 1.00 63.78 856 SER A N 1
ATOM 6269 C CA . SER A 1 856 ? -24.380 27.839 22.717 1.00 64.40 856 SER A CA 1
ATOM 6270 C C . SER A 1 856 ? -24.671 28.260 21.279 1.00 65.36 856 SER A C 1
ATOM 6271 O O . SER A 1 856 ? -25.817 28.183 20.819 1.00 69.34 856 SER A O 1
ATOM 6274 N N . GLN A 1 857 ? -23.629 28.691 20.569 1.00 57.47 857 GLN A N 1
ATOM 6275 C CA . GLN A 1 857 ? -23.761 29.055 19.161 1.00 58.90 857 GLN A CA 1
ATOM 6276 C C . GLN A 1 857 ? -24.189 27.846 18.331 1.00 62.47 857 GLN A C 1
ATOM 6277 O O . GLN A 1 857 ? -25.029 27.953 17.441 1.00 62.99 857 GLN A O 1
ATOM 6283 N N . VAL A 1 858 ? -23.608 26.692 18.647 1.00 64.68 858 VAL A N 1
ATOM 6284 C CA . VAL A 1 858 ? -23.964 25.431 18.004 1.00 60.55 858 VAL A CA 1
ATOM 6285 C C . VAL A 1 858 ? -25.364 24.944 18.396 1.00 57.65 858 VAL A C 1
ATOM 6286 O O . VAL A 1 858 ? -26.141 24.507 17.535 1.00 51.72 858 VAL A O 1
ATOM 6290 N N . GLN A 1 859 ? -25.689 25.020 19.686 1.00 55.41 859 GLN A N 1
ATOM 6291 C CA . GLN A 1 859 ? -26.982 24.528 20.171 1.00 57.16 859 GLN A CA 1
ATOM 6292 C C . GLN A 1 859 ? -28.185 25.370 19.717 1.00 63.04 859 GLN A C 1
ATOM 6293 O O . GLN A 1 859 ? -29.284 24.844 19.542 1.00 66.73 859 GLN A O 1
ATOM 6299 N N . ASN A 1 860 ? -27.972 26.666 19.518 1.00 64.77 860 ASN A N 1
ATOM 6300 C CA . ASN A 1 860 ? -29.060 27.574 19.158 1.00 68.70 860 ASN A CA 1
ATOM 6301 C C . ASN A 1 860 ? -29.043 28.006 17.691 1.00 71.69 860 ASN A C 1
ATOM 6302 O O . ASN A 1 860 ? -29.966 28.667 17.217 1.00 72.76 860 ASN A O 1
ATOM 6307 N N . GLY A 1 861 ? -27.986 27.638 16.979 1.00 67.85 861 GLY A N 1
ATOM 6308 C CA . GLY A 1 861 ? -27.906 27.933 15.566 1.00 61.11 861 GLY A CA 1
ATOM 6309 C C . GLY A 1 861 ? -27.629 29.394 15.309 1.00 64.64 861 GLY A C 1
ATOM 6310 O O . GLY A 1 861 ? -28.043 29.934 14.282 1.00 64.67 861 GLY A O 1
ATOM 6311 N N . GLU A 1 862 ? -26.924 30.027 16.244 1.00 70.38 862 GLU A N 1
ATOM 6312 C CA . GLU A 1 862 ? -26.567 31.436 16.123 1.00 73.75 862 GLU A CA 1
ATOM 6313 C C . GLU A 1 862 ? -25.823 31.730 14.819 1.00 74.95 862 GLU A C 1
ATOM 6314 O O . GLU A 1 862 ? -25.143 30.861 14.260 1.00 73.47 862 GLU A O 1
ATOM 6320 N N . ILE A 1 863 ? -25.977 32.957 14.332 1.00 74.83 863 ILE A N 1
ATOM 6321 C CA . ILE A 1 863 ? -25.347 33.374 13.084 1.00 71.64 863 ILE A CA 1
ATOM 6322 C C . ILE A 1 863 ? -24.072 34.147 13.389 1.00 69.10 863 ILE A C 1
ATOM 6323 O O . ILE A 1 863 ? -24.048 34.981 14.289 1.00 71.26 863 ILE A O 1
ATOM 6328 N N . ILE A 1 864 ? -23.007 33.848 12.653 1.00 71.26 864 ILE A N 1
ATOM 6329 C CA . ILE A 1 864 ? -21.713 34.498 12.851 1.00 72.25 864 ILE A CA 1
ATOM 6330 C C . ILE A 1 864 ? -21.229 35.154 11.559 1.00 78.30 864 ILE A C 1
ATOM 6331 O O . ILE A 1 864 ? -21.143 34.502 10.514 1.00 77.86 864 ILE A O 1
ATOM 6336 N N . GLN A 1 865 ? -20.918 36.447 11.636 1.00 86.55 865 GLN A N 1
ATOM 6337 C CA . GLN A 1 865 ? -20.415 37.190 10.485 1.00 87.56 865 GLN A CA 1
ATOM 6338 C C . GLN A 1 865 ? -18.905 37.060 10.415 1.00 82.74 865 GLN A C 1
ATOM 6339 O O . GLN A 1 865 ? -18.212 37.362 11.386 1.00 80.46 865 GLN A O 1
ATOM 6345 N N . LEU A 1 866 ? -18.395 36.591 9.281 1.00 82.52 866 LEU A N 1
ATOM 6346 C CA . LEU A 1 866 ? -16.954 36.601 9.056 1.00 90.22 866 LEU A CA 1
ATOM 6347 C C . LEU A 1 866 ? -16.627 36.963 7.616 1.00 97.19 866 LEU A C 1
ATOM 6348 O O . LEU A 1 866 ? -16.903 36.190 6.694 1.00 94.40 866 LEU A O 1
ATOM 6353 N N . ASP A 1 867 ? -16.047 38.148 7.434 1.00 103.57 867 ASP A N 1
ATOM 6354 C CA . ASP A 1 867 ? -15.626 38.601 6.118 1.00 108.22 867 ASP A CA 1
ATOM 6355 C C . ASP A 1 867 ? -14.337 37.891 5.711 1.00 109.09 867 ASP A C 1
ATOM 6356 O O . ASP A 1 867 ? -13.419 37.726 6.516 1.00 103.49 867 ASP A O 1
ATOM 6361 N N . LEU A 1 868 ? -14.285 37.454 4.458 1.00 117.42 868 LEU A N 1
ATOM 6362 C CA . LEU A 1 868 ? -13.112 36.771 3.931 1.00 81.32 868 LEU A CA 1
ATOM 6363 C C . LEU A 1 868 ? -12.595 37.514 2.697 1.00 83.23 868 LEU A C 1
ATOM 6364 O O . LEU A 1 868 ? -12.279 36.913 1.674 1.00 85.17 868 LEU A O 1
#

Sequence (793 aa):
SVLVIAALISVKLRILNPWNSVFTWTVRLGGNDPWYYYRLIENTIHNFPHRIWFDPFTYYPYGSYTHFGPFLVYLGSIAGIIFSATSGESLRAVLAFIPAIGGVLAILPVYLLTREVFDKRAAVIAAFLIAIVPGQFLQRSILGFNDHHIWEAFWQVSALGTFLLAYNRWKGHDLTARQMAYPVIAGITIGLYVLSWGAGFIIAPIILAFMFFAFVLAGFVNADRKNLSLVAVVTFAVSALIYLPFAFNYPGFSTIFYSPFQLLVLLGSAVIAAAFYQIEKWNDVGFFERVGLGRKGMPLAVIVLTALIMGLFFVLTNAVLHFGALFFFGMAGILYSAYRFLKRRSFPEMALLIWAIAMFIALWGQNRFAYYFAAVSAVYSALALSVVFDKLHFRVAFALLIALAAIYPTYILADAQSSYAGGPNKQWYDALTWMRENTPDGEKYDEYYLQLYPTPQSNKEPFSYPFETYGVISWWDYGHWIEAVAHRMPIANPFQAGIGNKYNNVPGASSFFTAENESYAEFVAEKLNVKYVVSDIEMETGKYYAMAVWAEGDLPLAEKYYGGYFYYSPTGTFGYANSQWDIPLNSIIIPLRIPSELYYSTMEAKLHLFDGSGLSHYRMIYESDYPAEWKSYSSQVNLNNESQVLQTALYEAVMRARYGVSPTMGTQEVLYKYAYTQLYEKKMGIPVKIAPSGYVKIFERVKGAVVTGKVSANVTEVSVNATIKTNQNRTFEYWQTVEVKNGTYTVVLPYSHNSDYPVKPITPYHIKAGNVVKEITIYESQVQNGEIIQLDL

Solvent-accessible surface area: 32767 Å² total; per-residue (Å²): 119,74,50,81,93,0,22,110,37,0,45,74,0,0,25,104,32,0,100,116,28,0,56,71,99,9,8,31,0,4,22,45,39,0,0,2,0,11,0,2,0,14,0,1,19,111,28,84,78,107,13,2,26,0,0,0,0,0,52,4,10,45,0,10,19,3,34,4,1,2,31,1,0,48,56,0,0,82,15,0,70,112,138,96,6,65,60,26,103,64,0,16,27,25,0,0,57,11,0,0,82,0,0,21,74,4,6,105,6,3,45,42,0,0,77,18,15,34,62,124,159,0,0,41,24,0,0,34,0,1,0,0,0,1,2,35,7,0,68,57,0,8,1,0,41,0,2,9,22,3,11,0,4,20,36,2,3,7,0,3,0,16,0,2,38,0,15,44,135,8,97,57,131,96,39,60,98,158,6,79,47,73,0,51,84,0,0,60,8,0,0,38,1,0,11,0,24,0,18,0,22,76,0,0,60,14,0,30,27,1,0,46,79,0,0,34,51,21,74,81,0,113,18,45,37,74,8,0,0,44,0,0,37,20,0,0,41,21,0,3,117,42,0,73,94,39,0,138,28,56,50,37,142,15,76,52,47,2,0,26,35,0,15,91,28,0,86,30,5,13,101,28,0,42,32,3,55,54,8,7,86,112,46,87,114,26,67,9,124,190,66,62,73,25,203,154,1,5,27,94,25,0,83,73,38,30,53,112,53,137,30,136,155,179,145,154,93,91,14,45,88,58,24,0,12,0,52,102,49,4,73,56,0,22,98,92,0,28,136,42,17,100,167,135,100,33,2,15,2,8,1,2,13,22,0,2,93,32,10,63,137,67,21,187,70,86,107,137,20,17,5,8,26,2,4,8,10,0,0,0,0,0,2,16,3,7,27,50,52,72,159,37,158,214,161,99,52,112,12,103,113,42,4,88,44,0,45,130,47,0,62,72,42,0,41,59,26,0,55,130,18,40,18,0,47,100,28,5,24,50,0,0,52,36,0,95,140,65,8,52,52,20,145,78,0,48,105,18,1,48,89,74,10,103,51,32,146,65,32,171,143,86,46,100,35,97,25,129,22,14,0,0,0,3,4,45,24,5,0,1,23,1,0,4,8,0,9,0,0,2,1,2,0,22,56,92,20,12,5,17,17,38,124,102,81,69,26,0,0,0,0,0,0,0,1,62,76,27,88,54,0,33,81,0,0,114,126,3,67,5,50,0,0,0,0,1,0,41,0,0,4,58,53,0,69,40,0,0,32,102,0,23,48,58,102,101,86,0,65,91,0,29,14,0,38,6,28,57,13,85,122,54,83,76,18,59,4,106,34,90,224,90,17,61,159,135,22,52,61,1,44,16,84,1,0,19,84,66,0,14,45,0,0,0,0,47,0,0,0,12,5,1,3,26,2,12,47,0,4,0,0,22,0,3,48,28,4,76,41,0,115,74,57,42,96,150,14,84,29,117,64,71,70,72,0,20,100,29,0,17,165,10,0,30,98,74,14,152,174,58,66,45,4,30,56,0,0,17,1,0,0,6,3,28,0,18,37,112,61,40,60,137,208,152,28,47,53,22,84,16,15,1,1,1,24,0,0,0,0,1,41,8,133,1,0,33,0,21,8,129,21,72,102,140,18,88,67,1,22,0,24,0,26,0,79,2,51,57,113,24,38,14,62,0,74,18,71,24,140,29,112,147,34,31,0,57,1,30,0,0,5,1,63,78,11,143,26,45,3,88,12,94,33,39,0,60,0,107,1,39,144,47,87,80,109,14,65,0,117,40,58,35,0,65,96,18,71,117,28,136,47,93,21

Organism: Archaeoglobus fulgidus (strain ATCC 49558 / DSM 4304 / JCM 9628 / NBRC 100126 / VC-16) (NCBI:txid224325)

Secondary structure (DSSP, 8-state):
-TTTHHHHHHHIIIIITTHHHHBSSSB---SSHHHHHHHHHHHHHHTTT---SEETTSTTTT-EE--S-HHHHHHHHHHHHHTT--SHHHHHHHHHHHHHHHHHTTHHHHHHHHHHHS-HHHHHHHHHHHTT--SHHHHTTSTT---SHHHHHHHHHHHHHHHHHHHTTSSS----TTTSHHHHHHHHHHHHHHHH-GGGGGHHHHHHHHHHHHHHTTTT----HHHHHHHHHHHHHHHHHHHGGGTTSSSS--SSSS-HHHHHHHHHHHHHHHHHHHHHHHHHHTHHHHTT-GGGHHHHHHHHHHHHHHHHHH--THHHHHHTTHHHHHHHHHHHHHHHHHHH--HHHHHHHHHHHHHHHHTSS-GGGTHHHHHHHHHHHHHHHHHHGGG----TTTHHHHHHHHHHHHHHHHHHSSS---S--HHHHHHHHHHHHHSS-HHHHHHHHTS-PPPPS--SS----SS---EEE--GGGHHHIIIII--EES--TTS-S--BTTTTB-SHHHHHT-SSHHHHHHHHHHTTEEEEEEEHHHHTTTHHHHHHHHHSSHHHHGGGB--EEEE-TT--EEEESSGGGSPTT-EE-S-PPB-TTGGGSHHIIIIISTTTT-SSEEEEEE-PPPHHHHHHTTTS-TT-HHHHHHHHHHHHHHHHTTTPPPPHHHHHHHHHHHIIIII--TTSPP--S----SEEEEEE---EEEEEE--SS--EEEEEEEEE-TTS-EEEEEEEEE-BTTEEEEEE---SS-S-SSEESS-BEEEETTEE--B---HHHHHHT-EEE---

Foldseek 3Di:
DLLVVLLVLLCCLFPVQAVDQQPDPARFFFFFQLLVLQLFLLLCLLVPVDTAQWACLELFQQTGGDLAFPLLSVVLNVQCVVVVNRHGRSSQQSLQCVLSVLQSCLLVLLLLLLCLLDNNLLSSLLSNQSSQFAAPLSQCSHGRNNALLSVLQSLLSNLLSLLSVLQVPPPDPVVDPVNLVSLLVSLVSLLSNCRRWVLSLVSLVLLVVLLLCCFLVVPQAPGSSLSNLVSQLSSLVNSLVSLVVQQPNAQDDDSRHRHCVSSCSSNVSSVSSVVSNVLVVCVVVCVCVVVPVPSNSSNVVSVVVVVVVCVVVVCPCVPCLRGNCLSVLLVVLLVVLVVVCVPVVYSSSVSLNSLQVVCCVVCPPPSVNSSNCSSSSSSSNSRSLVVCCVVQCVSNCVSVVVVCVRPPVSNVSSSVNSNHGHGDDPQLLVVLLCLLVPPPDNVVLVVVSNDRDDRDNDSPDGDDDPDDAAEEEEAQSCQSVNCSRNSHYYSHHPVGRFLAAAVVLGQGRLQLQLPLAVVSNCVSRVRSRHFKYKYFLCCLFVCVLVSLCRHHVHNVRSCLQWFAWWWAAPVGDTDTHRYCVVHDPPIQTQPGTATDLSSCRGNNCCCFLQVVAAHQFKHWQAFGDFDPVVVVVVVPAPQQDLVSLLVVLVVQRSVVSVVVDHHDSQSSSLVNLVCCVPPPADPPRRHGGSGGGGRMIMMTGWLFFKEKEFADPPFQKKKKWFWKAHLVRDIHIHIHMFTDDPRMTIGGHQAAQDDPGRIHTPAFIWMDTPHDIDGDGHHPVSTRVRHYHYDYD

B-factor: mean 56.31, std 23.58, range [17.6, 183.37]

Radius of gyration: 31.73 Å; Cα contacts (8 Å, |Δi|>4): 1561; chains: 1; bounding box: 86×99×62 Å

Nearest PDB structures (foldseek):
  3waj-assembly1_A  TM=1.001E+00  e=0.000E+00  Archaeoglobus fulgidus DSM 4304
  7e9s-assembly1_A  TM=9.845E-01  e=0.000E+00  Archaeoglobus fulgidus DSM 4304
  3wak-assembly1_A  TM=9.926E-01  e=0.000E+00  Archaeoglobus fulgidus DSM 4304
  5gmy-assembly1_A  TM=9.907E-01  e=0.000E+00  Archaeoglobus fulgidus DSM 4304
  3wai-assembly1_A  TM=6.979E-01  e=3.000E-50  Escherichia coli K-12